Protein AF-A0A6B0T7L5-F1 (afdb_monomer)

Solvent-accessible surface area (backbone atoms only — not comparable to full-atom values): 39919 Å² total; per-residue (Å²): 111,72,65,59,55,46,31,50,56,50,3,53,51,49,10,51,50,54,47,52,49,54,52,40,76,66,44,74,43,60,49,45,47,49,48,51,52,54,52,49,46,66,47,40,27,63,54,43,45,49,30,46,52,29,19,51,54,13,47,71,32,55,84,45,40,97,43,64,58,58,54,18,36,44,14,53,41,46,60,60,50,44,51,54,48,15,51,52,37,8,55,49,38,42,43,61,66,38,60,43,95,55,47,74,60,48,68,74,74,46,55,72,63,13,50,52,47,8,51,52,48,33,52,53,57,66,47,42,60,62,50,49,56,55,48,50,29,47,43,30,18,24,61,34,36,71,22,80,54,17,53,53,30,29,50,64,49,42,50,57,55,49,54,35,25,46,34,48,1,41,36,48,24,51,49,54,50,52,58,53,56,73,66,72,53,55,72,70,55,45,49,50,51,53,51,48,52,52,51,50,49,53,50,51,52,37,45,52,50,39,53,51,50,57,38,37,78,73,74,32,53,63,79,78,36,65,55,58,81,51,89,43,69,59,16,41,35,42,44,44,44,36,38,62,38,54,60,67,54,88,83,48,72,58,30,53,50,18,44,50,50,52,62,56,43,37,61,53,36,48,53,48,34,60,62,48,44,55,54,62,77,65,64,55,76,72,71,71,80,73,72,57,71,72,69,75,77,76,79,60,77,77,58,89,55,74,87,56,40,79,89,40,75,48,42,69,35,67,31,51,39,49,30,52,49,52,54,50,47,46,70,75,46,57,75,58,51,59,73,55,56,65,69,43,60,77,48,50,45,55,54,47,39,28,57,73,75,40,57,87,50,35,56,40,50,50,10,52,47,29,30,53,48,9,29,44,44,1,8,55,76,52,12,28,25,60,58,14,65,43,53,86,49,36,66,56,57,63,70,37,97,60,60,45,57,36,61,51,50,14,29,36,51,55,10,20,55,55,4,30,51,32,14,40,51,8,47,51,42,25,34,69,61,34,88,82,54,48,69,60,29,50,54,43,31,36,53,31,37,31,49,30,2,42,24,19,6,17,36,16,26,19,40,5,52,71,47,56,28,70,62,65,43,44,52,82,61,78,38,77,18,43,48,52,36,66,65,43,51,51,54,40,48,52,56,39,47,53,46,35,52,53,24,46,51,42,14,45,46,66,25,42,94,84,42,91,55,52,74,68,53,35,52,48,46,53,50,53,50,52,50,49,40,50,49,48,20,49,40,16,43,52,49,27,28,28,43,49,65,34,57,96,50,96,68,66,70,70,54,65,71,45,51,55,46,50,42,49,47,50,53,52,50,19,52,54,41,9,49,30,46,27,58,30,42,48,63,75,71,43,85,87,52,58,66,80,55,50,54,61,50,40,51,53,40,22,48,51,25,33,42,48,42,47,52,46,51,28,58,54,67,74,46,59,74,87,63,53,48,79,44,85,73,49,78,71,46,52,53,47,30,55,50,47,32,52,51,45,49,51,53,50,52,54,50,53,52,52,37,61,77,68,72,50,67,84,67,70,54,78,87,63,56,93,87,44,91,62,43,55,64,43,36,63,63,42,32,62,43,30,40,70,44,49,18,44,40,48,39,47,38,43,42,50,45,36,20,50,57,31,42,79,71,36,58,64,72,59,12,28,50,54,31,12,48,49,55,24,60,69,46,44,87,48,31,62,89,59,38,72,70,31,35,52,54,53,37,50,52,44,24,55,47,36,34,53,45,40,49,51,28,68,76,63,59,18,52,53,44,39,12,48,22,47,5,51,46,51,24,51,54,38,53,51,52,32,63,72,77,104

Secondary structure (DSSP, 8-state):
-HHHHHHHHHHHHHHHHHHHHHHHHHS-SHHHHHHHHHHHHHHHHHHHHHHHHHHHHHHHGGG----HHHHHHHHHHHHHHHHHHHHHHHHHHHHHHH--TTHHHHHHHS-HHHHHHHHHHHHHHHHHHHHHHHHHHHHHHHHHHT-THHHHHHHHHHHHHHHHHHHHHHHHHHHHHHHHHTTT--HHHHHHHHHHHHHHHHHHHHHHHHHHHHHHTTT-GGGTS--SS-SSGGGGGGGGGGTTSTT-----HHHHHHHHHHHHHHHHHHHHHHHHHHHHHHSSPP-TTT-S-------S---TTTT--TTSHHHH-HHHHHHHHHHHHHHH-GGGGGGGHHHHTTTHHHHHHHHHH-GGGHHHHHHHHHHHHHHHHHHHTTTSSTTGGGGGGHHHHHHSSS-HHHHHHHHHHHHHHHHHHHHHHHHHHHHHH-TT--HHHHHHHHHHHHHHHHHHHHHHHHHHHHS---S-EEETTTEEE-PPPHHHHHHHHHHHHHHHHHHHHHHHHHH-TT----HHHHHHHHHHHHHHHHHHHHHHHHHHHHHHHTTT-SS----HHHHHHHHHHHHHHHHHHHHHHHHHHHHHH-TTS-HHHHHHHHHHHHHHHHHHHHHHHHHHTT--GGGS---PPPHHHHHHHHHHHHHHHHHHHHHHHHHHHTTPPP---TT--TT-TTHHHHHHHHHHHIIIIIHHHHHIIIIIIIIHHHHTTS-HHHHHHHHHHHHHHTTHHHHGGG-HHHHHHHHHHHHHHHHHHHHHHHHH--HHHHHHHHHHHHHHHHHHHHHHH-

Foldseek 3Di:
DVVLVVLLVLLQVLLVVLLVVVVCLQPVALLSVLLVVLVCLLCLLVLLVLLLVLLQLLLVCLVFDQPLQVLLLQLQVLVVVLVLLLQVLLVVLLQVVLFCPCLVVDVVPHDLSSNVSNSLSNSCVVCCVVVVSVLSSVCSSCVSNVQNCLSVLLVVLVVLSVLLSNLSSNLSNLCLVVVLVVVVDDPVVSVVVVVVVVVVSLLVVLLVVLVQVVVCVVPHSCVVRPSDPHPDLLSLCSLSSCVSHSNDGDDDPSNVVSVCVSNVSNVVSSVSSSVSSCCRSPVPPDCPVVPPPPVDPPVDDPPPCVLCPCPDPLNVALLSSLLVVLVVVCVVCVVQQPCCVVVCSVLSSVLSSCVPPPVLCNLLSQLVSLLLSLQLQLQRPQAQALQQQCAPCLVVVLVDPDALLSSLVSQLVNSLVSSLVSNLSSLVSNCVSVVVDDPLLSVLLSVQSSLLSSLLNLLSNLLNLLFHFNFFRDDSSSDGYSHGNPSSSVVSSVVSVVLSVLSSVLSCQRRPPPHPDDPVRNVVSVVVSVVVSCLSRVLSSQNSSQSSNCPPPLDRDGALSNLLSVLLVLLVQLQVSLVSQLSSCDSVVDPPDDPLPNVLVSLQSSLVSLLSSLVSVCSSSVNDPVLALADDDDPVLVVVLVVLLVVLVVLVVVLVVVCVVVVHDAFDFQVADLPDPCRLVSLVSCLVCLLPGVLLSLLSSLQSPSLVSSVVHDPNLVSQLSSLLSVLVSCCVRGVVRDDRNSVSSSVSSSVSSSSLNVSCVVRSHSNSSSNSRSVNSSVVSVVVSVVSD

Mean predicted aligned error: 8.89 Å

pLDDT: mean 86.0, std 12.47, range [31.73, 98.75]

Nearest PDB structures (foldseek):
  8x2j-assembly1_F  TM=1.442E-01  e=1.453E+00  Chloroflexus aurantiacus J-10-fl

Organism: NCBI:txid2692199

Structure (mmCIF, N/CA/C/O backbone):
data_AF-A0A6B0T7L5-F1
#
_entry.id   AF-A0A6B0T7L5-F1
#
loop_
_atom_site.group_PDB
_atom_site.id
_atom_site.type_symbol
_atom_site.label_atom_id
_atom_site.label_alt_id
_atom_site.label_comp_id
_atom_site.label_asym_id
_atom_site.label_entity_id
_atom_site.label_seq_id
_atom_site.pdbx_PDB_ins_code
_atom_site.Cartn_x
_atom_site.Cartn_y
_atom_site.Cartn_z
_atom_site.occupancy
_atom_site.B_iso_or_equiv
_atom_site.auth_seq_id
_atom_site.auth_comp_id
_atom_site.auth_asym_id
_atom_site.auth_atom_id
_atom_site.pdbx_PDB_model_num
ATOM 1 N N . MET A 1 1 ? 23.521 -30.646 35.973 1.00 52.09 1 MET A N 1
ATOM 2 C CA . MET A 1 1 ? 23.307 -30.582 34.505 1.00 52.09 1 MET A CA 1
ATOM 3 C C . MET A 1 1 ? 21.872 -30.928 34.093 1.00 52.09 1 MET A C 1
ATOM 5 O O . MET A 1 1 ? 21.367 -30.276 33.191 1.00 52.09 1 MET A O 1
ATOM 9 N N . SER A 1 2 ? 21.185 -31.877 34.747 1.00 61.44 2 SER A N 1
ATOM 10 C CA . SER A 1 2 ? 19.785 -32.249 34.444 1.00 61.44 2 SER A CA 1
ATOM 11 C C . SER A 1 2 ? 18.765 -31.104 34.591 1.00 61.44 2 SER A C 1
ATOM 13 O O . SER A 1 2 ? 17.873 -30.987 33.756 1.00 61.44 2 SER A O 1
ATOM 15 N N . SER A 1 3 ? 18.924 -30.221 35.586 1.00 78.50 3 SER A N 1
ATOM 16 C CA . SER A 1 3 ? 18.039 -29.058 35.790 1.00 78.50 3 SER A CA 1
ATOM 17 C C . SER A 1 3 ? 18.161 -28.001 34.687 1.00 78.50 3 SER A C 1
ATOM 19 O O . SER A 1 3 ? 17.155 -27.519 34.185 1.00 78.50 3 SER A O 1
ATOM 21 N N . LEU A 1 4 ? 19.385 -27.709 34.241 1.00 79.19 4 LEU A N 1
ATOM 22 C CA . LEU A 1 4 ? 19.677 -26.736 33.179 1.00 79.19 4 LEU A CA 1
ATOM 23 C C . LEU A 1 4 ? 19.115 -27.176 31.821 1.00 79.19 4 LEU A C 1
ATOM 25 O O . LEU A 1 4 ? 18.528 -26.380 31.094 1.00 79.19 4 LEU A O 1
ATOM 29 N N . TRP A 1 5 ? 19.246 -28.464 31.497 1.00 84.38 5 TRP A N 1
ATOM 30 C CA . TRP A 1 5 ? 18.631 -29.042 30.302 1.00 84.38 5 TRP A CA 1
ATOM 31 C C . TRP A 1 5 ? 17.103 -29.006 30.355 1.00 84.38 5 TRP A C 1
ATOM 33 O O . TRP A 1 5 ? 16.463 -28.805 29.321 1.00 84.38 5 TRP A O 1
ATOM 43 N N . ASN A 1 6 ? 16.517 -29.182 31.540 1.00 88.38 6 ASN A N 1
ATOM 44 C CA . ASN A 1 6 ? 15.078 -29.044 31.721 1.00 88.38 6 ASN A CA 1
ATOM 45 C C . ASN A 1 6 ? 14.631 -27.586 31.532 1.00 88.38 6 ASN A C 1
ATOM 47 O O . ASN A 1 6 ? 13.718 -27.339 30.750 1.00 88.38 6 ASN A O 1
ATOM 51 N N . ASP A 1 7 ? 15.330 -26.627 32.146 1.00 87.06 7 ASP A N 1
ATOM 52 C CA . ASP A 1 7 ? 15.060 -25.192 31.992 1.00 87.06 7 ASP A CA 1
ATOM 53 C C . ASP A 1 7 ? 15.155 -24.751 30.522 1.00 87.06 7 ASP A C 1
ATOM 55 O O . ASP A 1 7 ? 14.292 -24.024 30.038 1.00 87.06 7 ASP A O 1
ATOM 59 N N . LEU A 1 8 ? 16.151 -25.246 29.777 1.00 88.75 8 LEU A N 1
ATOM 60 C CA . LEU A 1 8 ? 16.287 -24.994 28.339 1.00 88.75 8 LEU A CA 1
ATOM 61 C C . LEU A 1 8 ? 15.114 -25.569 27.536 1.00 88.75 8 LEU A C 1
ATOM 63 O O . LEU A 1 8 ? 14.550 -24.882 26.687 1.00 88.75 8 LEU A O 1
ATOM 67 N N . ARG A 1 9 ? 14.719 -26.822 27.799 1.00 92.62 9 ARG A N 1
ATOM 68 C CA . ARG A 1 9 ? 13.588 -27.465 27.106 1.00 92.62 9 ARG A CA 1
ATOM 69 C C . ARG A 1 9 ? 12.270 -26.751 27.386 1.00 92.62 9 ARG A C 1
ATOM 71 O O . ARG A 1 9 ? 11.488 -26.543 26.459 1.00 92.62 9 ARG A O 1
ATOM 78 N N . VAL A 1 10 ? 12.021 -26.387 28.642 1.00 90.50 10 VAL A N 1
ATOM 79 C CA . VAL A 1 10 ? 10.823 -25.644 29.050 1.00 90.50 10 VAL A CA 1
ATOM 80 C C . VAL A 1 10 ? 10.853 -24.238 28.452 1.00 90.50 10 VAL A C 1
ATOM 82 O O . VAL A 1 10 ? 9.879 -23.838 27.822 1.00 90.50 10 VAL A O 1
ATOM 85 N N . GLY A 1 11 ? 11.983 -23.535 28.527 1.00 89.31 11 GLY A N 1
ATOM 86 C CA . GLY A 1 11 ? 12.152 -22.212 27.929 1.00 89.31 11 GLY A CA 1
ATOM 87 C C . GLY A 1 11 ? 11.917 -22.203 26.420 1.00 89.31 11 GLY A C 1
ATOM 88 O O . GLY A 1 11 ? 11.170 -21.368 25.922 1.00 89.31 11 GLY A O 1
ATOM 89 N N . LEU A 1 12 ? 12.436 -23.186 25.678 1.00 91.69 12 LEU A N 1
ATOM 90 C CA . LEU A 1 12 ? 12.152 -23.331 24.244 1.00 91.69 12 LEU A CA 1
ATOM 91 C C . LEU A 1 12 ? 10.657 -23.535 23.953 1.00 91.69 12 LEU A C 1
ATOM 93 O O . LEU A 1 12 ? 10.151 -23.010 22.960 1.00 91.69 12 LEU A O 1
ATOM 97 N N . ARG A 1 13 ? 9.931 -24.276 24.804 1.00 91.69 13 ARG A N 1
ATOM 98 C CA . ARG A 1 13 ? 8.471 -24.437 24.675 1.00 91.69 13 ARG A CA 1
ATOM 99 C C . ARG A 1 13 ? 7.737 -23.126 24.938 1.00 91.69 13 ARG A C 1
ATOM 101 O O . ARG A 1 13 ? 6.848 -22.803 24.156 1.00 91.69 13 ARG A O 1
ATOM 108 N N . ILE A 1 14 ? 8.134 -22.382 25.973 1.00 88.75 14 ILE A N 1
ATOM 109 C CA . ILE A 1 14 ? 7.590 -21.051 26.283 1.00 88.75 14 ILE A CA 1
ATOM 110 C C . ILE A 1 14 ? 7.810 -20.121 25.087 1.00 88.75 14 ILE A C 1
ATOM 112 O O . ILE A 1 14 ? 6.843 -19.616 24.529 1.00 88.75 14 ILE A O 1
ATOM 116 N N . GLY A 1 15 ? 9.052 -19.988 24.610 1.00 87.88 15 GLY A N 1
ATOM 117 C CA . GLY A 1 15 ? 9.377 -19.130 23.469 1.00 87.88 15 GLY A CA 1
ATOM 118 C C . GLY A 1 15 ? 8.605 -19.511 22.202 1.00 87.88 15 GLY A C 1
ATOM 119 O O . GLY A 1 15 ? 8.037 -18.648 21.537 1.00 87.88 15 GLY A O 1
ATOM 120 N N . ARG A 1 16 ? 8.494 -20.811 21.892 1.00 89.38 16 ARG A N 1
ATOM 121 C CA . ARG A 1 16 ? 7.690 -21.295 20.758 1.00 89.38 16 ARG A CA 1
ATOM 122 C C . ARG A 1 16 ? 6.204 -20.966 20.915 1.00 89.38 16 ARG A C 1
ATOM 124 O O . ARG A 1 16 ? 5.563 -20.625 19.921 1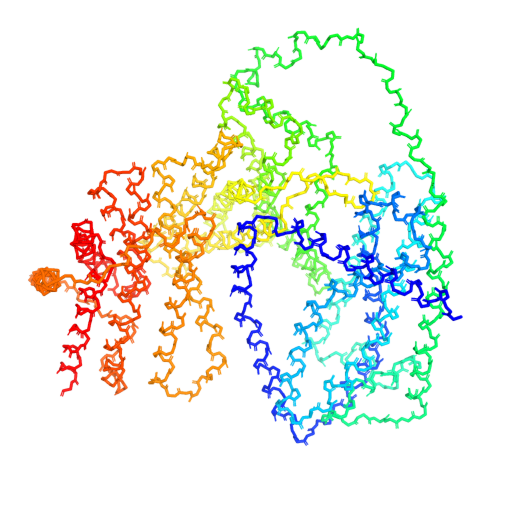.00 89.38 16 ARG A O 1
ATOM 131 N N . ALA A 1 17 ? 5.651 -21.111 22.117 1.00 87.31 17 ALA A N 1
ATOM 132 C CA . ALA A 1 17 ? 4.258 -20.783 22.397 1.00 87.31 17 ALA A CA 1
ATOM 133 C C . ALA A 1 17 ? 4.009 -19.279 22.229 1.00 87.31 17 ALA A C 1
ATOM 135 O O . ALA A 1 17 ? 3.103 -18.920 21.483 1.00 87.31 17 ALA A O 1
ATOM 136 N N . SER A 1 18 ? 4.865 -18.423 22.797 1.00 84.00 18 SER A N 1
ATOM 137 C CA . SER A 1 18 ? 4.778 -16.962 22.669 1.00 84.00 18 SER A CA 1
ATOM 138 C C . SER A 1 18 ? 4.861 -16.496 21.213 1.00 84.00 18 SER A C 1
ATOM 140 O O . SER A 1 18 ? 4.043 -15.695 20.770 1.00 84.00 18 SER A O 1
ATOM 142 N N . VAL A 1 19 ? 5.795 -17.040 20.424 1.00 84.06 19 VAL A N 1
ATOM 143 C CA . VAL A 1 19 ? 5.909 -16.726 18.988 1.00 84.06 19 VAL A CA 1
ATOM 144 C C . VAL A 1 19 ? 4.655 -17.153 18.228 1.00 84.06 19 VAL A C 1
ATOM 146 O O . VAL A 1 19 ? 4.151 -16.411 17.387 1.00 84.06 19 VAL A O 1
ATOM 149 N N . ARG A 1 20 ? 4.146 -18.361 18.499 1.00 86.25 20 ARG A N 1
ATOM 150 C CA . ARG A 1 20 ? 2.962 -18.890 17.814 1.00 86.25 20 ARG A CA 1
ATOM 151 C C . ARG A 1 20 ? 1.707 -18.102 18.169 1.00 86.25 20 ARG A C 1
ATOM 153 O O . ARG A 1 20 ? 0.881 -17.891 17.286 1.00 86.25 20 ARG A O 1
ATOM 160 N N . ASP A 1 21 ? 1.569 -17.707 19.427 1.00 81.44 21 ASP A N 1
ATOM 161 C CA . ASP A 1 21 ? 0.480 -16.861 19.899 1.00 81.44 21 ASP A CA 1
ATOM 162 C C . ASP A 1 21 ? 0.521 -15.499 19.201 1.00 81.44 21 ASP A C 1
ATOM 164 O O . ASP A 1 21 ? -0.425 -15.141 18.506 1.00 81.44 21 ASP A O 1
ATOM 168 N N . ARG A 1 22 ? 1.676 -14.819 19.214 1.00 77.44 22 ARG A N 1
ATOM 169 C CA . ARG A 1 22 ? 1.875 -13.547 18.503 1.00 77.44 22 ARG A CA 1
ATOM 170 C C . ARG A 1 22 ? 1.558 -13.651 17.013 1.00 77.44 22 ARG A C 1
ATOM 172 O O . ARG A 1 22 ? 0.852 -12.804 16.471 1.00 77.44 22 ARG A O 1
ATOM 179 N N . PHE A 1 23 ? 2.056 -14.694 16.349 1.00 79.25 23 PHE A N 1
ATOM 180 C CA . PHE A 1 23 ? 1.782 -14.918 14.931 1.00 79.25 23 PHE A CA 1
ATOM 181 C C . PHE A 1 23 ? 0.287 -15.132 14.669 1.00 79.25 23 PHE A C 1
ATOM 183 O O . PHE A 1 23 ? -0.244 -14.602 13.696 1.00 79.25 23 PHE A O 1
ATOM 190 N N . ARG A 1 24 ? -0.410 -15.878 15.535 1.00 81.31 24 ARG A N 1
ATOM 191 C CA . ARG A 1 24 ? -1.859 -16.100 15.426 1.00 81.31 24 ARG A CA 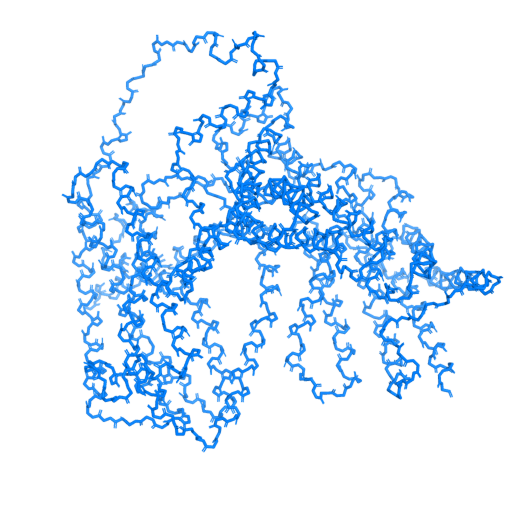1
ATOM 192 C C . ARG A 1 24 ? -2.651 -14.821 15.653 1.00 81.31 24 ARG A C 1
ATOM 194 O O . ARG A 1 24 ? -3.449 -14.496 14.788 1.00 81.31 24 ARG A O 1
ATOM 201 N N . ARG A 1 25 ? -2.357 -14.055 16.708 1.00 73.56 25 ARG A N 1
ATOM 202 C CA . ARG A 1 25 ? -2.999 -12.754 16.978 1.00 73.56 25 ARG A CA 1
ATOM 203 C C . ARG A 1 25 ? -2.827 -11.755 15.833 1.00 73.56 25 ARG A C 1
ATOM 205 O O . ARG A 1 25 ? -3.665 -10.887 15.633 1.00 73.56 25 ARG A O 1
ATOM 212 N N . GLN A 1 26 ? -1.730 -11.850 15.080 1.00 69.19 26 GLN A N 1
ATOM 213 C CA . GLN A 1 26 ? -1.494 -11.006 13.906 1.00 69.19 26 GLN A CA 1
ATOM 214 C C . GLN A 1 26 ? -2.137 -11.550 12.620 1.00 69.19 26 GLN A C 1
ATOM 216 O O . GLN A 1 26 ? -2.314 -10.793 11.671 1.00 69.19 26 GLN A O 1
ATOM 221 N N . THR A 1 27 ? -2.462 -12.843 12.552 1.00 73.81 27 THR A N 1
ATOM 222 C CA . THR A 1 27 ? -2.954 -13.518 11.338 1.00 73.81 27 THR A CA 1
ATOM 223 C C . THR A 1 27 ? -4.267 -14.256 11.582 1.00 73.81 27 THR A C 1
ATOM 225 O O . THR A 1 27 ? -4.504 -15.326 11.013 1.00 73.81 27 THR A O 1
ATOM 228 N N . ASP A 1 28 ? -5.133 -13.715 12.429 1.00 73.75 28 ASP A N 1
ATOM 229 C CA . ASP A 1 28 ? -6.328 -14.430 12.865 1.00 73.75 28 ASP A CA 1
ATOM 230 C C . ASP A 1 28 ? -7.355 -14.531 11.722 1.00 73.75 28 ASP A C 1
ATOM 232 O O . ASP A 1 28 ? -7.972 -15.574 11.488 1.00 73.75 28 ASP A O 1
ATOM 236 N N . SER A 1 29 ? -7.428 -13.501 10.871 1.00 80.25 29 SER A N 1
ATOM 237 C CA . SER A 1 29 ? -8.348 -13.461 9.729 1.00 80.25 29 SER A CA 1
ATOM 238 C C . SER A 1 29 ? -7.692 -13.736 8.363 1.00 80.25 29 SER A C 1
ATOM 240 O O . SER A 1 29 ? -6.514 -13.461 8.111 1.00 80.25 29 SER A O 1
ATOM 242 N N . ARG A 1 30 ? -8.486 -14.229 7.393 1.00 83.50 30 ARG A N 1
ATOM 243 C CA . ARG A 1 30 ? -8.049 -14.344 5.981 1.00 83.50 30 ARG A CA 1
ATOM 244 C C . ARG A 1 30 ? -7.662 -12.987 5.387 1.00 83.50 30 ARG A C 1
ATOM 246 O O . ARG A 1 30 ? -6.750 -12.920 4.569 1.00 83.50 30 ARG A O 1
ATOM 253 N N . ARG A 1 31 ? -8.336 -11.916 5.813 1.00 83.62 31 ARG A N 1
ATOM 254 C CA . ARG A 1 31 ? -8.082 -10.548 5.347 1.00 83.62 31 ARG A CA 1
ATOM 255 C C . ARG A 1 31 ? -6.729 -10.031 5.820 1.00 83.62 31 ARG A C 1
ATOM 257 O O . ARG A 1 31 ? -6.014 -9.454 5.013 1.00 83.62 31 ARG A O 1
ATOM 264 N N . GLU A 1 32 ? -6.339 -10.305 7.063 1.00 82.06 32 GLU A N 1
ATOM 265 C CA . GLU A 1 32 ? -5.000 -9.967 7.569 1.00 82.06 32 GLU A CA 1
ATOM 266 C C . GLU A 1 32 ? -3.910 -10.730 6.824 1.00 82.06 32 GLU A C 1
ATOM 268 O O . GLU A 1 32 ? -2.942 -10.127 6.369 1.00 82.06 32 GLU A O 1
ATOM 273 N N . LYS A 1 33 ? -4.094 -12.040 6.608 1.00 86.94 33 LYS A N 1
ATOM 274 C CA . LYS A 1 33 ? -3.156 -12.845 5.804 1.00 86.94 33 LYS A CA 1
ATOM 275 C C . LYS A 1 33 ? -3.006 -12.294 4.387 1.00 86.94 33 LYS A C 1
ATOM 277 O O . LYS A 1 33 ? -1.887 -12.152 3.905 1.00 86.94 33 LYS A O 1
ATOM 282 N N . ALA A 1 34 ? -4.120 -11.962 3.732 1.00 86.75 34 ALA A N 1
ATOM 283 C CA . ALA A 1 34 ? -4.100 -11.355 2.405 1.00 86.75 34 ALA A CA 1
ATOM 284 C C . ALA A 1 34 ? -3.394 -9.990 2.423 1.00 86.75 34 ALA A C 1
ATOM 286 O O . ALA A 1 34 ? -2.574 -9.721 1.552 1.00 86.75 34 ALA A O 1
ATOM 287 N N . ALA A 1 35 ? -3.646 -9.159 3.437 1.00 85.38 35 ALA A N 1
ATOM 288 C CA . ALA A 1 35 ? -2.997 -7.861 3.588 1.00 85.38 35 ALA A CA 1
ATOM 289 C C . ALA A 1 35 ? -1.476 -7.982 3.794 1.00 85.38 35 ALA A C 1
ATOM 291 O O . ALA A 1 35 ? -0.731 -7.204 3.205 1.00 85.38 35 ALA A O 1
ATOM 292 N N . PHE A 1 36 ? -0.998 -8.981 4.546 1.00 84.81 36 PHE A N 1
ATOM 293 C CA . PHE A 1 36 ? 0.436 -9.274 4.671 1.00 84.81 36 PHE A CA 1
ATOM 294 C C . PHE A 1 36 ? 1.074 -9.665 3.341 1.00 84.81 36 PHE A C 1
ATOM 296 O O . PHE A 1 36 ? 2.149 -9.167 3.012 1.00 84.81 36 PHE A O 1
ATOM 303 N N . VAL A 1 37 ? 0.417 -10.538 2.572 1.00 89.38 37 VAL A N 1
ATOM 304 C CA . VAL A 1 37 ? 0.902 -10.933 1.243 1.00 89.38 37 VAL A CA 1
ATOM 305 C C . VAL A 1 37 ? 0.963 -9.714 0.325 1.00 89.38 37 VAL A C 1
ATOM 307 O O . VAL A 1 37 ? 1.999 -9.471 -0.284 1.00 89.38 37 VAL A O 1
ATOM 310 N N . LEU A 1 38 ? -0.100 -8.905 0.282 1.00 87.69 38 LEU A N 1
ATOM 311 C CA . LEU A 1 38 ? -0.142 -7.678 -0.518 1.00 87.69 38 LEU A CA 1
ATOM 312 C C . LEU A 1 38 ? 0.971 -6.700 -0.123 1.00 87.69 38 LEU A C 1
ATOM 314 O O . LEU A 1 38 ? 1.681 -6.207 -0.993 1.00 87.69 38 LEU A O 1
ATOM 318 N N . LEU A 1 39 ? 1.173 -6.461 1.176 1.00 87.00 39 LEU A N 1
ATOM 319 C CA . LEU A 1 39 ? 2.256 -5.607 1.665 1.00 87.00 39 LEU A CA 1
ATOM 320 C C . LEU A 1 39 ? 3.633 -6.151 1.251 1.00 87.00 39 LEU A C 1
ATOM 322 O O . LEU A 1 39 ? 4.477 -5.391 0.781 1.00 87.00 39 LEU A O 1
ATOM 326 N N . GLY A 1 40 ? 3.844 -7.464 1.370 1.00 88.44 40 GLY A N 1
ATOM 327 C CA . GLY A 1 40 ? 5.074 -8.125 0.936 1.00 88.44 40 GLY A CA 1
ATOM 328 C C . GLY A 1 40 ? 5.357 -7.934 -0.556 1.00 88.44 40 GLY A C 1
ATOM 329 O O . GLY A 1 40 ? 6.493 -7.647 -0.924 1.00 88.44 40 GLY A O 1
ATOM 330 N N . LEU A 1 41 ? 4.331 -8.010 -1.409 1.00 89.75 41 LEU A N 1
ATOM 331 C CA . LEU A 1 41 ? 4.461 -7.789 -2.856 1.00 89.75 41 LEU A CA 1
ATOM 332 C C . LEU A 1 41 ? 4.858 -6.353 -3.204 1.00 89.75 41 LEU A C 1
ATOM 334 O O . LEU A 1 41 ? 5.621 -6.158 -4.143 1.00 89.75 41 LEU A O 1
ATOM 338 N N . PHE A 1 42 ? 4.391 -5.356 -2.449 1.00 88.50 42 PHE A N 1
ATOM 339 C CA . PHE A 1 42 ? 4.815 -3.965 -2.642 1.00 88.50 42 PHE A CA 1
ATOM 340 C C . PHE A 1 42 ? 6.252 -3.702 -2.168 1.00 88.50 42 PHE A C 1
ATOM 342 O O . PHE A 1 42 ? 6.920 -2.829 -2.716 1.00 88.50 42 PHE A O 1
ATOM 349 N N . ILE A 1 43 ? 6.745 -4.450 -1.175 1.00 87.94 43 ILE A N 1
ATOM 350 C CA . ILE A 1 43 ? 8.125 -4.335 -0.665 1.00 87.94 43 ILE A CA 1
ATOM 351 C C . ILE A 1 43 ? 9.123 -5.090 -1.559 1.00 87.94 43 ILE A C 1
ATOM 353 O O . ILE A 1 43 ? 10.283 -4.686 -1.687 1.00 87.94 43 ILE A O 1
ATOM 357 N N . LEU A 1 44 ? 8.669 -6.167 -2.205 1.00 89.38 44 LEU A N 1
ATOM 358 C CA . LEU A 1 44 ? 9.480 -7.067 -3.022 1.00 89.38 44 LEU A CA 1
ATOM 359 C C . LEU A 1 44 ? 10.402 -6.364 -4.040 1.00 89.38 44 LEU A C 1
ATOM 361 O O . LEU A 1 44 ? 11.574 -6.737 -4.087 1.00 89.38 44 LEU A O 1
ATOM 365 N N . PRO A 1 45 ? 9.969 -5.348 -4.817 1.00 89.19 45 PRO A N 1
ATOM 366 C CA . PRO A 1 45 ? 10.815 -4.752 -5.850 1.00 89.19 45 PRO A CA 1
ATOM 367 C C . PRO A 1 45 ? 12.048 -4.068 -5.264 1.00 89.19 45 PRO A C 1
ATOM 369 O O . PRO A 1 45 ? 13.164 -4.282 -5.734 1.00 89.19 45 PRO A O 1
ATOM 372 N N . GLY A 1 46 ? 11.858 -3.297 -4.188 1.00 87.12 46 GLY A N 1
ATOM 373 C CA . GLY A 1 46 ? 12.955 -2.646 -3.478 1.00 87.12 46 GLY A CA 1
ATOM 374 C C . GLY A 1 46 ? 13.920 -3.669 -2.888 1.00 87.12 46 GLY A C 1
ATOM 375 O O . GLY A 1 46 ? 15.132 -3.543 -3.044 1.00 87.12 46 GLY A O 1
ATOM 376 N N . PHE A 1 47 ? 13.391 -4.729 -2.277 1.00 90.19 47 PHE A N 1
ATOM 377 C CA . PHE A 1 47 ? 14.214 -5.791 -1.705 1.00 90.19 47 PHE A CA 1
ATOM 378 C C . PHE A 1 47 ? 15.056 -6.523 -2.761 1.00 90.19 47 PHE A C 1
ATOM 380 O O . PHE A 1 47 ? 16.262 -6.692 -2.582 1.00 90.19 47 PHE A O 1
ATOM 387 N N . VAL A 1 48 ? 14.459 -6.896 -3.895 1.00 90.25 48 VAL A N 1
ATOM 388 C CA . VAL A 1 48 ? 15.175 -7.552 -4.999 1.00 90.25 48 VAL A CA 1
ATOM 389 C C . VAL A 1 48 ? 16.242 -6.630 -5.599 1.00 90.25 48 VAL A C 1
ATOM 391 O O . VAL A 1 48 ? 17.349 -7.083 -5.899 1.00 90.25 48 VAL A O 1
ATOM 394 N N . LEU A 1 49 ? 15.963 -5.327 -5.716 1.00 88.19 49 LEU A N 1
ATOM 395 C CA . LEU A 1 49 ? 16.954 -4.329 -6.129 1.00 88.19 49 LEU A CA 1
ATOM 396 C C . LEU A 1 49 ? 18.154 -4.280 -5.174 1.00 88.19 49 LEU A C 1
ATOM 398 O O . LEU A 1 49 ? 19.292 -4.279 -5.645 1.00 88.19 49 LEU A O 1
ATOM 402 N N . PHE A 1 50 ? 17.926 -4.287 -3.857 1.00 88.31 50 PHE A N 1
ATOM 403 C CA . PHE A 1 50 ? 19.008 -4.333 -2.867 1.00 88.31 50 PHE A CA 1
ATOM 404 C C . PHE A 1 50 ? 19.853 -5.606 -2.992 1.00 88.31 50 PHE A C 1
ATOM 406 O O . PHE A 1 50 ? 21.082 -5.530 -2.999 1.00 88.31 50 PHE A O 1
ATOM 413 N N . VAL A 1 51 ? 19.213 -6.768 -3.148 1.00 92.31 51 VAL A N 1
ATOM 414 C CA . VAL A 1 51 ? 19.894 -8.058 -3.348 1.00 92.31 51 VAL A CA 1
ATOM 415 C C . VAL A 1 51 ? 20.766 -8.033 -4.609 1.00 92.31 51 VAL A C 1
ATOM 417 O O . VAL A 1 51 ? 21.933 -8.428 -4.559 1.00 92.31 51 VAL A O 1
ATOM 420 N N . ARG A 1 52 ? 20.249 -7.511 -5.731 1.00 90.31 52 ARG A N 1
ATOM 421 C CA . ARG A 1 52 ? 21.024 -7.378 -6.976 1.00 90.31 52 ARG A CA 1
ATOM 422 C C . ARG A 1 52 ? 22.211 -6.433 -6.814 1.00 90.31 52 ARG A C 1
ATOM 424 O O . ARG A 1 52 ? 23.308 -6.770 -7.254 1.00 90.31 52 ARG A O 1
ATOM 431 N N . GLN A 1 53 ? 22.008 -5.272 -6.192 1.00 90.12 53 GLN A N 1
ATOM 432 C CA . GLN A 1 53 ? 23.086 -4.309 -5.956 1.00 90.12 53 GLN A CA 1
ATOM 433 C C . GLN A 1 53 ? 24.200 -4.924 -5.106 1.00 90.12 53 GLN A C 1
ATOM 435 O O . GLN A 1 53 ? 25.376 -4.819 -5.459 1.00 90.12 53 GLN A O 1
ATOM 440 N N . ALA A 1 54 ? 23.842 -5.650 -4.046 1.00 91.94 54 ALA A N 1
ATOM 441 C CA . ALA A 1 54 ? 24.806 -6.366 -3.222 1.00 91.94 54 ALA A CA 1
ATOM 442 C C . ALA A 1 54 ? 25.597 -7.402 -4.029 1.00 91.94 54 ALA A C 1
ATOM 444 O O . ALA A 1 54 ? 26.825 -7.414 -3.953 1.00 91.94 54 ALA A O 1
ATOM 445 N N . TYR A 1 55 ? 24.932 -8.202 -4.870 1.00 94.12 55 TYR A N 1
ATOM 446 C CA . TYR A 1 55 ? 25.617 -9.120 -5.784 1.00 94.12 55 TYR A CA 1
ATOM 447 C C . TYR A 1 55 ? 26.592 -8.387 -6.716 1.00 94.12 55 TYR A C 1
ATOM 449 O O . TYR A 1 55 ? 27.750 -8.790 -6.814 1.00 94.12 55 TYR A O 1
ATOM 457 N N . SER A 1 56 ? 26.176 -7.286 -7.355 1.00 91.88 56 SER A N 1
ATOM 458 C CA . SER A 1 56 ? 27.059 -6.512 -8.241 1.00 91.88 56 SER A CA 1
ATOM 459 C C . SER A 1 56 ? 28.269 -5.925 -7.513 1.00 91.88 56 SER A C 1
ATOM 461 O O . SER A 1 56 ? 29.384 -6.021 -8.021 1.00 91.88 56 SER A O 1
ATOM 463 N N . LEU A 1 57 ? 28.088 -5.409 -6.292 1.00 90.56 57 LEU A N 1
ATOM 464 C CA . LEU A 1 57 ? 29.194 -4.948 -5.448 1.00 90.56 57 LEU A CA 1
ATOM 465 C C . LEU A 1 57 ? 30.151 -6.099 -5.111 1.00 90.56 57 LEU A C 1
ATOM 467 O O . LEU A 1 57 ? 31.368 -5.923 -5.131 1.00 90.56 57 LEU A O 1
ATOM 471 N N . GLY A 1 58 ? 29.611 -7.296 -4.878 1.00 93.62 58 GLY A N 1
ATOM 472 C CA . GLY A 1 58 ? 30.392 -8.517 -4.724 1.00 93.62 58 GLY A CA 1
ATOM 473 C C . GLY A 1 58 ? 31.250 -8.812 -5.956 1.00 93.62 58 GLY A C 1
ATOM 474 O O . GLY A 1 58 ? 32.450 -9.048 -5.829 1.00 93.62 58 GLY A O 1
ATOM 475 N N . VAL A 1 59 ? 30.678 -8.744 -7.162 1.00 94.06 59 VAL A N 1
ATOM 476 C CA . VAL A 1 59 ? 31.418 -8.964 -8.421 1.00 94.06 59 VAL A CA 1
ATOM 477 C C . VAL A 1 59 ? 32.592 -7.994 -8.564 1.00 94.06 59 VAL A C 1
ATOM 479 O O . VAL A 1 59 ? 33.694 -8.431 -8.897 1.00 94.06 59 VAL A O 1
ATOM 482 N N . LEU A 1 60 ? 32.375 -6.710 -8.267 1.00 91.81 60 LEU A N 1
ATOM 483 C CA . LEU A 1 60 ? 33.415 -5.675 -8.326 1.00 91.81 60 LEU A CA 1
ATOM 484 C C . LEU A 1 60 ? 34.537 -5.911 -7.302 1.00 91.81 60 LEU A C 1
ATOM 486 O O . LEU A 1 60 ? 35.681 -5.550 -7.547 1.00 91.81 60 LEU A O 1
ATOM 490 N N . SER A 1 61 ? 34.231 -6.570 -6.182 1.00 90.19 61 SER A N 1
ATOM 491 C CA . SER A 1 61 ? 35.188 -6.846 -5.104 1.00 90.19 61 SER A CA 1
ATOM 492 C C . SER A 1 61 ? 36.083 -8.075 -5.313 1.00 90.19 61 SER A C 1
ATOM 494 O O . SER A 1 61 ? 36.956 -8.337 -4.490 1.00 90.19 61 SER A O 1
ATOM 496 N N . ARG A 1 62 ? 35.900 -8.845 -6.397 1.00 90.56 62 ARG A N 1
ATOM 497 C CA . ARG A 1 62 ? 36.623 -10.116 -6.632 1.00 90.56 62 ARG A CA 1
ATOM 498 C C . ARG A 1 62 ? 38.142 -9.975 -6.692 1.00 90.56 62 ARG A C 1
ATOM 500 O O . ARG A 1 62 ? 38.839 -10.922 -6.346 1.00 90.56 62 ARG A O 1
ATOM 507 N N . GLY A 1 63 ? 38.639 -8.824 -7.145 1.00 81.81 63 GLY A N 1
ATOM 508 C CA . GLY A 1 63 ? 40.073 -8.527 -7.217 1.00 81.81 63 GLY A CA 1
ATOM 509 C C . GLY A 1 63 ? 40.730 -8.259 -5.860 1.00 81.81 63 GLY A C 1
ATOM 510 O O . GLY A 1 63 ? 41.917 -7.957 -5.825 1.00 81.81 63 GLY A O 1
ATOM 511 N N . GLY A 1 64 ? 39.973 -8.361 -4.762 1.00 79.50 64 GLY A N 1
ATOM 512 C CA . GLY A 1 64 ? 40.362 -7.821 -3.466 1.00 79.50 64 GLY A CA 1
ATOM 513 C C . GLY A 1 64 ? 40.019 -6.336 -3.381 1.00 79.50 64 GLY A C 1
ATOM 514 O O . GLY A 1 64 ? 39.981 -5.627 -4.387 1.00 79.50 64 GLY A O 1
ATOM 515 N N . ILE A 1 65 ? 39.728 -5.863 -2.172 1.00 79.31 65 ILE A N 1
ATOM 516 C CA . ILE A 1 65 ? 39.546 -4.436 -1.909 1.00 79.31 65 ILE A CA 1
ATOM 517 C C . ILE A 1 65 ? 40.499 -4.046 -0.790 1.00 79.31 65 ILE A C 1
ATOM 519 O O . ILE A 1 65 ? 40.333 -4.481 0.351 1.00 79.31 65 ILE A O 1
ATOM 523 N N . GLU A 1 66 ? 41.447 -3.161 -1.092 1.00 70.00 66 GLU A N 1
ATOM 524 C CA . GLU A 1 66 ? 42.189 -2.445 -0.058 1.00 70.00 66 GLU A CA 1
ATOM 525 C C . GLU A 1 66 ? 41.257 -1.421 0.596 1.00 70.00 66 GLU A C 1
ATOM 527 O O . GLU A 1 66 ? 41.145 -0.269 0.180 1.00 70.00 66 GLU A O 1
ATOM 532 N N . ALA A 1 67 ? 40.532 -1.869 1.620 1.00 68.12 67 ALA A N 1
ATOM 533 C CA . ALA A 1 67 ? 39.596 -1.046 2.376 1.00 68.12 67 ALA A CA 1
ATOM 534 C C . ALA A 1 67 ? 39.980 -0.942 3.864 1.00 68.12 67 ALA A C 1
ATOM 536 O O . ALA A 1 67 ? 39.146 -1.233 4.730 1.00 68.12 67 ALA A O 1
ATOM 537 N N . PRO A 1 68 ? 41.206 -0.489 4.206 1.00 70.06 68 PRO A N 1
ATOM 538 C CA . PRO A 1 68 ? 41.613 -0.315 5.603 1.00 70.06 68 PRO A CA 1
ATOM 539 C C . PRO A 1 68 ? 40.669 0.639 6.349 1.00 70.06 68 PRO A C 1
ATOM 541 O O . PRO A 1 68 ? 40.360 0.424 7.518 1.00 70.06 68 PRO A O 1
ATOM 544 N N . ALA A 1 69 ? 40.118 1.628 5.639 1.00 70.88 69 ALA A N 1
ATOM 545 C CA . ALA A 1 69 ? 39.074 2.516 6.129 1.00 70.88 69 ALA A CA 1
ATOM 546 C C . ALA A 1 69 ? 37.781 1.782 6.530 1.00 70.88 69 ALA A C 1
ATOM 548 O O . ALA A 1 69 ? 37.224 2.076 7.582 1.00 70.88 69 ALA A O 1
ATOM 549 N N . VAL A 1 70 ? 37.306 0.817 5.734 1.00 75.56 70 VAL A N 1
ATOM 550 C CA . VAL A 1 70 ? 36.068 0.069 6.029 1.00 75.56 70 VAL A CA 1
ATOM 551 C C . VAL A 1 70 ? 36.260 -0.818 7.251 1.00 75.56 70 VAL A C 1
ATOM 553 O O . VAL A 1 70 ? 35.397 -0.847 8.128 1.00 75.56 70 VAL A O 1
ATOM 556 N N . LEU A 1 71 ? 37.407 -1.493 7.347 1.00 80.12 71 LEU A N 1
ATOM 557 C CA . LEU A 1 71 ? 37.721 -2.335 8.496 1.00 80.12 71 LEU A CA 1
ATOM 558 C C . LEU A 1 71 ? 37.876 -1.498 9.774 1.00 80.12 71 LEU A C 1
ATOM 560 O O . LEU A 1 71 ? 37.308 -1.844 10.807 1.00 80.12 71 LEU A O 1
ATOM 564 N N . ALA A 1 72 ? 38.576 -0.363 9.707 1.00 80.88 72 ALA A N 1
ATOM 565 C CA . ALA A 1 72 ? 38.713 0.550 10.840 1.00 80.88 72 ALA A CA 1
ATOM 566 C C . ALA A 1 72 ? 37.365 1.147 11.280 1.00 80.88 72 ALA A C 1
ATOM 568 O O . ALA A 1 72 ? 37.068 1.192 12.476 1.00 80.88 72 ALA A O 1
ATOM 569 N N . VAL A 1 73 ? 36.509 1.518 10.321 1.00 80.31 73 VAL A N 1
ATOM 570 C CA . VAL A 1 73 ? 35.134 1.954 10.592 1.00 80.31 73 VAL A CA 1
ATOM 571 C C . VAL A 1 73 ? 34.341 0.839 11.268 1.00 80.31 73 VAL A C 1
ATOM 573 O O . VAL A 1 73 ? 33.722 1.095 12.294 1.00 80.31 73 VAL A O 1
ATOM 576 N N . ALA A 1 74 ? 34.393 -0.401 10.774 1.00 83.81 74 ALA A N 1
ATOM 577 C CA . ALA A 1 74 ? 33.675 -1.522 11.380 1.00 83.81 74 ALA A CA 1
ATOM 578 C C . ALA A 1 74 ? 34.145 -1.816 12.816 1.00 83.81 74 ALA A C 1
ATOM 580 O O . ALA A 1 74 ? 33.318 -2.028 13.705 1.00 83.81 74 ALA A O 1
ATOM 581 N N . ARG A 1 75 ? 35.460 -1.759 13.066 1.00 88.12 75 ARG A N 1
ATOM 582 C CA . ARG A 1 75 ? 36.051 -1.927 14.403 1.00 88.12 75 ARG A CA 1
ATOM 583 C C . ARG A 1 75 ? 35.551 -0.878 15.394 1.00 88.12 75 ARG A C 1
ATOM 585 O O . ARG A 1 75 ? 35.188 -1.220 16.517 1.00 88.12 75 ARG A O 1
ATOM 592 N N . ASN A 1 76 ? 35.503 0.388 14.985 1.00 85.88 76 ASN A N 1
ATOM 593 C CA . ASN A 1 76 ? 35.058 1.488 15.844 1.00 85.88 76 ASN A CA 1
ATOM 594 C C . ASN A 1 76 ? 33.527 1.654 15.891 1.00 85.88 76 ASN A C 1
ATOM 596 O O . ASN A 1 76 ? 33.010 2.218 16.852 1.00 85.88 76 ASN A O 1
ATOM 600 N N . ALA A 1 77 ? 32.790 1.118 14.915 1.00 82.75 77 ALA A N 1
ATOM 601 C CA . ALA A 1 77 ? 31.328 1.122 14.888 1.00 82.75 77 ALA A CA 1
ATOM 602 C C . ALA A 1 77 ? 30.699 -0.023 15.697 1.00 82.75 77 ALA A C 1
ATOM 604 O O . ALA A 1 77 ? 29.556 0.113 16.130 1.00 82.75 77 ALA A O 1
ATOM 605 N N . LEU A 1 78 ? 31.422 -1.125 15.935 1.00 88.12 78 LEU A N 1
ATOM 606 C CA . LEU A 1 78 ? 30.882 -2.312 16.607 1.00 88.12 78 LEU A CA 1
ATOM 607 C C . LEU A 1 78 ? 30.233 -1.983 17.959 1.00 88.12 78 LEU A C 1
ATOM 609 O O . LEU A 1 78 ? 29.065 -2.299 18.170 1.00 88.12 78 LEU A O 1
ATOM 613 N N . LEU A 1 79 ? 30.966 -1.328 18.864 1.00 88.38 79 LEU A N 1
ATOM 614 C CA . LEU A 1 79 ? 30.468 -1.042 20.212 1.00 88.38 79 LEU A CA 1
ATOM 615 C C . LEU A 1 79 ? 29.309 -0.019 20.222 1.00 88.38 79 LEU A C 1
ATOM 617 O O . LEU A 1 79 ? 28.298 -0.309 20.865 1.00 88.38 79 LEU A O 1
ATOM 621 N N . PRO A 1 80 ? 29.371 1.121 19.498 1.00 83.31 80 PRO A N 1
ATOM 622 C CA . PRO A 1 80 ? 28.220 2.015 19.351 1.00 83.31 80 PRO A CA 1
ATOM 623 C C . PRO A 1 80 ? 26.978 1.317 18.786 1.00 83.31 80 PRO A C 1
ATOM 625 O O . PRO A 1 80 ? 25.885 1.488 19.325 1.00 83.31 80 PRO A O 1
ATOM 628 N N . MET A 1 81 ? 27.136 0.481 17.753 1.00 82.19 81 MET A N 1
ATOM 629 C CA . MET A 1 81 ? 26.022 -0.271 17.169 1.00 82.19 81 MET A CA 1
ATOM 630 C C . MET A 1 81 ? 25.442 -1.284 18.153 1.00 82.19 81 MET A C 1
ATOM 632 O O . MET A 1 81 ? 24.223 -1.380 18.274 1.00 82.19 81 MET A O 1
ATOM 636 N N . MET A 1 82 ? 26.284 -1.995 18.909 1.00 89.75 82 MET A N 1
ATOM 637 C CA . MET A 1 82 ? 25.823 -2.860 19.997 1.00 89.75 82 MET A CA 1
ATOM 638 C C . MET A 1 82 ? 25.047 -2.070 21.052 1.00 89.75 82 MET A C 1
ATOM 640 O O . MET A 1 82 ? 24.009 -2.544 21.501 1.00 89.75 82 MET A O 1
ATOM 644 N N . GLY A 1 83 ? 25.506 -0.873 21.428 1.00 88.25 83 GLY A N 1
ATOM 645 C CA . GLY A 1 83 ? 24.812 0.000 22.376 1.00 88.25 83 GLY A CA 1
ATOM 646 C C . GLY A 1 83 ? 23.428 0.411 21.876 1.00 88.25 83 GLY A C 1
ATOM 647 O O . GLY A 1 83 ? 22.438 0.216 22.578 1.00 88.25 83 GLY A O 1
ATOM 648 N N . VAL A 1 84 ? 23.338 0.888 20.632 1.00 83.62 84 VAL A N 1
ATOM 649 C CA . VAL A 1 84 ? 22.060 1.236 19.992 1.00 83.62 84 VAL A CA 1
ATOM 650 C C . VAL A 1 84 ? 21.126 0.026 19.944 1.00 83.62 84 VAL A C 1
ATOM 652 O O . VAL A 1 84 ? 19.987 0.112 20.398 1.00 83.62 84 VAL A O 1
ATOM 655 N N . LEU A 1 85 ? 21.603 -1.125 19.462 1.00 87.00 85 LEU A N 1
ATOM 656 C CA . LEU A 1 85 ? 20.792 -2.340 19.380 1.00 87.00 85 LEU A CA 1
ATOM 657 C C . LEU A 1 85 ? 20.386 -2.869 20.761 1.00 87.00 85 LEU A C 1
ATOM 659 O O . LEU A 1 85 ? 19.289 -3.392 20.898 1.00 87.00 85 LEU A O 1
ATOM 663 N N . THR A 1 86 ? 21.227 -2.704 21.785 1.00 90.94 86 THR A N 1
ATOM 664 C CA . THR A 1 86 ? 20.914 -3.067 23.179 1.00 90.94 86 THR A CA 1
ATOM 665 C C . THR A 1 86 ? 19.754 -2.232 23.695 1.00 90.94 86 THR A C 1
ATOM 667 O O . THR A 1 86 ? 18.834 -2.761 24.313 1.00 90.94 86 THR A O 1
ATOM 670 N N . VAL A 1 87 ? 19.764 -0.932 23.406 1.00 86.19 87 VAL A N 1
ATOM 671 C CA . VAL A 1 87 ? 18.674 -0.037 23.781 1.00 86.19 87 VAL A CA 1
ATOM 672 C C . VAL A 1 87 ? 17.386 -0.414 23.046 1.00 86.19 87 VAL A C 1
ATOM 674 O O . VAL A 1 87 ? 16.353 -0.559 23.694 1.00 86.19 87 VAL A O 1
ATOM 677 N N . VAL A 1 88 ? 17.437 -0.667 21.733 1.00 83.62 88 VAL A N 1
ATOM 678 C CA . VAL A 1 88 ? 16.259 -1.116 20.962 1.00 83.62 88 VAL A CA 1
ATOM 679 C C . VAL A 1 88 ? 15.729 -2.454 21.484 1.00 83.62 88 VAL A C 1
ATOM 681 O O . VAL A 1 88 ? 14.533 -2.581 21.729 1.00 83.62 88 VAL A O 1
ATOM 684 N N . ALA A 1 89 ? 16.608 -3.431 21.715 1.00 86.62 89 ALA A N 1
ATOM 685 C CA . ALA A 1 89 ? 16.244 -4.726 22.281 1.00 86.62 89 ALA A CA 1
ATOM 686 C C . ALA A 1 89 ? 15.656 -4.590 23.692 1.00 86.62 89 ALA A C 1
ATOM 688 O O . ALA A 1 89 ? 14.744 -5.332 24.042 1.00 86.62 89 ALA A O 1
ATOM 689 N N . GLY A 1 90 ? 16.137 -3.637 24.495 1.00 86.56 90 GLY A N 1
ATOM 690 C CA . GLY A 1 90 ? 15.583 -3.338 25.813 1.00 86.56 90 GLY A CA 1
ATOM 691 C C . GLY A 1 90 ? 14.206 -2.692 25.751 1.00 86.56 90 GLY A C 1
ATOM 692 O O . GLY A 1 90 ? 13.314 -3.105 26.487 1.00 86.56 90 GLY A O 1
ATOM 693 N N . LEU A 1 91 ? 13.991 -1.749 24.832 1.00 80.06 91 LEU A N 1
ATOM 694 C CA . LEU A 1 91 ? 12.670 -1.171 24.582 1.00 80.06 91 LEU A CA 1
ATOM 695 C C . LEU A 1 91 ? 11.669 -2.234 24.115 1.00 80.06 91 LEU A C 1
ATOM 697 O O . LEU A 1 91 ? 10.540 -2.277 24.603 1.00 80.06 91 LEU A O 1
ATOM 701 N N . GLU A 1 92 ? 12.088 -3.123 23.216 1.00 80.06 92 GLU A N 1
ATOM 702 C CA . GLU A 1 92 ? 11.258 -4.246 22.790 1.00 80.06 92 GLU A CA 1
ATOM 703 C C . GLU A 1 92 ? 11.007 -5.227 23.939 1.00 80.06 92 GLU A C 1
ATOM 705 O O . GLU A 1 92 ? 9.876 -5.664 24.131 1.00 80.06 92 GLU A O 1
ATOM 710 N N . ALA A 1 93 ? 12.022 -5.546 24.745 1.00 80.44 93 ALA A N 1
ATOM 711 C CA . ALA A 1 93 ? 11.862 -6.401 25.915 1.00 80.44 93 ALA A CA 1
ATOM 712 C C . ALA A 1 93 ? 10.835 -5.820 26.895 1.00 80.44 93 ALA A C 1
ATOM 714 O O . ALA A 1 93 ? 9.951 -6.549 27.332 1.00 80.44 93 ALA A O 1
ATOM 715 N N . VAL A 1 94 ? 10.883 -4.515 27.180 1.00 75.00 94 VAL A N 1
ATOM 716 C CA . VAL A 1 94 ? 9.878 -3.821 28.004 1.00 75.00 94 VAL A CA 1
ATOM 717 C C . VAL A 1 94 ? 8.475 -4.003 27.415 1.00 75.00 94 VAL A C 1
ATOM 719 O O . VAL A 1 94 ? 7.555 -4.371 28.142 1.00 75.00 94 VAL A O 1
ATOM 722 N N . GLN A 1 95 ? 8.300 -3.844 26.102 1.00 72.06 95 GLN A N 1
ATOM 723 C CA . GLN A 1 95 ? 7.004 -4.085 25.455 1.00 72.06 95 GLN A CA 1
ATOM 724 C C . GLN A 1 95 ? 6.548 -5.551 25.586 1.00 72.06 95 GLN A C 1
ATOM 726 O O . GLN A 1 95 ? 5.404 -5.808 25.947 1.00 72.06 95 GLN A O 1
ATOM 731 N N . GLN A 1 96 ? 7.442 -6.522 25.365 1.00 71.75 96 GLN A N 1
ATOM 732 C CA . GLN A 1 96 ? 7.128 -7.957 25.465 1.00 71.75 96 GLN A CA 1
ATOM 733 C C . GLN A 1 96 ? 6.885 -8.457 26.897 1.00 71.75 96 GLN A C 1
ATOM 735 O O . GLN A 1 96 ? 6.345 -9.551 27.077 1.00 71.75 96 GLN A O 1
ATOM 740 N N . LEU A 1 97 ? 7.367 -7.729 27.903 1.00 69.06 97 LEU A N 1
ATOM 741 C CA . LEU A 1 97 ? 7.151 -8.046 29.313 1.00 69.06 97 LEU A CA 1
ATOM 742 C C . LEU A 1 97 ? 5.782 -7.560 29.814 1.00 69.06 97 LEU A C 1
ATOM 744 O O . LEU A 1 97 ? 5.262 -8.161 30.746 1.00 69.06 97 LEU A O 1
ATOM 748 N N . GLY A 1 98 ? 5.198 -6.533 29.183 1.00 60.22 98 GLY A N 1
ATOM 749 C CA . GLY A 1 98 ? 3.812 -6.117 29.447 1.00 60.22 98 GLY A CA 1
ATOM 750 C C . GLY A 1 98 ? 2.784 -7.081 28.847 1.00 60.22 98 GLY A C 1
ATOM 751 O O . GLY A 1 98 ? 1.879 -7.533 29.525 1.00 60.22 98 GLY A O 1
ATOM 752 N N . ASP A 1 99 ? 2.981 -7.514 27.599 1.00 58.88 99 ASP A N 1
ATOM 753 C CA . ASP A 1 99 ? 2.003 -8.320 26.839 1.00 58.88 99 ASP A CA 1
ATOM 754 C C . ASP A 1 99 ? 1.965 -9.831 27.211 1.00 58.88 99 ASP A C 1
ATOM 756 O O . ASP A 1 99 ? 1.920 -10.704 26.343 1.00 58.88 99 ASP A O 1
ATOM 760 N N . ASP A 1 100 ? 2.015 -10.180 28.504 1.00 63.75 100 ASP A N 1
ATOM 761 C CA . ASP A 1 100 ? 1.951 -11.566 29.004 1.00 63.75 100 ASP A CA 1
ATOM 762 C C . ASP A 1 100 ? 0.617 -11.858 29.712 1.00 63.75 100 ASP A C 1
ATOM 764 O O . ASP A 1 100 ? 0.548 -12.101 30.915 1.00 63.75 100 ASP A O 1
ATOM 768 N N . SER A 1 101 ? -0.458 -11.970 28.928 1.00 60.03 101 SER A N 1
ATOM 769 C CA . SER A 1 101 ? -1.790 -12.434 29.389 1.00 60.03 101 SER A CA 1
ATOM 770 C C . SER A 1 101 ? -1.794 -13.766 30.175 1.00 60.03 101 SER A C 1
ATOM 772 O O . SER A 1 101 ? -2.759 -14.097 30.856 1.00 60.03 101 SER A O 1
ATOM 774 N N . VAL A 1 102 ? -0.709 -14.545 30.094 1.00 66.50 102 VAL A N 1
ATOM 775 C CA . VAL A 1 102 ? -0.533 -15.863 30.732 1.00 66.50 102 VAL A CA 1
ATOM 776 C C . VAL A 1 102 ? 0.501 -15.795 31.874 1.00 66.50 102 VAL A C 1
ATOM 778 O O . VAL A 1 102 ? 0.991 -16.824 32.342 1.00 66.50 102 VAL A O 1
ATOM 781 N N . ARG A 1 103 ? 0.860 -14.587 32.339 1.00 73.19 103 ARG A N 1
ATOM 782 C CA . ARG A 1 103 ? 1.898 -14.333 33.357 1.00 73.19 103 ARG A CA 1
ATOM 783 C C . ARG A 1 103 ? 1.721 -15.192 34.607 1.00 73.19 103 ARG A C 1
ATOM 785 O O . ARG A 1 103 ? 2.667 -15.856 35.022 1.00 73.19 103 ARG A O 1
ATOM 792 N N . SER A 1 104 ? 0.519 -15.232 35.179 1.00 73.50 104 SER A N 1
ATOM 793 C CA . SER A 1 104 ? 0.215 -16.001 36.398 1.00 73.50 104 SER A CA 1
ATOM 794 C C . SER A 1 104 ? 0.456 -17.507 36.226 1.00 73.50 104 SER A C 1
ATOM 796 O O . SER A 1 104 ? 1.037 -18.163 37.093 1.00 73.50 104 SER A O 1
ATOM 798 N N . LEU A 1 105 ? 0.085 -18.056 35.069 1.00 78.75 105 LEU A N 1
ATOM 799 C CA . LEU A 1 105 ? 0.310 -19.455 34.710 1.00 78.75 105 LEU A CA 1
ATOM 800 C C . LEU A 1 105 ? 1.795 -19.748 34.452 1.00 78.75 105 LEU A C 1
ATOM 802 O O . LEU A 1 105 ? 2.288 -20.802 34.847 1.00 78.75 105 LEU A O 1
ATOM 806 N N . LEU A 1 106 ? 2.541 -18.830 33.829 1.00 81.00 106 LEU A N 1
ATOM 807 C CA . LEU A 1 106 ? 3.982 -18.997 33.599 1.00 81.00 106 LEU A CA 1
ATOM 808 C C . LEU A 1 106 ? 4.775 -18.990 34.912 1.00 81.00 106 LEU A C 1
ATOM 810 O O . LEU A 1 106 ? 5.626 -19.858 35.108 1.00 81.00 106 LEU A O 1
ATOM 814 N N . LEU A 1 107 ? 4.463 -18.060 35.818 1.00 81.81 107 LEU A N 1
ATOM 815 C CA . LEU A 1 107 ? 5.147 -17.915 37.109 1.00 81.81 107 LEU A CA 1
ATOM 816 C C . LEU A 1 107 ? 4.875 -19.078 38.075 1.00 81.81 107 LEU A C 1
ATOM 818 O O . LEU A 1 107 ? 5.692 -19.342 38.951 1.00 81.81 107 LEU A O 1
ATOM 822 N N . THR A 1 108 ? 3.764 -19.798 37.902 1.00 84.12 108 THR A N 1
ATOM 823 C CA . THR A 1 108 ? 3.411 -20.967 38.729 1.00 84.12 108 THR A CA 1
ATOM 824 C C . THR A 1 108 ? 3.877 -22.301 38.142 1.00 84.12 108 THR A C 1
ATOM 826 O O . THR A 1 108 ? 4.027 -23.272 38.881 1.00 84.12 108 THR A O 1
ATOM 829 N N . SER A 1 109 ? 4.130 -22.373 36.829 1.00 86.06 109 SER A N 1
ATOM 830 C CA . SER A 1 109 ? 4.427 -23.634 36.127 1.00 86.06 109 SER A CA 1
ATOM 831 C C . SER A 1 109 ? 5.880 -23.807 35.675 1.00 86.06 109 SER A C 1
ATOM 833 O O . SER A 1 109 ? 6.282 -24.925 35.339 1.00 86.06 109 SER A O 1
ATOM 835 N N . ALA A 1 110 ? 6.687 -22.741 35.659 1.00 87.00 110 ALA A N 1
ATOM 836 C CA . ALA A 1 110 ? 8.061 -22.775 35.166 1.00 87.00 110 ALA A CA 1
ATOM 837 C C . ALA A 1 110 ? 9.041 -22.039 36.088 1.00 87.00 110 ALA A C 1
ATOM 839 O O . ALA A 1 110 ? 8.700 -21.082 36.776 1.00 87.00 110 ALA A O 1
ATOM 840 N N . SER A 1 111 ? 10.307 -22.468 36.069 1.00 88.50 111 SER A N 1
ATOM 841 C CA . SER A 1 111 ? 11.374 -21.763 36.779 1.00 88.50 111 SER A CA 1
ATOM 842 C C . SER A 1 111 ? 11.649 -20.399 36.130 1.00 88.50 111 SER A C 1
ATOM 844 O O . SER A 1 111 ? 11.575 -20.252 34.907 1.00 88.50 111 SER A O 1
ATOM 846 N N . THR A 1 112 ? 12.077 -19.406 36.916 1.00 84.19 112 THR A N 1
ATOM 847 C CA . THR A 1 112 ? 12.463 -18.079 36.392 1.00 84.19 112 THR A CA 1
ATOM 848 C C . THR A 1 112 ? 13.537 -18.175 35.303 1.00 84.19 112 THR A C 1
ATOM 850 O O . THR A 1 112 ? 13.533 -17.409 34.342 1.00 84.19 112 THR A O 1
ATOM 853 N N . ARG A 1 113 ? 14.441 -19.159 35.413 1.00 86.38 113 ARG A N 1
ATOM 854 C CA . ARG A 1 113 ? 15.476 -19.433 34.405 1.00 86.38 113 ARG A CA 1
ATOM 855 C C . ARG A 1 113 ? 14.865 -19.882 33.082 1.00 86.38 113 ARG A C 1
ATOM 857 O O . ARG A 1 113 ? 15.254 -19.368 32.037 1.00 86.38 113 ARG A O 1
ATOM 864 N N . ALA A 1 114 ? 13.892 -20.791 33.123 1.00 87.38 114 ALA A N 1
ATOM 865 C CA . ALA A 1 114 ? 13.174 -21.237 31.935 1.00 87.38 114 ALA A CA 1
ATOM 866 C C . ALA A 1 114 ? 12.377 -20.093 31.286 1.00 87.38 114 ALA A C 1
ATOM 868 O O . ALA A 1 114 ? 12.393 -19.960 30.063 1.00 87.38 114 ALA A O 1
ATOM 869 N N . ILE A 1 115 ? 11.744 -19.227 32.086 1.00 86.25 115 ILE A N 1
ATOM 870 C CA . ILE A 1 115 ? 11.014 -18.047 31.592 1.00 86.25 115 ILE A CA 1
ATOM 871 C C . ILE A 1 115 ? 11.964 -17.089 30.859 1.00 86.25 115 ILE A C 1
ATOM 873 O O . ILE A 1 115 ? 11.686 -16.705 29.724 1.00 86.25 115 ILE A O 1
ATOM 877 N N . VAL A 1 116 ? 13.119 -16.762 31.454 1.00 86.19 116 VAL A N 1
ATOM 878 C CA . VAL A 1 116 ? 14.149 -15.914 30.823 1.00 86.19 116 VAL A CA 1
ATOM 879 C C . VAL A 1 116 ? 14.620 -16.507 29.494 1.00 86.19 116 VAL A C 1
ATOM 881 O O . VAL A 1 116 ? 14.671 -15.796 28.491 1.00 86.19 116 VAL A O 1
ATOM 884 N N . VAL A 1 117 ? 14.909 -17.813 29.454 1.00 87.38 117 VAL A N 1
ATOM 885 C CA . VAL A 1 117 ? 15.273 -18.507 28.207 1.00 87.38 117 VAL A CA 1
ATOM 886 C C . VAL A 1 117 ? 14.156 -18.375 27.168 1.00 87.38 117 VAL A C 1
ATOM 888 O O . VAL A 1 117 ? 14.433 -18.044 26.017 1.00 87.38 117 VAL A O 1
ATOM 891 N N . GLY A 1 118 ? 12.896 -18.580 27.559 1.00 88.19 118 GLY A N 1
ATOM 892 C CA . GLY A 1 118 ? 11.752 -18.439 26.658 1.00 88.19 118 GLY A CA 1
ATOM 893 C C . GLY A 1 118 ? 11.593 -17.032 26.087 1.00 88.19 118 GLY A C 1
ATOM 894 O O . GLY A 1 118 ? 11.344 -16.887 24.889 1.00 88.19 118 GLY A O 1
ATOM 895 N N . LYS A 1 119 ? 11.820 -15.994 26.898 1.00 86.06 119 LYS A N 1
ATOM 896 C CA . LYS A 1 119 ? 11.786 -14.594 26.450 1.00 86.06 119 LYS A CA 1
ATOM 897 C C . LYS A 1 119 ? 12.908 -14.265 25.471 1.00 86.06 119 LYS A C 1
ATOM 899 O O . LYS A 1 119 ? 12.641 -13.654 24.440 1.00 86.06 119 LYS A O 1
ATOM 904 N N . ILE A 1 120 ? 14.129 -14.738 25.719 1.00 86.19 120 ILE A N 1
ATOM 905 C CA . ILE A 1 120 ? 15.251 -14.567 24.780 1.00 86.19 120 ILE A CA 1
ATOM 906 C C . ILE A 1 120 ? 14.953 -15.260 23.448 1.00 86.19 120 ILE A C 1
ATOM 908 O O . ILE A 1 120 ? 15.195 -14.683 22.393 1.00 86.19 120 ILE A O 1
ATOM 912 N N . VAL A 1 121 ? 14.390 -16.472 23.477 1.00 87.56 121 VAL A N 1
ATOM 913 C CA . VAL A 1 121 ? 13.989 -17.195 22.259 1.00 87.56 121 VAL A CA 1
ATOM 914 C C . VAL A 1 121 ? 12.911 -16.420 21.494 1.00 87.56 121 VAL A C 1
ATOM 916 O O . VAL A 1 121 ? 13.009 -16.289 20.277 1.00 87.56 121 VAL A O 1
ATOM 919 N N . SER A 1 122 ? 11.914 -15.867 22.190 1.00 86.06 122 SER A N 1
ATOM 920 C CA . SER A 1 122 ? 10.871 -15.022 21.589 1.00 86.06 122 SER A CA 1
ATOM 921 C C . SER A 1 122 ? 11.448 -13.764 20.925 1.00 86.06 122 SER A C 1
ATOM 923 O O . SER A 1 122 ? 11.125 -13.467 19.771 1.00 86.06 122 SER A O 1
ATOM 925 N N . LEU A 1 123 ? 12.347 -13.052 21.614 1.00 84.81 123 LEU A N 1
ATOM 926 C CA . LEU A 1 123 ? 13.067 -11.901 21.061 1.00 84.81 123 LEU A CA 1
ATOM 927 C C . LEU A 1 123 ? 13.882 -12.310 19.828 1.00 84.81 123 LEU A C 1
ATOM 929 O O . LEU A 1 123 ? 13.717 -11.724 18.765 1.00 84.81 123 LEU A O 1
ATOM 933 N N . LEU A 1 124 ? 14.676 -13.378 19.915 1.00 85.25 124 LEU A N 1
ATOM 934 C CA . LEU A 1 124 ? 15.499 -13.858 18.802 1.00 85.25 124 LEU A CA 1
ATOM 935 C C . LEU A 1 124 ? 14.666 -14.154 17.549 1.00 85.25 124 LEU A C 1
ATOM 937 O O . LEU A 1 124 ? 15.047 -13.759 16.449 1.00 85.25 124 LEU A O 1
ATOM 941 N N . VAL A 1 125 ? 13.513 -14.808 17.704 1.00 84.69 125 VAL A N 1
ATOM 942 C CA . VAL A 1 125 ? 12.620 -15.102 16.575 1.00 84.69 125 VAL A CA 1
ATOM 943 C C . VAL A 1 125 ? 11.999 -13.831 15.992 1.00 84.69 125 VAL A C 1
ATOM 945 O O . VAL A 1 125 ? 11.839 -13.740 14.778 1.00 84.69 125 VAL A O 1
ATOM 948 N N . THR A 1 126 ? 11.695 -12.830 16.820 1.00 79.19 126 THR A N 1
ATOM 949 C CA . THR A 1 126 ? 11.120 -11.557 16.349 1.00 79.19 126 THR A CA 1
ATOM 950 C C . THR A 1 126 ? 12.095 -10.806 15.440 1.00 79.19 126 THR A C 1
ATOM 952 O O . THR A 1 126 ? 11.707 -10.293 14.392 1.00 79.19 126 THR A O 1
ATOM 955 N N . TRP A 1 127 ? 13.385 -10.838 15.771 1.00 82.50 127 TRP A N 1
ATOM 956 C CA . TRP A 1 127 ? 14.440 -10.234 14.956 1.00 82.50 127 TRP A CA 1
ATOM 957 C C . TRP A 1 127 ? 14.843 -11.078 13.744 1.00 82.50 127 TRP A C 1
ATOM 959 O O . TRP A 1 127 ? 15.483 -10.562 12.828 1.00 82.50 127 TRP A O 1
ATOM 969 N N . PHE A 1 128 ? 14.458 -12.357 13.698 1.00 83.62 128 PHE A N 1
ATOM 970 C CA . PHE A 1 128 ? 14.872 -13.282 12.644 1.00 83.62 128 PHE A CA 1
ATOM 971 C C . PHE A 1 128 ? 14.430 -12.833 11.249 1.00 83.62 128 PHE A C 1
ATOM 973 O O . PHE A 1 128 ? 15.162 -13.044 10.290 1.00 83.62 128 PHE A O 1
ATOM 980 N N . VAL A 1 129 ? 13.271 -12.177 11.120 1.00 76.44 129 VAL A N 1
ATOM 981 C CA . VAL A 1 129 ? 12.814 -11.643 9.826 1.00 76.44 129 VAL A CA 1
ATOM 982 C C . VAL A 1 129 ? 13.761 -10.549 9.331 1.00 76.44 129 VAL A C 1
ATOM 984 O O . VAL A 1 129 ? 14.253 -10.629 8.210 1.00 76.44 129 VAL A O 1
ATOM 987 N N . LEU A 1 130 ? 14.073 -9.559 10.175 1.00 78.25 130 LEU A N 1
ATOM 988 C CA . LEU A 1 130 ? 14.974 -8.457 9.818 1.00 78.25 130 LEU A CA 1
ATOM 989 C C . LEU A 1 130 ? 16.400 -8.956 9.555 1.00 78.25 130 LEU A C 1
ATOM 991 O O . LEU A 1 130 ? 17.010 -8.590 8.550 1.00 78.25 130 LEU A O 1
ATOM 995 N N . LEU A 1 131 ? 16.906 -9.840 10.419 1.00 84.62 131 LEU A N 1
ATOM 996 C CA . LEU A 1 131 ? 18.215 -10.465 10.246 1.00 84.62 131 LEU A CA 1
ATOM 997 C C . LEU A 1 131 ? 18.264 -11.336 8.992 1.00 84.62 131 LEU A C 1
ATOM 999 O O . LEU A 1 131 ? 19.253 -11.289 8.275 1.00 84.62 131 LEU A O 1
ATOM 1003 N N . GLY A 1 132 ? 17.208 -12.093 8.694 1.00 86.88 132 GLY A N 1
ATOM 1004 C CA . GLY A 1 132 ? 17.112 -12.934 7.504 1.00 86.88 132 GLY A CA 1
ATOM 1005 C C . GLY A 1 132 ? 17.126 -12.117 6.214 1.00 86.88 132 GLY A C 1
ATOM 1006 O O . GLY A 1 132 ? 17.853 -12.460 5.282 1.00 86.88 132 GLY A O 1
ATOM 1007 N N . LEU A 1 133 ? 16.400 -10.993 6.181 1.00 86.06 133 LEU A N 1
ATOM 1008 C CA . LEU A 1 133 ? 16.446 -10.052 5.059 1.00 86.06 133 LEU A CA 1
ATOM 1009 C C . LEU A 1 133 ? 17.862 -9.485 4.881 1.00 86.06 133 LEU A C 1
ATOM 1011 O O . LEU A 1 133 ? 18.414 -9.584 3.788 1.00 86.06 133 LEU A O 1
ATOM 1015 N N . GLY A 1 134 ? 18.501 -8.982 5.941 1.00 86.94 134 GLY A N 1
ATOM 1016 C CA . GLY A 1 134 ? 19.881 -8.480 5.863 1.00 86.94 134 GLY A CA 1
ATOM 1017 C C . GLY A 1 134 ? 20.902 -9.559 5.478 1.00 86.94 134 GLY A C 1
ATOM 1018 O O . GLY A 1 134 ? 21.784 -9.331 4.650 1.00 86.94 134 GLY A O 1
ATOM 1019 N N . PHE A 1 135 ? 20.752 -10.769 6.016 1.00 91.31 135 PHE A N 1
ATOM 1020 C CA . PHE A 1 135 ? 21.623 -11.904 5.723 1.00 91.31 135 PHE A CA 1
ATOM 1021 C C . PHE A 1 135 ? 21.490 -12.367 4.270 1.00 91.31 135 PHE A C 1
ATOM 1023 O O . PHE A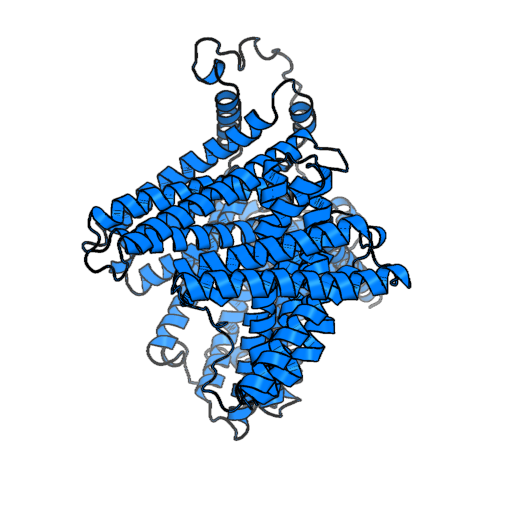 1 135 ? 22.485 -12.731 3.653 1.00 91.31 135 PHE A O 1
ATOM 1030 N N . SER A 1 136 ? 20.298 -12.296 3.675 1.00 92.00 136 SER A N 1
ATOM 1031 C CA . SER A 1 136 ? 20.123 -12.605 2.251 1.00 92.00 136 SER A CA 1
ATOM 1032 C C . SER A 1 136 ? 20.894 -11.637 1.339 1.00 92.00 136 SER A C 1
ATOM 1034 O O . SER A 1 136 ? 21.502 -12.069 0.360 1.00 92.00 136 SER A O 1
ATOM 1036 N N . VAL A 1 137 ? 20.955 -10.349 1.703 1.00 92.62 137 VAL A N 1
ATOM 1037 C CA . VAL A 1 137 ? 21.743 -9.325 0.999 1.00 92.62 137 VAL A CA 1
ATOM 1038 C C . VAL A 1 137 ? 23.241 -9.628 1.128 1.00 92.62 137 VAL A C 1
ATOM 1040 O O . VAL A 1 137 ? 23.973 -9.573 0.141 1.00 92.62 137 VAL A O 1
ATOM 1043 N N . LEU A 1 138 ? 23.695 -10.036 2.317 1.00 93.62 138 LEU A N 1
ATOM 1044 C CA . LEU A 1 138 ? 25.069 -10.495 2.545 1.00 93.62 138 LEU A CA 1
ATOM 1045 C C . LEU A 1 138 ? 25.418 -11.735 1.705 1.00 93.62 138 LEU A C 1
ATOM 1047 O O . LEU A 1 138 ? 26.486 -11.785 1.095 1.00 93.62 138 LEU A O 1
ATOM 1051 N N . VAL A 1 139 ? 24.532 -12.733 1.659 1.00 95.75 139 VAL A N 1
ATOM 1052 C CA . VAL A 1 139 ? 24.714 -13.946 0.847 1.00 95.75 139 VAL A CA 1
ATOM 1053 C C . VAL A 1 139 ? 24.817 -13.588 -0.635 1.00 95.75 139 VAL A C 1
ATOM 1055 O O . VAL A 1 139 ? 25.675 -14.129 -1.329 1.00 95.75 139 VAL A O 1
ATOM 1058 N N . ALA A 1 140 ? 24.008 -12.642 -1.113 1.00 94.94 140 ALA A N 1
ATOM 1059 C CA . ALA A 1 140 ? 24.083 -12.158 -2.486 1.00 94.94 140 ALA A CA 1
ATOM 1060 C C . ALA A 1 140 ? 25.430 -11.484 -2.789 1.00 94.94 140 ALA A C 1
ATOM 1062 O O . ALA A 1 140 ? 26.060 -11.812 -3.795 1.00 94.94 140 ALA A O 1
ATOM 1063 N N . TYR A 1 141 ? 25.922 -10.620 -1.895 1.00 95.00 141 TYR A N 1
ATOM 1064 C CA . TYR A 1 141 ? 27.267 -10.048 -2.006 1.00 95.00 141 TYR A CA 1
ATOM 1065 C C . TYR A 1 141 ? 28.351 -11.131 -2.046 1.00 95.00 141 TYR A C 1
ATOM 1067 O O . TYR A 1 141 ? 29.194 -11.127 -2.941 1.00 95.00 141 TYR A O 1
ATOM 1075 N N . ALA A 1 142 ? 28.310 -12.096 -1.126 1.00 95.12 142 ALA A N 1
ATOM 1076 C CA . ALA A 1 142 ? 29.286 -13.179 -1.059 1.00 95.12 142 ALA A CA 1
ATOM 1077 C C . ALA A 1 142 ? 29.271 -14.071 -2.309 1.00 95.12 142 ALA A C 1
ATOM 1079 O O . ALA A 1 142 ? 30.325 -14.478 -2.799 1.00 95.12 142 ALA A O 1
ATOM 1080 N N . ALA A 1 143 ? 28.086 -14.341 -2.864 1.00 95.50 143 ALA A N 1
ATOM 1081 C CA . ALA A 1 143 ? 27.939 -15.040 -4.136 1.00 95.50 143 ALA A CA 1
ATOM 1082 C C . ALA A 1 143 ? 28.589 -14.247 -5.282 1.00 95.50 143 ALA A C 1
ATOM 1084 O O . ALA A 1 143 ? 29.335 -14.813 -6.084 1.00 95.50 143 ALA A O 1
ATOM 1085 N N . GLY A 1 144 ? 28.382 -12.926 -5.316 1.00 94.50 144 GLY A N 1
ATOM 1086 C CA . GLY A 1 144 ? 29.044 -12.020 -6.253 1.00 94.50 144 GLY A CA 1
ATOM 1087 C C . GLY A 1 144 ? 30.566 -12.065 -6.122 1.00 94.50 144 GLY A C 1
ATOM 1088 O O . GLY A 1 144 ? 31.257 -12.262 -7.122 1.00 94.50 144 GLY A O 1
ATOM 1089 N N . ALA A 1 145 ? 31.079 -11.971 -4.895 1.00 94.25 145 ALA A N 1
ATOM 1090 C CA . ALA A 1 145 ? 32.503 -11.974 -4.556 1.00 94.25 145 ALA A CA 1
ATOM 1091 C C . ALA A 1 145 ? 33.180 -13.352 -4.661 1.00 94.25 145 ALA A C 1
ATOM 1093 O O . ALA A 1 145 ? 34.404 -13.427 -4.628 1.00 94.25 145 ALA A O 1
ATOM 1094 N N . ARG A 1 146 ? 32.405 -14.435 -4.828 1.00 94.75 146 ARG A N 1
ATOM 1095 C CA . ARG A 1 146 ? 32.868 -15.837 -4.788 1.00 94.75 146 ARG A CA 1
ATOM 1096 C C . ARG A 1 146 ? 33.521 -16.217 -3.452 1.00 94.75 146 ARG A C 1
ATOM 1098 O O . ARG A 1 146 ? 34.493 -16.966 -3.414 1.00 94.75 146 ARG A O 1
ATOM 1105 N N . THR A 1 147 ? 32.947 -15.738 -2.351 1.00 93.44 147 THR A N 1
ATOM 1106 C CA . THR A 1 147 ? 33.436 -15.947 -0.981 1.00 93.44 147 THR A CA 1
ATOM 1107 C C . THR A 1 147 ? 32.421 -16.721 -0.127 1.00 93.44 147 THR A C 1
ATOM 1109 O O . THR A 1 147 ? 31.835 -16.177 0.806 1.00 93.44 147 THR A O 1
ATOM 1112 N N . PRO A 1 148 ? 32.182 -18.021 -0.390 1.00 92.25 148 PRO A N 1
ATOM 1113 C CA . PRO A 1 148 ? 31.120 -18.784 0.282 1.00 92.25 148 PRO A CA 1
ATOM 1114 C C . PRO A 1 148 ? 31.319 -18.932 1.800 1.00 92.25 148 PRO A C 1
ATOM 1116 O O . PRO A 1 148 ? 30.355 -19.143 2.531 1.00 92.25 148 PRO A O 1
ATOM 1119 N N . LEU A 1 149 ? 32.556 -18.794 2.291 1.00 91.50 149 LEU A N 1
ATOM 1120 C CA . LEU A 1 149 ? 32.867 -18.834 3.722 1.00 91.50 149 LEU A CA 1
ATOM 1121 C C . LEU A 1 149 ? 32.508 -17.533 4.454 1.00 91.50 149 LEU A C 1
ATOM 1123 O O . LEU A 1 149 ? 32.316 -17.560 5.667 1.00 91.50 149 LEU A O 1
ATOM 1127 N N . PHE A 1 150 ? 32.382 -16.410 3.742 1.00 92.88 150 PHE A N 1
ATOM 1128 C CA . PHE A 1 150 ? 32.151 -15.099 4.348 1.00 92.88 150 PHE A CA 1
ATOM 1129 C C . PHE A 1 150 ? 30.797 -15.004 5.080 1.00 92.88 150 PHE A C 1
ATOM 1131 O O . PHE A 1 150 ? 30.797 -14.633 6.254 1.00 92.88 150 PHE A O 1
ATOM 1138 N N . PRO A 1 151 ? 29.649 -15.426 4.506 1.00 94.31 151 PRO A N 1
ATOM 1139 C CA . PRO A 1 151 ? 28.382 -15.447 5.239 1.00 94.31 151 PRO A CA 1
ATOM 1140 C C . PRO A 1 151 ? 28.408 -16.367 6.462 1.00 94.31 151 PRO A C 1
ATOM 1142 O O . PRO A 1 151 ? 27.794 -16.052 7.478 1.00 94.31 151 PRO A O 1
ATOM 1145 N N . VAL A 1 152 ? 29.129 -17.492 6.386 1.00 94.25 152 VAL A N 1
ATOM 1146 C CA . VAL A 1 152 ? 29.280 -18.423 7.514 1.00 94.25 152 VAL A CA 1
ATOM 1147 C C . VAL A 1 152 ? 30.078 -17.766 8.638 1.00 94.25 152 VAL A C 1
ATOM 1149 O O . VAL A 1 152 ? 29.652 -17.813 9.790 1.00 94.25 152 VAL A O 1
ATOM 1152 N N . ALA A 1 153 ? 31.190 -17.104 8.310 1.00 92.38 153 ALA A N 1
ATOM 1153 C CA . ALA A 1 153 ? 31.989 -16.357 9.274 1.00 92.38 153 ALA A CA 1
ATOM 1154 C C . ALA A 1 153 ? 31.181 -15.236 9.941 1.00 92.38 153 ALA A C 1
ATOM 1156 O O . ALA A 1 153 ? 31.160 -15.151 11.169 1.00 92.38 153 ALA A O 1
ATOM 1157 N N . VAL A 1 154 ? 30.445 -14.440 9.152 1.00 93.50 154 VAL A N 1
ATOM 1158 C CA . VAL A 1 154 ? 29.550 -13.402 9.681 1.00 93.50 154 VAL A CA 1
ATOM 1159 C C . VAL A 1 154 ? 28.505 -14.008 10.602 1.00 93.50 154 VAL A C 1
ATOM 1161 O O . VAL A 1 154 ? 28.305 -13.484 11.689 1.00 93.50 154 VAL A O 1
ATOM 1164 N N . LEU A 1 155 ? 27.858 -15.113 10.221 1.00 92.69 155 LEU A N 1
ATOM 1165 C CA . LEU A 1 155 ? 26.844 -15.756 11.056 1.00 92.69 155 LEU A CA 1
ATOM 1166 C C . LEU A 1 155 ? 27.431 -16.231 12.393 1.00 92.69 155 LEU A C 1
ATOM 1168 O O . LEU A 1 155 ? 26.855 -15.965 13.446 1.00 92.69 155 LEU A O 1
ATOM 1172 N N . VAL A 1 156 ? 28.593 -16.890 12.364 1.00 93.88 156 VAL A N 1
ATOM 1173 C CA . VAL A 1 156 ? 29.281 -17.386 13.567 1.00 93.88 156 VAL A CA 1
ATOM 1174 C C . VAL A 1 156 ? 29.724 -16.235 14.475 1.00 93.88 156 VAL A C 1
ATOM 1176 O O . VAL A 1 156 ? 29.561 -16.334 15.689 1.00 93.88 156 VAL A O 1
ATOM 1179 N N . ALA A 1 157 ? 30.232 -15.135 13.913 1.00 93.06 157 ALA A N 1
ATOM 1180 C CA . ALA A 1 157 ? 30.612 -13.939 14.668 1.00 93.06 157 ALA A CA 1
ATOM 1181 C C . ALA A 1 157 ? 29.392 -13.137 15.166 1.00 93.06 157 ALA A C 1
ATOM 1183 O O . ALA A 1 157 ? 29.421 -12.526 16.233 1.00 93.06 157 ALA A O 1
ATOM 1184 N N . LEU A 1 158 ? 28.283 -13.147 14.424 1.00 92.31 158 LEU A N 1
ATOM 1185 C CA . LEU A 1 158 ? 27.085 -12.385 14.767 1.00 92.31 158 LEU A CA 1
ATOM 1186 C C . LEU A 1 158 ? 26.352 -12.995 15.956 1.00 92.31 158 LEU A C 1
ATOM 1188 O O . LEU A 1 158 ? 25.867 -12.251 16.802 1.00 92.31 158 LEU A O 1
ATOM 1192 N N . VAL A 1 159 ? 26.272 -14.326 16.045 1.00 91.81 159 VAL A N 1
ATOM 1193 C CA . VAL A 1 159 ? 25.476 -15.011 17.076 1.00 91.81 159 VAL A CA 1
ATOM 1194 C C . VAL A 1 159 ? 25.872 -14.598 18.506 1.00 91.81 159 VAL A C 1
ATOM 1196 O O . VAL A 1 159 ? 24.976 -14.185 19.245 1.00 91.81 159 VAL A O 1
ATOM 1199 N N . PRO A 1 160 ? 27.154 -14.633 18.931 1.00 93.50 160 PRO A N 1
ATOM 1200 C CA . PRO A 1 160 ? 27.542 -14.214 20.280 1.00 93.50 160 PRO A CA 1
ATOM 1201 C C . PRO A 1 160 ? 27.244 -12.741 20.570 1.00 93.50 160 PRO A C 1
ATOM 1203 O O . PRO A 1 160 ? 26.713 -12.422 21.633 1.00 93.50 160 PRO A O 1
ATOM 1206 N N . VAL A 1 161 ? 27.545 -11.851 19.617 1.00 93.19 161 VAL A N 1
ATOM 1207 C CA . VAL A 1 161 ? 27.269 -10.410 19.736 1.00 93.19 161 VAL A CA 1
ATOM 1208 C C . VAL A 1 161 ? 25.773 -10.166 19.873 1.00 93.19 161 VAL A C 1
ATOM 1210 O O . VAL A 1 161 ? 25.343 -9.421 20.748 1.00 93.19 161 VAL A O 1
ATOM 1213 N N . PHE A 1 162 ? 24.974 -10.825 19.041 1.00 91.25 162 PHE A N 1
ATOM 1214 C CA . PHE A 1 162 ? 23.533 -10.648 19.016 1.00 91.25 162 PHE A CA 1
ATOM 1215 C C . PHE A 1 162 ? 22.871 -11.186 20.288 1.00 91.25 162 PHE A C 1
ATOM 1217 O O . PHE A 1 162 ? 22.049 -10.502 20.890 1.00 91.25 162 PHE A O 1
ATOM 1224 N N . VAL A 1 163 ? 23.280 -12.365 20.769 1.00 91.38 163 VAL A N 1
ATOM 1225 C CA . VAL A 1 163 ? 22.820 -12.898 22.062 1.00 91.38 163 VAL A CA 1
ATOM 1226 C C . VAL A 1 163 ? 23.192 -11.956 23.206 1.00 91.38 163 VAL A C 1
ATOM 1228 O O . VAL A 1 163 ? 22.356 -11.696 24.070 1.00 91.38 163 VAL A O 1
ATOM 1231 N N . LEU A 1 164 ? 24.412 -11.411 23.208 1.00 93.94 164 LEU A N 1
ATOM 1232 C CA . LEU A 1 164 ? 24.845 -10.448 24.220 1.00 93.94 164 LEU A CA 1
ATOM 1233 C C . LEU A 1 164 ? 24.003 -9.165 24.184 1.00 93.94 164 LEU A C 1
ATOM 1235 O O . LEU A 1 164 ? 23.585 -8.697 25.237 1.00 93.94 164 LEU A O 1
ATOM 1239 N N . VAL A 1 165 ? 23.704 -8.639 22.993 1.00 93.50 165 VAL A N 1
ATOM 1240 C CA . VAL A 1 165 ? 22.815 -7.483 22.785 1.00 93.50 165 VAL A CA 1
ATOM 1241 C C . VAL A 1 165 ? 21.410 -7.754 23.327 1.00 93.50 165 VAL A C 1
ATOM 1243 O O . VAL A 1 165 ? 20.870 -6.922 24.052 1.00 93.50 165 VAL A O 1
ATOM 1246 N N . LEU A 1 166 ? 20.826 -8.923 23.041 1.00 91.62 166 LEU A N 1
ATOM 1247 C CA . LEU A 1 166 ? 19.500 -9.290 23.553 1.00 91.62 166 LEU A CA 1
ATOM 1248 C C . LEU A 1 166 ? 19.492 -9.440 25.082 1.00 91.62 166 LEU A C 1
ATOM 1250 O O . LEU A 1 166 ? 18.558 -8.987 25.740 1.00 91.62 166 LEU A O 1
ATOM 1254 N N . LEU A 1 167 ? 20.532 -10.051 25.658 1.00 93.00 167 LEU A N 1
ATOM 1255 C CA . LEU A 1 167 ? 20.682 -10.202 27.109 1.00 93.00 167 LEU A CA 1
ATOM 1256 C C . LEU A 1 167 ? 20.865 -8.854 27.807 1.00 93.00 167 LEU A C 1
ATOM 1258 O O . LEU A 1 167 ? 20.203 -8.586 28.808 1.00 93.00 167 LEU A O 1
ATOM 1262 N N . ALA A 1 168 ? 21.746 -8.006 27.278 1.00 94.12 168 ALA A N 1
ATOM 1263 C CA . ALA A 1 168 ? 21.976 -6.666 27.796 1.00 94.12 168 ALA A CA 1
ATOM 1264 C C . ALA A 1 168 ? 20.717 -5.801 27.663 1.00 94.12 168 ALA A C 1
ATOM 1266 O O . ALA A 1 168 ? 20.387 -5.068 28.590 1.00 94.12 168 ALA A O 1
ATOM 1267 N N . GLY A 1 169 ? 19.978 -5.935 26.558 1.00 91.38 169 GLY A N 1
ATOM 1268 C CA . GLY A 1 169 ? 18.714 -5.239 26.343 1.00 91.38 169 GLY A CA 1
ATOM 1269 C C . GLY A 1 169 ? 17.661 -5.676 27.354 1.00 91.38 169 GLY A C 1
ATOM 1270 O O . GLY A 1 169 ? 17.057 -4.838 28.015 1.00 91.38 169 GLY A O 1
ATOM 1271 N N . LEU A 1 170 ? 17.497 -6.983 27.568 1.00 90.06 170 LEU A N 1
ATOM 1272 C CA . LEU A 1 170 ? 16.578 -7.504 28.581 1.00 90.06 170 LEU A CA 1
ATOM 1273 C C . LEU A 1 170 ? 16.966 -7.055 30.001 1.00 90.06 170 LEU A C 1
ATOM 1275 O O . LEU A 1 170 ? 16.094 -6.667 30.776 1.00 90.06 170 LEU A O 1
ATOM 1279 N N . ALA A 1 171 ? 18.261 -7.053 30.336 1.00 92.69 171 ALA A N 1
ATOM 1280 C CA . ALA A 1 171 ? 18.750 -6.516 31.608 1.00 92.69 171 ALA A CA 1
ATOM 1281 C C . ALA A 1 171 ? 18.434 -5.020 31.751 1.00 92.69 171 ALA A C 1
ATOM 1283 O O . ALA A 1 171 ? 17.936 -4.603 32.794 1.00 92.69 171 ALA A O 1
ATOM 1284 N N . LEU A 1 172 ? 18.674 -4.229 30.700 1.00 90.06 172 LEU A N 1
ATOM 1285 C CA . LEU A 1 172 ? 18.332 -2.809 30.650 1.00 90.06 172 LEU A CA 1
ATOM 1286 C C . LEU A 1 172 ? 16.826 -2.596 30.841 1.00 90.06 172 LEU A C 1
ATOM 1288 O O . LEU A 1 172 ? 16.441 -1.711 31.595 1.00 90.06 172 LEU A O 1
ATOM 1292 N N . GLY A 1 173 ? 15.985 -3.426 30.221 1.00 85.06 173 GLY A N 1
ATOM 1293 C CA . GLY A 1 173 ? 14.534 -3.383 30.389 1.00 85.06 173 GLY A CA 1
ATOM 1294 C C . GLY A 1 173 ? 14.098 -3.632 31.835 1.00 85.06 173 GLY A C 1
ATOM 1295 O O . GLY A 1 173 ? 13.317 -2.853 32.377 1.00 85.06 173 GLY A O 1
ATOM 1296 N N . TYR A 1 174 ? 14.656 -4.656 32.493 1.00 86.44 174 TYR A N 1
ATOM 1297 C CA . TYR A 1 174 ? 14.405 -4.902 33.919 1.00 86.44 174 TYR A CA 1
ATOM 1298 C C . TYR A 1 174 ? 14.886 -3.750 34.806 1.00 86.44 174 TYR A C 1
ATOM 1300 O O . TYR A 1 174 ? 14.167 -3.342 35.712 1.00 86.44 174 TYR A O 1
ATOM 1308 N N . LEU A 1 175 ? 16.083 -3.213 34.555 1.00 87.44 175 LEU A N 1
ATOM 1309 C CA . LEU A 1 175 ? 16.644 -2.110 35.341 1.00 87.44 175 LEU A CA 1
ATOM 1310 C C . LEU A 1 175 ? 15.862 -0.810 35.161 1.00 87.44 175 LEU A C 1
ATOM 1312 O O . LEU A 1 175 ? 15.651 -0.097 36.135 1.00 87.44 175 LEU A O 1
ATOM 1316 N N . LEU A 1 176 ? 15.428 -0.506 33.938 1.00 81.50 176 LEU A N 1
ATOM 1317 C CA . LEU A 1 176 ? 14.613 0.669 33.651 1.00 81.50 176 LEU A CA 1
ATOM 1318 C C . LEU A 1 176 ? 13.270 0.569 34.369 1.00 81.50 176 LEU A C 1
ATOM 1320 O O . LEU A 1 176 ? 12.845 1.537 34.990 1.00 81.50 176 LEU A O 1
ATOM 1324 N N . TRP A 1 177 ? 12.647 -0.610 34.351 1.00 77.44 177 TRP A N 1
ATOM 1325 C CA . TRP A 1 177 ? 11.418 -0.843 35.099 1.00 77.44 177 TRP A CA 1
ATOM 1326 C C . TRP A 1 177 ? 11.620 -0.679 36.607 1.00 77.44 177 TRP A C 1
ATOM 1328 O O . TRP A 1 177 ? 10.941 0.138 37.218 1.00 77.44 177 TRP A O 1
ATOM 1338 N N . LEU A 1 178 ? 12.601 -1.380 37.189 1.00 81.69 178 LEU A N 1
ATOM 1339 C CA . LEU A 1 178 ? 12.911 -1.293 38.621 1.00 81.69 178 LEU A CA 1
ATOM 1340 C C . LEU A 1 178 ? 13.248 0.145 39.035 1.00 81.69 178 LEU A C 1
ATOM 1342 O O . LEU A 1 178 ? 12.812 0.608 40.081 1.00 81.69 178 LEU A O 1
ATOM 1346 N N . GLY A 1 179 ? 14.008 0.867 38.211 1.00 82.19 179 GLY A N 1
ATOM 1347 C CA . GLY A 1 179 ? 14.377 2.256 38.466 1.00 82.19 179 GLY A CA 1
ATOM 1348 C C . GLY A 1 179 ? 13.176 3.195 38.472 1.00 82.19 179 GLY A C 1
ATOM 1349 O O . GLY A 1 179 ? 13.109 4.087 39.310 1.00 82.19 179 GLY A O 1
ATOM 1350 N N . VAL A 1 180 ? 12.218 2.984 37.569 1.00 77.88 180 VAL A N 1
ATOM 1351 C CA . VAL A 1 180 ? 10.975 3.760 37.533 1.00 77.88 180 VAL A CA 1
ATOM 1352 C C . VAL A 1 180 ? 10.058 3.398 38.706 1.00 77.88 180 VAL A C 1
ATOM 1354 O O . VAL A 1 180 ? 9.434 4.290 39.277 1.00 77.88 180 VAL A O 1
ATOM 1357 N N . ASP A 1 181 ? 10.006 2.124 39.094 1.00 75.06 181 ASP A N 1
ATOM 1358 C CA . ASP A 1 181 ? 9.200 1.635 40.219 1.00 75.06 181 ASP A CA 1
ATOM 1359 C C . ASP A 1 181 ? 9.699 2.178 41.571 1.00 75.06 181 ASP A C 1
ATOM 1361 O O . ASP A 1 181 ? 8.919 2.672 42.384 1.00 75.06 181 ASP A O 1
ATOM 1365 N N . LEU A 1 182 ? 11.023 2.237 41.760 1.00 80.88 182 LEU A N 1
ATOM 1366 C CA . LEU A 1 182 ? 11.667 2.819 42.947 1.00 80.88 182 LEU A CA 1
ATOM 1367 C C . LEU A 1 182 ? 11.327 4.299 43.180 1.00 80.88 182 LEU A C 1
ATOM 1369 O O . LEU A 1 182 ? 11.459 4.784 44.303 1.00 80.88 182 LEU A O 1
ATOM 1373 N N . LEU A 1 183 ? 10.904 5.030 42.144 1.00 81.31 183 LEU A N 1
ATOM 1374 C CA . LEU A 1 183 ? 10.514 6.435 42.271 1.00 81.31 183 LEU A CA 1
ATOM 1375 C C . LEU A 1 183 ? 9.130 6.614 42.920 1.00 81.31 183 LEU A C 1
ATOM 1377 O O . LEU A 1 183 ? 8.756 7.752 43.204 1.00 81.31 183 LEU A O 1
ATOM 1381 N N . GLY A 1 184 ? 8.362 5.536 43.138 1.00 75.62 184 GLY A N 1
ATOM 1382 C CA . GLY A 1 184 ? 7.043 5.591 43.784 1.00 75.62 184 GLY A CA 1
ATOM 1383 C C . GLY A 1 184 ? 6.052 6.506 43.058 1.00 75.62 184 GLY A C 1
ATOM 1384 O O . GLY A 1 184 ? 5.208 7.147 43.684 1.00 75.62 184 GLY A O 1
ATOM 1385 N N . LEU A 1 185 ? 6.207 6.644 41.739 1.00 77.12 185 LEU A N 1
ATOM 1386 C CA . LEU A 1 185 ? 5.436 7.585 40.934 1.00 77.12 185 LEU A CA 1
ATOM 1387 C C . LEU A 1 185 ? 3.981 7.135 40.803 1.00 77.12 185 LEU A C 1
ATOM 1389 O O . LEU A 1 185 ? 3.696 5.953 40.625 1.00 77.12 185 LEU A O 1
ATOM 1393 N N . SER A 1 186 ? 3.063 8.108 40.783 1.00 77.81 186 SER A N 1
ATOM 1394 C CA . SER A 1 186 ? 1.687 7.854 40.344 1.00 77.81 186 SER A CA 1
ATOM 1395 C C . SER A 1 186 ? 1.673 7.243 38.936 1.00 77.81 186 SER A C 1
ATOM 1397 O O . SER A 1 186 ? 2.578 7.498 38.135 1.00 77.81 186 SER A O 1
ATOM 1399 N N . GLU A 1 187 ? 0.634 6.478 38.603 1.00 68.12 187 GLU A N 1
ATOM 1400 C CA . GLU A 1 187 ? 0.533 5.765 37.325 1.00 68.12 187 GLU A CA 1
ATOM 1401 C C . GLU A 1 187 ? 0.737 6.687 36.104 1.00 68.12 187 GLU A C 1
ATOM 1403 O O . GLU A 1 187 ? 1.521 6.376 35.205 1.00 68.12 187 GLU A O 1
ATOM 1408 N N . GLY A 1 188 ? 0.129 7.879 36.120 1.00 65.94 188 GLY A N 1
ATOM 1409 C CA . GLY A 1 188 ? 0.293 8.877 35.057 1.00 65.94 188 GLY A CA 1
ATOM 1410 C C . GLY A 1 188 ? 1.707 9.467 34.980 1.00 65.94 188 GLY A C 1
ATOM 1411 O O . GLY A 1 188 ? 2.231 9.700 33.890 1.00 65.94 188 GLY A O 1
ATOM 1412 N N . SER A 1 189 ? 2.372 9.673 36.120 1.00 72.00 189 SER A N 1
ATOM 1413 C CA . SER A 1 189 ? 3.765 10.140 36.165 1.00 72.00 189 SER A CA 1
ATOM 1414 C C . SER A 1 189 ? 4.739 9.068 35.669 1.00 72.00 189 SER A C 1
ATOM 1416 O O . SER A 1 189 ? 5.655 9.379 34.908 1.00 72.00 189 SER A O 1
ATOM 1418 N N . ARG A 1 190 ? 4.513 7.801 36.034 1.00 71.94 190 ARG A N 1
ATOM 1419 C CA . ARG A 1 190 ? 5.261 6.638 35.533 1.00 71.94 190 ARG A CA 1
ATOM 1420 C C . ARG A 1 190 ? 5.166 6.525 34.009 1.00 71.94 190 ARG A C 1
ATOM 1422 O O . ARG A 1 190 ? 6.183 6.333 33.336 1.00 71.94 190 ARG A O 1
ATOM 1429 N N . GLN A 1 191 ? 3.964 6.696 33.461 1.00 67.12 191 GLN A N 1
ATOM 1430 C CA . GLN A 1 191 ? 3.714 6.694 32.017 1.00 67.12 191 GLN A CA 1
ATOM 1431 C C . GLN A 1 191 ? 4.449 7.836 31.312 1.00 67.12 191 GLN A C 1
ATOM 1433 O O . GLN A 1 191 ? 5.130 7.602 30.313 1.00 67.12 191 GLN A O 1
ATOM 1438 N N . LEU A 1 192 ? 4.371 9.057 31.852 1.00 71.88 192 LEU A N 1
ATOM 1439 C CA . LEU A 1 192 ? 5.059 10.216 31.287 1.00 71.88 192 LEU A CA 1
ATOM 1440 C C . LEU A 1 192 ? 6.578 10.011 31.259 1.00 71.88 192 LEU A C 1
ATOM 1442 O O . LEU A 1 192 ? 7.199 10.232 30.224 1.00 71.88 192 LEU A O 1
ATOM 1446 N N . VAL A 1 193 ? 7.170 9.551 32.364 1.00 76.56 193 VAL A N 1
ATOM 1447 C CA . VAL A 1 193 ? 8.615 9.285 32.447 1.00 76.56 193 VAL A CA 1
ATOM 1448 C C . VAL A 1 193 ? 9.029 8.220 31.434 1.00 76.56 193 VAL A C 1
ATOM 1450 O O . VAL A 1 193 ? 9.981 8.428 30.685 1.00 76.56 193 VAL A O 1
ATOM 1453 N N . THR A 1 194 ? 8.282 7.119 31.337 1.00 72.19 194 THR A N 1
ATOM 1454 C CA . THR A 1 194 ? 8.572 6.038 30.381 1.00 72.19 194 THR A CA 1
ATOM 1455 C C . THR A 1 194 ? 8.472 6.522 28.932 1.00 72.19 194 THR A C 1
ATOM 1457 O O . THR A 1 194 ? 9.360 6.244 28.126 1.00 72.19 194 THR A O 1
ATOM 1460 N N . ALA A 1 195 ? 7.441 7.304 28.598 1.00 70.50 195 ALA A N 1
ATOM 1461 C CA . ALA A 1 195 ? 7.261 7.876 27.265 1.00 70.50 195 ALA A CA 1
ATOM 1462 C C . ALA A 1 195 ? 8.358 8.894 26.909 1.00 70.50 195 ALA A C 1
ATOM 1464 O O . ALA A 1 195 ? 8.862 8.882 25.787 1.00 70.50 195 ALA A O 1
ATOM 1465 N N . VAL A 1 196 ? 8.764 9.746 27.856 1.00 76.81 196 VAL A N 1
ATOM 1466 C CA . VAL A 1 196 ? 9.855 10.717 27.669 1.00 76.81 196 VAL A CA 1
ATOM 1467 C C . VAL A 1 196 ? 11.193 10.008 27.480 1.00 76.81 196 VAL A C 1
ATOM 1469 O O . VAL A 1 196 ? 11.936 10.368 26.570 1.00 76.81 196 VAL A O 1
ATOM 1472 N N . LEU A 1 197 ? 11.491 8.979 28.279 1.00 77.00 197 LEU A N 1
ATOM 1473 C CA . LEU A 1 197 ? 12.699 8.165 28.118 1.00 77.00 197 LEU A CA 1
ATOM 1474 C C . LEU A 1 197 ? 12.719 7.472 26.753 1.00 77.00 197 LEU A C 1
ATOM 1476 O O . LEU A 1 197 ? 13.722 7.543 26.044 1.00 77.00 197 LEU A O 1
ATOM 1480 N N . TYR A 1 198 ? 11.599 6.865 26.354 1.00 73.69 198 TYR A N 1
ATOM 1481 C CA . TYR A 1 198 ? 11.444 6.242 25.041 1.00 73.69 198 TYR A CA 1
ATOM 1482 C C . TYR A 1 198 ? 11.685 7.249 23.909 1.00 73.69 198 TYR A C 1
ATOM 1484 O O . TYR A 1 198 ? 12.486 7.000 23.008 1.00 73.69 198 TYR A O 1
ATOM 1492 N N . LEU A 1 199 ? 11.037 8.416 23.969 1.00 74.56 199 LEU A N 1
ATOM 1493 C CA . LEU A 1 199 ? 11.180 9.463 22.961 1.00 74.56 199 LEU A CA 1
ATOM 1494 C C . LEU A 1 199 ? 12.611 10.014 22.917 1.00 74.56 199 LEU A C 1
ATOM 1496 O O . LEU A 1 199 ? 13.159 10.187 21.833 1.00 74.56 199 LEU A O 1
ATOM 1500 N N . GLY A 1 200 ? 13.232 10.245 24.074 1.00 78.12 200 GLY A N 1
ATOM 1501 C CA . GLY A 1 200 ? 14.610 10.721 24.184 1.00 78.12 200 GLY A CA 1
ATOM 1502 C C . GLY A 1 200 ? 15.612 9.745 23.573 1.00 78.12 200 GLY A C 1
ATOM 1503 O O . GLY A 1 200 ? 16.484 10.160 22.811 1.00 78.12 200 GLY A O 1
ATOM 1504 N N . VAL A 1 201 ? 15.444 8.445 23.825 1.00 77.94 201 VAL A N 1
ATOM 1505 C CA . VAL A 1 201 ? 16.234 7.381 23.190 1.00 77.94 201 VAL A CA 1
ATOM 1506 C C . VAL A 1 201 ? 16.082 7.409 21.672 1.00 77.94 201 VAL A C 1
ATOM 1508 O O . VAL A 1 201 ? 17.079 7.391 20.951 1.00 77.94 201 VAL A O 1
ATOM 1511 N N . VAL A 1 202 ? 14.846 7.479 21.178 1.00 74.06 202 VAL A N 1
ATOM 1512 C CA . VAL A 1 202 ? 14.559 7.505 19.740 1.00 74.06 202 VAL A CA 1
ATOM 1513 C C . VAL A 1 202 ? 15.184 8.745 19.087 1.00 74.06 202 VAL A C 1
ATOM 1515 O O . VAL A 1 202 ? 15.862 8.623 18.067 1.00 74.06 202 VAL A O 1
ATOM 1518 N N . ILE A 1 203 ? 15.038 9.925 19.698 1.00 77.62 203 ILE A N 1
ATOM 1519 C CA . ILE A 1 203 ? 15.678 11.170 19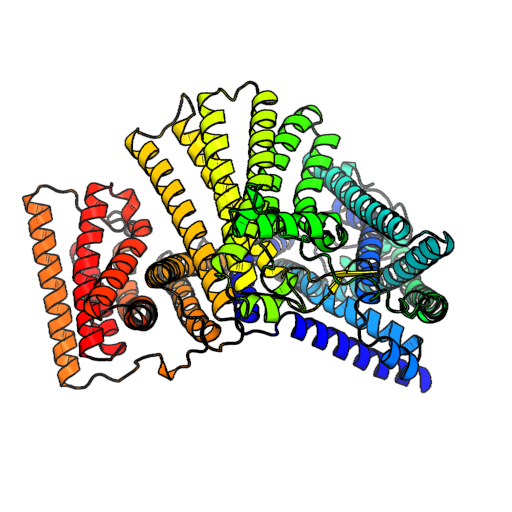.242 1.00 77.62 203 ILE A CA 1
ATOM 1520 C C . ILE A 1 203 ? 17.198 11.017 19.212 1.00 77.62 203 ILE A C 1
ATOM 1522 O O . ILE A 1 203 ? 17.815 11.362 18.208 1.00 77.62 203 ILE A O 1
ATOM 1526 N N . ALA A 1 204 ? 17.807 10.485 20.275 1.00 78.75 204 ALA A N 1
ATOM 1527 C CA . ALA A 1 204 ? 19.253 10.303 20.358 1.00 78.75 204 ALA A CA 1
ATOM 1528 C C . ALA A 1 204 ? 19.772 9.346 19.273 1.00 78.75 204 ALA A C 1
ATOM 1530 O O . ALA A 1 204 ? 20.775 9.641 18.622 1.00 78.75 204 ALA A O 1
ATOM 1531 N N . MET A 1 205 ? 19.062 8.240 19.025 1.00 76.69 205 MET A N 1
ATOM 1532 C CA . MET A 1 205 ? 19.383 7.306 17.943 1.00 76.69 205 MET A CA 1
ATOM 1533 C C . MET A 1 205 ? 19.347 7.988 16.574 1.00 76.69 205 MET A C 1
ATOM 1535 O O . MET A 1 205 ? 20.270 7.822 15.776 1.00 76.69 205 MET A O 1
ATOM 1539 N N . PHE A 1 206 ? 18.310 8.780 16.299 1.00 74.94 206 PHE A N 1
ATOM 1540 C CA . PHE A 1 206 ? 18.175 9.473 15.019 1.00 74.94 206 PHE A CA 1
ATOM 1541 C C . PHE A 1 206 ? 19.149 10.635 14.852 1.00 74.94 206 PHE A C 1
ATOM 1543 O O . PHE A 1 206 ? 19.687 10.813 13.760 1.00 74.94 206 PHE A O 1
ATOM 1550 N N . ALA A 1 207 ? 19.418 11.394 15.913 1.00 76.50 207 ALA A N 1
ATOM 1551 C CA . ALA A 1 207 ? 20.446 12.427 15.921 1.00 76.50 207 ALA A CA 1
ATOM 1552 C C . ALA A 1 207 ? 21.820 11.815 15.622 1.00 76.50 207 ALA A C 1
ATOM 1554 O O . ALA A 1 207 ? 22.513 12.276 14.717 1.00 76.50 207 ALA A O 1
ATOM 1555 N N . GLY A 1 208 ? 22.172 10.721 16.306 1.00 73.50 208 GLY A N 1
ATOM 1556 C CA . GLY A 1 208 ? 23.402 9.970 16.060 1.00 73.50 208 GLY A CA 1
ATOM 1557 C C . GLY A 1 208 ? 23.496 9.450 14.624 1.00 73.50 208 GLY A C 1
ATOM 1558 O O . GLY A 1 208 ? 24.491 9.694 13.946 1.00 73.50 208 GLY A O 1
ATOM 1559 N N . GLY A 1 209 ? 22.439 8.804 14.121 1.00 71.69 209 GLY A N 1
ATOM 1560 C CA . GLY A 1 209 ? 22.382 8.320 12.738 1.00 71.69 209 GLY A CA 1
ATOM 1561 C C . GLY A 1 209 ? 22.499 9.441 11.700 1.00 71.69 209 GLY A C 1
ATOM 1562 O O . GLY A 1 209 ? 23.219 9.293 10.715 1.00 71.69 209 GLY A O 1
ATOM 1563 N N . SER A 1 210 ? 21.857 10.586 11.942 1.00 70.88 210 SER A N 1
ATOM 1564 C CA . SER A 1 210 ? 21.908 11.756 11.056 1.00 70.88 210 SER A CA 1
ATOM 1565 C C . SER A 1 210 ? 23.292 12.396 11.027 1.00 70.88 210 SER A C 1
ATOM 1567 O O . SER A 1 210 ? 23.761 12.779 9.958 1.00 70.88 210 SER A O 1
ATOM 1569 N N . LEU A 1 211 ? 23.976 12.470 12.173 1.00 71.00 211 LEU A N 1
ATOM 1570 C CA . LEU A 1 211 ? 25.365 12.925 12.248 1.00 71.00 211 LEU A CA 1
ATOM 1571 C C . LEU A 1 211 ? 26.273 12.012 11.414 1.00 71.00 211 LEU A C 1
ATOM 1573 O O . LEU A 1 211 ? 27.011 12.500 10.558 1.00 71.00 211 LEU A O 1
ATOM 1577 N N . VAL A 1 212 ? 26.148 10.691 11.590 1.00 67.31 212 VAL A N 1
ATOM 1578 C CA . VAL A 1 212 ? 26.909 9.688 10.825 1.00 67.31 212 VAL A CA 1
ATOM 1579 C C . VAL A 1 212 ? 26.628 9.790 9.321 1.00 67.31 212 VAL A C 1
ATOM 1581 O O . VAL A 1 212 ? 27.561 9.850 8.514 1.00 67.31 212 VAL A O 1
ATOM 1584 N N . GLY A 1 213 ? 25.357 9.871 8.922 1.00 66.25 213 GLY A N 1
ATOM 1585 C CA . GLY A 1 213 ? 24.958 10.026 7.521 1.00 66.25 213 GLY A CA 1
ATOM 1586 C C . GLY A 1 213 ? 25.446 11.342 6.908 1.00 66.25 213 GLY A C 1
ATOM 1587 O O . GLY A 1 213 ? 25.997 11.355 5.809 1.00 66.25 213 GLY A O 1
ATOM 1588 N N . GLY A 1 214 ? 25.329 12.446 7.646 1.00 66.00 214 GLY A N 1
ATOM 1589 C CA . GLY A 1 214 ? 25.761 13.771 7.208 1.00 66.00 214 GLY A CA 1
ATOM 1590 C C . GLY A 1 214 ? 27.272 13.896 7.006 1.00 66.00 214 GLY A C 1
ATOM 1591 O O . GLY A 1 214 ? 27.703 14.660 6.144 1.00 66.00 214 GLY A O 1
ATOM 1592 N N . ALA A 1 215 ? 28.095 13.163 7.758 1.00 64.31 215 ALA A N 1
ATOM 1593 C CA . ALA A 1 215 ? 29.528 13.097 7.467 1.00 64.31 215 ALA A CA 1
ATOM 1594 C C . ALA A 1 215 ? 29.861 12.131 6.334 1.00 64.31 215 ALA A C 1
ATOM 1596 O O . ALA A 1 215 ? 30.761 12.413 5.548 1.00 64.31 215 ALA A O 1
ATOM 1597 N N . SER A 1 216 ? 29.096 11.044 6.192 1.00 61.47 216 SER A N 1
ATOM 1598 C CA . SER A 1 216 ? 29.221 10.141 5.042 1.00 61.47 216 SER A CA 1
ATOM 1599 C C . SER A 1 216 ? 29.086 10.913 3.726 1.00 61.47 216 SER A C 1
ATOM 1601 O O . SER A 1 216 ? 29.904 10.736 2.828 1.00 61.47 216 SER A O 1
ATOM 1603 N N . ALA A 1 217 ? 28.126 11.841 3.656 1.00 63.00 217 ALA A N 1
ATOM 1604 C CA . ALA A 1 217 ? 27.894 12.701 2.495 1.00 63.00 217 ALA A CA 1
ATOM 1605 C C . ALA A 1 217 ? 28.984 13.770 2.251 1.00 63.00 217 ALA A C 1
ATOM 1607 O O . ALA A 1 217 ? 29.124 14.236 1.125 1.00 63.00 217 ALA A O 1
ATOM 1608 N N . ARG A 1 218 ? 29.757 14.168 3.274 1.00 61.62 218 ARG A N 1
ATOM 1609 C CA . ARG A 1 218 ? 30.733 15.282 3.220 1.00 61.62 218 ARG A CA 1
ATOM 1610 C C . ARG A 1 218 ? 32.197 14.857 3.037 1.00 61.62 218 ARG A C 1
ATOM 1612 O O . ARG A 1 218 ? 33.078 15.708 3.084 1.00 61.62 218 ARG A O 1
ATOM 1619 N N . GLY A 1 219 ? 32.468 13.569 2.834 1.00 56.84 219 GLY A N 1
ATOM 1620 C CA . GLY A 1 219 ? 33.840 13.056 2.691 1.00 56.84 219 GLY A CA 1
ATOM 1621 C C . GLY A 1 219 ? 34.075 11.650 3.250 1.00 56.84 219 GLY A C 1
ATOM 1622 O O . GLY A 1 219 ? 35.226 11.254 3.416 1.00 56.84 219 GLY A O 1
ATOM 1623 N N . GLY A 1 220 ? 33.006 10.896 3.534 1.00 58.69 220 GLY A N 1
ATOM 1624 C CA . GLY A 1 220 ? 33.063 9.524 4.037 1.00 58.69 220 GLY A CA 1
ATOM 1625 C C . GLY A 1 220 ? 32.967 9.413 5.563 1.00 58.69 220 GLY A C 1
ATOM 1626 O O . GLY A 1 220 ? 33.352 10.305 6.317 1.00 58.69 220 GLY A O 1
ATOM 1627 N N . ILE A 1 221 ? 32.467 8.262 6.033 1.00 54.62 221 ILE A N 1
ATOM 1628 C CA . ILE A 1 221 ? 32.320 7.910 7.465 1.00 54.62 221 ILE A CA 1
ATOM 1629 C C . ILE A 1 221 ? 33.666 8.015 8.218 1.00 54.62 221 ILE A C 1
ATOM 1631 O O . ILE A 1 221 ? 33.707 8.236 9.429 1.00 54.62 221 ILE A O 1
ATOM 1635 N N . THR A 1 222 ? 34.772 7.917 7.478 1.00 55.31 222 THR A N 1
ATOM 1636 C CA . THR A 1 222 ? 36.165 8.051 7.921 1.00 55.31 222 THR A CA 1
ATOM 1637 C C . THR A 1 222 ? 36.501 9.390 8.577 1.00 55.31 222 THR A C 1
ATOM 1639 O O . THR A 1 222 ? 37.486 9.465 9.301 1.00 55.31 222 THR A O 1
ATOM 1642 N N . GLY A 1 223 ? 35.713 10.446 8.333 1.00 56.16 223 GLY A N 1
ATOM 1643 C CA . GLY A 1 223 ? 35.889 11.753 8.978 1.00 56.16 223 GLY A CA 1
ATOM 1644 C C . GLY A 1 223 ? 35.278 11.864 10.383 1.00 56.16 223 GLY A C 1
ATOM 1645 O O . GLY A 1 223 ? 35.660 12.754 11.136 1.00 56.16 223 GLY A O 1
ATOM 1646 N N . LEU A 1 224 ? 34.344 10.975 10.750 1.00 59.47 224 LEU A N 1
ATOM 1647 C CA . LEU A 1 224 ? 33.705 10.938 12.079 1.00 59.47 224 LEU A CA 1
ATOM 1648 C C . LEU A 1 224 ? 34.194 9.785 12.949 1.00 59.47 224 LEU A C 1
ATOM 1650 O O . LEU A 1 224 ? 34.239 9.906 14.171 1.00 59.47 224 LEU A O 1
ATOM 1654 N N . ILE A 1 225 ? 34.485 8.646 12.325 1.00 65.69 225 ILE A N 1
ATOM 1655 C CA . ILE A 1 225 ? 34.898 7.435 13.018 1.00 65.69 225 ILE A CA 1
ATOM 1656 C C . ILE A 1 225 ? 36.407 7.290 12.824 1.00 65.69 225 ILE A C 1
ATOM 1658 O O . ILE A 1 225 ? 36.846 7.216 11.674 1.00 65.69 225 ILE A O 1
ATOM 1662 N N . PRO A 1 226 ? 37.206 7.236 13.908 1.00 67.44 226 PRO A N 1
ATOM 1663 C CA . PRO A 1 226 ? 38.650 7.098 13.797 1.00 67.44 226 PRO A CA 1
ATOM 1664 C C . PRO A 1 226 ? 39.033 5.918 12.902 1.00 67.44 226 PRO A C 1
ATOM 1666 O O . PRO A 1 226 ? 38.529 4.807 13.061 1.00 67.44 226 PRO A O 1
ATOM 1669 N N . THR A 1 227 ? 39.936 6.164 11.958 1.00 68.12 227 THR A N 1
ATOM 1670 C CA . THR A 1 227 ? 40.432 5.157 11.007 1.00 68.12 227 THR A CA 1
ATOM 1671 C C . THR A 1 227 ? 41.712 4.461 11.482 1.00 68.12 227 THR A C 1
ATOM 1673 O O . THR A 1 227 ? 42.254 3.618 10.772 1.00 68.12 227 THR A O 1
ATOM 1676 N N . GLY A 1 228 ? 42.196 4.815 12.678 1.00 70.12 228 GLY A N 1
ATOM 1677 C CA . GLY A 1 228 ? 43.366 4.217 13.321 1.00 70.12 228 GLY A CA 1
ATOM 1678 C C . GLY A 1 228 ? 43.055 2.920 14.075 1.00 70.12 228 GLY A C 1
ATOM 1679 O O . GLY A 1 228 ? 42.097 2.206 13.769 1.00 70.12 228 GLY A O 1
ATOM 1680 N N . GLU A 1 229 ? 43.871 2.613 15.088 1.00 79.69 229 GLU A N 1
ATOM 1681 C CA . GLU A 1 229 ? 43.581 1.502 16.000 1.00 79.69 229 GLU A CA 1
ATOM 1682 C C . GLU A 1 229 ? 42.196 1.673 16.653 1.00 79.69 229 GLU A C 1
ATOM 1684 O O . GLU A 1 229 ? 41.751 2.802 16.890 1.00 79.69 229 GLU A O 1
ATOM 1689 N N . PRO A 1 230 ? 41.484 0.568 16.935 1.00 82.75 230 PRO A N 1
ATOM 1690 C CA . PRO A 1 230 ? 40.182 0.660 17.568 1.00 82.75 230 PRO A CA 1
ATOM 1691 C C . PRO A 1 230 ? 40.286 1.323 18.940 1.00 82.75 230 PRO A C 1
ATOM 1693 O O . PRO A 1 230 ? 41.123 0.952 19.761 1.00 82.75 230 PRO A O 1
ATOM 1696 N N . LEU A 1 231 ? 39.365 2.247 19.211 1.00 84.56 231 LEU A N 1
ATOM 1697 C CA . LEU A 1 231 ? 39.263 2.972 20.480 1.00 84.56 231 LEU A CA 1
ATOM 1698 C C . LEU A 1 231 ? 39.027 2.043 21.675 1.00 84.56 231 LEU A C 1
ATOM 1700 O O . LEU A 1 231 ? 39.297 2.409 22.816 1.00 84.56 231 LEU A O 1
ATOM 1704 N N . THR A 1 232 ? 38.488 0.848 21.423 1.00 87.69 232 THR A N 1
ATOM 1705 C CA . THR A 1 232 ? 38.216 -0.152 22.454 1.00 87.69 232 THR A CA 1
ATOM 1706 C C . THR A 1 232 ? 38.796 -1.509 22.059 1.00 87.69 232 THR A C 1
ATOM 1708 O O . THR A 1 232 ? 38.723 -1.884 20.886 1.00 87.69 232 THR A O 1
ATOM 1711 N N . PRO A 1 233 ? 39.302 -2.309 23.018 1.00 87.50 233 PRO A N 1
ATOM 1712 C CA . PRO A 1 233 ? 39.807 -3.652 22.730 1.00 87.50 233 PRO A CA 1
ATOM 1713 C C . PRO A 1 233 ? 38.774 -4.573 22.066 1.00 87.50 233 PRO A C 1
ATOM 1715 O O . PRO A 1 233 ? 39.140 -5.425 21.263 1.00 87.50 233 PRO A O 1
ATOM 1718 N N . ILE A 1 234 ? 37.482 -4.374 22.357 1.00 90.00 234 ILE A N 1
ATOM 1719 C CA . ILE A 1 234 ? 36.372 -5.138 21.768 1.00 90.00 234 ILE A CA 1
ATOM 1720 C C . ILE A 1 234 ? 36.242 -4.869 20.261 1.00 90.00 234 ILE A C 1
ATOM 1722 O O . ILE A 1 234 ? 35.814 -5.755 19.528 1.00 90.00 234 ILE A O 1
ATOM 1726 N N . GLY A 1 235 ? 36.674 -3.702 19.768 1.00 88.56 235 GLY A N 1
ATOM 1727 C CA . GLY A 1 235 ? 36.613 -3.356 18.346 1.00 88.56 235 GLY A CA 1
ATOM 1728 C C . GLY A 1 235 ? 37.354 -4.345 17.441 1.00 88.56 235 GLY A C 1
ATOM 1729 O O . GLY A 1 235 ? 36.901 -4.601 16.329 1.00 88.56 235 GLY A O 1
ATOM 1730 N N . TRP A 1 236 ? 38.417 -4.996 17.933 1.00 91.62 236 TRP A N 1
ATOM 1731 C CA . TRP A 1 236 ? 39.132 -6.054 17.201 1.00 91.62 236 TRP A CA 1
ATOM 1732 C C . TRP A 1 236 ? 38.267 -7.284 16.890 1.00 91.62 236 TRP A C 1
ATOM 1734 O O . TRP A 1 236 ? 38.616 -8.053 16.000 1.00 91.62 236 TRP A O 1
ATOM 1744 N N . TYR A 1 237 ? 37.131 -7.470 17.571 1.00 93.88 237 TYR A N 1
ATOM 1745 C CA . TYR A 1 237 ? 36.168 -8.519 17.232 1.00 93.88 237 TYR A CA 1
ATOM 1746 C C . TYR A 1 237 ? 35.565 -8.322 15.839 1.00 93.88 237 TYR A C 1
ATOM 1748 O O . TYR A 1 237 ? 35.201 -9.302 15.192 1.00 93.88 237 TYR A O 1
ATOM 1756 N N . ALA A 1 238 ? 35.487 -7.076 15.354 1.00 91.50 238 ALA A N 1
ATOM 1757 C CA . ALA A 1 238 ? 34.895 -6.781 14.056 1.00 91.50 238 ALA A CA 1
ATOM 1758 C C . ALA A 1 238 ? 35.598 -7.523 12.907 1.00 91.50 238 ALA A C 1
ATOM 1760 O O . ALA A 1 238 ? 34.949 -7.887 11.932 1.00 91.50 238 ALA A O 1
ATOM 1761 N N . ASP A 1 239 ? 36.889 -7.831 13.060 1.00 91.12 239 ASP A N 1
ATOM 1762 C CA . ASP A 1 239 ? 37.685 -8.589 12.090 1.00 91.12 239 ASP A CA 1
ATOM 1763 C C . ASP A 1 239 ? 37.104 -9.979 11.799 1.00 91.12 239 ASP A C 1
ATOM 1765 O O . ASP A 1 239 ? 37.230 -10.474 10.678 1.00 91.12 239 ASP A O 1
ATOM 1769 N N . LEU A 1 240 ? 36.415 -10.593 12.772 1.00 93.12 240 LEU A N 1
ATOM 1770 C CA . LEU A 1 240 ? 35.763 -11.893 12.600 1.00 93.12 240 LEU A CA 1
ATOM 1771 C C . LEU A 1 240 ? 34.602 -11.840 11.603 1.00 93.12 240 LEU A C 1
ATOM 1773 O O . LEU A 1 240 ? 34.362 -12.828 10.910 1.00 93.12 240 LEU A O 1
ATOM 1777 N N . PHE A 1 241 ? 33.924 -10.693 11.474 1.00 91.56 241 PHE A N 1
ATOM 1778 C CA . PHE A 1 241 ? 32.890 -10.524 10.456 1.00 91.56 241 PHE A CA 1
ATOM 1779 C C . PHE A 1 241 ? 33.474 -10.574 9.049 1.00 91.56 241 PHE A C 1
ATOM 1781 O O . PHE A 1 241 ? 32.781 -11.011 8.149 1.00 91.56 241 PHE A O 1
ATOM 1788 N N . PHE A 1 242 ? 34.736 -10.190 8.848 1.00 90.88 242 PHE A N 1
ATOM 1789 C CA . PHE A 1 242 ? 35.359 -10.086 7.524 1.00 90.88 242 PHE A CA 1
ATOM 1790 C C . PHE A 1 242 ? 36.172 -11.320 7.115 1.00 90.88 242 PHE A C 1
ATOM 1792 O O . PHE A 1 242 ? 36.817 -11.308 6.062 1.00 90.88 242 PHE A O 1
ATOM 1799 N N . VAL A 1 243 ? 36.158 -12.399 7.902 1.00 91.31 243 VAL A N 1
ATOM 1800 C CA . VAL A 1 243 ? 36.899 -13.624 7.569 1.00 91.31 243 VAL A CA 1
ATOM 1801 C C . VAL A 1 243 ? 36.353 -14.237 6.281 1.00 91.31 243 VAL A C 1
ATOM 1803 O O . VAL A 1 243 ? 35.148 -14.403 6.105 1.00 91.31 243 VAL A O 1
ATOM 1806 N N . GLY A 1 244 ? 37.258 -14.564 5.357 1.00 87.31 244 GLY A N 1
ATOM 1807 C CA . GLY A 1 244 ? 36.901 -15.073 4.033 1.00 87.31 244 GLY A CA 1
ATOM 1808 C C . GLY A 1 244 ? 36.33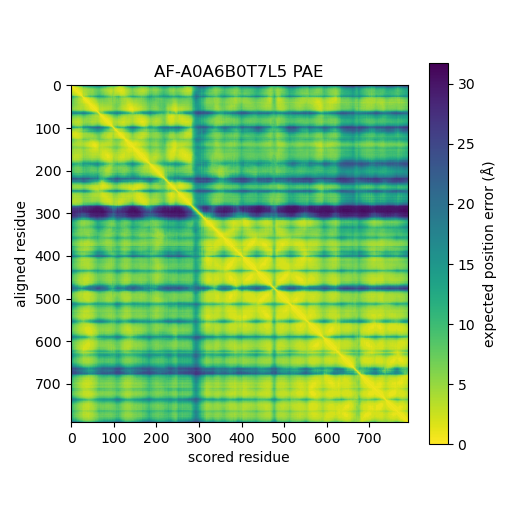4 -14.014 3.083 1.00 87.31 244 GLY A C 1
ATOM 1809 O O . GLY A 1 244 ? 35.951 -14.374 1.976 1.00 87.31 244 GLY A O 1
ATOM 1810 N N . SER A 1 245 ? 36.277 -12.737 3.480 1.00 89.75 245 SER A N 1
ATOM 1811 C CA . SER A 1 245 ? 35.887 -11.630 2.600 1.00 89.75 245 SER A CA 1
ATOM 1812 C C . SER A 1 245 ? 37.058 -11.137 1.732 1.00 89.75 245 SER A C 1
ATOM 1814 O O . SER A 1 245 ? 38.220 -11.366 2.082 1.00 89.75 245 SER A O 1
ATOM 1816 N N . PRO A 1 246 ? 36.787 -10.376 0.654 1.00 85.25 246 PRO A N 1
ATOM 1817 C CA . PRO A 1 246 ? 37.829 -9.755 -0.172 1.00 85.25 246 PRO A CA 1
ATOM 1818 C C . PRO A 1 246 ? 38.640 -8.639 0.514 1.00 85.25 246 PRO A C 1
ATOM 1820 O O . PRO A 1 246 ? 39.542 -8.087 -0.107 1.00 85.25 246 PRO A O 1
ATOM 1823 N N . MET A 1 247 ? 38.311 -8.275 1.760 1.00 82.56 247 MET A N 1
ATOM 1824 C CA . MET A 1 247 ? 38.926 -7.166 2.508 1.00 82.56 247 MET A CA 1
ATOM 1825 C C . MET A 1 247 ? 40.095 -7.609 3.411 1.00 82.56 247 MET A C 1
ATOM 1827 O O . MET A 1 247 ? 40.668 -6.775 4.104 1.00 82.56 247 MET A O 1
ATOM 1831 N N . THR A 1 248 ? 40.422 -8.912 3.434 1.00 73.88 248 THR A N 1
ATOM 1832 C CA . THR A 1 248 ? 41.571 -9.530 4.140 1.00 73.88 248 THR A CA 1
ATOM 1833 C C . THR A 1 248 ? 41.849 -8.964 5.548 1.00 73.88 248 THR A C 1
ATOM 1835 O O . THR A 1 248 ? 42.765 -8.157 5.722 1.00 73.88 248 THR A O 1
ATOM 1838 N N . PRO A 1 249 ? 41.089 -9.369 6.586 1.00 80.12 249 PRO A N 1
ATOM 1839 C CA . PRO A 1 249 ? 41.291 -8.863 7.943 1.00 80.12 249 PRO A CA 1
ATOM 1840 C C . PRO A 1 249 ? 42.611 -9.351 8.561 1.00 80.12 249 PRO A C 1
ATOM 1842 O O . PRO A 1 249 ? 43.065 -10.469 8.314 1.00 80.12 249 PRO A O 1
ATOM 1845 N N . THR A 1 250 ? 43.192 -8.541 9.446 1.00 77.19 250 THR A N 1
ATOM 1846 C CA . THR A 1 250 ? 44.400 -8.893 10.208 1.00 77.19 250 THR A CA 1
ATOM 1847 C C . THR A 1 250 ? 44.034 -9.641 11.492 1.00 77.19 250 THR A C 1
A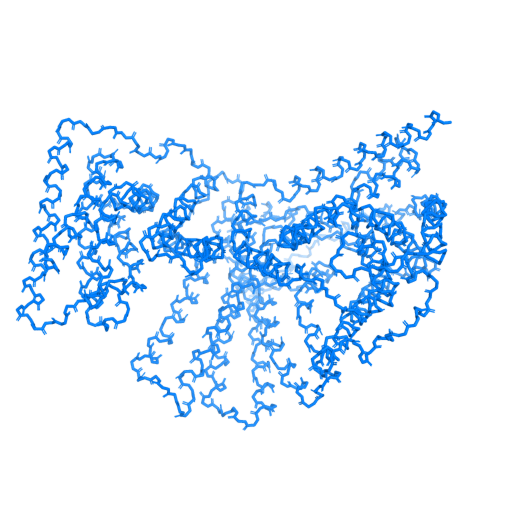TOM 1849 O O . THR A 1 250 ? 43.856 -9.026 12.543 1.00 77.19 250 THR A O 1
ATOM 1852 N N . LEU A 1 251 ? 43.917 -10.968 11.426 1.00 86.31 251 LEU A N 1
ATOM 1853 C CA . LEU A 1 251 ? 43.661 -11.786 12.616 1.00 86.31 251 LEU A CA 1
ATOM 1854 C C . LEU A 1 251 ? 44.916 -11.884 13.495 1.00 86.31 251 LEU A C 1
ATOM 1856 O O . LEU A 1 251 ? 46.003 -12.191 13.010 1.00 86.31 251 LEU A O 1
ATOM 1860 N N . GLY A 1 252 ? 44.766 -11.669 14.802 1.00 89.50 252 GLY A N 1
ATOM 1861 C CA . GLY A 1 252 ? 45.875 -11.786 15.750 1.00 89.50 252 GLY A CA 1
ATOM 1862 C C . GLY A 1 252 ? 45.430 -12.004 17.195 1.00 89.50 252 GLY A C 1
ATOM 1863 O O . GLY A 1 252 ? 44.250 -12.208 17.484 1.00 89.50 252 GLY A O 1
ATOM 1864 N N . ALA A 1 253 ? 46.382 -11.918 18.130 1.00 90.25 253 ALA A N 1
ATOM 1865 C CA . ALA A 1 253 ? 46.120 -12.106 19.562 1.00 90.25 253 ALA A CA 1
ATOM 1866 C C . ALA A 1 253 ? 45.048 -11.143 20.110 1.00 90.25 253 ALA A C 1
ATOM 1868 O O . ALA A 1 253 ? 44.249 -11.520 20.964 1.00 90.25 253 ALA A O 1
ATOM 1869 N N . ARG A 1 254 ? 44.982 -9.915 19.574 1.00 91.31 254 ARG A N 1
ATOM 1870 C CA . ARG A 1 254 ? 43.972 -8.909 19.943 1.00 91.31 254 ARG A CA 1
ATOM 1871 C C . ARG A 1 254 ? 42.553 -9.327 19.531 1.00 91.31 254 ARG A C 1
ATOM 1873 O O . ARG A 1 254 ? 41.626 -9.160 20.316 1.00 91.31 254 ARG A O 1
ATOM 1880 N N . THR A 1 255 ? 42.392 -9.942 18.357 1.00 91.75 255 THR A N 1
ATOM 1881 C CA . THR A 1 255 ? 41.113 -10.508 17.891 1.00 91.75 255 THR A CA 1
ATOM 1882 C C . THR A 1 255 ? 40.662 -11.667 18.781 1.00 91.75 255 THR A C 1
ATOM 1884 O O . THR A 1 255 ? 39.499 -11.724 19.174 1.00 91.75 255 THR A O 1
ATOM 1887 N N . LEU A 1 256 ? 41.585 -12.563 19.160 1.00 92.38 256 LEU A N 1
ATOM 1888 C CA . LEU A 1 256 ? 41.294 -13.678 20.073 1.00 92.38 256 LEU A CA 1
ATOM 1889 C C . LEU A 1 256 ? 40.876 -13.185 21.462 1.00 92.38 256 LEU A C 1
ATOM 1891 O O . LEU A 1 256 ? 39.909 -13.695 22.027 1.00 92.38 256 LEU A O 1
ATOM 1895 N N . LEU A 1 257 ? 41.559 -12.164 21.988 1.00 93.44 257 LEU A N 1
ATOM 1896 C CA . LEU A 1 257 ? 41.190 -11.533 23.253 1.00 93.44 257 LEU A CA 1
ATOM 1897 C C . LEU A 1 257 ? 39.789 -10.911 23.175 1.00 93.44 257 LEU A C 1
ATOM 1899 O O . LEU A 1 257 ? 38.968 -11.155 24.054 1.00 93.44 257 LEU A O 1
ATOM 1903 N N . ALA A 1 258 ? 39.483 -10.163 22.111 1.00 93.88 258 ALA A N 1
ATOM 1904 C CA . ALA A 1 258 ? 38.158 -9.577 21.908 1.00 93.88 258 ALA A CA 1
ATOM 1905 C C . ALA A 1 258 ? 37.055 -10.649 21.808 1.00 93.88 258 ALA A C 1
ATOM 1907 O O . ALA A 1 258 ? 35.977 -10.489 22.383 1.00 93.88 258 ALA A O 1
ATOM 1908 N N . ALA A 1 259 ? 37.337 -11.773 21.141 1.00 94.31 259 ALA A N 1
ATOM 1909 C CA . ALA A 1 259 ? 36.428 -12.914 21.067 1.00 94.31 259 ALA A CA 1
ATOM 1910 C C . ALA A 1 259 ? 36.192 -13.568 22.430 1.00 94.31 259 ALA A C 1
ATOM 1912 O O . ALA A 1 259 ? 35.044 -13.826 22.790 1.00 94.31 259 ALA A O 1
ATOM 1913 N N . ALA A 1 260 ? 37.252 -13.776 23.214 1.00 94.50 260 ALA A N 1
ATOM 1914 C CA . ALA A 1 260 ? 37.150 -14.293 24.574 1.00 94.50 260 ALA A CA 1
ATOM 1915 C C . ALA A 1 260 ? 36.348 -13.350 25.487 1.00 94.50 260 ALA A C 1
ATOM 1917 O O . ALA A 1 260 ? 35.534 -13.823 26.277 1.00 94.50 260 ALA A O 1
ATOM 1918 N N . LEU A 1 261 ? 36.514 -12.029 25.341 1.00 94.69 261 LEU A N 1
ATOM 1919 C CA . LEU A 1 261 ? 35.742 -11.029 26.083 1.00 94.69 261 LEU A CA 1
ATOM 1920 C C . LEU A 1 261 ? 34.245 -11.096 25.751 1.00 94.69 261 LEU A C 1
ATOM 1922 O O . LEU A 1 261 ? 33.432 -11.155 26.669 1.00 94.69 261 LEU A O 1
ATOM 1926 N N . ILE A 1 262 ? 33.866 -11.139 24.467 1.00 94.75 262 ILE A N 1
ATOM 1927 C CA . ILE A 1 262 ? 32.451 -11.244 24.065 1.00 94.75 262 ILE A CA 1
ATOM 1928 C C . ILE A 1 262 ? 31.847 -12.577 24.516 1.00 94.75 262 ILE A C 1
ATOM 1930 O O . ILE A 1 262 ? 30.777 -12.588 25.124 1.00 94.75 262 ILE A O 1
ATOM 1934 N N . LEU A 1 263 ? 32.535 -13.698 24.281 1.00 94.62 263 LEU A N 1
ATOM 1935 C CA . LEU A 1 263 ? 32.054 -15.019 24.695 1.00 94.62 263 LEU A CA 1
ATOM 1936 C C . LEU A 1 263 ? 31.951 -15.144 26.221 1.00 94.62 263 LEU A C 1
ATOM 1938 O O . LEU A 1 263 ? 31.005 -15.752 26.712 1.00 94.62 263 LEU A O 1
ATOM 1942 N N . GLY A 1 264 ? 32.880 -14.542 26.969 1.00 94.88 264 GLY A N 1
ATOM 1943 C CA . GLY A 1 264 ? 32.849 -14.479 28.431 1.00 94.88 264 GLY A CA 1
ATOM 1944 C C . GLY A 1 264 ? 31.766 -13.545 28.981 1.00 94.88 264 GLY A C 1
ATOM 1945 O O . GLY A 1 264 ? 31.205 -13.817 30.042 1.00 94.88 264 GLY A O 1
ATOM 1946 N N . ALA A 1 265 ? 31.406 -12.484 28.254 1.00 94.62 265 ALA A N 1
ATOM 1947 C CA . ALA A 1 265 ? 30.341 -11.561 28.644 1.00 94.62 265 ALA A CA 1
ATOM 1948 C C . ALA A 1 265 ? 28.939 -12.187 28.546 1.00 94.62 265 ALA A C 1
ATOM 1950 O O . ALA A 1 265 ? 28.070 -11.846 29.345 1.00 94.62 265 ALA A O 1
ATOM 1951 N N . VAL A 1 266 ? 28.712 -13.132 27.627 1.00 92.81 266 VAL A N 1
ATOM 1952 C CA . VAL A 1 266 ? 27.415 -13.819 27.463 1.00 92.81 266 VAL A CA 1
ATOM 1953 C C . VAL A 1 266 ? 26.929 -14.512 28.751 1.00 92.81 266 VAL A C 1
ATOM 1955 O O . VAL A 1 266 ? 25.825 -14.196 29.202 1.00 92.81 266 VAL A O 1
ATOM 1958 N N . PRO A 1 267 ? 27.689 -15.422 29.399 1.00 92.31 267 PRO A N 1
ATOM 1959 C CA . PRO A 1 267 ? 27.246 -16.057 30.640 1.00 92.31 267 PRO A CA 1
ATOM 1960 C C . PRO A 1 267 ? 27.135 -15.068 31.810 1.00 92.31 267 PRO A C 1
ATOM 1962 O O . PRO A 1 267 ? 26.275 -15.255 32.670 1.00 92.31 267 PRO A O 1
ATOM 1965 N N . LEU A 1 268 ? 27.947 -14.002 31.838 1.00 94.38 268 LEU A N 1
ATOM 1966 C CA . LEU A 1 268 ? 27.841 -12.940 32.846 1.00 94.38 268 LEU A CA 1
ATOM 1967 C C . LEU A 1 268 ? 26.535 -12.150 32.695 1.00 94.38 268 LEU A C 1
ATOM 1969 O O . LEU A 1 268 ? 25.810 -11.972 33.674 1.00 94.38 268 LEU A O 1
ATOM 1973 N N . ALA A 1 269 ? 26.199 -11.742 31.470 1.00 93.06 269 ALA A N 1
ATOM 1974 C CA . ALA A 1 269 ? 24.950 -11.058 31.155 1.00 93.06 269 ALA A CA 1
ATOM 1975 C C . ALA A 1 269 ? 23.737 -11.956 31.444 1.00 93.06 269 ALA A C 1
ATOM 1977 O O . ALA A 1 269 ? 22.779 -11.510 32.070 1.00 93.06 269 ALA A O 1
ATOM 1978 N N . LEU A 1 270 ? 23.801 -13.245 31.091 1.00 90.69 270 LEU A N 1
ATOM 1979 C CA . LEU A 1 270 ? 22.768 -14.218 31.453 1.00 90.69 270 LEU A CA 1
ATOM 1980 C C . LEU A 1 270 ? 22.612 -14.340 32.976 1.00 90.69 270 LEU A C 1
ATOM 1982 O O . LEU A 1 270 ? 21.492 -14.335 33.482 1.00 90.69 270 LEU A O 1
ATOM 1986 N N . GLY A 1 271 ? 23.722 -14.420 33.714 1.00 91.06 271 GLY A N 1
ATOM 1987 C CA . GLY A 1 271 ? 23.720 -14.456 35.175 1.00 91.06 271 GLY A CA 1
ATOM 1988 C C . GLY A 1 271 ? 23.082 -13.210 35.795 1.00 91.06 271 GLY A C 1
ATOM 1989 O O . GLY A 1 271 ? 22.302 -13.335 36.739 1.00 91.06 271 GLY A O 1
ATOM 1990 N N . LEU A 1 272 ? 23.358 -12.027 35.238 1.00 92.75 272 LEU A N 1
ATOM 1991 C CA . LEU A 1 272 ? 22.732 -10.767 35.641 1.00 92.75 272 LEU A CA 1
ATOM 1992 C C . LEU A 1 272 ? 21.220 -10.789 35.386 1.00 92.75 272 LEU A C 1
ATOM 1994 O O . LEU A 1 272 ? 20.448 -10.550 36.310 1.00 92.75 272 LEU A O 1
ATOM 1998 N N . VAL A 1 273 ? 20.787 -11.143 34.174 1.00 91.00 273 VAL A N 1
ATOM 1999 C CA . VAL A 1 273 ? 19.362 -11.226 33.806 1.00 91.00 273 VAL A CA 1
ATOM 2000 C C . VAL A 1 273 ? 18.615 -12.204 34.714 1.00 91.00 273 VAL A C 1
ATOM 2002 O O . VAL A 1 273 ? 17.538 -11.882 35.205 1.00 91.00 273 VAL A O 1
ATOM 2005 N N . VAL A 1 274 ? 19.187 -13.378 34.995 1.00 89.38 274 VAL A N 1
ATOM 2006 C CA . VAL A 1 274 ? 18.584 -14.381 35.891 1.00 89.38 274 VAL A CA 1
ATOM 2007 C C . VAL A 1 274 ? 18.483 -13.884 37.338 1.00 89.38 274 VAL A C 1
ATOM 2009 O O . VAL A 1 274 ? 17.578 -14.314 38.049 1.00 89.38 274 VAL A O 1
ATOM 2012 N N . ARG A 1 275 ? 19.372 -12.989 37.787 1.00 90.12 275 ARG A N 1
ATOM 2013 C CA . ARG A 1 275 ? 19.302 -12.359 39.119 1.00 90.12 275 ARG A CA 1
ATOM 2014 C C . ARG A 1 275 ? 18.310 -11.201 39.184 1.00 90.12 275 ARG A C 1
ATOM 2016 O O . ARG A 1 275 ? 17.669 -11.030 40.212 1.00 90.12 275 ARG A O 1
ATOM 2023 N N . LEU A 1 276 ? 18.180 -10.430 38.106 1.00 89.38 276 LEU A N 1
ATOM 2024 C CA . LEU A 1 276 ? 17.218 -9.329 38.007 1.00 89.38 276 LEU A CA 1
ATOM 2025 C C . LEU A 1 276 ? 15.786 -9.832 37.809 1.00 89.38 276 LEU A C 1
ATOM 2027 O O . LEU A 1 276 ? 14.847 -9.230 38.320 1.00 89.38 276 LEU A O 1
ATOM 2031 N N . ALA A 1 277 ? 15.611 -10.952 37.104 1.00 86.75 277 ALA A N 1
ATOM 2032 C CA . ALA A 1 277 ? 14.296 -11.471 36.755 1.00 86.75 277 ALA A CA 1
ATOM 2033 C C . ALA A 1 277 ? 13.383 -11.701 37.980 1.00 86.75 277 ALA A C 1
ATOM 2035 O O . ALA A 1 277 ? 12.247 -11.245 37.927 1.00 86.75 277 ALA A O 1
ATOM 2036 N N . PRO A 1 278 ? 13.812 -12.325 39.099 1.00 85.50 278 PRO A N 1
ATOM 2037 C CA . PRO A 1 278 ? 12.952 -12.467 40.272 1.00 85.50 278 PRO A CA 1
ATOM 2038 C C . PRO A 1 278 ? 12.475 -11.137 40.865 1.00 85.50 278 PRO A C 1
ATOM 2040 O O . PRO A 1 278 ? 11.341 -11.064 41.324 1.00 85.50 278 PRO A O 1
ATOM 2043 N N . LEU A 1 279 ? 13.312 -10.093 40.824 1.00 83.50 279 LEU A N 1
ATOM 2044 C CA . LEU A 1 279 ? 12.944 -8.759 41.309 1.00 83.50 279 LEU A CA 1
ATOM 2045 C C . LEU A 1 279 ? 11.824 -8.170 40.450 1.00 83.50 279 LEU A C 1
ATOM 2047 O O . LEU A 1 279 ? 10.845 -7.668 40.977 1.00 83.50 279 LEU A O 1
ATOM 2051 N N . TYR A 1 280 ? 11.917 -8.312 39.130 1.00 78.88 280 TYR A N 1
ATOM 2052 C CA . TYR A 1 280 ? 10.852 -7.882 38.227 1.00 78.88 280 TYR A CA 1
ATOM 2053 C C . TYR A 1 280 ? 9.568 -8.717 38.393 1.00 78.88 280 TYR A C 1
ATOM 2055 O O . TYR A 1 280 ? 8.466 -8.188 38.520 1.00 78.88 280 TYR A O 1
ATOM 2063 N N . TRP A 1 281 ? 9.696 -10.046 38.390 1.00 75.12 281 TRP A N 1
ATOM 2064 C CA . TRP A 1 281 ? 8.542 -10.941 38.310 1.00 75.12 281 TRP A CA 1
ATOM 2065 C C . TRP A 1 281 ? 7.766 -11.075 39.622 1.00 75.12 281 TRP A C 1
ATOM 2067 O O . TRP A 1 281 ? 6.548 -11.242 39.550 1.00 75.12 281 TRP A O 1
ATOM 2077 N N . TYR A 1 282 ? 8.442 -10.995 40.777 1.00 75.44 282 TYR A N 1
ATOM 2078 C CA . TYR A 1 282 ? 7.852 -11.272 42.095 1.00 75.44 282 TYR A CA 1
ATOM 2079 C C . TYR A 1 282 ? 7.873 -10.094 43.076 1.00 75.44 282 TYR A C 1
ATOM 2081 O O . TYR A 1 282 ? 7.144 -10.159 44.059 1.00 75.44 282 TYR A O 1
ATOM 2089 N N . ALA A 1 283 ? 8.692 -9.054 42.867 1.00 66.19 283 ALA A N 1
ATOM 2090 C CA . ALA A 1 283 ? 8.729 -7.905 43.786 1.00 66.19 283 ALA A CA 1
ATOM 2091 C C . ALA A 1 283 ? 7.736 -6.795 43.412 1.00 66.19 283 ALA A C 1
ATOM 2093 O O . ALA A 1 283 ? 7.584 -5.843 44.171 1.00 66.19 283 ALA A O 1
ATOM 2094 N N . SER A 1 284 ? 7.057 -6.922 42.267 1.00 54.25 284 SER A N 1
ATOM 2095 C CA . SER A 1 284 ? 5.963 -6.026 41.905 1.00 54.25 284 SER A CA 1
ATOM 2096 C C . SER A 1 284 ? 4.873 -6.136 42.975 1.00 54.25 284 SER A C 1
ATOM 2098 O O . SER A 1 284 ? 4.461 -7.266 43.266 1.00 54.25 284 SER A O 1
ATOM 2100 N N . PRO A 1 285 ? 4.385 -5.018 43.547 1.00 50.53 285 PRO A N 1
ATOM 2101 C CA . PRO A 1 285 ? 3.172 -5.052 44.344 1.00 50.53 285 PRO A CA 1
ATOM 2102 C C . PRO A 1 285 ? 2.113 -5.763 43.508 1.00 50.53 285 PRO A C 1
ATOM 2104 O O . PRO A 1 285 ? 1.993 -5.494 42.305 1.00 50.53 285 PRO A O 1
ATOM 2107 N N . ALA A 1 286 ? 1.388 -6.703 44.117 1.00 41.78 286 ALA A N 1
ATOM 2108 C CA . ALA A 1 286 ? 0.126 -7.125 43.540 1.00 41.78 286 ALA A CA 1
ATOM 2109 C C . ALA A 1 286 ? -0.661 -5.855 43.206 1.00 41.78 286 ALA A C 1
ATOM 2111 O O . ALA A 1 286 ? -0.507 -4.833 43.877 1.00 41.78 286 ALA A O 1
ATOM 2112 N N . ASP A 1 287 ? -1.448 -5.911 42.144 1.00 43.28 287 ASP A N 1
ATOM 2113 C CA . ASP A 1 287 ? -2.318 -4.831 41.708 1.00 43.28 287 ASP A CA 1
ATOM 2114 C C . ASP A 1 287 ? -3.441 -4.628 42.753 1.00 43.28 287 ASP A C 1
ATOM 2116 O O . ASP A 1 287 ? -4.622 -4.826 42.482 1.00 43.28 287 ASP A O 1
ATOM 2120 N N . GLU A 1 288 ? -3.078 -4.258 43.989 1.00 36.59 288 GLU A N 1
ATOM 2121 C CA . GLU A 1 288 ? -3.963 -3.933 45.114 1.00 36.59 288 GLU A CA 1
ATOM 2122 C C . GLU A 1 288 ? -4.813 -2.686 44.798 1.00 36.59 288 GLU A C 1
ATOM 2124 O O . GLU A 1 288 ? -5.693 -2.313 45.567 1.00 36.59 288 GLU A O 1
ATOM 2129 N N . GLY A 1 289 ? -4.594 -2.059 43.635 1.00 37.91 289 GLY A N 1
ATOM 2130 C CA . GLY A 1 289 ? -5.427 -0.998 43.077 1.00 37.91 289 GLY A CA 1
ATOM 2131 C C . GLY A 1 289 ? -6.604 -1.466 42.212 1.00 37.91 289 GLY A C 1
ATOM 2132 O O . GLY A 1 289 ? -7.427 -0.627 41.857 1.00 37.91 289 GLY A O 1
ATOM 2133 N N . SER A 1 290 ? -6.726 -2.756 41.873 1.00 35.91 290 SER A N 1
ATOM 2134 C CA . SER A 1 290 ? -7.835 -3.256 41.029 1.00 35.91 290 SER A CA 1
ATOM 2135 C C . SER A 1 290 ? -8.947 -3.978 41.804 1.00 35.91 290 SER A C 1
ATOM 2137 O O . SER A 1 290 ? -10.067 -4.082 41.309 1.00 35.91 290 SER A O 1
ATOM 2139 N N . GLU A 1 291 ? -8.676 -4.380 43.051 1.00 33.72 291 GLU A N 1
ATOM 2140 C CA . GLU A 1 291 ? -9.663 -4.912 44.006 1.00 33.72 291 GLU A CA 1
ATOM 2141 C C . GLU A 1 291 ? -9.958 -3.941 45.158 1.00 33.72 291 GLU A C 1
ATOM 2143 O O . GLU A 1 291 ? -10.480 -4.331 46.202 1.00 33.72 291 GLU A O 1
ATOM 2148 N N . GLN A 1 292 ? -9.733 -2.636 44.969 1.00 31.73 292 GLN A N 1
ATOM 2149 C CA . GLN A 1 292 ? -10.680 -1.721 45.593 1.00 31.73 292 GLN A CA 1
ATOM 2150 C C . GLN A 1 292 ? -11.997 -1.946 44.870 1.00 31.73 292 GLN A C 1
ATOM 2152 O O . GLN A 1 292 ? -12.249 -1.370 43.810 1.00 31.73 292 GLN A O 1
ATOM 2157 N N . GLU A 1 293 ? -12.817 -2.819 45.467 1.00 37.31 293 GLU A N 1
ATOM 2158 C CA . GLU A 1 293 ? -14.259 -2.663 45.494 1.00 37.31 293 GLU A CA 1
ATOM 2159 C C . GLU A 1 293 ? -14.531 -1.168 45.381 1.00 37.31 293 GLU A C 1
ATOM 2161 O O . GLU A 1 293 ? -14.430 -0.401 46.343 1.00 37.31 293 GLU A O 1
ATOM 2166 N N . THR A 1 294 ? -14.865 -0.730 44.170 1.00 34.53 294 THR A N 1
ATOM 2167 C CA . THR A 1 294 ? -15.682 0.452 44.017 1.00 34.53 294 THR A CA 1
ATOM 2168 C C . THR A 1 294 ? -16.995 -0.022 44.600 1.00 34.53 294 THR A C 1
ATOM 2170 O O . THR A 1 294 ? -17.855 -0.528 43.880 1.00 34.53 294 THR A O 1
ATOM 2173 N N . ALA A 1 295 ? -17.081 0.026 45.937 1.00 35.97 295 ALA A N 1
ATOM 2174 C CA . ALA A 1 295 ? -18.301 -0.121 46.689 1.00 35.97 295 ALA A CA 1
ATOM 2175 C C . ALA A 1 295 ? -19.304 0.681 45.889 1.00 35.97 295 ALA A C 1
ATOM 2177 O O . ALA A 1 295 ? -19.093 1.868 45.618 1.00 35.97 295 ALA A O 1
ATOM 2178 N N . THR A 1 296 ? -20.259 -0.051 45.332 1.00 43.47 296 THR A N 1
ATOM 2179 C CA . THR A 1 296 ? -21.106 0.401 44.251 1.00 43.47 296 THR A CA 1
ATOM 2180 C C . THR A 1 296 ? -21.728 1.723 44.656 1.00 43.47 296 THR A C 1
ATOM 2182 O O . THR A 1 296 ? -22.734 1.745 45.359 1.00 43.47 296 THR A O 1
ATOM 2185 N N . ALA A 1 297 ? -21.185 2.832 44.157 1.00 42.47 297 ALA A N 1
ATOM 2186 C CA . ALA A 1 297 ? -21.893 4.097 44.108 1.00 42.47 297 ALA A CA 1
ATOM 2187 C C . ALA A 1 297 ? -22.949 4.001 42.994 1.00 42.47 297 ALA A C 1
ATOM 2189 O O . ALA A 1 297 ? -23.021 4.826 42.089 1.00 42.47 297 ALA A O 1
ATOM 2190 N N . PHE A 1 298 ? -23.797 2.977 43.075 1.00 46.66 298 PHE A N 1
ATOM 2191 C CA . PHE A 1 298 ? -25.112 2.929 42.457 1.00 46.66 298 PHE A CA 1
ATOM 2192 C C . PHE A 1 298 ? -26.101 3.744 43.309 1.00 46.66 298 PHE A C 1
ATOM 2194 O O . PHE A 1 298 ? -27.258 3.379 43.445 1.00 46.66 298 PHE A O 1
ATOM 2201 N N . GLU A 1 299 ? -25.678 4.863 43.907 1.00 44.41 299 GLU A N 1
ATOM 2202 C CA . GLU A 1 299 ? -26.575 5.696 44.723 1.00 44.41 299 GLU A CA 1
ATOM 2203 C C . GLU A 1 299 ? -27.176 6.882 43.975 1.00 44.41 299 GLU A C 1
ATOM 2205 O O . GLU A 1 299 ? -28.056 7.568 44.493 1.00 44.41 299 GLU A O 1
ATOM 2210 N N . LYS A 1 300 ? -26.807 7.098 42.711 1.00 46.00 300 LYS A N 1
ATOM 2211 C CA . LYS A 1 300 ? -27.603 7.950 41.828 1.00 46.00 300 LYS A CA 1
ATOM 2212 C C . LYS A 1 300 ? -27.786 7.263 40.495 1.00 46.00 300 LYS A C 1
ATOM 2214 O O . LYS A 1 300 ? -26.840 7.142 39.720 1.00 46.00 300 LYS A O 1
ATOM 2219 N N . ALA A 1 301 ? -29.033 6.880 40.212 1.00 46.59 301 ALA A N 1
ATOM 2220 C CA . ALA A 1 301 ? -29.467 6.715 38.836 1.00 46.59 301 ALA A CA 1
ATOM 2221 C C . ALA A 1 301 ? -28.929 7.919 38.037 1.00 46.59 301 ALA A C 1
ATOM 2223 O O . ALA A 1 301 ? -29.071 9.060 38.505 1.00 46.59 301 ALA A O 1
ATOM 2224 N N . PRO A 1 302 ? -28.262 7.697 36.888 1.00 52.44 302 PRO A N 1
ATOM 2225 C CA . PRO A 1 302 ? -27.880 8.780 35.995 1.00 52.44 302 PRO A CA 1
ATOM 2226 C C . PRO A 1 302 ? -29.088 9.703 35.848 1.00 52.44 302 PRO A C 1
ATOM 2228 O O . PRO A 1 302 ? -30.183 9.210 35.578 1.00 52.44 302 PRO A O 1
ATOM 2231 N N . SER A 1 303 ? -28.937 11.010 36.098 1.00 54.47 303 SER A N 1
ATOM 2232 C CA . SER A 1 303 ? -30.098 11.898 35.994 1.00 54.47 303 SER A CA 1
ATOM 2233 C C . SER A 1 303 ? -30.719 11.736 34.605 1.00 54.47 303 SER A C 1
ATOM 2235 O O . SER A 1 303 ? -29.995 11.583 33.617 1.00 54.47 303 SER A O 1
ATOM 2237 N N . GLU A 1 304 ? -32.047 11.796 34.504 1.00 53.03 304 GLU A N 1
ATOM 2238 C CA . GLU A 1 304 ? -32.750 11.691 33.214 1.00 53.03 304 GLU A CA 1
ATOM 2239 C C . GLU A 1 304 ? -32.285 12.731 32.171 1.00 53.03 304 GLU A C 1
ATOM 2241 O O . GLU A 1 304 ? -32.578 12.611 30.980 1.00 53.03 304 GLU A O 1
ATOM 2246 N N . LEU A 1 305 ? -31.539 13.749 32.611 1.00 50.66 305 LEU A N 1
ATOM 2247 C CA . LEU A 1 305 ? -30.950 14.816 31.808 1.00 50.66 305 LEU A CA 1
ATOM 2248 C C . LEU A 1 305 ? -29.552 14.488 31.254 1.00 50.66 305 LEU A C 1
ATOM 2250 O O . LEU A 1 305 ? -29.076 15.207 30.371 1.00 50.66 305 LEU A O 1
ATOM 2254 N N . ILE A 1 306 ? -28.869 13.432 31.716 1.00 51.84 306 ILE A N 1
ATOM 2255 C CA . ILE A 1 306 ? -27.530 13.074 31.220 1.00 51.84 306 ILE A CA 1
ATOM 2256 C C . ILE A 1 306 ? -27.627 12.712 29.732 1.00 51.84 306 ILE A C 1
ATOM 2258 O O . ILE A 1 306 ? -28.174 11.691 29.331 1.00 51.84 306 ILE A O 1
ATOM 2262 N N . GLY A 1 307 ? -27.108 13.602 28.883 1.00 54.34 307 GLY A N 1
ATOM 2263 C CA . GLY A 1 307 ? -27.129 13.446 27.425 1.00 54.34 307 GLY A CA 1
ATOM 2264 C C . GLY A 1 307 ? -28.436 13.865 26.737 1.00 54.34 307 GLY A C 1
ATOM 2265 O O . GLY A 1 307 ? -28.497 13.828 25.504 1.00 54.34 307 GLY A O 1
ATOM 2266 N N . ARG A 1 308 ? -29.458 14.312 27.481 1.00 58.75 308 ARG A N 1
ATOM 2267 C CA . ARG A 1 308 ? -30.686 14.910 26.933 1.00 58.75 308 ARG A CA 1
ATOM 2268 C C . ARG A 1 308 ? -30.594 16.434 27.028 1.00 58.75 308 ARG A C 1
ATOM 2270 O O . ARG A 1 308 ? -31.084 17.044 27.967 1.00 58.75 308 ARG A O 1
ATOM 2277 N N . THR A 1 309 ? -29.974 17.059 26.026 1.00 63.88 309 THR A N 1
ATOM 2278 C CA . THR A 1 309 ? -29.910 18.526 25.877 1.00 63.88 309 THR A CA 1
ATOM 2279 C C . THR A 1 309 ? -30.803 19.009 24.724 1.00 63.88 309 THR A C 1
ATOM 2281 O O . THR A 1 309 ? -30.291 19.522 23.732 1.00 63.88 309 THR A O 1
ATOM 2284 N N . PRO A 1 310 ? -32.139 18.842 24.790 1.00 60.88 310 PRO A N 1
ATOM 2285 C CA . PRO A 1 310 ? -33.044 19.105 23.661 1.00 60.88 310 PRO A CA 1
ATOM 2286 C C . PRO A 1 310 ? -32.965 20.544 23.110 1.00 60.88 310 PRO A C 1
ATOM 2288 O O . PRO A 1 310 ? -33.270 20.767 21.939 1.00 60.88 310 PRO A O 1
ATOM 2291 N N . GLY A 1 311 ? -32.490 21.505 23.914 1.00 68.94 311 GLY A N 1
ATOM 2292 C CA . GLY A 1 311 ? -32.265 22.895 23.502 1.00 68.94 311 GLY A CA 1
ATOM 2293 C C . GLY A 1 311 ? -30.935 23.186 22.788 1.00 68.94 311 GLY A C 1
ATOM 2294 O O . GLY A 1 311 ? -30.792 24.265 22.222 1.00 68.94 311 GLY A O 1
ATOM 2295 N N . THR A 1 312 ? -29.959 22.269 22.776 1.00 79.19 312 THR A N 1
ATOM 2296 C CA . THR A 1 312 ? -28.637 22.507 22.162 1.00 79.19 312 THR A CA 1
ATOM 2297 C C . THR A 1 312 ? -28.530 21.890 20.765 1.00 79.19 312 THR A C 1
ATOM 2299 O O . THR A 1 312 ? -29.177 20.887 20.455 1.00 79.19 312 THR A O 1
ATOM 2302 N N . LEU A 1 313 ? -27.638 22.428 19.919 1.00 76.50 313 LEU A N 1
ATOM 2303 C CA . LEU A 1 313 ? -27.303 21.839 18.608 1.00 76.50 313 LEU A CA 1
ATOM 2304 C C . LEU A 1 313 ? -26.902 20.356 18.727 1.00 76.50 313 LEU A C 1
ATOM 2306 O O . LEU A 1 313 ? -27.273 19.527 17.900 1.00 76.50 313 LEU A O 1
ATOM 2310 N N . THR A 1 314 ? -26.206 20.001 19.805 1.00 76.38 314 THR A N 1
ATOM 2311 C CA . THR A 1 314 ? -25.743 18.636 20.096 1.00 76.38 314 THR A CA 1
ATOM 2312 C C . THR A 1 314 ? -26.860 17.701 20.563 1.00 76.38 314 THR A C 1
ATOM 2314 O O . THR A 1 314 ? -26.758 16.487 20.406 1.00 76.38 314 THR A O 1
ATOM 2317 N N . GLY A 1 315 ? -27.953 18.244 21.103 1.00 71.06 315 GLY A N 1
ATOM 2318 C CA . GLY A 1 315 ? -29.164 17.482 21.380 1.00 71.06 315 GLY A CA 1
ATOM 2319 C C . GLY A 1 315 ? -29.997 17.228 20.129 1.00 71.06 315 GLY A C 1
ATOM 2320 O O . GLY A 1 315 ? -30.569 16.145 20.016 1.00 71.06 315 GLY A O 1
ATOM 2321 N N . ARG A 1 316 ? -30.018 18.182 19.185 1.00 80.81 316 ARG A N 1
ATOM 2322 C CA . ARG A 1 316 ? -30.774 18.093 17.921 1.00 80.81 316 ARG A CA 1
ATOM 2323 C C . ARG A 1 316 ? -30.179 17.097 16.926 1.00 80.81 316 ARG A C 1
ATOM 2325 O O . ARG A 1 316 ? -30.932 16.367 16.292 1.00 80.81 316 ARG A O 1
ATOM 2332 N N . TYR A 1 317 ? -28.851 17.042 16.802 1.00 85.44 317 TYR A N 1
ATOM 2333 C CA . TYR A 1 317 ? -28.181 16.195 15.810 1.00 85.44 317 TYR A CA 1
ATOM 2334 C C . TYR A 1 317 ? -27.494 14.979 16.458 1.00 85.44 317 TYR A C 1
ATOM 2336 O O . TYR A 1 317 ? -26.514 15.157 17.189 1.00 85.44 317 TYR A O 1
ATOM 2344 N N . PRO A 1 318 ? -27.935 13.736 16.165 1.00 83.75 318 PRO A N 1
ATOM 2345 C CA . PRO A 1 318 ? -27.359 12.518 16.745 1.00 83.75 318 PRO A CA 1
ATOM 2346 C C . PRO A 1 318 ? -25.848 12.390 16.526 1.00 83.75 318 PRO A C 1
ATOM 2348 O O . PRO A 1 318 ? -25.115 12.076 17.460 1.00 83.75 318 PRO A O 1
ATOM 2351 N N . THR A 1 319 ? -25.368 12.721 15.324 1.00 89.69 319 THR A N 1
ATOM 2352 C CA . THR A 1 319 ? -23.943 12.685 14.964 1.00 89.69 319 THR A CA 1
ATOM 2353 C C . THR A 1 319 ? -23.096 13.599 15.852 1.00 89.69 319 THR A C 1
ATOM 2355 O O . THR A 1 319 ? -22.031 13.194 16.308 1.00 89.69 319 THR A O 1
ATOM 2358 N N . LEU A 1 320 ? -23.575 14.810 16.169 1.00 88.62 320 LEU A N 1
ATOM 2359 C CA . LEU A 1 320 ? -22.864 15.734 17.064 1.00 88.62 320 LEU A CA 1
ATOM 2360 C C . LEU A 1 320 ? -22.839 15.226 18.509 1.00 88.62 320 LEU A C 1
ATOM 2362 O O . LEU A 1 320 ? -21.871 15.461 19.230 1.00 88.62 320 LEU A O 1
ATOM 2366 N N . ARG A 1 321 ? -23.884 14.514 18.940 1.00 86.44 321 ARG A N 1
ATOM 2367 C CA . ARG A 1 321 ? -23.924 13.903 20.272 1.00 86.44 321 ARG A CA 1
ATOM 2368 C C . ARG A 1 321 ? -22.883 12.795 20.407 1.00 86.44 321 ARG A C 1
ATOM 2370 O O . ARG A 1 321 ? -22.150 12.774 21.392 1.00 86.44 321 ARG A O 1
ATOM 2377 N N . VAL A 1 322 ? -22.801 11.918 19.406 1.00 88.06 322 VAL A N 1
ATOM 2378 C CA . VAL A 1 322 ? -21.792 10.850 19.349 1.00 88.06 322 VAL A CA 1
ATOM 2379 C C . VAL A 1 322 ? -20.389 11.448 19.245 1.00 88.06 322 VAL A C 1
ATOM 2381 O O . VAL A 1 322 ? -19.504 11.036 19.984 1.00 88.06 322 VAL A O 1
ATOM 2384 N N . LEU A 1 323 ? -20.196 12.481 18.419 1.00 91.19 323 LEU A N 1
ATOM 2385 C CA . LEU A 1 323 ? -18.930 13.214 18.327 1.00 91.19 323 LEU A CA 1
ATOM 2386 C C . LEU A 1 323 ? -18.477 13.725 19.700 1.00 91.19 323 LEU A C 1
ATOM 2388 O O . LEU A 1 323 ? -17.337 13.500 20.097 1.00 91.19 323 LEU A O 1
ATOM 2392 N N . LEU A 1 324 ? -19.366 14.385 20.449 1.00 88.50 324 LEU A N 1
ATOM 2393 C CA . LEU A 1 324 ? -19.041 14.857 21.795 1.00 88.50 324 LEU A CA 1
ATOM 2394 C C . LEU A 1 324 ? -18.687 13.713 22.745 1.00 88.50 324 LEU A C 1
ATOM 2396 O O . LEU A 1 324 ? -17.808 13.891 23.585 1.00 88.50 324 LEU A O 1
ATOM 2400 N N . ALA A 1 325 ? -19.364 12.568 22.644 1.00 85.81 325 ALA A N 1
ATOM 2401 C CA . ALA A 1 325 ? -19.039 11.393 23.446 1.00 85.81 325 ALA A CA 1
ATOM 2402 C C . ALA A 1 325 ? -17.630 10.877 23.119 1.00 85.81 325 ALA A C 1
ATOM 2404 O O . ALA A 1 325 ? -16.833 10.705 24.038 1.00 85.81 325 ALA A O 1
ATOM 2405 N N . ILE A 1 326 ? -17.290 10.750 21.832 1.00 88.56 326 ILE A N 1
ATOM 2406 C CA . ILE A 1 326 ? -15.962 10.332 21.360 1.00 88.56 326 ILE A CA 1
ATOM 2407 C C . ILE A 1 326 ? -14.880 11.297 21.858 1.00 88.56 326 ILE A C 1
ATOM 2409 O O . ILE A 1 326 ? -13.905 10.863 22.462 1.00 88.56 326 ILE A O 1
ATOM 2413 N N . VAL A 1 327 ? -15.064 12.609 21.683 1.00 88.75 327 VAL A N 1
ATOM 2414 C CA . VAL A 1 327 ? -14.081 13.623 22.113 1.00 88.75 327 VAL A CA 1
ATOM 2415 C C . VAL A 1 327 ? -13.932 13.657 23.637 1.00 88.75 327 VAL A C 1
ATOM 2417 O O . VAL A 1 327 ? -12.827 13.810 24.158 1.00 88.75 327 VAL A O 1
ATOM 2420 N N . ARG A 1 328 ? -15.028 13.490 24.387 1.00 88.00 328 ARG A N 1
ATOM 2421 C CA . ARG A 1 328 ? -14.969 13.389 25.853 1.00 88.00 328 ARG A CA 1
ATOM 2422 C C . ARG A 1 328 ? -14.255 12.123 26.300 1.00 88.00 328 ARG A C 1
ATOM 2424 O O . ARG A 1 328 ? -13.468 12.207 27.238 1.00 88.00 328 ARG A O 1
ATOM 2431 N N . ASN A 1 329 ? -14.505 10.991 25.643 1.00 84.62 329 ASN A N 1
ATOM 2432 C CA . ASN A 1 329 ? -13.800 9.748 25.930 1.00 84.62 329 ASN A CA 1
ATOM 2433 C C . ASN A 1 329 ? -12.303 9.905 25.659 1.00 84.62 329 ASN A C 1
ATOM 2435 O O . ASN A 1 329 ? -11.485 9.595 26.516 1.00 84.62 329 ASN A O 1
ATOM 2439 N N . ALA A 1 330 ? -11.958 10.517 24.526 1.00 85.69 330 ALA A N 1
ATOM 2440 C CA . ALA A 1 330 ? -10.582 10.786 24.143 1.00 85.69 330 ALA A CA 1
ATOM 2441 C C . ALA A 1 330 ? -9.827 11.620 25.184 1.00 85.69 330 ALA A C 1
ATOM 2443 O O . ALA A 1 330 ? -8.686 11.324 25.525 1.00 85.69 330 ALA A O 1
ATOM 2444 N N . ARG A 1 331 ? -10.491 12.646 25.731 1.00 85.12 331 ARG A N 1
ATOM 2445 C CA . ARG A 1 331 ? -9.938 13.496 26.791 1.00 85.12 331 ARG A CA 1
ATOM 2446 C C . ARG A 1 331 ? -9.820 12.775 28.137 1.00 85.12 331 ARG A C 1
ATOM 2448 O O . ARG A 1 331 ? -8.922 13.098 28.905 1.00 85.12 331 ARG A O 1
ATOM 2455 N N . ARG A 1 332 ? -10.745 11.865 28.451 1.00 84.38 332 ARG A N 1
ATOM 2456 C CA . ARG A 1 332 ? -10.750 11.103 29.713 1.00 84.38 332 ARG A CA 1
ATOM 2457 C C . ARG A 1 332 ? -9.749 9.951 29.704 1.00 84.38 332 ARG A C 1
ATOM 2459 O O . ARG A 1 332 ? -9.227 9.614 30.756 1.00 84.38 332 ARG A O 1
ATOM 2466 N N . GLN A 1 333 ? -9.486 9.379 28.535 1.00 78.75 333 GLN A N 1
ATOM 2467 C CA . GLN A 1 333 ? -8.577 8.255 28.335 1.00 78.75 333 GLN A CA 1
ATOM 2468 C C . GLN A 1 333 ? -7.559 8.593 27.231 1.00 78.75 333 GLN A C 1
ATOM 2470 O O . GLN A 1 333 ? -7.608 8.002 26.151 1.00 78.75 333 GLN A O 1
ATOM 2475 N N . PRO A 1 334 ? -6.638 9.551 27.455 1.00 78.25 334 PRO A N 1
ATOM 2476 C CA . PRO A 1 334 ? -5.633 9.927 26.453 1.00 78.25 334 PRO A CA 1
ATOM 2477 C C . PRO A 1 334 ? -4.680 8.769 26.122 1.00 78.25 334 PRO A C 1
ATOM 2479 O O . PRO A 1 334 ? -4.162 8.672 25.010 1.00 78.25 334 PRO A O 1
ATOM 2482 N N . ASN A 1 335 ? -4.514 7.851 27.071 1.00 70.25 335 ASN A N 1
ATOM 2483 C CA . ASN A 1 335 ? -3.634 6.698 26.984 1.00 70.25 335 ASN A CA 1
ATOM 2484 C C . ASN A 1 335 ? -3.990 5.749 25.821 1.00 70.25 335 ASN A C 1
ATOM 2486 O O . ASN A 1 335 ? -3.108 5.085 25.285 1.00 70.25 335 ASN A O 1
ATOM 2490 N N . GLN A 1 336 ? -5.241 5.746 25.338 1.00 75.94 336 GLN A N 1
ATOM 2491 C CA . GLN A 1 336 ? -5.653 4.929 24.186 1.00 75.94 336 GLN A CA 1
ATOM 2492 C C . GLN A 1 336 ? -4.974 5.321 22.861 1.00 75.94 336 GLN A C 1
ATOM 2494 O O . GLN A 1 336 ? -5.024 4.562 21.898 1.00 75.94 336 GLN A O 1
ATOM 2499 N N . TYR A 1 337 ? -4.336 6.495 22.795 1.00 79.75 337 TYR A N 1
ATOM 2500 C CA . TYR A 1 337 ? -3.749 7.055 21.572 1.00 79.75 337 TYR A CA 1
ATOM 2501 C C . TYR A 1 337 ? -2.231 6.938 21.493 1.00 79.75 337 TYR A C 1
ATOM 2503 O O . TYR A 1 337 ? -1.605 7.539 20.622 1.00 79.75 337 TYR A O 1
ATOM 2511 N N . VAL A 1 338 ? -1.617 6.152 22.371 1.00 74.19 338 VAL A N 1
ATOM 2512 C CA . VAL A 1 338 ? -0.164 5.968 22.389 1.00 74.19 338 VAL A CA 1
ATOM 2513 C C . VAL A 1 338 ? 0.374 5.440 21.048 1.00 74.19 338 VAL A C 1
ATOM 2515 O O . VAL A 1 338 ? 1.445 5.842 20.605 1.00 74.19 338 VAL A O 1
ATOM 2518 N N . TYR A 1 339 ? -0.384 4.622 20.316 1.00 77.00 339 TYR A N 1
ATOM 2519 C CA . TYR A 1 339 ? 0.024 4.153 18.983 1.00 77.00 339 TYR A CA 1
ATOM 2520 C C . TYR A 1 339 ? 0.264 5.293 17.969 1.00 77.00 339 TYR A C 1
ATOM 2522 O O . TYR A 1 339 ? 0.927 5.084 16.955 1.00 77.00 339 TYR A O 1
ATOM 2530 N N . LEU A 1 340 ? -0.232 6.512 18.216 1.00 83.38 340 LEU A N 1
ATOM 2531 C CA . LEU A 1 340 ? 0.034 7.662 17.349 1.00 83.38 340 LEU A CA 1
ATOM 2532 C C . LEU A 1 340 ? 1.512 8.077 17.348 1.00 83.38 340 LEU A C 1
ATOM 2534 O O . LEU A 1 340 ? 1.946 8.724 16.396 1.00 83.38 340 LEU A O 1
ATOM 2538 N N . PHE A 1 341 ? 2.313 7.654 18.337 1.00 76.56 341 PHE A N 1
ATOM 2539 C CA . PHE A 1 341 ? 3.770 7.827 18.296 1.00 76.56 341 PHE A CA 1
ATOM 2540 C C . PHE A 1 341 ? 4.398 7.175 17.055 1.00 76.56 341 PHE A C 1
ATOM 2542 O O . PHE A 1 341 ? 5.412 7.669 16.560 1.00 76.56 341 PHE A O 1
ATOM 2549 N N . TYR A 1 342 ? 3.774 6.138 16.480 1.00 76.50 342 TYR A N 1
ATOM 2550 C CA . TYR A 1 342 ? 4.234 5.543 15.223 1.00 76.50 342 TYR A CA 1
ATOM 2551 C C . TYR A 1 342 ? 4.176 6.525 14.043 1.00 76.50 342 TYR A C 1
ATOM 2553 O O . TYR A 1 342 ? 5.027 6.452 13.162 1.00 76.50 342 TYR A O 1
ATOM 2561 N N . TYR A 1 343 ? 3.243 7.485 14.042 1.00 82.69 343 TYR A N 1
ATOM 2562 C CA . TYR A 1 343 ? 3.185 8.540 13.022 1.00 82.69 343 TYR A CA 1
ATOM 2563 C C . TYR A 1 343 ? 4.260 9.613 13.207 1.00 82.69 343 TYR A C 1
ATOM 2565 O O . TYR A 1 343 ? 4.651 10.256 12.238 1.00 82.69 343 TYR A O 1
ATOM 2573 N N . LEU A 1 344 ? 4.771 9.800 14.427 1.00 81.50 344 LEU A N 1
ATOM 2574 C CA . LEU A 1 344 ? 5.871 10.732 14.692 1.00 81.50 344 LEU A CA 1
ATOM 2575 C C . LEU A 1 344 ? 7.228 10.146 14.290 1.00 81.50 344 LEU A C 1
ATOM 2577 O O . LEU A 1 344 ? 8.122 10.893 13.897 1.00 81.50 344 LEU A O 1
ATOM 2581 N N . PHE A 1 345 ? 7.369 8.820 14.344 1.00 78.50 345 PHE A N 1
ATOM 2582 C CA . PHE A 1 345 ? 8.605 8.105 14.030 1.00 78.50 345 PHE A CA 1
ATOM 2583 C C . PHE A 1 345 ? 9.234 8.443 12.661 1.00 78.50 345 PHE A C 1
ATOM 2585 O O . PHE A 1 345 ? 10.446 8.617 12.629 1.00 78.50 345 PHE A O 1
ATOM 2592 N N . PRO A 1 346 ? 8.494 8.582 11.542 1.00 80.50 346 PRO A N 1
ATOM 2593 C CA . PRO A 1 346 ? 9.085 8.998 10.262 1.00 80.50 346 PRO A CA 1
ATOM 2594 C C . PRO A 1 346 ? 9.368 10.508 10.149 1.00 80.50 346 PRO A C 1
ATOM 2596 O O . PRO A 1 346 ? 10.161 10.910 9.303 1.00 80.50 346 PRO A O 1
ATOM 2599 N N . ILE A 1 347 ? 8.747 11.355 10.976 1.00 86.19 347 ILE A N 1
ATOM 2600 C CA . ILE A 1 347 ? 8.875 12.824 10.894 1.00 86.19 347 ILE A CA 1
ATOM 2601 C C . ILE A 1 347 ? 10.015 13.342 11.765 1.00 86.19 347 ILE A C 1
ATOM 2603 O O . ILE A 1 347 ? 10.793 14.201 11.349 1.00 86.19 347 ILE A O 1
ATOM 2607 N N . LEU A 1 348 ? 10.124 12.812 12.981 1.00 83.75 348 LEU A N 1
ATOM 2608 C CA . LEU A 1 348 ? 11.112 13.238 13.962 1.00 83.75 348 LEU A CA 1
ATOM 2609 C C . LEU A 1 348 ? 12.566 13.162 13.450 1.00 83.75 348 LEU A C 1
ATOM 2611 O O . LEU A 1 348 ? 13.298 14.120 13.687 1.00 83.75 348 LEU A O 1
ATOM 2615 N N . PRO A 1 349 ? 12.993 12.124 12.698 1.00 80.06 349 PRO A N 1
ATOM 2616 C CA . PRO A 1 349 ? 14.341 12.054 12.139 1.00 80.06 349 PRO A CA 1
ATOM 2617 C C . PRO A 1 349 ? 14.626 13.200 11.175 1.00 80.06 349 PRO A C 1
ATOM 2619 O O . PRO A 1 349 ? 15.705 13.778 11.224 1.00 80.06 349 PRO A O 1
ATOM 2622 N N . ILE A 1 350 ? 13.647 13.560 10.341 1.00 83.19 350 ILE A N 1
ATOM 2623 C CA . ILE A 1 350 ? 13.771 14.655 9.376 1.00 83.19 350 ILE A CA 1
ATOM 2624 C C . ILE A 1 350 ? 13.932 15.973 10.133 1.00 83.19 350 ILE A C 1
ATOM 2626 O O . ILE A 1 350 ? 14.858 16.728 9.861 1.00 83.19 350 ILE A O 1
ATOM 2630 N N . LEU A 1 351 ? 13.088 16.233 11.135 1.00 87.19 351 LEU A N 1
ATOM 2631 C CA . LEU A 1 351 ? 13.177 17.455 11.938 1.00 87.19 351 LEU A CA 1
ATOM 2632 C C . LEU A 1 351 ? 14.507 17.562 12.695 1.00 87.19 351 LEU A C 1
ATOM 2634 O O . LEU A 1 351 ? 15.130 18.621 12.688 1.00 87.19 351 LEU A O 1
ATOM 2638 N N . VAL A 1 352 ? 14.961 16.468 13.311 1.00 84.62 352 VAL A N 1
ATOM 2639 C CA . VAL A 1 352 ? 16.251 16.409 14.015 1.00 84.62 352 VAL A CA 1
ATOM 2640 C C . VAL A 1 352 ? 17.409 16.628 13.040 1.00 84.62 352 VAL A C 1
ATOM 2642 O O . VAL A 1 352 ? 18.315 17.404 13.334 1.00 84.62 352 VAL A O 1
ATOM 2645 N N . GLN A 1 353 ? 17.374 16.002 11.861 1.00 82.25 353 GLN A N 1
ATOM 2646 C CA . GLN A 1 353 ? 18.394 16.186 10.831 1.00 82.25 353 GLN A CA 1
ATOM 2647 C C . GLN A 1 353 ? 18.477 17.645 10.371 1.00 82.25 353 GLN A C 1
ATOM 2649 O O . GLN A 1 353 ? 19.582 18.177 10.261 1.00 82.25 353 GLN A O 1
ATOM 2654 N N . GLN A 1 354 ? 17.332 18.287 10.126 1.00 86.31 354 GLN A N 1
ATOM 2655 C CA . GLN A 1 354 ? 17.251 19.687 9.700 1.00 86.31 354 GLN A CA 1
ATOM 2656 C C . GLN A 1 354 ? 17.759 20.626 10.796 1.00 86.31 354 GLN A C 1
ATOM 2658 O O . GLN A 1 354 ? 18.566 21.504 10.517 1.00 86.31 354 GLN A O 1
ATOM 2663 N N . LEU A 1 355 ? 17.393 20.379 12.057 1.00 87.62 355 LEU A N 1
ATOM 2664 C CA . LEU A 1 355 ? 17.890 21.150 13.198 1.00 87.62 355 LEU A CA 1
ATOM 2665 C C . LEU A 1 355 ? 19.421 21.096 13.331 1.00 87.62 355 LEU A C 1
ATOM 2667 O O . LEU A 1 355 ? 20.032 22.080 13.734 1.00 87.62 355 LEU A O 1
ATOM 2671 N N . ILE A 1 356 ? 20.035 19.956 13.007 1.00 83.19 356 ILE A N 1
ATOM 2672 C CA . ILE A 1 356 ? 21.488 19.758 13.106 1.00 83.19 356 ILE A CA 1
ATOM 2673 C C . ILE A 1 356 ? 22.224 20.284 11.866 1.00 83.19 356 ILE A C 1
ATOM 2675 O O . ILE A 1 356 ? 23.320 20.826 11.989 1.00 83.19 356 ILE A O 1
ATOM 2679 N N . SER A 1 357 ? 21.668 20.070 10.672 1.00 82.19 357 SER A N 1
ATOM 2680 C CA . SER A 1 357 ? 22.399 20.239 9.407 1.00 82.19 357 SER A CA 1
ATOM 2681 C C . SER A 1 357 ? 22.093 21.556 8.699 1.00 82.19 357 SER A C 1
ATOM 2683 O O . SER A 1 357 ? 22.986 22.111 8.067 1.00 82.19 357 SER A O 1
ATOM 2685 N N . THR A 1 358 ? 20.850 22.033 8.792 1.00 87.06 358 THR A N 1
ATOM 2686 C CA . THR A 1 358 ? 20.303 23.178 8.041 1.00 87.06 358 THR A CA 1
ATOM 2687 C C . THR A 1 358 ? 19.232 23.898 8.879 1.00 87.06 358 THR A C 1
ATOM 2689 O O . THR A 1 358 ? 18.038 23.821 8.565 1.00 87.06 358 THR A O 1
ATOM 2692 N N . PRO A 1 359 ? 19.616 24.578 9.983 1.00 89.19 359 PRO A N 1
ATOM 2693 C CA . PRO A 1 359 ? 18.663 25.174 10.925 1.00 89.19 359 PRO A CA 1
ATOM 2694 C C . PRO A 1 359 ? 17.689 26.172 10.278 1.00 89.19 359 PRO A C 1
ATOM 2696 O O . PRO A 1 359 ? 16.533 26.268 10.691 1.00 89.19 359 PRO A O 1
ATOM 2699 N N . GLU A 1 360 ? 18.107 26.880 9.227 1.00 90.44 360 GLU A N 1
ATOM 2700 C CA . GLU A 1 360 ? 17.258 27.793 8.452 1.00 90.44 360 GLU A CA 1
ATOM 2701 C C . GLU A 1 360 ? 16.074 27.105 7.750 1.00 90.44 360 GLU A C 1
ATOM 2703 O O . GLU A 1 360 ? 15.046 27.738 7.515 1.00 90.44 360 GLU A O 1
ATOM 2708 N N . ALA A 1 361 ? 16.165 25.803 7.464 1.00 90.31 361 ALA A N 1
ATOM 2709 C CA . ALA A 1 361 ? 15.094 25.021 6.847 1.00 90.31 361 ALA A CA 1
ATOM 2710 C C . ALA A 1 361 ? 14.101 24.433 7.871 1.00 90.31 361 ALA A C 1
ATOM 2712 O O . ALA A 1 361 ? 13.114 23.789 7.492 1.00 90.31 361 ALA A O 1
ATOM 2713 N N . VAL A 1 362 ? 14.315 24.658 9.174 1.00 91.75 362 VAL A N 1
ATOM 2714 C CA . VAL A 1 362 ? 13.437 24.154 10.242 1.00 91.75 362 VAL A CA 1
ATOM 2715 C C . VAL A 1 362 ? 12.001 24.680 10.112 1.00 91.75 362 VAL A C 1
ATOM 2717 O O . VAL A 1 362 ? 11.093 23.848 10.149 1.00 91.75 362 VAL A O 1
ATOM 2720 N N . PRO A 1 363 ? 11.729 25.985 9.889 1.00 93.25 363 PRO A N 1
ATOM 2721 C CA . PRO A 1 363 ? 10.353 26.476 9.744 1.00 93.25 363 PRO A CA 1
ATOM 2722 C C . PRO A 1 363 ? 9.587 25.809 8.590 1.00 93.25 363 PRO A C 1
ATOM 2724 O O . PRO A 1 363 ? 8.427 25.425 8.757 1.00 93.25 363 PRO A O 1
ATOM 2727 N N . LEU A 1 364 ? 10.252 25.590 7.449 1.00 93.94 364 LEU A N 1
ATOM 2728 C CA . LEU A 1 364 ? 9.693 24.856 6.306 1.00 93.94 364 LEU A CA 1
ATOM 2729 C C . LEU A 1 364 ? 9.371 23.409 6.687 1.00 93.94 364 LEU A C 1
ATOM 2731 O O . LEU A 1 364 ? 8.275 22.914 6.433 1.00 93.94 364 LEU A O 1
ATOM 2735 N N . SER A 1 365 ? 10.313 22.739 7.346 1.00 93.06 365 SER A N 1
ATOM 2736 C CA . SER A 1 365 ? 10.167 21.342 7.755 1.00 93.06 365 SER A CA 1
ATOM 2737 C C . SER A 1 365 ? 9.047 21.162 8.780 1.00 93.06 365 SER A C 1
ATOM 2739 O O . SER A 1 365 ? 8.305 20.183 8.712 1.00 93.06 365 SER A O 1
ATOM 2741 N N . VAL A 1 366 ? 8.861 22.126 9.688 1.00 94.62 366 VAL A N 1
ATOM 2742 C CA . VAL A 1 366 ? 7.733 22.163 10.631 1.00 94.62 366 VAL A CA 1
ATOM 2743 C C . VAL A 1 366 ? 6.410 22.335 9.886 1.00 94.62 366 VAL A C 1
ATOM 2745 O O . VAL A 1 366 ? 5.489 21.555 10.121 1.00 94.62 366 VAL A O 1
ATOM 2748 N N . GLY A 1 367 ? 6.320 23.286 8.948 1.00 95.75 367 GLY A N 1
ATOM 2749 C CA . GLY A 1 367 ? 5.129 23.471 8.113 1.00 95.75 367 GLY A CA 1
ATOM 2750 C C . GLY A 1 367 ? 4.752 22.193 7.357 1.00 95.75 367 GLY A C 1
ATOM 2751 O O . GLY A 1 367 ? 3.629 21.707 7.482 1.00 95.75 367 GLY A O 1
ATOM 2752 N N . ALA A 1 368 ? 5.713 21.578 6.661 1.00 95.12 368 ALA A N 1
ATOM 2753 C CA . ALA A 1 368 ? 5.517 20.316 5.943 1.00 95.12 368 ALA A CA 1
ATOM 2754 C C . ALA A 1 368 ? 5.108 19.161 6.876 1.00 95.12 368 ALA A C 1
ATOM 2756 O O . ALA A 1 368 ? 4.204 18.386 6.554 1.00 95.12 368 ALA A O 1
ATOM 2757 N N . SER A 1 369 ? 5.716 19.082 8.063 1.00 94.94 369 SER A N 1
ATOM 2758 C CA . SER A 1 369 ? 5.371 18.088 9.085 1.00 94.94 369 SER A CA 1
ATOM 2759 C C . SER A 1 369 ? 3.934 18.248 9.573 1.00 94.94 369 SER A C 1
ATOM 2761 O O . SER A 1 369 ? 3.240 17.250 9.736 1.00 94.94 369 SER A O 1
ATOM 2763 N N . PHE A 1 370 ? 3.450 19.479 9.757 1.00 96.38 370 PHE A N 1
ATOM 2764 C CA . PHE A 1 370 ? 2.057 19.747 10.131 1.00 96.38 370 PHE A CA 1
ATOM 2765 C C . PHE A 1 370 ? 1.074 19.310 9.045 1.00 96.38 370 PHE A C 1
ATOM 2767 O O . PHE A 1 370 ? 0.018 18.769 9.369 1.00 96.38 370 PHE A O 1
ATOM 2774 N N . VAL A 1 371 ? 1.421 19.484 7.766 1.00 97.12 371 VAL A N 1
ATOM 2775 C CA . VAL A 1 371 ? 0.592 18.985 6.660 1.00 97.12 371 VAL A CA 1
ATOM 2776 C C . VAL A 1 371 ? 0.515 17.459 6.689 1.00 97.12 371 VAL A C 1
ATOM 2778 O O . VAL A 1 371 ? -0.581 16.897 6.691 1.00 97.12 371 VAL A O 1
ATOM 2781 N N . LEU A 1 372 ? 1.657 16.778 6.784 1.00 96.75 372 LEU A N 1
ATOM 2782 C CA . LEU A 1 372 ? 1.693 15.317 6.816 1.00 96.75 372 LEU A CA 1
ATOM 2783 C C . LEU A 1 372 ? 0.991 14.745 8.059 1.00 96.75 372 LEU A C 1
ATOM 2785 O O . LEU A 1 372 ? 0.152 13.852 7.936 1.00 96.75 372 LEU A O 1
ATOM 2789 N N . LEU A 1 373 ? 1.264 15.303 9.244 1.00 95.81 373 LEU A N 1
ATOM 2790 C CA . LEU A 1 373 ? 0.589 14.925 10.489 1.00 95.81 373 LEU A CA 1
ATOM 2791 C C . LEU A 1 373 ? -0.898 15.218 10.438 1.00 95.81 373 LEU A C 1
ATOM 2793 O O . LEU A 1 373 ? -1.675 14.408 10.923 1.00 95.81 373 LEU A O 1
ATOM 2797 N N . GLY A 1 374 ? -1.317 16.337 9.855 1.00 96.88 374 GLY A N 1
ATOM 2798 C CA . GLY A 1 374 ? -2.730 16.647 9.713 1.00 96.88 374 GLY A CA 1
ATOM 2799 C C . GLY A 1 374 ? -3.458 15.578 8.907 1.00 96.88 374 GLY A C 1
ATOM 2800 O O . GLY A 1 374 ? -4.491 15.081 9.348 1.00 96.88 374 GLY A O 1
ATOM 2801 N N . VAL A 1 375 ? -2.883 15.140 7.785 1.00 97.38 375 VAL A N 1
ATOM 2802 C CA . VAL A 1 375 ? -3.444 14.042 6.987 1.00 97.38 375 VAL A CA 1
ATOM 2803 C C . VAL A 1 375 ? -3.440 12.725 7.769 1.00 97.38 375 VAL A C 1
ATOM 2805 O O . VAL A 1 375 ? -4.472 12.058 7.828 1.00 97.38 375 VAL A O 1
ATOM 2808 N N . TRP A 1 376 ? -2.332 12.346 8.407 1.00 96.75 376 TRP A N 1
ATOM 2809 C CA . TRP A 1 376 ? -2.250 11.083 9.149 1.00 96.75 376 TRP A CA 1
ATOM 2810 C C . TRP A 1 376 ? -3.125 11.046 10.398 1.00 96.75 376 TRP A C 1
ATOM 2812 O O . TRP A 1 376 ? -3.792 10.045 10.637 1.00 96.75 376 TRP A O 1
ATOM 2822 N N . LEU A 1 377 ? -3.181 12.120 11.181 1.00 95.62 377 LEU A N 1
ATOM 2823 C CA . LEU A 1 377 ? -3.997 12.195 12.392 1.00 95.62 377 LEU A CA 1
ATOM 2824 C C . LEU A 1 377 ? -5.491 12.305 12.076 1.00 95.62 377 LEU A C 1
ATOM 2826 O O . LEU A 1 377 ? -6.299 11.856 12.890 1.00 95.62 377 LEU A O 1
ATOM 2830 N N . ALA A 1 378 ? -5.870 12.803 10.891 1.00 96.38 378 ALA A N 1
ATOM 2831 C CA . ALA A 1 378 ? -7.266 12.803 10.455 1.00 96.38 378 ALA A CA 1
ATOM 2832 C C . ALA A 1 378 ? -7.883 11.397 10.504 1.00 96.38 378 ALA A C 1
ATOM 2834 O O . ALA A 1 378 ? -9.005 11.214 10.975 1.00 96.38 378 ALA A O 1
ATOM 2835 N N . GLY A 1 379 ? -7.136 10.390 10.047 1.00 92.44 379 GLY A N 1
ATOM 2836 C CA . GLY A 1 379 ? -7.529 8.986 10.154 1.00 92.44 379 GLY A CA 1
ATOM 2837 C C . GLY A 1 379 ? -7.018 8.290 11.411 1.00 92.44 379 GLY A C 1
ATOM 2838 O O . GLY A 1 379 ? -7.717 7.471 12.007 1.00 92.44 379 GLY A O 1
ATOM 2839 N N . GLY A 1 380 ? -5.816 8.648 11.848 1.00 91.12 380 GLY A N 1
ATOM 2840 C CA . GLY A 1 380 ? -5.100 8.010 12.941 1.00 91.12 380 GLY A CA 1
ATOM 2841 C C . GLY A 1 380 ? -5.901 7.971 14.229 1.00 91.12 380 GLY A C 1
ATOM 2842 O O . GLY A 1 380 ? -6.040 6.895 14.784 1.00 91.12 380 GLY A O 1
ATOM 2843 N N . VAL A 1 381 ? -6.455 9.105 14.671 1.00 91.56 381 VAL A N 1
ATOM 2844 C CA . VAL A 1 381 ? -6.989 9.254 16.036 1.00 91.56 381 VAL A CA 1
ATOM 2845 C C . VAL A 1 381 ? -8.322 8.524 16.232 1.00 91.56 381 VAL A C 1
ATOM 2847 O O . VAL A 1 381 ? -8.453 7.701 17.132 1.00 91.56 381 VAL A O 1
ATOM 2850 N N . PHE A 1 382 ? -9.332 8.821 15.410 1.00 91.94 382 PHE A N 1
ATOM 2851 C CA . PHE A 1 382 ? -10.716 8.379 15.664 1.00 91.94 382 PHE A CA 1
ATOM 2852 C C . PHE A 1 382 ? -11.233 7.318 14.688 1.00 91.94 382 PHE A C 1
ATOM 2854 O O . PHE A 1 382 ? -12.310 6.758 14.903 1.00 91.94 382 PHE A O 1
ATOM 2861 N N . CYS A 1 383 ? -10.501 7.052 13.605 1.00 94.38 383 CYS A N 1
ATOM 2862 C CA . CYS A 1 383 ? -11.039 6.346 12.443 1.00 94.38 383 CYS A CA 1
ATOM 2863 C C . CYS A 1 383 ? -10.413 4.965 12.224 1.00 94.38 383 CYS A C 1
ATOM 2865 O O . CYS A 1 383 ? -11.056 4.117 11.621 1.00 94.38 383 CYS A O 1
ATOM 2867 N N . LEU A 1 384 ? -9.200 4.711 12.721 1.00 91.44 384 LEU A N 1
ATOM 2868 C CA . LEU A 1 384 ? -8.393 3.546 12.334 1.00 91.44 384 LEU A CA 1
ATOM 2869 C C . LEU A 1 384 ? -8.782 2.218 13.011 1.00 91.44 384 LEU A C 1
ATOM 2871 O O . LEU A 1 384 ? -8.365 1.156 12.559 1.00 91.44 384 LEU A O 1
ATOM 2875 N N . ASN A 1 385 ? -9.606 2.254 14.062 1.00 91.38 385 ASN A N 1
ATOM 2876 C CA . ASN A 1 385 ? -10.182 1.051 14.675 1.00 91.38 385 ASN A CA 1
ATOM 2877 C C . ASN A 1 385 ? -11.634 1.282 15.138 1.00 91.38 385 ASN A C 1
ATOM 2879 O O . ASN A 1 385 ? -11.927 1.281 16.337 1.00 91.38 385 ASN A O 1
ATOM 2883 N N . PRO A 1 386 ? -12.569 1.542 14.207 1.00 91.31 386 PRO A N 1
ATOM 2884 C CA . PRO A 1 386 ? -13.879 2.085 14.551 1.00 91.31 386 PRO A CA 1
ATOM 2885 C C . PRO A 1 386 ? -14.793 1.089 15.268 1.00 91.31 386 PRO A C 1
ATOM 2887 O O . PRO A 1 386 ? -15.684 1.520 15.987 1.00 91.31 386 PRO A O 1
ATOM 2890 N N . LEU A 1 387 ? -14.576 -0.217 15.079 1.00 89.50 387 LEU A N 1
ATOM 2891 C CA . LEU A 1 387 ? -15.331 -1.274 15.758 1.00 89.50 387 LEU A CA 1
ATOM 2892 C C . LEU A 1 387 ? -14.666 -1.665 17.078 1.00 89.50 387 LEU A C 1
ATOM 2894 O O . LEU A 1 387 ? -15.336 -1.757 18.099 1.00 89.50 387 LEU A O 1
ATOM 2898 N N . GLY A 1 388 ? -13.344 -1.844 17.067 1.00 87.19 388 GLY A N 1
ATOM 2899 C CA . GLY A 1 388 ? -12.582 -2.238 18.247 1.00 87.19 388 GLY A CA 1
ATOM 2900 C C . GLY A 1 388 ? -12.661 -1.244 19.395 1.00 87.19 388 GLY A C 1
ATOM 2901 O O . GLY A 1 388 ? -12.849 -1.632 20.542 1.00 87.19 388 GLY A O 1
ATOM 2902 N N . THR A 1 389 ? -12.577 0.050 19.075 1.00 86.31 389 THR A N 1
ATOM 2903 C CA . THR A 1 389 ? -12.611 1.130 20.079 1.00 86.31 389 THR A CA 1
ATOM 2904 C C . THR A 1 389 ? -13.910 1.218 20.872 1.00 86.31 389 THR A C 1
ATOM 2906 O O . THR A 1 389 ? -13.911 1.818 21.940 1.00 86.31 389 THR A O 1
ATOM 2909 N N . GLU A 1 390 ? -15.004 0.629 20.385 1.00 84.88 390 GLU A N 1
ATOM 2910 C CA . GLU A 1 390 ? -16.267 0.580 21.132 1.00 84.88 390 GLU A CA 1
ATOM 2911 C C . GLU A 1 390 ? -16.267 -0.498 22.228 1.00 84.88 390 GLU A C 1
ATOM 2913 O O . GLU A 1 390 ? -17.096 -0.452 23.138 1.00 84.88 390 GLU A O 1
ATOM 2918 N N . GLY A 1 391 ? -15.348 -1.470 22.166 1.00 83.75 391 GLY A N 1
ATOM 2919 C CA . GLY A 1 391 ? -15.197 -2.521 23.172 1.00 83.75 391 GLY A CA 1
ATOM 2920 C C . GLY A 1 391 ? -16.511 -3.244 23.486 1.00 83.75 391 GLY A C 1
ATOM 2921 O O . GLY A 1 391 ? -17.256 -3.646 22.590 1.00 83.75 391 GLY A O 1
ATOM 2922 N N . SER A 1 392 ? -16.824 -3.379 24.776 1.00 81.94 392 SER A N 1
ATOM 2923 C CA . SER A 1 392 ? -18.045 -4.043 25.257 1.00 81.94 392 SER A CA 1
ATOM 2924 C C . SER A 1 392 ? -19.341 -3.331 24.849 1.00 81.94 392 SER A C 1
ATOM 2926 O O . SER A 1 392 ? -20.385 -3.978 24.720 1.00 81.94 392 SER A O 1
ATOM 2928 N N . MET A 1 393 ? -19.285 -2.022 24.576 1.00 82.12 393 MET A N 1
ATOM 2929 C CA . MET A 1 393 ? -20.446 -1.230 24.159 1.00 82.12 393 MET A CA 1
ATOM 2930 C C . MET A 1 393 ? -20.846 -1.496 22.709 1.00 82.12 393 MET A C 1
ATOM 2932 O O . MET A 1 393 ? -21.983 -1.208 22.344 1.00 82.12 393 MET A O 1
ATOM 2936 N N . LEU A 1 394 ? -19.968 -2.081 21.884 1.00 86.56 394 LEU A N 1
ATOM 2937 C CA . LEU A 1 394 ? -20.241 -2.316 20.464 1.00 86.56 394 LEU A CA 1
ATOM 2938 C C . LEU A 1 394 ? -21.562 -3.062 20.241 1.00 86.56 394 LEU A C 1
ATOM 2940 O O . LEU A 1 394 ? -22.361 -2.657 19.402 1.00 86.56 394 LEU A O 1
ATOM 2944 N N . SER A 1 395 ? -21.820 -4.107 21.031 1.00 84.38 395 SER A N 1
ATOM 2945 C CA . SER A 1 395 ? -23.064 -4.885 20.959 1.00 84.38 395 SER A CA 1
ATOM 2946 C C . SER A 1 395 ? -24.306 -4.017 21.201 1.00 84.38 395 SER A C 1
ATOM 2948 O O . SER A 1 395 ? -25.274 -4.091 20.446 1.00 84.38 395 SER A O 1
ATOM 2950 N N . GLN A 1 396 ? -24.255 -3.126 22.193 1.00 86.50 396 GLN A N 1
ATOM 2951 C CA . GLN A 1 396 ? -25.340 -2.196 22.504 1.00 86.50 396 GLN A CA 1
ATOM 2952 C C . GLN A 1 396 ? -25.508 -1.130 21.417 1.00 86.50 396 GLN A C 1
ATOM 2954 O O . GLN A 1 396 ? -26.633 -0.770 21.081 1.00 86.50 396 GLN A O 1
ATOM 2959 N N . LEU A 1 397 ? -24.410 -0.636 20.839 1.00 85.56 397 LEU A N 1
ATOM 2960 C CA . LEU A 1 397 ? -24.445 0.370 19.775 1.00 85.56 397 LEU A CA 1
ATOM 2961 C C . LEU A 1 397 ? -24.994 -0.184 18.460 1.00 85.56 397 LEU A C 1
ATOM 2963 O O . LEU A 1 397 ? -25.690 0.535 17.747 1.00 85.56 397 LEU A O 1
ATOM 2967 N N . VAL A 1 398 ? -24.702 -1.449 18.151 1.00 84.94 398 VAL A N 1
ATOM 2968 C CA . VAL A 1 398 ? -25.246 -2.153 16.981 1.00 84.94 398 VAL A CA 1
ATOM 2969 C C . VAL A 1 398 ? -26.746 -2.418 17.147 1.00 84.94 398 VAL A C 1
ATOM 2971 O O . VAL A 1 398 ? -27.485 -2.336 16.170 1.00 84.94 398 VAL A O 1
ATOM 2974 N N . LEU A 1 399 ? -27.208 -2.692 18.374 1.00 85.25 399 LEU A N 1
ATOM 2975 C CA . LEU A 1 399 ? -28.627 -2.909 18.693 1.00 85.25 399 LEU A CA 1
ATOM 2976 C C . LEU A 1 399 ? -29.419 -1.616 18.929 1.00 85.25 399 LEU A C 1
ATOM 2978 O O . LEU A 1 399 ? -30.648 -1.651 18.993 1.00 85.25 399 LEU A O 1
ATOM 2982 N N . ALA A 1 400 ? -28.744 -0.477 19.086 1.00 82.19 400 ALA A N 1
ATOM 2983 C CA . ALA A 1 400 ? -29.411 0.796 19.292 1.00 82.19 400 ALA A CA 1
ATOM 2984 C C . ALA A 1 400 ? -30.311 1.128 18.092 1.00 82.19 400 ALA A C 1
ATOM 2986 O O . ALA A 1 400 ? -29.928 0.939 16.942 1.00 82.19 400 ALA A O 1
ATOM 2987 N N . GLU A 1 401 ? -31.461 1.764 18.335 1.00 76.25 401 GLU A N 1
ATOM 2988 C CA . GLU A 1 401 ? -32.361 2.257 17.270 1.00 76.25 401 GLU A CA 1
ATOM 2989 C C . GLU A 1 401 ? -31.690 3.260 16.306 1.00 76.25 401 GLU A C 1
ATOM 2991 O O . GLU A 1 401 ? -32.271 3.701 15.310 1.00 76.25 401 GLU A O 1
ATOM 2996 N N . ARG A 1 402 ? -30.468 3.701 16.624 1.00 75.50 402 ARG A N 1
ATOM 2997 C CA . ARG A 1 402 ? -29.730 4.696 15.860 1.00 75.50 402 ARG A CA 1
ATOM 2998 C C . ARG A 1 402 ? -29.061 4.066 14.645 1.00 75.50 402 ARG A C 1
ATOM 3000 O O . ARG A 1 402 ? -28.489 2.988 14.683 1.00 75.50 402 ARG A O 1
ATOM 3007 N N . ARG A 1 403 ? -29.081 4.833 13.560 1.00 83.06 403 ARG A N 1
ATOM 3008 C CA . ARG A 1 403 ? -28.448 4.497 12.286 1.00 83.06 403 ARG A CA 1
ATOM 3009 C C . ARG A 1 403 ? -26.923 4.407 12.426 1.00 83.06 403 ARG A C 1
ATOM 3011 O O . ARG A 1 403 ? -26.305 5.330 12.962 1.00 83.06 403 ARG A O 1
ATOM 3018 N N . ALA A 1 404 ? -26.324 3.340 11.891 1.00 87.25 404 ALA A N 1
ATOM 3019 C CA . ALA A 1 404 ? -24.873 3.108 11.856 1.00 87.25 404 ALA A CA 1
ATOM 3020 C C . ALA A 1 404 ? -24.094 4.302 11.264 1.00 87.25 404 ALA A C 1
ATOM 3022 O O . ALA A 1 404 ? -22.984 4.626 11.687 1.00 87.25 404 ALA A O 1
ATOM 3023 N N . GLU A 1 405 ? -24.717 5.019 10.329 1.00 91.50 405 GLU A N 1
ATOM 3024 C CA . GLU A 1 405 ? -24.222 6.249 9.721 1.00 91.50 405 GLU A CA 1
ATOM 3025 C C . GLU A 1 405 ? -23.851 7.308 10.760 1.00 91.50 405 GLU A C 1
ATOM 3027 O O . GLU A 1 405 ? -22.816 7.952 10.617 1.00 91.50 405 GLU A O 1
ATOM 3032 N N . SER A 1 406 ? -24.640 7.473 11.828 1.00 91.12 406 SER A N 1
ATOM 3033 C CA . SER A 1 406 ? -24.362 8.482 12.857 1.00 91.12 406 SER A CA 1
ATOM 3034 C C . SER A 1 406 ? -23.034 8.225 13.571 1.00 91.12 406 SER A C 1
ATOM 3036 O O . SER A 1 406 ? -22.302 9.177 13.838 1.00 91.12 406 SER A O 1
ATOM 3038 N N . PHE A 1 407 ? -22.689 6.962 13.832 1.00 90.19 407 PHE A N 1
ATOM 3039 C CA . PHE A 1 407 ? -21.429 6.590 14.483 1.00 90.19 407 PHE A CA 1
ATOM 3040 C C . PHE A 1 407 ? -20.224 6.777 13.559 1.00 90.19 407 PHE A C 1
ATOM 3042 O O . PHE A 1 407 ? -19.197 7.320 13.973 1.00 90.19 407 PHE A O 1
ATOM 3049 N N . VAL A 1 408 ? -20.362 6.387 12.290 1.00 94.06 408 VAL A N 1
ATOM 3050 C CA . VAL A 1 408 ? -19.299 6.535 11.284 1.00 94.06 408 VAL A CA 1
ATOM 3051 C C . VAL A 1 408 ? -19.061 8.007 10.947 1.00 94.06 408 VAL A C 1
ATOM 3053 O O . VAL A 1 408 ? -17.920 8.465 10.932 1.00 94.06 408 VAL A O 1
ATOM 3056 N N . HIS A 1 409 ? -20.123 8.783 10.721 1.00 95.56 409 HIS A N 1
ATOM 3057 C CA . HIS A 1 409 ? -20.015 10.211 10.410 1.00 95.56 409 HIS A CA 1
ATOM 3058 C C . HIS A 1 409 ? -19.479 11.023 11.586 1.00 95.56 409 HIS A C 1
ATOM 3060 O O . HIS A 1 409 ? -18.763 11.993 11.358 1.00 95.56 409 HIS A O 1
ATOM 3066 N N . ALA A 1 410 ? -19.771 10.631 12.829 1.00 94.62 410 ALA A N 1
ATOM 3067 C CA . ALA A 1 410 ? -19.225 11.300 14.006 1.00 94.62 410 ALA A CA 1
ATOM 3068 C C . ALA A 1 410 ? -17.698 11.164 14.071 1.00 94.62 410 ALA A C 1
ATOM 3070 O O . ALA A 1 410 ? -17.008 12.162 14.268 1.00 94.62 410 ALA A O 1
ATOM 3071 N N . ARG A 1 411 ? -17.168 9.956 13.837 1.00 94.81 411 ARG A N 1
ATOM 3072 C CA . ARG A 1 411 ? -15.720 9.707 13.743 1.00 94.81 411 ARG A CA 1
ATOM 3073 C C . ARG A 1 411 ? -15.083 10.467 12.589 1.00 94.81 411 ARG A C 1
ATOM 3075 O O . ARG A 1 411 ? -14.078 11.145 12.788 1.00 94.81 411 ARG A O 1
ATOM 3082 N N . LEU A 1 412 ? -15.709 10.403 11.412 1.00 96.25 412 LEU A N 1
ATOM 3083 C CA . LEU A 1 412 ? -15.243 11.107 10.220 1.00 96.25 412 LEU A CA 1
ATOM 3084 C C . LEU A 1 412 ? -15.140 12.614 10.474 1.00 96.25 412 LEU A C 1
ATOM 3086 O O . LEU A 1 412 ? -14.128 13.219 10.134 1.00 96.25 412 LEU A O 1
ATOM 3090 N N . LEU A 1 413 ? -16.157 13.209 11.104 1.00 96.31 413 LEU A N 1
ATOM 3091 C CA . LEU A 1 413 ? -16.175 14.628 11.453 1.00 96.31 413 LEU A CA 1
ATOM 3092 C C . LEU A 1 413 ? -15.091 14.972 12.484 1.00 96.31 413 LEU A C 1
ATOM 3094 O O . LEU A 1 413 ? -14.380 15.956 12.295 1.00 96.31 413 LEU A O 1
ATOM 3098 N N . ALA A 1 414 ? -14.925 14.153 13.531 1.00 95.31 414 ALA A N 1
ATOM 3099 C CA . ALA A 1 414 ? -13.892 14.343 14.553 1.00 95.31 414 ALA A CA 1
ATOM 3100 C C . ALA A 1 414 ? -12.484 14.385 13.940 1.00 95.31 414 ALA A C 1
ATOM 3102 O O . ALA A 1 414 ? -11.722 15.327 14.164 1.00 95.31 414 ALA A O 1
ATOM 3103 N N . GLY A 1 415 ? -12.166 13.367 13.137 1.00 95.44 415 GLY A N 1
ATOM 3104 C CA . GLY A 1 415 ? -10.877 13.230 12.470 1.00 95.44 415 GLY A CA 1
ATOM 3105 C C . GLY A 1 415 ? -10.639 14.327 11.438 1.00 95.44 415 GLY A C 1
ATOM 3106 O O . GLY A 1 415 ? -9.595 14.974 11.445 1.00 95.44 415 GLY A O 1
ATOM 3107 N N . SER A 1 416 ? -11.640 14.609 10.601 1.00 96.75 416 SER A N 1
ATOM 3108 C CA . SER A 1 416 ? -11.543 15.640 9.563 1.00 96.75 416 SER A CA 1
ATOM 3109 C C . SER A 1 416 ? -11.299 17.029 10.144 1.00 96.75 416 SER A C 1
ATOM 3111 O O . SER A 1 416 ? -10.452 17.749 9.629 1.00 96.75 416 SER A O 1
ATOM 3113 N N . LEU A 1 417 ? -11.988 17.412 11.226 1.00 96.50 417 LEU A N 1
ATOM 3114 C CA . LEU A 1 417 ? -11.780 18.717 11.864 1.00 96.50 417 LEU A CA 1
ATOM 3115 C C . LEU A 1 417 ? -10.341 18.877 12.365 1.00 96.50 417 LEU A C 1
ATOM 3117 O O . LEU A 1 417 ? -9.715 19.907 12.112 1.00 96.50 417 LEU A O 1
ATOM 3121 N N . LEU A 1 418 ? -9.798 17.849 13.025 1.00 95.56 418 LEU A N 1
ATOM 3122 C CA . LEU A 1 418 ? -8.408 17.844 13.481 1.00 95.56 418 LEU A CA 1
ATOM 3123 C C . LEU A 1 418 ? -7.438 17.948 12.295 1.00 95.56 418 LEU A C 1
ATOM 3125 O O . LEU A 1 418 ? -6.557 18.807 12.279 1.00 95.56 418 LEU A O 1
ATOM 3129 N N . GLY A 1 419 ? -7.628 17.101 11.284 1.00 96.88 419 GLY A N 1
ATOM 3130 C CA . GLY A 1 419 ? -6.734 17.019 10.137 1.00 96.88 419 GLY A CA 1
ATOM 3131 C C . GLY A 1 419 ? -6.744 18.259 9.252 1.00 96.88 419 GLY A C 1
ATOM 3132 O O . GLY A 1 419 ? -5.683 18.747 8.871 1.00 96.88 419 GLY A O 1
ATOM 3133 N N . VAL A 1 420 ? -7.922 18.818 8.963 1.00 97.94 420 VAL A N 1
ATOM 3134 C CA . VAL A 1 420 ? -8.069 20.062 8.188 1.00 97.94 420 VAL A CA 1
ATOM 3135 C C . VAL A 1 420 ? -7.427 21.235 8.923 1.00 97.94 420 VAL A C 1
ATOM 3137 O O . VAL A 1 420 ? -6.744 22.044 8.301 1.00 97.94 420 VAL A O 1
ATOM 3140 N N . THR A 1 421 ? -7.579 21.310 10.247 1.00 97.88 421 THR A N 1
ATOM 3141 C CA . THR A 1 421 ? -6.948 22.368 11.050 1.00 97.88 421 THR A CA 1
ATOM 3142 C C . THR A 1 421 ? -5.423 22.293 10.952 1.00 97.88 421 THR A C 1
ATOM 3144 O O . THR A 1 421 ? -4.776 23.290 10.637 1.00 97.88 421 THR A O 1
ATOM 3147 N N . LEU A 1 422 ? -4.847 21.105 11.159 1.00 97.56 422 LEU A N 1
ATOM 3148 C CA . LEU A 1 422 ? -3.396 20.902 11.113 1.00 97.56 422 LEU A CA 1
ATOM 3149 C C . LEU A 1 422 ? -2.817 21.083 9.705 1.00 97.56 422 LEU A C 1
ATOM 3151 O O . LEU A 1 422 ? -1.791 21.741 9.557 1.00 97.56 422 LEU A O 1
ATOM 3155 N N . THR A 1 423 ? -3.483 20.561 8.672 1.00 97.88 423 THR A N 1
ATOM 3156 C CA . THR A 1 423 ? -3.045 20.740 7.277 1.00 97.88 423 THR A CA 1
ATOM 3157 C C . THR A 1 423 ? -3.093 22.196 6.849 1.00 97.88 423 THR A C 1
ATOM 3159 O O . THR A 1 423 ? -2.127 22.686 6.272 1.00 97.88 423 THR A O 1
ATOM 3162 N N . THR A 1 424 ? -4.166 22.915 7.181 1.00 97.25 424 THR A N 1
ATOM 3163 C CA . THR A 1 424 ? -4.289 24.343 6.866 1.00 97.25 424 THR A CA 1
ATOM 3164 C C . THR A 1 424 ? -3.202 25.146 7.574 1.00 97.25 424 THR A C 1
ATOM 3166 O O . THR A 1 424 ? -2.498 25.917 6.927 1.00 97.25 424 THR A O 1
ATOM 3169 N N . ALA A 1 425 ? -3.005 24.920 8.878 1.00 97.25 425 ALA A N 1
ATOM 3170 C CA . ALA A 1 425 ? -1.933 25.562 9.634 1.00 97.25 425 ALA A CA 1
ATOM 3171 C C . ALA A 1 425 ? -0.551 25.244 9.042 1.00 97.25 425 ALA A C 1
ATOM 3173 O O . ALA A 1 425 ? 0.259 26.148 8.862 1.00 97.25 425 ALA A O 1
ATOM 3174 N N . GLY A 1 426 ? -0.301 23.985 8.675 1.00 97.00 426 GLY A N 1
ATOM 3175 C CA . GLY A 1 426 ? 0.952 23.549 8.063 1.00 97.00 426 GLY A CA 1
ATOM 3176 C C . GLY A 1 426 ? 1.232 24.213 6.718 1.00 97.00 426 GLY A C 1
ATOM 3177 O O . GLY A 1 426 ? 2.338 24.706 6.514 1.00 97.00 426 GLY A O 1
ATOM 3178 N N . VAL A 1 427 ? 0.237 24.298 5.826 1.00 96.56 427 VAL A N 1
ATOM 3179 C CA . VAL A 1 427 ? 0.387 24.976 4.525 1.00 96.56 427 VAL A CA 1
ATOM 3180 C C . VAL A 1 427 ? 0.635 26.471 4.718 1.00 96.56 427 VAL A C 1
ATOM 3182 O O . VAL A 1 427 ? 1.509 27.025 4.056 1.00 96.56 427 VAL A O 1
ATOM 3185 N N . VAL A 1 428 ? -0.077 27.123 5.644 1.00 95.06 428 VAL A N 1
ATOM 3186 C CA . VAL A 1 428 ? 0.126 28.549 5.955 1.00 95.06 428 VAL A CA 1
ATOM 3187 C C . VAL A 1 428 ? 1.530 28.795 6.508 1.00 95.06 428 VAL A C 1
ATOM 3189 O O . VAL A 1 428 ? 2.212 29.699 6.035 1.00 95.06 428 VAL A O 1
ATOM 3192 N N . LEU A 1 429 ? 1.993 27.975 7.456 1.00 95.38 429 LEU A N 1
ATOM 3193 C CA . LEU A 1 429 ? 3.352 28.059 8.002 1.00 95.38 429 LEU A CA 1
ATOM 3194 C C . LEU A 1 429 ? 4.412 27.810 6.924 1.00 95.38 429 LEU A C 1
ATOM 3196 O O . LEU A 1 429 ? 5.393 28.546 6.851 1.00 95.38 429 LEU A O 1
ATOM 3200 N N . PHE A 1 430 ? 4.202 26.810 6.065 1.00 95.69 430 PHE A N 1
ATOM 3201 C CA . PHE A 1 430 ? 5.113 26.485 4.971 1.00 95.69 430 PHE A CA 1
ATOM 3202 C C . PHE A 1 430 ? 5.213 27.626 3.956 1.00 95.69 430 PHE A C 1
ATOM 3204 O O . PHE A 1 430 ? 6.315 28.013 3.583 1.00 95.69 430 PHE A O 1
ATOM 3211 N N . ALA A 1 431 ? 4.081 28.198 3.540 1.00 94.62 431 ALA A N 1
ATOM 3212 C CA . ALA A 1 431 ? 4.050 29.328 2.617 1.00 94.62 431 ALA A CA 1
ATOM 3213 C C . ALA A 1 431 ? 4.642 30.601 3.242 1.00 94.62 431 ALA A C 1
ATOM 3215 O O . ALA A 1 431 ? 5.359 31.329 2.572 1.00 94.62 431 ALA A O 1
ATOM 3216 N N . ALA A 1 432 ? 4.404 30.854 4.533 1.00 93.31 432 ALA A N 1
ATOM 3217 C CA . ALA A 1 432 ? 4.997 31.994 5.232 1.00 93.31 432 ALA A CA 1
ATOM 3218 C C . ALA A 1 432 ? 6.524 31.867 5.368 1.00 93.31 432 ALA A C 1
ATOM 3220 O O . ALA A 1 432 ? 7.239 32.856 5.226 1.00 93.31 432 ALA A O 1
ATOM 3221 N N . ALA A 1 433 ? 7.028 30.656 5.619 1.00 93.69 433 ALA A N 1
ATOM 3222 C CA . ALA A 1 433 ? 8.460 30.372 5.660 1.00 93.69 433 ALA A CA 1
ATOM 3223 C C . ALA A 1 433 ? 9.099 30.347 4.260 1.00 93.69 433 ALA A C 1
ATOM 3225 O O . ALA A 1 433 ? 10.287 30.631 4.120 1.00 93.69 433 ALA A O 1
ATOM 3226 N N . ASN A 1 434 ? 8.323 30.022 3.222 1.00 91.75 434 ASN A N 1
ATOM 3227 C CA . ASN A 1 434 ? 8.766 30.002 1.836 1.00 91.75 434 ASN A CA 1
ATOM 3228 C C . ASN A 1 434 ? 8.273 31.242 1.079 1.00 91.75 434 ASN A C 1
ATOM 3230 O O . ASN A 1 434 ? 7.246 31.196 0.401 1.00 91.75 434 ASN A O 1
ATOM 3234 N N . GLY A 1 435 ? 9.052 32.326 1.112 1.00 85.69 435 GLY A N 1
ATOM 3235 C CA . GLY A 1 435 ? 8.703 33.592 0.452 1.00 85.69 435 GLY A CA 1
ATOM 3236 C C . GLY A 1 435 ? 8.447 33.518 -1.065 1.00 85.69 435 GLY A C 1
ATOM 3237 O O . GLY A 1 435 ? 7.976 34.495 -1.640 1.00 85.69 435 GLY A O 1
ATOM 3238 N N . SER A 1 436 ? 8.722 32.383 -1.720 1.00 86.62 436 SER A N 1
ATOM 3239 C CA . SER A 1 436 ? 8.398 32.149 -3.137 1.00 86.62 436 SER A CA 1
ATOM 3240 C C . SER A 1 436 ? 6.962 31.660 -3.385 1.00 86.62 436 SER A C 1
ATOM 3242 O O . SER A 1 436 ? 6.473 31.722 -4.515 1.00 86.62 436 SER A O 1
ATOM 3244 N N . ILE A 1 437 ? 6.253 31.185 -2.354 1.00 89.56 437 ILE A N 1
ATOM 3245 C CA . ILE A 1 437 ? 4.907 30.617 -2.497 1.00 89.56 437 ILE A CA 1
ATOM 3246 C C . ILE A 1 437 ? 3.860 31.722 -2.392 1.00 89.56 437 ILE A C 1
ATOM 3248 O O . ILE A 1 437 ? 3.450 32.140 -1.312 1.00 89.56 437 ILE A O 1
ATOM 3252 N N . GLY A 1 438 ? 3.382 32.171 -3.552 1.00 90.06 438 GLY A N 1
ATOM 3253 C CA . GLY A 1 438 ? 2.272 33.113 -3.640 1.00 90.06 438 GLY A CA 1
ATOM 3254 C C . GLY A 1 438 ? 0.904 32.492 -3.321 1.00 90.06 438 GLY A C 1
ATOM 3255 O O . GLY A 1 438 ? 0.707 31.273 -3.343 1.00 90.06 438 GLY A O 1
ATOM 3256 N N . VAL A 1 439 ? -0.096 33.360 -3.126 1.00 91.69 439 VAL A N 1
ATOM 3257 C CA . VAL A 1 439 ? -1.500 32.989 -2.840 1.00 91.69 439 VAL A CA 1
ATOM 3258 C C . VAL A 1 439 ? -2.082 32.027 -3.887 1.00 91.69 439 VAL A C 1
ATOM 3260 O O . VAL A 1 439 ? -2.864 31.143 -3.542 1.00 91.69 439 VAL A O 1
ATOM 3263 N N . ARG A 1 440 ? -1.660 32.154 -5.155 1.00 92.38 440 ARG A N 1
ATOM 3264 C CA . ARG A 1 440 ? -2.109 31.300 -6.270 1.00 92.38 440 ARG A CA 1
ATOM 3265 C C . ARG A 1 440 ? -1.763 29.819 -6.094 1.00 92.38 440 ARG A C 1
ATOM 3267 O O . ARG A 1 440 ? -2.507 28.987 -6.589 1.00 92.38 440 ARG A O 1
ATOM 3274 N N . VAL A 1 441 ? -0.688 29.494 -5.372 1.00 94.12 441 VAL A N 1
ATOM 3275 C CA . VAL A 1 441 ? -0.305 28.109 -5.041 1.00 94.12 441 VAL A CA 1
ATOM 3276 C C . VAL A 1 441 ? -0.820 27.725 -3.654 1.00 94.12 441 VAL A C 1
ATOM 3278 O O . VAL A 1 441 ? -1.345 26.627 -3.471 1.00 94.12 441 VAL A O 1
ATOM 3281 N N . ALA A 1 442 ? -0.723 28.638 -2.682 1.00 94.50 442 ALA A N 1
ATOM 3282 C CA . ALA A 1 442 ? -1.111 28.367 -1.300 1.00 94.50 442 ALA A CA 1
ATOM 3283 C C . ALA A 1 442 ? -2.604 28.015 -1.154 1.00 94.50 442 ALA A C 1
ATOM 3285 O O . ALA A 1 442 ? -2.938 27.072 -0.440 1.00 94.50 442 ALA A O 1
ATOM 3286 N N . VAL A 1 443 ? -3.509 28.719 -1.848 1.00 95.75 443 VAL A N 1
ATOM 3287 C CA . VAL A 1 443 ? -4.960 28.468 -1.742 1.00 95.75 443 VAL A CA 1
ATOM 3288 C C . VAL A 1 443 ? -5.348 27.084 -2.288 1.00 95.75 443 VAL A C 1
ATOM 3290 O O . VAL A 1 443 ? -5.969 26.324 -1.540 1.00 95.75 443 VAL A O 1
ATOM 3293 N N . PRO A 1 444 ? -4.959 26.686 -3.520 1.00 95.75 444 PRO A N 1
ATOM 3294 C CA . PRO A 1 444 ? -5.166 25.314 -3.985 1.00 95.75 444 PRO A CA 1
ATOM 3295 C C . PRO A 1 444 ? -4.515 24.266 -3.078 1.00 95.75 444 PRO A C 1
ATOM 3297 O O . PRO A 1 444 ? -5.133 23.239 -2.807 1.00 95.75 444 PRO A O 1
ATOM 3300 N N . ALA A 1 445 ? -3.313 24.529 -2.550 1.00 96.69 445 ALA A N 1
ATOM 3301 C CA . ALA A 1 445 ? -2.639 23.610 -1.633 1.00 96.69 445 ALA A CA 1
ATOM 3302 C C . ALA A 1 445 ? -3.447 23.379 -0.346 1.00 96.69 445 ALA A C 1
ATOM 3304 O O . ALA A 1 445 ? -3.597 22.231 0.069 1.00 96.69 445 ALA A O 1
ATOM 3305 N N . VAL A 1 446 ? -4.032 24.428 0.248 1.00 97.56 446 VAL A N 1
ATOM 3306 C CA . VAL A 1 446 ? -4.942 24.294 1.402 1.00 97.56 446 VAL A CA 1
ATOM 3307 C C . VAL A 1 446 ? -6.163 23.452 1.035 1.00 97.56 446 VAL A C 1
ATOM 3309 O O . VAL A 1 446 ? -6.497 22.520 1.763 1.00 97.56 446 VAL A O 1
ATOM 3312 N N . ILE A 1 447 ? -6.813 23.734 -0.099 1.00 97.25 447 ILE A N 1
ATOM 3313 C CA . ILE A 1 447 ? -8.018 23.011 -0.536 1.00 97.25 447 ILE A CA 1
ATOM 3314 C C . ILE A 1 447 ? -7.712 21.523 -0.744 1.00 97.25 447 ILE A C 1
ATOM 3316 O O . ILE A 1 447 ? -8.430 20.660 -0.233 1.00 97.25 447 ILE A O 1
ATOM 3320 N N . PHE A 1 448 ? -6.635 21.204 -1.461 1.00 98.06 448 PHE A N 1
ATOM 3321 C CA . PHE A 1 448 ? -6.286 19.822 -1.772 1.00 98.06 448 PHE A CA 1
ATOM 3322 C C . PHE A 1 448 ? -5.752 19.057 -0.561 1.00 98.06 448 PHE A C 1
ATOM 3324 O O . PHE A 1 448 ? -6.092 17.881 -0.414 1.00 98.06 448 PHE A O 1
ATOM 3331 N N . ALA A 1 449 ? -4.997 19.703 0.334 1.00 97.75 449 ALA A N 1
ATOM 3332 C CA . ALA A 1 449 ? -4.558 19.100 1.592 1.00 97.75 449 ALA A CA 1
ATOM 3333 C C . ALA A 1 449 ? -5.735 18.861 2.555 1.00 97.75 449 ALA A C 1
ATOM 3335 O O . ALA A 1 449 ? -5.817 17.798 3.169 1.00 97.75 449 ALA A O 1
ATOM 3336 N N . ALA A 1 450 ? -6.693 19.790 2.634 1.00 97.56 450 ALA A N 1
ATOM 3337 C CA . ALA A 1 450 ? -7.920 19.607 3.407 1.00 97.56 450 ALA A CA 1
ATOM 3338 C C . ALA A 1 450 ? -8.767 18.449 2.851 1.00 97.56 450 ALA A C 1
ATOM 3340 O O . ALA A 1 450 ? -9.225 17.593 3.609 1.00 97.56 450 ALA A O 1
ATOM 3341 N N . GLY A 1 451 ? -8.915 18.367 1.524 1.00 97.81 451 GLY A N 1
ATOM 3342 C CA . GLY A 1 451 ? -9.563 17.238 0.853 1.00 97.81 451 GLY A CA 1
ATOM 3343 C C . GLY A 1 451 ? -8.865 15.902 1.135 1.00 97.81 451 GLY A C 1
ATOM 3344 O O . GLY A 1 451 ? -9.536 14.908 1.438 1.00 97.81 451 GLY A O 1
ATOM 3345 N N . ALA A 1 452 ? -7.526 15.884 1.117 1.00 98.12 452 ALA A N 1
ATOM 3346 C CA . ALA A 1 452 ? -6.730 14.717 1.494 1.00 98.12 452 ALA A CA 1
ATOM 3347 C C . ALA A 1 452 ? -6.964 14.318 2.956 1.00 98.12 452 ALA A C 1
ATOM 3349 O O . ALA A 1 452 ? -7.136 13.136 3.228 1.00 98.12 452 ALA A O 1
ATOM 3350 N N . ALA A 1 453 ? -7.036 15.271 3.890 1.00 98.06 453 ALA A N 1
ATOM 3351 C CA . ALA A 1 453 ? -7.296 14.992 5.303 1.00 98.06 453 ALA A CA 1
ATOM 3352 C C . ALA A 1 453 ? -8.688 14.374 5.534 1.00 98.06 453 ALA A C 1
ATOM 3354 O O . ALA A 1 453 ? -8.808 13.371 6.237 1.00 98.06 453 ALA A O 1
ATOM 3355 N N . VAL A 1 454 ? -9.737 14.908 4.899 1.00 98.19 454 VAL A N 1
ATOM 3356 C CA . VAL A 1 454 ? -11.097 14.334 4.977 1.00 98.19 454 VAL A CA 1
ATOM 3357 C C . VAL A 1 454 ? -11.125 12.914 4.406 1.00 98.19 454 VAL A C 1
ATOM 3359 O O . VAL A 1 454 ? -11.690 11.995 5.004 1.00 98.19 454 VAL A O 1
ATOM 3362 N N . THR A 1 455 ? -10.480 12.714 3.258 1.00 98.25 455 THR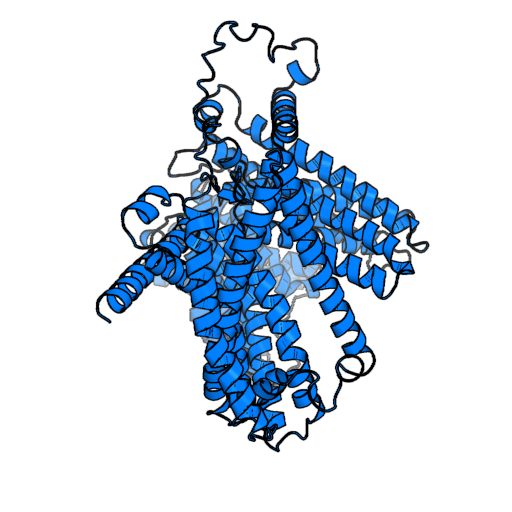 A N 1
ATOM 3363 C CA . THR A 1 455 ? -10.411 11.403 2.598 1.00 98.25 455 THR A CA 1
ATOM 3364 C C . THR A 1 455 ? -9.575 10.415 3.403 1.00 98.25 455 THR A C 1
ATOM 3366 O O . THR A 1 455 ? -9.949 9.255 3.510 1.00 98.25 455 THR A O 1
ATOM 3369 N N . SER A 1 456 ? -8.494 10.874 4.031 1.00 98.00 456 SER A N 1
ATOM 3370 C CA . SER A 1 456 ? -7.654 10.104 4.950 1.00 98.00 456 SER A CA 1
ATOM 3371 C C . SER A 1 456 ? -8.465 9.580 6.139 1.00 98.00 456 SER A C 1
ATOM 3373 O O . SER A 1 456 ? -8.452 8.383 6.430 1.00 98.00 456 SER A O 1
ATOM 3375 N N . ALA A 1 457 ? -9.297 10.434 6.748 1.00 97.88 457 ALA A N 1
ATOM 3376 C CA . ALA A 1 457 ? -10.212 10.027 7.811 1.00 97.88 457 ALA A CA 1
ATOM 3377 C C . ALA A 1 457 ? -11.193 8.929 7.360 1.00 97.88 457 ALA A C 1
ATOM 3379 O O . ALA A 1 457 ? -11.387 7.929 8.056 1.00 97.88 457 ALA A O 1
ATOM 3380 N N . ALA A 1 458 ? -11.775 9.072 6.168 1.00 97.88 458 ALA A N 1
ATOM 3381 C CA . ALA A 1 458 ? -12.650 8.053 5.598 1.00 97.88 458 ALA A CA 1
ATOM 3382 C C . ALA A 1 458 ? -11.898 6.757 5.253 1.00 97.88 458 ALA A C 1
ATOM 3384 O O . ALA A 1 458 ? -12.399 5.670 5.536 1.00 97.88 458 ALA A O 1
ATOM 3385 N N . LEU A 1 459 ? -10.693 6.856 4.691 1.00 97.19 459 LEU A N 1
ATOM 3386 C CA . LEU A 1 459 ? -9.847 5.720 4.337 1.00 97.19 459 LEU A CA 1
ATOM 3387 C C . LEU A 1 459 ? -9.474 4.901 5.577 1.00 97.19 459 LEU A C 1
ATOM 3389 O O . LEU A 1 459 ? -9.608 3.678 5.561 1.00 97.19 459 LEU A O 1
ATOM 3393 N N . ALA A 1 460 ? -9.087 5.562 6.671 1.00 96.44 460 ALA A N 1
ATOM 3394 C CA . ALA A 1 460 ? -8.848 4.911 7.956 1.00 96.44 460 ALA A CA 1
ATOM 3395 C C . ALA A 1 460 ? -10.093 4.176 8.473 1.00 96.44 460 ALA A C 1
ATOM 3397 O O . ALA A 1 460 ? -9.968 3.033 8.906 1.00 96.44 460 ALA A O 1
ATOM 3398 N N . LEU A 1 461 ? -11.287 4.782 8.370 1.00 95.81 461 LEU A N 1
ATOM 3399 C CA . LEU A 1 461 ? -12.555 4.128 8.729 1.00 95.81 461 LEU A CA 1
ATOM 3400 C C . LEU A 1 461 ? -12.777 2.847 7.925 1.00 95.81 461 LEU A C 1
ATOM 3402 O O . LEU A 1 461 ? -13.134 1.813 8.494 1.00 95.81 461 LEU A O 1
ATOM 3406 N N . GLY A 1 462 ? -12.562 2.905 6.610 1.00 95.12 462 GLY A N 1
ATOM 3407 C CA . GLY A 1 462 ? -12.683 1.748 5.727 1.00 95.12 462 GLY A CA 1
ATOM 3408 C C . GLY A 1 462 ? -11.691 0.649 6.098 1.00 95.12 462 GLY A C 1
ATOM 3409 O O . GLY A 1 462 ? -12.104 -0.468 6.406 1.00 95.12 462 GLY A O 1
ATOM 3410 N N . LEU A 1 463 ? -10.395 0.973 6.134 1.00 93.75 463 LEU A N 1
ATOM 3411 C CA . LEU A 1 463 ? -9.310 0.032 6.437 1.00 93.75 463 LEU A CA 1
ATOM 3412 C C . LEU A 1 463 ? -9.445 -0.583 7.836 1.00 93.75 463 LEU A C 1
ATOM 3414 O O . LEU A 1 463 ? -9.359 -1.802 7.981 1.00 93.75 463 LEU A O 1
ATOM 3418 N N . GLY A 1 464 ? -9.742 0.233 8.848 1.00 91.81 464 GLY A N 1
ATOM 3419 C CA . GLY A 1 464 ? -9.991 -0.219 10.218 1.00 91.81 464 GLY A CA 1
ATOM 3420 C C . GLY A 1 464 ? -11.232 -1.105 10.347 1.00 91.81 464 GLY A C 1
ATOM 3421 O O . GLY A 1 464 ? -11.296 -1.960 11.223 1.00 91.81 464 GLY A O 1
ATOM 3422 N N . SER A 1 465 ? -12.210 -0.954 9.449 1.00 92.00 465 SER A N 1
ATOM 3423 C CA . SER A 1 465 ? -13.375 -1.847 9.372 1.00 92.00 465 SER A CA 1
ATOM 3424 C C . SER A 1 465 ? -13.082 -3.151 8.614 1.00 92.00 465 SER A C 1
ATOM 3426 O O . SER A 1 465 ? -13.766 -4.156 8.823 1.00 92.00 465 SER A O 1
ATOM 3428 N N . VAL A 1 466 ? -12.087 -3.165 7.715 1.00 89.25 466 VAL A N 1
ATOM 3429 C CA . VAL A 1 466 ? -11.607 -4.389 7.043 1.00 89.25 466 VAL A CA 1
ATOM 3430 C C . VAL A 1 466 ? -10.823 -5.262 8.022 1.00 89.25 466 VAL A C 1
ATOM 3432 O O . VAL A 1 466 ? -11.034 -6.478 8.024 1.00 89.25 466 VAL A O 1
ATOM 3435 N N . LEU A 1 467 ? -9.963 -4.638 8.833 1.00 86.25 467 LEU A N 1
ATOM 3436 C CA . LEU A 1 467 ? -9.028 -5.272 9.768 1.00 86.25 467 LEU A CA 1
ATOM 3437 C C . LEU A 1 467 ? -9.281 -4.790 11.216 1.00 86.25 467 LEU A C 1
ATOM 3439 O O . LEU A 1 467 ? -8.406 -4.139 11.799 1.00 86.25 467 LEU A O 1
ATOM 3443 N N . PRO A 1 468 ? -10.479 -5.031 11.789 1.00 86.75 468 PRO A N 1
ATOM 3444 C CA . PRO A 1 468 ? -10.790 -4.566 13.134 1.00 86.75 468 PRO A CA 1
ATOM 3445 C C . PRO A 1 468 ? -9.982 -5.346 14.170 1.00 86.75 468 PRO A C 1
ATOM 3447 O O . PRO A 1 468 ? -9.868 -6.567 14.080 1.00 86.75 468 PRO A O 1
ATOM 3450 N N . LYS A 1 469 ? -9.480 -4.645 15.186 1.00 84.31 469 LYS A N 1
ATOM 3451 C CA . LYS A 1 469 ? -8.861 -5.264 16.361 1.00 84.31 469 LYS A CA 1
ATOM 3452 C C . LYS A 1 469 ? -9.764 -5.081 17.564 1.00 84.31 469 LYS A C 1
ATOM 3454 O O . LYS A 1 469 ? -10.063 -3.943 17.895 1.00 84.31 469 LYS A O 1
ATOM 3459 N N . PHE A 1 470 ? -10.172 -6.171 18.204 1.00 81.12 470 PHE A N 1
ATOM 3460 C CA . PHE A 1 470 ? -11.023 -6.140 19.404 1.00 81.12 470 PHE A CA 1
ATOM 3461 C C . PHE A 1 470 ? -10.248 -6.403 20.693 1.00 81.12 470 PHE A C 1
ATOM 3463 O O . PHE A 1 470 ? -10.690 -6.000 21.763 1.00 81.12 470 PHE A O 1
ATOM 3470 N N . GLU A 1 471 ? -9.098 -7.064 20.588 1.00 70.62 471 GLU A N 1
ATOM 3471 C CA . GLU A 1 471 ? -8.250 -7.366 21.733 1.00 70.62 471 GLU A CA 1
ATOM 3472 C C . GLU A 1 471 ? -7.545 -6.098 22.215 1.00 70.62 471 GLU A C 1
ATOM 3474 O O . GLU A 1 471 ? -6.954 -5.355 21.420 1.00 70.62 471 GLU A O 1
ATOM 3479 N N . ALA A 1 472 ? -7.614 -5.858 23.525 1.00 64.62 472 ALA A N 1
ATOM 3480 C CA . ALA A 1 472 ? -6.772 -4.868 24.163 1.00 64.62 472 ALA A CA 1
ATOM 3481 C C . ALA A 1 472 ? -5.316 -5.337 24.086 1.00 64.62 472 ALA A C 1
ATOM 3483 O O . ALA A 1 472 ? -4.999 -6.503 24.315 1.00 64.62 472 ALA A O 1
ATOM 3484 N N . VAL A 1 473 ? -4.440 -4.415 23.719 1.00 60.25 473 VAL A N 1
ATOM 3485 C CA . VAL A 1 473 ? -2.997 -4.594 23.742 1.00 60.25 473 VAL A CA 1
ATOM 3486 C C . VAL A 1 473 ? -2.470 -3.714 24.858 1.00 60.25 473 VAL A C 1
ATOM 3488 O O . VAL A 1 473 ? -2.797 -2.524 24.915 1.00 60.25 473 VAL A O 1
ATOM 3491 N N . GLU A 1 474 ? -1.637 -4.285 25.718 1.00 55.75 474 GLU A N 1
ATOM 3492 C CA . GLU A 1 474 ? -0.882 -3.498 26.679 1.00 55.75 474 GLU A CA 1
ATOM 3493 C C . GLU A 1 474 ? 0.198 -2.687 25.963 1.00 55.75 474 GLU A C 1
ATOM 3495 O O . GLU A 1 474 ? 1.137 -3.223 25.370 1.00 55.75 474 GLU A O 1
ATOM 3500 N N . VAL A 1 475 ? 0.082 -1.365 26.029 1.00 51.00 475 VAL A N 1
ATOM 3501 C CA . VAL A 1 475 ? 1.105 -0.443 25.544 1.00 51.00 475 VAL A CA 1
ATOM 3502 C C . VAL A 1 475 ? 1.790 0.184 26.756 1.00 51.00 475 VAL A C 1
ATOM 3504 O O . VAL A 1 475 ? 1.137 0.745 27.632 1.00 51.00 475 VAL A O 1
ATOM 3507 N N . PHE A 1 476 ? 3.119 0.068 26.826 1.00 52.25 476 PHE A N 1
ATOM 3508 C CA . PHE A 1 476 ? 3.936 0.543 27.955 1.00 52.25 476 PHE A CA 1
ATOM 3509 C C . PHE A 1 476 ? 3.545 -0.038 29.336 1.00 52.25 476 PHE A C 1
ATOM 3511 O O . PHE A 1 476 ? 3.564 0.681 30.335 1.00 52.25 476 PHE A O 1
ATOM 3518 N N . GLN A 1 477 ? 3.223 -1.340 29.395 1.00 49.03 477 GLN A N 1
ATOM 3519 C CA . GLN A 1 477 ? 3.089 -2.149 30.630 1.00 49.03 477 GLN A CA 1
ATOM 3520 C C . GLN A 1 477 ? 2.047 -1.679 31.665 1.00 49.03 477 GLN A C 1
ATOM 3522 O O . GLN A 1 477 ? 2.073 -2.112 32.813 1.00 49.03 477 GLN A O 1
ATOM 3527 N N . SER A 1 478 ? 1.184 -0.729 31.309 1.00 46.59 478 SER A N 1
ATOM 3528 C CA . SER A 1 478 ? 0.149 -0.209 32.218 1.00 46.59 478 SER A CA 1
ATOM 3529 C C . SER A 1 478 ? -1.115 0.246 31.505 1.00 46.59 478 SER A C 1
ATOM 3531 O O . SER A 1 478 ? -2.079 0.621 32.157 1.00 46.59 478 SER A O 1
ATOM 3533 N N . ILE A 1 479 ? -1.119 0.254 30.168 1.00 51.38 479 ILE A N 1
ATOM 3534 C CA . ILE A 1 479 ? -2.249 0.765 29.408 1.00 51.38 479 ILE A CA 1
ATOM 3535 C C . ILE A 1 479 ? -2.782 -0.333 28.501 1.00 51.38 479 ILE A C 1
ATOM 3537 O O . ILE A 1 479 ? -2.268 -0.549 27.404 1.00 51.38 479 ILE A O 1
ATOM 3541 N N . GLU A 1 480 ? -3.863 -0.971 28.926 1.00 58.94 480 GLU A N 1
ATOM 3542 C CA . GLU A 1 480 ? -4.698 -1.761 28.032 1.00 58.94 480 GLU A CA 1
ATOM 3543 C C . GLU A 1 480 ? -5.426 -0.825 27.061 1.00 58.94 480 GLU A C 1
ATOM 3545 O O . GLU A 1 480 ? -6.277 -0.017 27.440 1.00 58.94 480 GLU A O 1
ATOM 3550 N N . THR A 1 481 ? -5.070 -0.897 25.778 1.00 65.50 481 THR A N 1
ATOM 3551 C CA . THR A 1 481 ? -5.721 -0.105 24.728 1.00 65.50 481 THR A CA 1
ATOM 3552 C C . THR A 1 481 ? -6.106 -0.985 23.566 1.00 65.50 481 THR A C 1
ATOM 3554 O O . THR A 1 481 ? -5.339 -1.842 23.134 1.00 65.50 481 THR A O 1
ATOM 3557 N N . VAL A 1 482 ? -7.270 -0.733 22.978 1.00 72.81 482 VAL A N 1
ATOM 3558 C CA . VAL A 1 482 ? -7.652 -1.405 21.736 1.00 72.81 482 VAL A CA 1
ATOM 3559 C C . VAL A 1 482 ? -6.992 -0.689 20.549 1.00 72.81 482 VAL A C 1
ATOM 3561 O O . VAL A 1 482 ? -7.626 0.058 19.796 1.00 72.81 482 VAL A O 1
ATOM 3564 N N . ALA A 1 483 ? -5.678 -0.877 20.410 1.00 75.44 483 ALA A N 1
ATOM 3565 C CA . ALA A 1 483 ? -4.877 -0.264 19.356 1.00 75.44 483 ALA A CA 1
ATOM 3566 C C . ALA A 1 483 ? -5.271 -0.790 17.958 1.00 75.44 483 ALA A C 1
ATOM 3568 O O . ALA A 1 483 ? -5.641 -1.960 17.806 1.00 75.44 483 ALA A O 1
ATOM 3569 N N . PRO A 1 484 ? -5.184 0.045 16.905 1.00 84.56 484 PRO A N 1
ATOM 3570 C CA . PRO A 1 484 ? -5.486 -0.383 15.544 1.00 84.56 484 PRO A CA 1
ATOM 3571 C C . PRO A 1 484 ? -4.505 -1.437 15.017 1.00 84.56 484 PRO A C 1
ATOM 3573 O O . PRO A 1 484 ? -3.389 -1.607 15.511 1.00 84.56 484 PRO A O 1
ATOM 3576 N N . SER A 1 485 ? -4.907 -2.125 13.946 1.00 85.38 485 SER A N 1
ATOM 3577 C CA . SER A 1 485 ? -3.999 -2.988 13.187 1.00 85.38 485 SER A CA 1
ATOM 3578 C C . SER A 1 485 ? -2.829 -2.175 12.619 1.00 85.38 485 SER A C 1
ATOM 3580 O O . SER A 1 485 ? -3.034 -1.175 11.929 1.00 85.38 485 SER A O 1
ATOM 3582 N N . ILE A 1 486 ? -1.595 -2.632 12.864 1.00 82.50 486 ILE A N 1
ATOM 3583 C CA . ILE A 1 486 ? -0.374 -1.997 12.340 1.00 82.50 486 ILE A CA 1
ATOM 3584 C C . ILE A 1 486 ? -0.398 -1.979 10.807 1.00 82.50 486 ILE A C 1
ATOM 3586 O O . ILE A 1 486 ? -0.018 -0.986 10.197 1.00 82.50 486 ILE A O 1
ATOM 3590 N N . ILE A 1 487 ? -0.908 -3.040 10.172 1.00 84.00 487 ILE A N 1
ATOM 3591 C CA . ILE A 1 487 ? -1.027 -3.103 8.709 1.00 84.00 487 ILE A CA 1
ATOM 3592 C C . ILE A 1 487 ? -2.006 -2.042 8.214 1.00 84.00 487 ILE A C 1
ATOM 3594 O O . ILE A 1 487 ? -1.687 -1.310 7.281 1.00 84.00 487 ILE A O 1
ATOM 3598 N N . ALA A 1 488 ? -3.174 -1.924 8.857 1.00 89.00 488 ALA A N 1
ATOM 3599 C CA . ALA A 1 488 ? -4.139 -0.885 8.512 1.00 89.00 488 ALA A CA 1
ATOM 3600 C C . ALA A 1 488 ? -3.517 0.509 8.664 1.00 89.00 488 ALA A C 1
ATOM 3602 O O . ALA A 1 488 ? -3.718 1.352 7.794 1.00 89.00 488 ALA A O 1
ATOM 3603 N N . ALA A 1 489 ? -2.722 0.732 9.717 1.00 90.19 489 ALA A N 1
ATOM 3604 C CA . ALA A 1 489 ? -2.033 1.997 9.954 1.00 90.19 489 ALA A CA 1
ATOM 3605 C C . ALA A 1 489 ? -0.978 2.300 8.879 1.00 90.19 489 ALA A C 1
ATOM 3607 O O . ALA A 1 489 ? -0.956 3.414 8.365 1.00 90.19 489 ALA A O 1
ATOM 3608 N N . ILE A 1 490 ? -0.155 1.320 8.487 1.00 89.06 490 ILE A N 1
ATOM 3609 C CA . ILE A 1 490 ? 0.858 1.472 7.427 1.00 89.06 490 ILE A CA 1
ATOM 3610 C C . ILE A 1 490 ? 0.193 1.743 6.075 1.00 89.06 490 ILE A C 1
ATOM 3612 O O . ILE A 1 490 ? 0.560 2.696 5.390 1.00 89.06 490 ILE A O 1
ATOM 3616 N N . VAL A 1 491 ? -0.803 0.937 5.694 1.00 89.88 491 VAL A N 1
ATOM 3617 C CA . VAL A 1 491 ? -1.522 1.100 4.420 1.00 89.88 491 VAL A CA 1
ATOM 3618 C C . VAL A 1 491 ? -2.216 2.459 4.374 1.00 89.88 491 VAL A C 1
ATOM 3620 O O . VAL A 1 491 ? -2.097 3.171 3.380 1.00 89.88 491 VAL A O 1
ATOM 3623 N N . HIS A 1 492 ? -2.879 2.853 5.463 1.00 94.75 492 HIS A N 1
ATOM 3624 C CA . HIS A 1 492 ? -3.457 4.183 5.611 1.00 94.75 492 HIS A CA 1
ATOM 3625 C C . HIS A 1 492 ? -2.398 5.276 5.426 1.00 94.75 492 HIS A C 1
ATOM 3627 O O . HIS A 1 492 ? -2.583 6.143 4.577 1.00 94.75 492 HIS A O 1
ATOM 3633 N N . ALA A 1 493 ? -1.282 5.199 6.160 1.00 93.50 493 ALA A N 1
ATOM 3634 C CA . ALA A 1 493 ? -0.223 6.201 6.134 1.00 93.50 493 ALA A CA 1
ATOM 3635 C C . ALA A 1 493 ? 0.349 6.409 4.725 1.00 93.50 493 ALA A C 1
ATOM 3637 O O . ALA A 1 493 ? 0.520 7.549 4.291 1.00 93.50 493 ALA A O 1
ATOM 3638 N N . VAL A 1 494 ? 0.622 5.314 4.009 1.00 92.00 494 VAL A N 1
ATOM 3639 C CA . VAL A 1 494 ? 1.173 5.346 2.648 1.00 92.00 494 VAL A CA 1
ATOM 3640 C C . VAL A 1 494 ? 0.156 5.919 1.666 1.00 92.00 494 VAL A C 1
ATOM 3642 O O . VAL A 1 494 ? 0.471 6.865 0.947 1.00 92.00 494 VAL A O 1
ATOM 3645 N N . LEU A 1 495 ? -1.074 5.399 1.647 1.00 94.06 495 LEU A N 1
ATOM 3646 C CA . LEU A 1 495 ? -2.099 5.846 0.701 1.00 94.06 495 LEU A CA 1
ATOM 3647 C C . LEU A 1 495 ? -2.485 7.312 0.919 1.00 94.06 495 LEU A C 1
ATOM 3649 O O . LEU A 1 495 ? -2.625 8.061 -0.047 1.00 94.06 495 LEU A O 1
ATOM 3653 N N . SER A 1 496 ? -2.615 7.751 2.172 1.00 96.44 496 SER A N 1
ATOM 3654 C CA . SER A 1 496 ? -2.927 9.145 2.479 1.00 96.44 496 SER A CA 1
ATOM 3655 C C . SER A 1 496 ? -1.756 10.082 2.159 1.00 96.44 496 SER A C 1
ATOM 3657 O O . SER A 1 496 ? -1.984 11.216 1.746 1.00 96.44 496 SER A O 1
ATOM 3659 N N . ALA A 1 497 ? -0.506 9.624 2.309 1.00 95.44 497 ALA A N 1
ATOM 3660 C CA . ALA A 1 497 ? 0.674 10.388 1.904 1.00 95.44 497 ALA A CA 1
ATOM 3661 C C . ALA A 1 497 ? 0.766 10.525 0.376 1.00 95.44 497 ALA A C 1
ATOM 3663 O O . ALA A 1 497 ? 1.008 11.623 -0.116 1.00 95.44 497 ALA A O 1
ATOM 3664 N N . LEU A 1 498 ? 0.503 9.456 -0.385 1.00 95.31 498 LEU A N 1
ATOM 3665 C CA . LEU A 1 498 ? 0.430 9.515 -1.851 1.00 95.31 498 LEU A CA 1
ATOM 3666 C C . LEU A 1 498 ? -0.672 10.468 -2.322 1.00 95.31 498 LEU A C 1
ATOM 3668 O O . LEU A 1 498 ? -0.458 11.260 -3.238 1.00 95.31 498 LEU A O 1
ATOM 3672 N N . LEU A 1 499 ? -1.829 10.433 -1.660 1.00 96.81 499 LEU A N 1
ATOM 3673 C CA . LEU A 1 499 ? -2.925 11.353 -1.935 1.00 96.81 499 LEU A CA 1
ATOM 3674 C C . LEU A 1 499 ? -2.524 12.807 -1.660 1.00 96.81 499 LEU A C 1
ATOM 3676 O O . LEU A 1 499 ? -2.783 13.681 -2.481 1.00 96.81 499 LEU A O 1
ATOM 3680 N N . LEU A 1 500 ? -1.839 13.065 -0.544 1.00 97.56 500 LEU A N 1
ATOM 3681 C CA . LEU A 1 500 ? -1.306 14.388 -0.232 1.00 97.56 500 LEU A CA 1
ATOM 3682 C C . LEU A 1 500 ? -0.299 14.858 -1.292 1.00 97.56 500 LEU A C 1
ATOM 3684 O O . LEU A 1 500 ? -0.397 15.991 -1.755 1.00 97.56 500 LEU A O 1
ATOM 3688 N N . VAL A 1 501 ? 0.634 13.996 -1.708 1.00 97.44 501 VAL A N 1
ATOM 3689 C CA . VAL A 1 501 ? 1.615 14.307 -2.761 1.00 97.44 501 VAL A CA 1
ATOM 3690 C C . VAL A 1 501 ? 0.913 14.642 -4.078 1.00 97.44 501 VAL A C 1
ATOM 3692 O O . VAL A 1 501 ? 1.247 15.648 -4.699 1.00 97.44 501 VAL A O 1
ATOM 3695 N N . ALA A 1 502 ? -0.103 13.870 -4.474 1.00 96.69 502 ALA A N 1
ATOM 3696 C CA . ALA A 1 502 ? -0.913 14.163 -5.657 1.00 96.69 502 ALA A CA 1
ATOM 3697 C C . ALA A 1 502 ? -1.654 15.508 -5.535 1.00 96.69 502 ALA A C 1
ATOM 3699 O O . ALA A 1 502 ? -1.709 16.276 -6.497 1.00 96.69 502 ALA A O 1
ATOM 3700 N N . GLY A 1 503 ? -2.170 15.834 -4.347 1.00 97.25 503 GLY A N 1
ATOM 3701 C CA . GLY A 1 503 ? -2.802 17.123 -4.064 1.00 97.25 503 GLY A CA 1
ATOM 3702 C C . GLY A 1 503 ? -1.828 18.298 -4.160 1.00 97.25 503 GLY A C 1
ATOM 3703 O O . GLY A 1 503 ? -2.147 19.309 -4.781 1.00 97.25 503 GLY A O 1
ATOM 3704 N N . ILE A 1 504 ? -0.617 18.156 -3.614 1.00 95.81 504 ILE A N 1
ATOM 3705 C CA . ILE A 1 504 ? 0.451 19.164 -3.716 1.00 95.81 504 ILE A CA 1
ATOM 3706 C C . ILE A 1 504 ? 0.881 19.341 -5.177 1.00 95.81 504 ILE A C 1
ATOM 3708 O O . ILE A 1 504 ? 0.967 20.471 -5.653 1.00 95.81 504 ILE A O 1
ATOM 3712 N N . ALA A 1 505 ? 1.090 18.249 -5.916 1.00 95.81 505 ALA A N 1
ATOM 3713 C CA . ALA A 1 505 ? 1.428 18.302 -7.337 1.00 95.81 505 ALA A CA 1
ATOM 3714 C C . ALA A 1 505 ? 0.330 19.001 -8.155 1.00 95.81 505 ALA A C 1
ATOM 3716 O O . ALA A 1 505 ? 0.631 19.837 -9.004 1.00 95.81 505 ALA A O 1
ATOM 3717 N N . THR A 1 506 ? -0.942 18.730 -7.849 1.00 96.44 506 THR A N 1
ATOM 3718 C CA . THR A 1 506 ? -2.084 19.403 -8.485 1.00 96.44 506 THR A CA 1
ATOM 3719 C C . THR A 1 506 ? -2.102 20.895 -8.145 1.00 96.44 506 THR A C 1
ATOM 3721 O O . THR A 1 506 ? -2.280 21.712 -9.043 1.00 96.44 506 THR A O 1
ATOM 3724 N N . ALA A 1 507 ? -1.851 21.275 -6.885 1.00 95.56 507 ALA A N 1
ATOM 3725 C CA . ALA A 1 507 ? -1.751 22.679 -6.473 1.00 95.56 507 ALA A CA 1
ATOM 3726 C C . ALA A 1 507 ? -0.655 23.428 -7.239 1.00 95.56 507 ALA A C 1
ATOM 3728 O O . ALA A 1 507 ? -0.884 24.537 -7.716 1.00 95.56 507 ALA A O 1
ATOM 3729 N N . LEU A 1 508 ? 0.519 22.810 -7.387 1.00 94.19 508 LEU A N 1
ATOM 3730 C CA . LEU A 1 508 ? 1.631 23.371 -8.151 1.00 94.19 508 LEU A CA 1
ATOM 3731 C C . LEU A 1 508 ? 1.292 23.461 -9.644 1.00 94.19 508 LEU A C 1
ATOM 3733 O O . LEU A 1 508 ? 1.574 24.479 -10.268 1.00 94.19 508 LEU A O 1
ATOM 3737 N N . GLY A 1 509 ? 0.648 22.439 -10.209 1.00 94.00 509 GLY A N 1
ATOM 3738 C CA . GLY A 1 509 ? 0.267 22.402 -11.621 1.00 94.00 509 GLY A CA 1
ATOM 3739 C C . GLY A 1 509 ? -0.758 23.466 -12.024 1.00 94.00 509 GLY A C 1
ATOM 3740 O O . GLY A 1 509 ? -0.732 23.922 -13.164 1.00 94.00 509 GLY A O 1
ATOM 3741 N N . VAL A 1 510 ? -1.640 23.892 -11.115 1.00 95.38 510 VAL A N 1
ATOM 3742 C CA . VAL A 1 510 ? -2.660 24.923 -11.407 1.00 95.38 510 VAL A CA 1
ATOM 3743 C C . VAL A 1 510 ? -2.315 26.308 -10.862 1.00 95.38 510 VAL A C 1
ATOM 3745 O O . VAL A 1 510 ? -2.830 27.310 -11.352 1.00 95.38 510 VAL A O 1
ATOM 3748 N N . GLY A 1 511 ? -1.477 26.379 -9.827 1.00 91.44 511 GLY A N 1
ATOM 3749 C CA . GLY A 1 511 ? -1.163 27.622 -9.125 1.00 91.44 511 GLY A CA 1
ATOM 3750 C C . GLY A 1 511 ? 0.134 28.298 -9.568 1.00 91.44 511 GLY A C 1
ATOM 3751 O O . GLY A 1 511 ? 0.284 29.505 -9.358 1.00 91.44 511 GLY A O 1
ATOM 3752 N N . SER A 1 512 ? 1.077 27.545 -10.146 1.00 91.75 512 SER A N 1
ATOM 3753 C CA . SER A 1 512 ? 2.399 28.067 -10.516 1.00 91.75 512 SER A CA 1
ATOM 3754 C C . SER A 1 512 ? 2.329 28.985 -11.745 1.00 91.75 512 SER A C 1
ATOM 3756 O O . SER A 1 512 ? 1.714 28.603 -12.742 1.00 91.75 512 SER A O 1
ATOM 3758 N N . PRO A 1 513 ? 2.987 30.165 -11.726 1.00 85.94 513 PRO A N 1
ATOM 3759 C CA . PRO A 1 513 ? 2.995 31.096 -12.862 1.00 85.94 513 PRO A CA 1
ATOM 3760 C C . PRO A 1 513 ? 3.555 30.498 -14.160 1.00 85.94 513 PRO A C 1
ATOM 3762 O O . PRO A 1 513 ? 3.061 30.816 -15.235 1.00 85.94 513 PRO A O 1
ATOM 3765 N N . GLU A 1 514 ? 4.552 29.618 -14.050 1.00 87.25 514 GLU A N 1
ATOM 3766 C CA . GLU A 1 514 ? 5.249 28.976 -15.174 1.00 87.25 514 GLU A CA 1
ATOM 3767 C C . GLU A 1 514 ? 4.778 27.526 -15.393 1.00 87.25 514 GLU A C 1
ATOM 3769 O O . GLU A 1 514 ? 5.566 26.641 -15.722 1.00 87.25 514 GLU A O 1
ATOM 3774 N N . THR A 1 515 ? 3.495 27.232 -15.142 1.00 89.56 515 THR A N 1
ATOM 3775 C CA . THR A 1 515 ? 2.993 25.860 -15.294 1.00 89.56 515 THR A CA 1
ATOM 3776 C C . THR A 1 515 ? 3.089 25.374 -16.749 1.00 89.56 515 THR A C 1
ATOM 3778 O O . THR A 1 515 ? 2.619 26.062 -17.658 1.00 89.56 515 THR A O 1
ATOM 3781 N N . PRO A 1 516 ? 3.640 24.169 -16.995 1.00 88.56 516 PRO A N 1
ATOM 3782 C CA . PRO A 1 516 ? 3.690 23.581 -18.332 1.00 88.56 516 PRO A CA 1
ATOM 3783 C C . PRO A 1 516 ? 2.332 23.012 -18.780 1.00 88.56 516 PRO A C 1
ATOM 3785 O O . PRO A 1 516 ? 2.203 22.537 -19.906 1.00 88.56 516 PRO A O 1
ATOM 3788 N N . LEU A 1 517 ? 1.322 23.001 -17.900 1.00 90.31 517 LEU A N 1
ATOM 3789 C CA . LEU A 1 517 ? 0.020 22.401 -18.172 1.00 90.31 517 LEU A CA 1
ATOM 3790 C C . LEU A 1 517 ? -0.900 23.372 -18.915 1.00 90.31 517 LEU A C 1
ATOM 3792 O O . LEU A 1 517 ? -1.171 24.479 -18.447 1.00 90.31 517 LEU A O 1
ATOM 3796 N N . SER A 1 518 ? -1.483 22.907 -20.018 1.00 90.75 518 SER A N 1
ATOM 3797 C CA . SER A 1 518 ? -2.603 23.590 -20.676 1.00 90.75 518 SER A CA 1
ATOM 3798 C C . SER A 1 518 ? -3.823 23.698 -19.749 1.00 90.75 518 SER A C 1
ATOM 3800 O O . SER A 1 518 ? -3.997 22.893 -18.832 1.00 90.75 518 SER A O 1
ATOM 3802 N N . ALA A 1 519 ? -4.727 24.644 -20.019 1.00 90.50 519 ALA A N 1
ATOM 3803 C CA . ALA A 1 519 ? -5.947 24.823 -19.222 1.00 90.50 519 ALA A CA 1
ATOM 3804 C C . ALA A 1 519 ? -6.788 23.533 -19.115 1.00 90.50 519 ALA A C 1
ATOM 3806 O O . ALA A 1 519 ? -7.309 23.214 -18.048 1.00 90.50 519 ALA A O 1
ATOM 3807 N N . LEU A 1 520 ? -6.868 22.749 -20.196 1.00 88.00 520 LEU A N 1
ATOM 3808 C CA . LEU A 1 520 ? -7.573 21.467 -20.193 1.00 88.00 520 LEU A CA 1
ATOM 3809 C C . LEU A 1 520 ? -6.892 20.435 -19.281 1.00 88.00 520 LEU A C 1
ATOM 3811 O O . LEU A 1 520 ? -7.574 19.738 -18.534 1.00 88.00 520 LEU A O 1
ATOM 3815 N N . GLN A 1 521 ? -5.558 20.356 -19.301 1.00 89.38 521 GLN A N 1
ATOM 3816 C CA . GLN A 1 521 ? -4.798 19.467 -18.414 1.00 89.38 521 GLN A CA 1
ATOM 3817 C C . GLN A 1 521 ? -4.920 19.885 -16.947 1.00 89.38 521 GLN A C 1
ATOM 3819 O O . GLN A 1 521 ? -5.012 19.022 -16.080 1.00 89.38 521 GLN A O 1
ATOM 3824 N N . GLN A 1 522 ? -4.984 21.187 -16.664 1.00 92.50 522 GLN A N 1
ATOM 3825 C CA . GLN A 1 522 ? -5.239 21.698 -15.316 1.00 92.50 522 GLN A CA 1
ATOM 3826 C C . GLN A 1 522 ? -6.627 21.280 -14.816 1.00 92.50 522 GLN A C 1
ATOM 3828 O O . GLN A 1 522 ? -6.743 20.718 -13.728 1.00 92.50 522 GLN A O 1
ATOM 3833 N N . VAL A 1 523 ? -7.677 21.474 -15.625 1.00 93.56 523 VAL A N 1
ATOM 3834 C CA . VAL A 1 523 ? -9.039 21.011 -15.301 1.00 93.56 523 VAL A CA 1
ATOM 3835 C C . VAL A 1 523 ? -9.068 19.494 -15.111 1.00 93.56 523 VAL A C 1
ATOM 3837 O O . VAL A 1 523 ? -9.667 19.010 -14.152 1.00 93.56 523 VAL A O 1
ATOM 3840 N N . GLY A 1 524 ? -8.380 18.745 -15.976 1.00 90.81 524 GLY A N 1
ATOM 3841 C CA . GLY A 1 524 ? -8.245 17.295 -15.870 1.00 90.81 524 GLY A CA 1
ATOM 3842 C C . GLY A 1 524 ? -7.553 16.852 -14.579 1.00 90.81 524 GLY A C 1
ATOM 3843 O O . GLY A 1 524 ? -8.043 15.942 -13.915 1.00 90.81 524 GLY A O 1
ATOM 3844 N N . ALA A 1 525 ? -6.470 17.520 -14.175 1.00 92.44 525 ALA A N 1
ATOM 3845 C CA . ALA A 1 525 ? -5.751 17.227 -12.937 1.00 92.44 525 ALA A CA 1
ATOM 3846 C C . ALA A 1 525 ? -6.626 17.479 -11.700 1.00 92.44 525 ALA A C 1
ATOM 3848 O O . ALA A 1 525 ? -6.742 16.610 -10.835 1.00 92.44 525 ALA A O 1
ATOM 3849 N N . VAL A 1 526 ? -7.315 18.625 -11.645 1.00 96.50 526 VAL A N 1
ATOM 3850 C CA . VAL A 1 526 ? -8.245 18.951 -10.550 1.00 96.50 526 VAL A CA 1
ATOM 3851 C C . VAL A 1 526 ? -9.414 17.971 -10.516 1.00 96.50 526 VAL A C 1
ATOM 3853 O O . VAL A 1 526 ? -9.729 17.429 -9.458 1.00 96.50 526 VAL A O 1
ATOM 3856 N N . GLY A 1 527 ? -10.036 17.704 -11.666 1.00 96.12 527 GLY A N 1
ATOM 3857 C CA . GLY A 1 527 ? -11.148 16.766 -11.787 1.00 96.12 527 GLY A CA 1
ATOM 3858 C C . GLY A 1 527 ? -10.755 15.351 -11.366 1.00 96.12 527 GLY A C 1
ATOM 3859 O O . GLY A 1 527 ? -11.443 14.742 -10.550 1.00 96.12 527 GLY A O 1
ATOM 3860 N N . GLY A 1 528 ? -9.615 14.853 -11.849 1.00 93.81 528 GLY A N 1
ATOM 3861 C CA . GLY A 1 528 ? -9.081 13.539 -11.493 1.00 93.81 528 GLY A CA 1
ATOM 3862 C C . GLY A 1 528 ? -8.772 13.419 -10.002 1.00 93.81 528 GLY A C 1
ATOM 3863 O O . GLY A 1 528 ? -9.141 12.425 -9.371 1.00 93.81 528 GLY A O 1
ATOM 3864 N N . TYR A 1 529 ? -8.174 14.455 -9.408 1.00 97.00 529 TYR A N 1
ATOM 3865 C CA . TYR A 1 529 ? -7.919 14.491 -7.971 1.00 97.00 529 TYR A CA 1
ATOM 3866 C C . TYR A 1 529 ? -9.224 14.476 -7.162 1.00 97.00 529 TYR A C 1
ATOM 3868 O O . TYR A 1 529 ? -9.388 13.636 -6.279 1.00 97.00 529 TYR A O 1
ATOM 3876 N N . VAL A 1 530 ? -10.201 15.323 -7.503 1.00 97.44 530 VAL A N 1
ATOM 3877 C CA . VAL A 1 530 ? -11.508 15.383 -6.819 1.00 97.44 530 VAL A CA 1
ATOM 3878 C C . VAL A 1 530 ? -12.282 14.068 -6.945 1.00 97.44 530 VAL A C 1
ATOM 3880 O O . VAL A 1 530 ? -12.840 13.595 -5.953 1.00 97.44 530 VAL A O 1
ATOM 3883 N N . VAL A 1 531 ? -12.289 13.438 -8.124 1.00 96.00 531 VAL A N 1
ATOM 3884 C CA . VAL A 1 531 ? -12.908 12.117 -8.323 1.00 96.00 531 VAL A CA 1
ATOM 3885 C C . VAL A 1 531 ? -12.214 11.063 -7.464 1.00 96.00 531 VAL A C 1
ATOM 3887 O O . VAL A 1 531 ? -12.897 10.254 -6.840 1.00 96.00 531 VAL A O 1
ATOM 3890 N N . THR A 1 532 ? -10.883 11.102 -7.364 1.00 95.69 532 THR A N 1
ATOM 3891 C CA . THR A 1 532 ? -10.114 10.184 -6.509 1.00 95.69 532 THR A CA 1
ATOM 3892 C C . THR A 1 532 ? -10.468 10.362 -5.031 1.00 95.69 532 THR A C 1
ATOM 3894 O O . THR A 1 532 ? -10.715 9.372 -4.341 1.00 95.69 532 THR A O 1
ATOM 3897 N N . LEU A 1 533 ? -10.572 11.609 -4.551 1.00 97.12 533 LEU A N 1
ATOM 3898 C CA . LEU A 1 533 ? -11.027 11.915 -3.189 1.00 97.12 533 LEU A CA 1
ATOM 3899 C C . LEU A 1 533 ? -12.438 11.374 -2.933 1.00 97.12 533 LEU A C 1
ATOM 3901 O O . LEU A 1 533 ? -12.669 10.679 -1.944 1.00 97.12 533 LEU A O 1
ATOM 3905 N N . GLY A 1 534 ? -13.375 11.658 -3.841 1.00 96.06 534 GLY A N 1
ATOM 3906 C CA . GLY A 1 534 ? -14.761 11.206 -3.738 1.00 96.06 534 GLY A CA 1
ATOM 3907 C C . GLY A 1 534 ? -14.881 9.683 -3.742 1.00 96.06 534 GLY A C 1
ATOM 3908 O O . GLY A 1 534 ? -15.575 9.122 -2.897 1.00 96.06 534 GLY A O 1
ATOM 3909 N N . PHE A 1 535 ? -14.159 9.014 -4.643 1.00 95.81 535 PHE A N 1
ATOM 3910 C CA . PHE A 1 535 ? -14.098 7.559 -4.744 1.00 95.81 535 PHE A CA 1
ATOM 3911 C C . PHE A 1 535 ? -13.575 6.924 -3.454 1.00 95.81 535 PHE A C 1
ATOM 3913 O O . PHE A 1 535 ? -14.280 6.131 -2.831 1.00 95.81 535 PHE A O 1
ATOM 3920 N N . LEU A 1 536 ? -12.363 7.288 -3.018 1.00 96.25 536 LEU A N 1
ATOM 3921 C CA . LEU A 1 536 ? -11.739 6.692 -1.835 1.00 96.25 536 LEU A CA 1
ATOM 3922 C C . LEU A 1 536 ? -12.526 7.022 -0.565 1.00 96.25 536 LEU A C 1
ATOM 3924 O O . LEU A 1 536 ? -12.745 6.144 0.274 1.00 96.25 536 LEU A O 1
ATOM 3928 N N . GLY A 1 537 ? -12.974 8.271 -0.436 1.00 96.88 537 GLY A N 1
ATOM 3929 C CA . GLY A 1 537 ? -13.704 8.751 0.726 1.00 96.88 537 GLY A CA 1
ATOM 3930 C C . GLY A 1 537 ? -15.075 8.096 0.860 1.00 96.88 537 GLY A C 1
ATOM 3931 O O . GLY A 1 537 ? -15.392 7.526 1.906 1.00 96.88 537 GLY A O 1
ATOM 3932 N N . ASP A 1 538 ? -15.892 8.120 -0.195 1.00 97.38 538 ASP A N 1
ATOM 3933 C CA . ASP A 1 538 ? -17.244 7.565 -0.132 1.00 97.38 538 ASP A CA 1
ATOM 3934 C C . ASP A 1 538 ? -17.237 6.031 -0.087 1.00 97.38 538 ASP A C 1
ATOM 3936 O O . ASP A 1 538 ? -18.000 5.454 0.692 1.00 97.38 538 ASP A O 1
ATOM 3940 N N . ALA A 1 539 ? -16.343 5.356 -0.823 1.00 96.69 539 ALA A N 1
ATOM 3941 C CA . ALA A 1 539 ? -16.210 3.898 -0.759 1.00 96.69 539 ALA A CA 1
ATOM 3942 C C . ALA A 1 539 ? -15.860 3.426 0.656 1.00 96.69 539 ALA A C 1
ATOM 3944 O O . ALA A 1 539 ? -16.536 2.554 1.209 1.00 96.69 539 ALA A O 1
ATOM 3945 N N . SER A 1 540 ? -14.851 4.045 1.271 1.00 96.94 540 SER A N 1
ATOM 3946 C CA . SER A 1 540 ? -14.394 3.676 2.612 1.00 96.94 540 SER A CA 1
ATOM 3947 C C . SER A 1 540 ? -15.454 3.975 3.673 1.00 96.94 540 SER A C 1
ATOM 3949 O O . SER A 1 540 ? -15.726 3.139 4.538 1.00 96.94 540 SER A O 1
ATOM 3951 N N . ARG A 1 541 ? -16.136 5.123 3.560 1.00 96.75 541 ARG A N 1
ATOM 3952 C CA . ARG A 1 541 ? -17.261 5.497 4.426 1.00 96.75 541 ARG A CA 1
ATOM 3953 C C . ARG A 1 541 ? -18.418 4.502 4.318 1.00 96.75 541 ARG A C 1
ATOM 3955 O O . ARG A 1 541 ? -18.923 4.058 5.346 1.00 96.75 541 ARG A O 1
ATOM 3962 N N . ARG A 1 542 ? -18.861 4.153 3.104 1.00 96.38 542 ARG A N 1
ATOM 3963 C CA . ARG A 1 542 ? -19.957 3.186 2.886 1.00 96.38 542 ARG A CA 1
ATOM 3964 C C . ARG A 1 542 ? -19.606 1.811 3.422 1.00 96.38 542 ARG A C 1
ATOM 3966 O O . ARG A 1 542 ? -20.443 1.184 4.067 1.00 96.38 542 ARG A O 1
ATOM 3973 N N . TYR A 1 543 ? -18.373 1.369 3.197 1.00 95.25 543 TYR A N 1
ATOM 3974 C CA . TYR A 1 543 ? -17.905 0.091 3.712 1.00 95.25 543 TYR A CA 1
ATOM 3975 C C . TYR A 1 543 ? -17.911 0.051 5.240 1.00 95.25 543 TYR A C 1
ATOM 3977 O O . TYR A 1 543 ? -18.416 -0.906 5.823 1.00 95.25 543 TYR A O 1
ATOM 3985 N N . ALA A 1 544 ? -17.421 1.109 5.891 1.00 95.31 544 ALA A N 1
ATOM 3986 C CA . ALA A 1 544 ? -17.449 1.221 7.345 1.00 95.31 544 ALA A CA 1
ATOM 3987 C C . ALA A 1 544 ? -18.885 1.189 7.895 1.00 95.31 544 ALA A C 1
ATOM 3989 O O . ALA A 1 544 ? -19.161 0.458 8.844 1.00 95.31 544 ALA A O 1
ATOM 3990 N N . VAL A 1 545 ? -19.824 1.905 7.259 1.00 95.19 545 VAL A N 1
ATOM 3991 C CA . VAL A 1 545 ? -21.254 1.864 7.626 1.00 95.19 545 VAL A CA 1
ATOM 3992 C C . VAL A 1 545 ? -21.822 0.454 7.480 1.00 95.19 545 VAL A C 1
ATOM 3994 O O . VAL A 1 545 ? -22.462 -0.039 8.407 1.00 95.19 545 VAL A O 1
ATOM 3997 N N . ALA A 1 546 ? -21.572 -0.213 6.349 1.00 93.88 546 ALA A N 1
ATOM 3998 C CA . ALA A 1 546 ? -22.045 -1.575 6.116 1.00 93.88 546 ALA A CA 1
ATOM 3999 C C . ALA A 1 546 ? -21.474 -2.553 7.150 1.00 93.88 546 ALA A C 1
ATOM 4001 O O . ALA A 1 546 ? -22.195 -3.409 7.652 1.00 93.88 546 ALA A O 1
ATOM 4002 N N . ARG A 1 547 ? -20.197 -2.402 7.519 1.00 91.94 547 ARG A N 1
ATOM 4003 C CA . ARG A 1 547 ? -19.550 -3.273 8.502 1.00 91.94 547 ARG A CA 1
ATOM 4004 C C . ARG A 1 547 ? -20.062 -3.055 9.921 1.00 91.94 547 ARG A C 1
ATOM 4006 O O . ARG A 1 547 ? -20.170 -4.030 10.657 1.00 91.94 547 ARG A O 1
ATOM 4013 N N . PHE A 1 548 ? -20.364 -1.812 10.286 1.00 91.19 548 PHE A N 1
ATOM 4014 C CA . PHE A 1 548 ? -20.962 -1.487 11.577 1.00 91.19 548 PHE A CA 1
ATOM 4015 C C . PHE A 1 548 ? -22.393 -2.028 11.667 1.00 91.19 548 PHE A C 1
ATOM 4017 O O . PHE A 1 548 ? -22.741 -2.683 12.642 1.00 91.19 548 PHE A O 1
ATOM 4024 N N . ARG A 1 549 ? -23.204 -1.815 10.623 1.00 91.25 549 ARG A N 1
ATOM 4025 C CA . ARG A 1 549 ? -24.591 -2.299 10.553 1.00 91.25 549 ARG A CA 1
ATOM 4026 C C . ARG A 1 549 ? -24.678 -3.825 10.570 1.00 91.25 549 ARG A C 1
ATOM 4028 O O . ARG A 1 549 ? -25.497 -4.378 11.290 1.00 91.25 549 ARG A O 1
ATOM 4035 N N . ASP A 1 550 ? -23.832 -4.489 9.787 1.00 89.38 550 ASP A N 1
ATOM 4036 C CA . ASP A 1 550 ? -23.835 -5.946 9.636 1.00 89.38 550 ASP A CA 1
ATOM 4037 C C . ASP A 1 550 ? -22.769 -6.600 10.540 1.00 89.38 550 ASP A C 1
ATOM 4039 O O . ASP A 1 550 ? -22.199 -7.647 10.216 1.00 89.38 550 ASP A O 1
ATOM 4043 N N . HIS A 1 551 ? -22.439 -5.965 11.670 1.00 88.44 551 HIS A N 1
ATOM 4044 C CA . HIS A 1 551 ? -21.539 -6.553 12.655 1.00 88.44 551 HIS A CA 1
ATOM 4045 C C . HIS A 1 551 ? -22.150 -7.852 13.210 1.00 88.44 551 HIS A C 1
ATOM 4047 O O . HIS A 1 551 ? -23.345 -7.916 13.480 1.00 88.44 551 HIS A O 1
ATOM 4053 N N . GLY A 1 552 ? -21.336 -8.904 13.336 1.00 82.75 552 GLY A N 1
ATOM 4054 C CA . GLY A 1 552 ? -21.792 -10.239 13.749 1.00 82.75 552 GLY A CA 1
ATOM 4055 C C . GLY A 1 552 ? -22.378 -11.124 12.637 1.00 82.75 552 GLY A C 1
ATOM 4056 O O . GLY A 1 552 ? -22.564 -12.312 12.872 1.00 82.75 552 GLY A O 1
ATOM 4057 N N . TYR A 1 553 ? -22.615 -10.602 11.427 1.00 83.06 553 TYR A N 1
ATOM 4058 C CA . TYR A 1 553 ? -23.048 -11.412 10.280 1.00 83.06 553 TYR A CA 1
ATOM 4059 C C . TYR A 1 553 ? -21.861 -11.912 9.443 1.00 83.06 553 TYR A C 1
ATOM 4061 O O . TYR A 1 553 ? -20.879 -11.188 9.245 1.00 83.06 553 TYR A O 1
ATOM 4069 N N . ASP A 1 554 ? -21.995 -13.117 8.875 1.00 73.94 554 ASP A N 1
ATOM 4070 C CA . ASP A 1 554 ? -20.983 -13.734 8.000 1.00 73.94 554 ASP A CA 1
ATOM 4071 C C . ASP A 1 554 ? -20.775 -12.960 6.688 1.00 73.94 554 ASP A C 1
ATOM 4073 O O . ASP A 1 554 ? -19.666 -12.887 6.155 1.00 73.94 554 ASP A O 1
ATOM 4077 N N . VAL A 1 555 ? -21.844 -12.351 6.164 1.00 79.19 555 VAL A N 1
ATOM 4078 C CA . VAL A 1 555 ? -21.834 -11.621 4.890 1.00 79.19 555 VAL A CA 1
ATOM 4079 C C . VAL A 1 555 ? -22.176 -10.155 5.118 1.00 79.19 555 VAL A C 1
ATOM 4081 O O . VAL A 1 555 ? -23.284 -9.814 5.526 1.00 79.19 555 VAL A O 1
ATOM 4084 N N . VAL A 1 556 ? -21.235 -9.275 4.772 1.00 85.44 556 VAL A N 1
ATOM 4085 C CA . VAL A 1 556 ? -21.431 -7.818 4.800 1.00 85.44 556 VAL A CA 1
ATOM 4086 C C . VAL A 1 556 ? -22.197 -7.388 3.549 1.00 85.44 556 VAL A C 1
ATOM 4088 O O . VAL A 1 556 ? -21.727 -7.570 2.422 1.00 85.44 556 VAL A O 1
ATOM 4091 N N . ARG A 1 557 ? -23.381 -6.801 3.723 1.00 87.00 557 ARG A N 1
ATOM 4092 C CA . ARG A 1 557 ? -24.252 -6.372 2.625 1.00 87.00 557 ARG A CA 1
ATOM 4093 C C . ARG A 1 557 ? -23.900 -4.954 2.196 1.00 87.00 557 ARG A C 1
ATOM 4095 O O . ARG A 1 557 ? -24.416 -3.965 2.709 1.00 87.00 557 ARG A O 1
ATOM 4102 N N . THR A 1 558 ? -23.031 -4.841 1.207 1.00 90.19 558 THR A N 1
ATOM 4103 C CA . THR A 1 558 ? -22.700 -3.549 0.598 1.00 90.19 558 THR A CA 1
ATOM 4104 C C . THR A 1 558 ? -23.782 -3.089 -0.380 1.00 90.19 558 THR A C 1
ATOM 4106 O O . THR A 1 558 ? -24.503 -3.907 -0.962 1.00 90.19 558 THR A O 1
ATOM 4109 N N . ASP A 1 559 ? -23.914 -1.774 -0.541 1.00 93.31 559 ASP A N 1
ATOM 4110 C CA . ASP A 1 559 ? -24.872 -1.156 -1.454 1.00 93.31 559 ASP A CA 1
ATOM 4111 C C . ASP A 1 559 ? -24.362 -1.131 -2.909 1.00 93.31 559 ASP A C 1
ATOM 4113 O O . ASP A 1 559 ? -23.224 -1.496 -3.214 1.00 93.31 559 ASP A O 1
ATOM 4117 N N . ARG A 1 560 ? -25.240 -0.718 -3.832 1.00 95.75 560 ARG A N 1
ATOM 4118 C CA . ARG A 1 560 ? -24.944 -0.644 -5.271 1.00 95.75 560 ARG A CA 1
ATOM 4119 C C . ARG A 1 560 ? -23.735 0.253 -5.598 1.00 95.75 560 ARG A C 1
ATOM 4121 O O . ARG A 1 560 ? -22.867 -0.216 -6.329 1.00 95.75 560 ARG A O 1
ATOM 4128 N N . PRO A 1 561 ? -23.621 1.488 -5.065 1.00 96.25 561 PRO A N 1
ATOM 4129 C CA . PRO A 1 561 ? -22.441 2.322 -5.301 1.00 96.25 561 PRO A CA 1
ATOM 4130 C C . PRO A 1 561 ? -21.139 1.659 -4.849 1.00 96.25 561 PRO A C 1
ATOM 4132 O O . PRO A 1 561 ? -20.166 1.659 -5.599 1.00 96.25 561 PRO A O 1
ATOM 4135 N N . PHE A 1 562 ? -21.120 1.028 -3.668 1.00 95.31 562 PHE A N 1
ATOM 4136 C CA . PHE A 1 562 ? -19.922 0.334 -3.207 1.00 95.31 562 PHE A CA 1
ATOM 4137 C C . PHE A 1 562 ? -19.529 -0.831 -4.117 1.00 95.31 562 PHE A C 1
ATOM 4139 O O . PHE A 1 562 ? -18.343 -1.047 -4.337 1.00 95.31 562 PHE A O 1
ATOM 4146 N N . ALA A 1 563 ? -20.492 -1.565 -4.678 1.00 95.56 563 ALA A N 1
ATOM 4147 C CA . ALA A 1 563 ? -20.187 -2.630 -5.632 1.00 95.56 563 ALA A CA 1
ATOM 4148 C C . ALA A 1 563 ? -19.433 -2.109 -6.875 1.00 95.56 563 ALA A C 1
ATOM 4150 O O . ALA A 1 563 ? -18.472 -2.742 -7.313 1.00 95.56 563 ALA A O 1
ATOM 4151 N N . VAL A 1 564 ? -19.788 -0.922 -7.383 1.00 97.25 564 VAL A N 1
ATOM 4152 C CA . VAL A 1 564 ? -19.026 -0.246 -8.453 1.00 97.25 564 VAL A CA 1
ATOM 4153 C C . VAL A 1 564 ? -17.635 0.150 -7.960 1.00 97.25 564 VAL A C 1
ATOM 4155 O O . VAL A 1 564 ? -16.646 -0.071 -8.658 1.00 97.25 564 VAL A O 1
ATOM 4158 N N . TYR A 1 565 ? -17.531 0.680 -6.738 1.00 96.94 565 TYR A N 1
ATOM 4159 C CA . TYR A 1 565 ? -16.235 1.043 -6.173 1.00 96.94 565 TYR A CA 1
ATOM 4160 C C . TYR A 1 565 ? -15.303 -0.152 -5.988 1.00 96.94 565 TYR A C 1
ATOM 4162 O O . TYR A 1 565 ? -14.114 -0.047 -6.272 1.00 96.94 565 TYR A O 1
ATOM 4170 N N . ALA A 1 566 ? -15.833 -1.299 -5.571 1.00 95.56 566 ALA A N 1
ATOM 4171 C CA . ALA A 1 566 ? -15.072 -2.533 -5.452 1.00 95.56 566 ALA A CA 1
ATOM 4172 C C . ALA A 1 566 ? -14.590 -3.036 -6.822 1.00 95.56 566 ALA A C 1
ATOM 4174 O O . ALA A 1 566 ? -13.441 -3.454 -6.929 1.00 95.56 566 ALA A O 1
ATOM 4175 N N . ALA A 1 567 ? -15.413 -2.940 -7.873 1.00 97.56 567 ALA A N 1
ATOM 4176 C CA . ALA A 1 567 ? -15.010 -3.291 -9.238 1.00 97.56 567 ALA A CA 1
ATOM 4177 C C . ALA A 1 567 ? -13.831 -2.432 -9.731 1.00 97.56 567 ALA A C 1
ATOM 4179 O O . ALA A 1 567 ? -12.813 -2.963 -10.174 1.00 97.56 567 ALA A O 1
ATOM 4180 N N . VAL A 1 568 ? -13.927 -1.107 -9.579 1.00 97.44 568 VAL A N 1
ATOM 4181 C CA . VAL A 1 568 ? -12.836 -0.173 -9.912 1.00 97.44 568 VAL A CA 1
ATOM 4182 C C . VAL A 1 568 ? -11.613 -0.413 -9.019 1.00 97.44 568 VAL A C 1
ATOM 4184 O O . VAL A 1 568 ? -10.483 -0.402 -9.497 1.00 97.44 568 VAL A O 1
ATOM 4187 N N . GLY A 1 569 ? -11.817 -0.682 -7.728 1.00 95.94 569 GLY A N 1
ATOM 4188 C CA . GLY A 1 569 ? -10.743 -0.983 -6.783 1.00 95.94 569 GLY A CA 1
ATOM 4189 C C . GLY A 1 569 ? -9.974 -2.254 -7.147 1.00 95.94 569 GLY A C 1
ATOM 4190 O O . GLY A 1 569 ? -8.750 -2.260 -7.064 1.00 95.94 569 GLY A O 1
ATOM 4191 N N . LEU A 1 570 ? -10.662 -3.303 -7.607 1.00 96.94 570 LEU A N 1
ATOM 4192 C CA . LEU A 1 570 ? -10.037 -4.533 -8.101 1.00 96.94 570 LEU A CA 1
ATOM 4193 C C . LEU A 1 570 ? -9.233 -4.294 -9.380 1.00 96.94 570 LEU A C 1
ATOM 4195 O O . LEU A 1 570 ? -8.130 -4.823 -9.496 1.00 96.94 570 LEU A O 1
ATOM 4199 N N . MET A 1 571 ? -9.743 -3.473 -10.301 1.00 96.75 571 MET A N 1
ATOM 4200 C CA . MET A 1 571 ? -9.005 -3.052 -11.495 1.00 96.75 571 MET A CA 1
ATOM 4201 C C . MET A 1 571 ? -7.701 -2.334 -11.115 1.00 96.75 571 MET A C 1
ATOM 4203 O O . MET A 1 571 ? -6.624 -2.750 -11.537 1.00 96.75 571 MET A O 1
ATOM 4207 N N . VAL A 1 572 ? -7.781 -1.297 -10.273 1.00 95.69 572 VAL A N 1
ATOM 4208 C CA . VAL A 1 572 ? -6.601 -0.529 -9.838 1.00 95.69 572 VAL A CA 1
ATOM 4209 C C . VAL A 1 572 ? -5.620 -1.418 -9.075 1.00 95.69 572 VAL A C 1
ATOM 4211 O O . VAL A 1 572 ? -4.421 -1.375 -9.338 1.00 95.69 572 VAL A O 1
ATOM 4214 N N . LEU A 1 573 ? -6.108 -2.256 -8.157 1.00 95.00 573 LEU A N 1
ATOM 4215 C CA . LEU A 1 573 ? -5.257 -3.156 -7.382 1.00 95.00 573 LEU A CA 1
ATOM 4216 C C . LEU A 1 573 ? -4.546 -4.179 -8.278 1.00 95.00 573 LEU A C 1
ATOM 4218 O O . LEU A 1 573 ? -3.365 -4.434 -8.062 1.00 95.00 573 LEU A O 1
ATOM 4222 N N . SER A 1 574 ? -5.227 -4.723 -9.290 1.00 96.25 574 SER A N 1
ATOM 4223 C CA . SER A 1 574 ? -4.626 -5.652 -10.259 1.00 96.25 574 SER A CA 1
ATOM 4224 C C . SER A 1 574 ? -3.487 -4.986 -11.020 1.00 96.25 574 SER A C 1
ATOM 4226 O O . SER A 1 574 ? -2.385 -5.532 -11.049 1.00 96.25 574 SER A O 1
ATOM 4228 N N . PHE A 1 575 ? -3.706 -3.766 -11.521 1.00 94.88 575 PHE A N 1
ATOM 4229 C CA . PHE A 1 575 ? -2.660 -2.981 -12.173 1.00 94.88 575 PHE A CA 1
ATOM 4230 C C . PHE A 1 575 ? -1.467 -2.730 -11.239 1.00 94.88 575 PHE A C 1
ATOM 4232 O O . PHE A 1 575 ? -0.333 -3.041 -11.594 1.00 94.88 575 PHE A O 1
ATOM 4239 N N . LEU A 1 576 ? -1.703 -2.231 -10.021 1.00 94.69 576 LEU A N 1
ATOM 4240 C CA . LEU A 1 576 ? -0.632 -1.916 -9.068 1.00 94.69 576 LEU A CA 1
ATOM 4241 C C . LEU A 1 576 ? 0.187 -3.149 -8.670 1.00 94.69 576 LEU A C 1
ATOM 4243 O O . LEU A 1 576 ? 1.414 -3.073 -8.611 1.00 94.69 576 LEU A O 1
ATOM 4247 N N . ILE A 1 577 ? -0.470 -4.284 -8.419 1.00 95.06 577 ILE A N 1
ATOM 4248 C CA . ILE A 1 577 ? 0.219 -5.532 -8.080 1.00 95.06 577 ILE A CA 1
ATOM 4249 C C . ILE A 1 577 ? 0.978 -6.074 -9.289 1.00 95.06 577 ILE A C 1
ATOM 4251 O O . ILE A 1 577 ? 2.142 -6.432 -9.131 1.00 95.06 577 ILE A O 1
ATOM 4255 N N . GLY A 1 578 ? 0.376 -6.070 -10.484 1.00 94.81 578 GLY A N 1
ATOM 4256 C CA . GLY A 1 578 ? 1.042 -6.448 -11.733 1.00 94.81 578 GLY A CA 1
ATOM 4257 C C . GLY A 1 578 ? 2.304 -5.621 -11.997 1.00 94.81 578 GLY A C 1
ATOM 4258 O O . GLY A 1 578 ? 3.354 -6.182 -12.313 1.00 94.81 578 GLY A O 1
ATOM 4259 N N . GLN A 1 579 ? 2.246 -4.304 -11.778 1.00 92.94 579 GLN A N 1
ATOM 4260 C CA . GLN A 1 579 ? 3.412 -3.425 -11.886 1.00 92.94 579 GLN A CA 1
ATOM 4261 C C . GLN A 1 579 ? 4.465 -3.725 -10.819 1.00 92.94 579 GLN A C 1
ATOM 4263 O O . GLN A 1 579 ? 5.643 -3.823 -11.151 1.00 92.94 579 GLN A O 1
ATOM 4268 N N . ALA A 1 580 ? 4.066 -3.906 -9.556 1.00 92.50 580 ALA A N 1
ATOM 4269 C CA . ALA A 1 580 ? 5.003 -4.221 -8.482 1.00 92.50 580 ALA A CA 1
ATOM 4270 C C . ALA A 1 580 ? 5.793 -5.501 -8.800 1.00 92.50 580 ALA A C 1
ATOM 4272 O O . ALA A 1 580 ? 7.023 -5.476 -8.814 1.00 92.50 580 ALA A O 1
ATOM 4273 N N . VAL A 1 581 ? 5.120 -6.600 -9.154 1.00 93.31 581 VAL A N 1
ATOM 4274 C CA . VAL A 1 581 ? 5.818 -7.858 -9.473 1.00 93.31 581 VAL A CA 1
ATOM 4275 C C . VAL A 1 581 ? 6.679 -7.753 -10.735 1.00 93.31 581 VAL A C 1
ATOM 4277 O O . VAL A 1 581 ? 7.772 -8.314 -10.767 1.00 93.31 581 VAL A O 1
ATOM 4280 N N . SER A 1 582 ? 6.254 -6.976 -11.736 1.00 91.00 582 SER A N 1
ATOM 4281 C CA . SER A 1 582 ? 7.041 -6.744 -12.956 1.00 91.00 582 SER A CA 1
ATOM 4282 C C . SER A 1 582 ? 8.319 -5.958 -12.666 1.00 91.00 582 SER A C 1
ATOM 4284 O O . SER A 1 582 ? 9.402 -6.359 -13.087 1.00 91.00 582 SER A O 1
ATOM 4286 N N . ILE A 1 583 ? 8.233 -4.887 -11.868 1.00 90.19 583 ILE A N 1
ATOM 4287 C CA . ILE A 1 583 ? 9.404 -4.110 -11.429 1.00 90.19 583 ILE A CA 1
ATOM 4288 C C . ILE A 1 583 ? 10.340 -4.986 -10.591 1.00 90.19 583 ILE A C 1
ATOM 4290 O O . ILE A 1 583 ? 11.554 -4.862 -10.714 1.00 90.19 583 ILE A O 1
ATOM 4294 N N . ALA A 1 584 ? 9.810 -5.904 -9.777 1.00 88.94 584 ALA A N 1
ATOM 4295 C CA . ALA A 1 584 ? 10.631 -6.861 -9.037 1.00 88.94 584 ALA A CA 1
ATOM 4296 C C . ALA A 1 584 ? 11.338 -7.886 -9.940 1.00 88.94 584 ALA A C 1
ATOM 4298 O O . ALA A 1 584 ? 12.393 -8.388 -9.561 1.00 88.94 584 ALA A O 1
ATOM 4299 N N . ALA A 1 585 ? 10.796 -8.198 -11.119 1.00 89.19 585 ALA A N 1
ATOM 4300 C CA . ALA A 1 585 ? 11.407 -9.140 -12.054 1.00 89.19 585 ALA A CA 1
ATOM 4301 C C . ALA A 1 585 ? 12.571 -8.524 -12.846 1.00 89.19 585 ALA A C 1
ATOM 4303 O O . ALA A 1 585 ? 13.558 -9.212 -13.106 1.00 89.19 585 ALA A O 1
ATOM 4304 N N . VAL A 1 586 ? 12.510 -7.228 -13.176 1.00 86.75 586 VAL A N 1
ATOM 4305 C CA . VAL A 1 586 ? 13.541 -6.527 -13.970 1.00 86.75 586 VAL A CA 1
ATOM 4306 C C . VAL A 1 586 ? 14.976 -6.747 -13.448 1.00 86.75 586 VAL A C 1
ATOM 4308 O O . VAL A 1 586 ? 15.857 -7.097 -14.238 1.00 86.75 586 VAL A O 1
ATOM 4311 N N . PRO A 1 587 ? 15.265 -6.604 -12.138 1.00 82.94 587 PRO A N 1
ATOM 4312 C CA . PRO A 1 587 ? 16.606 -6.822 -11.617 1.00 82.94 587 PRO A CA 1
ATOM 4313 C C . PRO A 1 587 ? 17.049 -8.292 -11.686 1.00 82.94 587 PRO A C 1
ATOM 4315 O O . PRO A 1 587 ? 18.241 -8.554 -11.824 1.00 82.94 587 PRO A O 1
ATOM 4318 N N . VAL A 1 588 ? 16.116 -9.243 -11.605 1.00 84.00 588 VAL A N 1
ATOM 4319 C CA . VAL A 1 588 ? 16.413 -10.684 -11.680 1.00 84.00 588 VAL A CA 1
ATOM 4320 C C . VAL A 1 588 ? 16.766 -11.095 -13.105 1.00 84.00 588 VAL A C 1
ATOM 4322 O O . VAL A 1 588 ? 17.707 -11.857 -13.304 1.00 84.00 588 VAL A O 1
ATOM 4325 N N . LEU A 1 589 ? 16.032 -10.572 -14.089 1.00 83.44 589 LEU A N 1
ATOM 4326 C CA . LEU A 1 589 ? 16.245 -10.875 -15.506 1.00 83.44 589 LEU A CA 1
ATOM 4327 C C . LEU A 1 589 ? 17.553 -10.268 -16.026 1.00 83.44 589 LEU A C 1
ATOM 4329 O O . LEU A 1 589 ? 18.270 -10.896 -16.802 1.00 83.44 589 LEU A O 1
ATOM 4333 N N . GLY A 1 590 ? 17.893 -9.070 -15.547 1.00 76.12 590 GLY A N 1
ATOM 4334 C CA . GLY A 1 590 ? 18.990 -8.274 -16.081 1.00 76.12 590 GLY A CA 1
ATOM 4335 C C . GLY A 1 590 ? 18.511 -7.373 -17.218 1.00 76.12 590 GLY A C 1
ATOM 4336 O O . GLY A 1 590 ? 17.710 -7.775 -18.054 1.00 76.12 590 GLY A O 1
ATOM 4337 N N . LEU A 1 591 ? 18.996 -6.130 -17.224 1.00 72.69 591 LEU A N 1
ATOM 4338 C CA . LEU A 1 591 ? 18.594 -5.116 -18.208 1.00 72.69 591 LEU A CA 1
ATOM 4339 C C . LEU A 1 591 ? 19.259 -5.317 -19.576 1.00 72.69 591 LEU A C 1
ATOM 4341 O O . LEU A 1 591 ? 18.769 -4.789 -20.563 1.00 72.69 591 LEU A O 1
ATOM 4345 N N . ASP A 1 592 ? 20.334 -6.106 -19.627 1.00 79.12 592 ASP A N 1
ATOM 4346 C CA . ASP A 1 592 ? 21.133 -6.338 -20.837 1.00 79.12 592 ASP A CA 1
ATOM 4347 C C . ASP A 1 592 ? 20.610 -7.519 -21.677 1.00 79.12 592 ASP A C 1
ATOM 4349 O O . ASP A 1 592 ? 21.222 -7.911 -22.669 1.00 79.12 592 ASP A O 1
ATOM 4353 N N . GLN A 1 593 ? 19.503 -8.139 -21.254 1.00 83.56 593 GLN A N 1
ATOM 4354 C CA . GLN A 1 593 ? 18.883 -9.243 -21.980 1.00 83.56 593 GLN A CA 1
ATOM 4355 C C . GLN A 1 593 ? 18.196 -8.746 -23.252 1.00 83.56 593 GLN A C 1
ATOM 4357 O O . GLN A 1 593 ? 17.680 -7.630 -23.306 1.00 83.56 593 GLN A O 1
ATOM 4362 N N . ALA A 1 594 ? 18.126 -9.616 -24.262 1.00 84.19 594 ALA A N 1
ATOM 4363 C CA . ALA A 1 594 ? 17.429 -9.304 -25.503 1.00 84.19 594 ALA A CA 1
ATOM 4364 C C . ALA A 1 594 ? 15.949 -8.942 -25.230 1.00 84.19 594 ALA A C 1
ATOM 4366 O O . ALA A 1 594 ? 15.291 -9.651 -24.454 1.00 84.19 594 ALA A O 1
ATOM 4367 N N . PRO A 1 595 ? 15.383 -7.918 -25.903 1.00 83.12 595 PRO A N 1
ATOM 4368 C CA . PRO A 1 595 ? 13.971 -7.541 -25.762 1.00 83.12 595 PRO A CA 1
ATOM 4369 C C . PRO A 1 595 ? 13.001 -8.719 -25.938 1.00 83.12 595 PRO A C 1
ATOM 4371 O O . PRO A 1 595 ? 12.014 -8.829 -25.210 1.00 83.12 595 PRO A O 1
ATOM 4374 N N . LEU A 1 596 ? 13.352 -9.661 -26.826 1.00 84.88 596 LEU A N 1
ATOM 4375 C CA . LEU A 1 596 ? 12.610 -10.897 -27.100 1.00 84.88 596 LEU A CA 1
ATOM 4376 C C . LEU A 1 596 ? 12.460 -11.827 -25.881 1.00 84.88 596 LEU A C 1
ATOM 4378 O O . LEU A 1 596 ? 11.576 -12.675 -25.861 1.00 84.88 596 LEU A O 1
ATOM 4382 N N . VAL A 1 597 ? 13.299 -11.675 -24.855 1.00 85.69 597 VAL A N 1
ATOM 4383 C CA . VAL A 1 597 ? 13.190 -12.409 -23.586 1.00 85.69 597 VAL A CA 1
ATOM 4384 C C . VAL A 1 597 ? 12.519 -11.543 -22.523 1.00 85.69 597 VAL A C 1
ATOM 4386 O O . VAL A 1 597 ? 11.638 -12.016 -21.800 1.00 85.69 597 VAL A O 1
ATOM 4389 N N . VAL A 1 598 ? 12.912 -10.270 -22.425 1.00 85.75 598 VAL A N 1
ATOM 4390 C CA . VAL A 1 598 ? 12.464 -9.370 -21.354 1.00 85.75 598 VAL A CA 1
ATOM 4391 C C . VAL A 1 598 ? 10.970 -9.086 -21.448 1.00 85.75 598 VAL A C 1
ATOM 4393 O O . VAL A 1 598 ? 10.258 -9.312 -20.469 1.00 85.75 598 VAL A O 1
ATOM 4396 N N . TYR A 1 599 ? 10.469 -8.627 -22.598 1.00 86.75 599 TYR A N 1
ATOM 4397 C CA . TYR A 1 599 ? 9.071 -8.200 -22.704 1.00 86.75 599 TYR A CA 1
ATOM 4398 C C . TYR A 1 599 ? 8.076 -9.349 -22.518 1.00 86.75 599 TYR A C 1
ATOM 4400 O O . TYR A 1 599 ? 7.173 -9.190 -21.694 1.00 86.75 599 TYR A O 1
ATOM 4408 N N . PRO A 1 600 ? 8.246 -10.528 -23.153 1.00 89.75 600 PRO A N 1
ATOM 4409 C CA . PRO A 1 600 ? 7.373 -11.674 -22.897 1.00 89.75 600 PRO A CA 1
ATOM 4410 C C . PRO A 1 600 ? 7.387 -12.118 -21.430 1.00 89.75 600 PRO A C 1
ATOM 4412 O O . PRO A 1 600 ? 6.346 -12.459 -20.869 1.00 89.75 600 PRO A O 1
ATOM 4415 N N . THR A 1 601 ? 8.550 -12.069 -20.772 1.00 91.25 601 THR A N 1
ATOM 4416 C CA . THR A 1 601 ? 8.653 -12.448 -19.358 1.00 91.25 601 THR A CA 1
ATOM 4417 C C . THR A 1 601 ? 7.931 -11.452 -18.455 1.00 91.25 601 THR A C 1
ATOM 4419 O O . THR A 1 601 ? 7.155 -11.861 -17.592 1.00 91.25 601 THR A O 1
ATOM 4422 N N . LEU A 1 602 ? 8.142 -10.148 -18.661 1.00 91.50 602 LEU A N 1
ATOM 4423 C CA . LEU A 1 602 ? 7.446 -9.108 -17.899 1.00 91.50 602 LEU A CA 1
ATOM 4424 C C . LEU A 1 602 ? 5.935 -9.156 -18.135 1.00 91.50 602 LEU A C 1
ATOM 4426 O O . LEU A 1 602 ? 5.183 -9.021 -17.177 1.00 91.50 602 LEU A O 1
ATOM 4430 N N . PHE A 1 603 ? 5.496 -9.437 -19.364 1.00 92.00 603 PHE A N 1
ATOM 4431 C CA . PHE A 1 603 ? 4.089 -9.659 -19.692 1.00 92.00 603 PHE A CA 1
ATOM 4432 C C . PHE A 1 603 ? 3.497 -10.787 -18.835 1.00 92.00 603 PHE A C 1
ATOM 4434 O O . PHE A 1 603 ? 2.521 -10.581 -18.117 1.00 92.00 603 PHE A O 1
ATOM 4441 N N . VAL A 1 604 ? 4.122 -11.970 -18.826 1.00 95.62 604 VAL A N 1
ATOM 4442 C CA . VAL A 1 604 ? 3.649 -13.111 -18.021 1.00 95.62 604 VAL A CA 1
ATOM 4443 C C . VAL A 1 604 ? 3.633 -12.782 -16.526 1.00 95.62 604 VAL A C 1
ATOM 4445 O O . VAL A 1 604 ? 2.660 -13.090 -15.836 1.00 95.62 604 VAL A O 1
ATOM 4448 N N . VAL A 1 605 ? 4.682 -12.132 -16.017 1.00 94.94 605 VAL A N 1
ATOM 4449 C CA . VAL A 1 605 ? 4.783 -11.735 -14.604 1.00 94.94 605 VAL A CA 1
ATOM 4450 C C . VAL A 1 605 ? 3.690 -10.729 -14.226 1.00 94.94 605 VAL A C 1
ATOM 4452 O O . VAL A 1 605 ? 3.073 -10.867 -13.168 1.00 94.94 605 VAL A O 1
ATOM 4455 N N . GLN A 1 606 ? 3.395 -9.763 -15.094 1.00 94.31 606 GLN A N 1
ATOM 4456 C CA . GLN A 1 606 ? 2.335 -8.781 -14.882 1.00 94.31 606 GLN A CA 1
ATOM 4457 C C . GLN A 1 606 ? 0.967 -9.461 -14.742 1.00 94.31 606 GLN A C 1
ATOM 4459 O O . GLN A 1 606 ? 0.267 -9.234 -13.750 1.00 94.31 606 GLN A O 1
ATOM 4464 N N . TYR A 1 607 ? 0.613 -10.358 -15.670 1.00 96.75 607 TYR A N 1
ATOM 4465 C CA . TYR A 1 607 ? -0.648 -11.107 -15.610 1.00 96.75 607 TYR A CA 1
ATOM 4466 C C . TYR A 1 607 ? -0.696 -12.103 -14.447 1.00 96.75 607 TYR A C 1
ATOM 4468 O O . TYR A 1 607 ? -1.763 -12.317 -13.871 1.00 96.75 607 TYR A O 1
ATOM 4476 N N . ALA A 1 608 ? 0.437 -12.656 -14.008 1.00 96.69 608 ALA A N 1
ATOM 4477 C CA . ALA A 1 608 ? 0.481 -13.430 -12.767 1.00 96.69 608 ALA A CA 1
ATOM 4478 C C . ALA A 1 608 ? 0.068 -12.573 -11.553 1.00 96.69 608 ALA A C 1
ATOM 4480 O O . ALA A 1 608 ? -0.655 -13.050 -10.675 1.00 96.69 608 ALA A O 1
ATOM 4481 N N . GLY A 1 609 ? 0.447 -11.290 -11.532 1.00 96.06 609 GLY A N 1
ATOM 4482 C CA . GLY A 1 609 ? -0.032 -10.320 -10.543 1.00 96.06 609 GLY A CA 1
ATOM 4483 C C . GLY A 1 609 ? -1.548 -10.092 -10.602 1.00 96.06 609 GLY A C 1
ATOM 4484 O O . GLY A 1 609 ? -2.203 -10.049 -9.561 1.00 96.06 609 GLY A O 1
ATOM 4485 N N . PHE A 1 610 ? -2.132 -10.019 -11.801 1.00 96.44 610 PHE A N 1
ATOM 4486 C CA . PHE A 1 610 ? -3.582 -9.852 -11.983 1.00 96.44 610 PHE A CA 1
ATOM 4487 C C . PHE A 1 610 ? -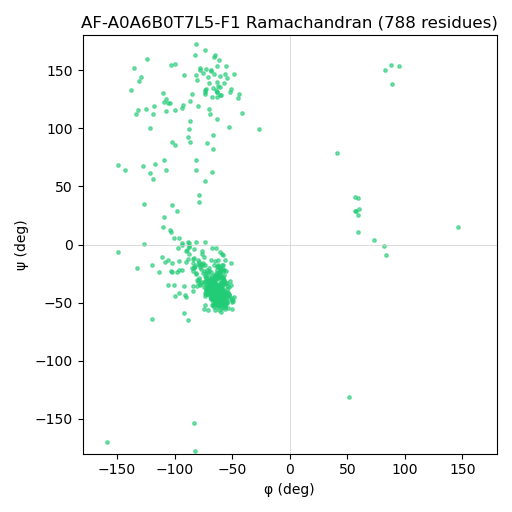4.343 -11.092 -11.491 1.00 96.44 610 PHE A C 1
ATOM 4489 O O . PHE A 1 610 ? -5.303 -10.982 -10.723 1.00 96.44 610 PHE A O 1
ATOM 4496 N N . ALA A 1 611 ? -3.866 -12.285 -11.857 1.00 96.75 611 ALA A N 1
ATOM 4497 C CA . ALA A 1 611 ? -4.415 -13.550 -11.380 1.00 96.75 611 ALA A CA 1
ATOM 4498 C C . ALA A 1 611 ? -4.345 -13.657 -9.847 1.00 96.75 611 ALA A C 1
ATOM 4500 O O . ALA A 1 611 ? -5.297 -14.112 -9.210 1.00 96.75 611 ALA A O 1
ATOM 4501 N N . LEU A 1 612 ? -3.257 -13.180 -9.233 1.00 96.38 612 LEU A N 1
ATOM 4502 C CA . LEU A 1 612 ? -3.103 -13.157 -7.780 1.00 96.38 612 LEU A CA 1
ATOM 4503 C C . LEU A 1 612 ? -4.145 -12.266 -7.092 1.00 96.38 612 LEU A C 1
ATOM 4505 O O . LEU A 1 612 ? -4.643 -12.636 -6.030 1.00 96.38 612 LEU A O 1
ATOM 4509 N N . VAL A 1 613 ? -4.525 -11.135 -7.692 1.00 96.75 613 VAL A N 1
ATOM 4510 C CA . VAL A 1 613 ? -5.605 -10.284 -7.167 1.00 96.75 613 VAL A CA 1
ATOM 4511 C C . VAL A 1 613 ? -6.964 -10.971 -7.291 1.00 96.75 613 VAL A C 1
ATOM 4513 O O . VAL A 1 613 ? -7.729 -10.963 -6.325 1.00 96.75 613 VAL A O 1
ATOM 4516 N N . ALA A 1 614 ? -7.248 -11.640 -8.413 1.00 96.06 614 ALA A N 1
ATOM 4517 C CA . ALA A 1 614 ? -8.472 -12.426 -8.574 1.00 96.06 614 ALA A CA 1
ATOM 4518 C C . ALA A 1 614 ? -8.570 -13.551 -7.522 1.00 96.06 614 ALA A C 1
ATOM 4520 O O . ALA A 1 614 ? -9.577 -13.666 -6.821 1.00 96.06 614 ALA A O 1
ATOM 4521 N N . VAL A 1 615 ? -7.501 -14.330 -7.330 1.00 95.06 615 VAL A N 1
ATOM 4522 C CA . VAL A 1 615 ? -7.427 -15.384 -6.299 1.00 95.06 615 VAL A CA 1
ATOM 4523 C C . VAL A 1 615 ? -7.514 -14.793 -4.888 1.00 95.06 615 VAL A C 1
ATOM 4525 O O . VAL A 1 615 ? -8.230 -15.318 -4.032 1.00 95.06 615 VAL A O 1
ATOM 4528 N N . GLY A 1 616 ? -6.828 -13.676 -4.642 1.00 93.69 616 GLY A N 1
ATOM 4529 C CA . GLY A 1 616 ? -6.850 -12.955 -3.372 1.00 93.69 616 GLY A CA 1
ATOM 4530 C C . GLY A 1 616 ? -8.248 -12.459 -3.007 1.00 93.69 616 GLY A C 1
ATOM 4531 O O . GLY A 1 616 ? -8.660 -12.593 -1.853 1.00 93.69 616 GLY A O 1
ATOM 4532 N N . PHE A 1 617 ? -9.016 -11.970 -3.985 1.00 93.62 617 PHE A N 1
ATOM 4533 C CA . PHE A 1 617 ? -10.419 -11.602 -3.803 1.00 93.62 617 PHE A CA 1
ATOM 4534 C C . PHE A 1 617 ? -11.258 -12.803 -3.367 1.00 93.62 617 PHE A C 1
ATOM 4536 O O . PHE A 1 617 ? -11.988 -12.706 -2.377 1.00 93.62 617 PHE A O 1
ATOM 4543 N N . LEU A 1 618 ? -11.134 -13.947 -4.048 1.00 93.75 618 LEU A N 1
ATOM 4544 C CA . LEU A 1 618 ? -11.870 -15.161 -3.682 1.00 93.75 618 LEU A CA 1
ATOM 4545 C C . LEU A 1 618 ? -11.529 -15.601 -2.251 1.00 93.75 618 LEU A C 1
ATOM 4547 O O . LEU A 1 618 ? -12.418 -15.792 -1.417 1.00 93.75 618 LEU A O 1
ATOM 4551 N N . TYR A 1 619 ? -10.236 -15.640 -1.927 1.00 92.69 619 TYR A N 1
ATOM 4552 C CA . TYR A 1 619 ? -9.744 -16.003 -0.602 1.00 92.69 619 TYR A CA 1
ATOM 4553 C C . TYR A 1 619 ? -10.264 -15.069 0.504 1.00 92.69 619 TYR A C 1
ATOM 4555 O O . TYR A 1 619 ? -10.808 -15.548 1.506 1.00 92.69 619 TYR A O 1
ATOM 4563 N N . ALA A 1 620 ? -10.142 -13.749 0.319 1.00 88.75 620 ALA A N 1
ATOM 4564 C CA . ALA A 1 620 ? -10.513 -12.730 1.305 1.00 88.75 620 ALA A CA 1
ATOM 4565 C C . ALA A 1 620 ? -12.032 -12.567 1.485 1.00 88.75 620 ALA A C 1
ATOM 4567 O O . ALA A 1 620 ? -12.483 -12.070 2.522 1.00 88.75 620 ALA A O 1
ATOM 4568 N N . THR A 1 621 ? -12.819 -12.985 0.492 1.00 87.00 621 THR A N 1
ATOM 4569 C CA . THR A 1 621 ? -14.288 -12.929 0.520 1.00 87.00 621 THR A CA 1
ATOM 4570 C C . THR A 1 621 ? -14.949 -14.279 0.787 1.00 87.00 621 THR A C 1
ATOM 4572 O O . THR A 1 621 ? -16.166 -14.388 0.685 1.00 87.00 621 THR A O 1
ATOM 4575 N N . HIS A 1 622 ? -14.167 -15.294 1.172 1.00 88.62 622 HIS A N 1
ATOM 4576 C CA . HIS A 1 622 ? -14.647 -16.651 1.457 1.00 88.62 622 HIS A CA 1
ATOM 4577 C C . HIS A 1 622 ? -15.348 -17.336 0.270 1.00 88.62 622 HIS A C 1
ATOM 4579 O O . HIS A 1 622 ? -16.126 -18.269 0.458 1.00 88.62 622 HIS A O 1
ATOM 4585 N N . ARG A 1 623 ? -15.024 -16.930 -0.961 1.00 89.56 623 ARG A N 1
ATOM 4586 C CA . ARG A 1 623 ? -15.487 -17.585 -2.186 1.00 89.56 623 ARG A CA 1
ATOM 4587 C C . ARG A 1 623 ? -14.522 -18.722 -2.539 1.00 89.56 623 ARG A C 1
ATOM 4589 O O . ARG A 1 623 ? -13.314 -18.517 -2.626 1.00 89.56 623 ARG A O 1
ATOM 4596 N N . GLY A 1 624 ? -15.041 -19.943 -2.663 1.00 88.12 624 GLY A N 1
ATOM 4597 C CA . GLY A 1 624 ? -14.254 -21.126 -3.035 1.00 88.12 624 GLY A CA 1
ATOM 4598 C C . GLY A 1 624 ? -14.040 -21.252 -4.547 1.00 88.12 624 GLY A C 1
ATOM 4599 O O . GLY A 1 624 ? -14.528 -20.432 -5.320 1.00 88.12 624 GLY A O 1
ATOM 4600 N N . LEU A 1 625 ? -13.370 -22.328 -4.979 1.00 89.88 625 LEU A N 1
ATOM 4601 C CA . LEU A 1 625 ? -13.142 -22.621 -6.406 1.00 89.88 625 LEU A CA 1
ATOM 4602 C C . LEU A 1 625 ? -14.440 -22.797 -7.207 1.00 89.88 625 LEU A C 1
ATOM 4604 O O . LEU A 1 625 ? -14.457 -22.494 -8.391 1.00 89.88 625 LEU A O 1
ATOM 4608 N N . ALA A 1 626 ? -15.537 -23.196 -6.554 1.00 91.81 626 ALA A N 1
ATOM 4609 C CA . ALA A 1 626 ? -16.865 -23.278 -7.169 1.00 91.81 626 ALA A CA 1
ATOM 4610 C C . ALA A 1 626 ? -17.406 -21.919 -7.661 1.00 91.81 626 ALA A C 1
ATOM 4612 O O . ALA A 1 626 ? -18.382 -21.877 -8.399 1.00 91.81 626 ALA A O 1
ATOM 4613 N N . TYR A 1 627 ? -16.793 -20.803 -7.252 1.00 93.25 627 TYR A N 1
ATOM 4614 C CA . TYR A 1 627 ? -17.114 -19.484 -7.793 1.00 93.25 627 TYR A CA 1
ATOM 4615 C C . TYR A 1 627 ? -16.529 -19.271 -9.201 1.00 93.25 627 TYR A C 1
ATOM 4617 O O . TYR A 1 627 ? -16.947 -18.339 -9.884 1.00 93.25 627 TYR A O 1
ATOM 4625 N N . VAL A 1 628 ? -15.573 -20.100 -9.637 1.00 96.00 628 VAL A N 1
ATOM 4626 C CA . VAL A 1 628 ? -14.939 -20.012 -10.958 1.00 96.00 628 VAL A CA 1
ATOM 4627 C C . VAL A 1 628 ? -15.648 -20.924 -11.954 1.00 96.00 628 VAL A C 1
ATOM 4629 O O . VAL A 1 628 ? -15.639 -22.143 -11.801 1.00 96.00 628 VAL A O 1
ATOM 4632 N N . ASP A 1 629 ? -16.225 -20.330 -12.999 1.00 94.19 629 ASP A N 1
ATOM 4633 C CA . ASP A 1 629 ? -17.028 -21.035 -14.005 1.00 94.19 629 ASP A CA 1
ATOM 4634 C C . ASP A 1 629 ? -16.155 -21.725 -15.069 1.00 94.19 629 ASP A C 1
ATOM 4636 O O . ASP A 1 629 ? -16.160 -21.379 -16.254 1.00 94.19 629 ASP A O 1
ATOM 4640 N N . LEU A 1 630 ? -15.359 -22.706 -14.637 1.00 93.56 630 LEU A N 1
ATOM 4641 C CA . LEU A 1 630 ? -14.528 -23.529 -15.516 1.00 93.56 630 LEU A CA 1
ATOM 4642 C C . LEU A 1 630 ? -15.325 -24.724 -16.043 1.00 93.56 630 LEU A C 1
ATOM 4644 O O . LEU A 1 630 ? -15.562 -25.700 -15.333 1.00 93.56 630 LEU A O 1
ATOM 4648 N N . SER A 1 631 ? -15.704 -24.662 -17.316 1.00 89.50 631 SER A N 1
ATOM 4649 C CA . SER A 1 631 ? -16.366 -25.750 -18.035 1.00 89.50 631 SER A CA 1
ATOM 4650 C C . SER A 1 631 ? -15.778 -25.884 -19.439 1.00 89.50 631 SER A C 1
ATOM 4652 O O . SER A 1 631 ? -15.594 -24.882 -20.133 1.00 89.50 631 SER A O 1
ATOM 4654 N N . LEU A 1 632 ? -15.448 -27.115 -19.851 1.00 91.19 632 LEU A N 1
ATOM 4655 C CA . LEU A 1 632 ? -14.953 -27.377 -21.206 1.00 91.19 632 LEU A CA 1
ATOM 4656 C C . LEU A 1 632 ? -16.035 -27.029 -22.242 1.00 91.19 632 LEU A C 1
ATOM 4658 O O . LEU A 1 632 ? -17.209 -27.336 -22.014 1.00 91.19 632 LEU A O 1
ATOM 4662 N N . PRO A 1 633 ? -15.660 -26.421 -23.382 1.00 90.69 633 PRO A N 1
ATOM 4663 C CA . PRO A 1 633 ? -16.624 -26.020 -24.392 1.00 90.69 633 PRO A CA 1
ATOM 4664 C C . PRO A 1 633 ? -17.267 -27.245 -25.051 1.00 90.69 633 PRO A C 1
ATOM 4666 O O . PRO A 1 633 ? -16.595 -28.120 -25.593 1.00 90.69 633 PRO A O 1
ATOM 4669 N N . SER A 1 634 ? -18.596 -27.279 -25.051 1.00 94.44 634 SER A N 1
ATOM 4670 C CA . SER A 1 634 ? -19.385 -28.191 -25.883 1.00 94.44 634 SER A CA 1
ATOM 4671 C C . SER A 1 634 ? -19.211 -27.877 -27.381 1.00 94.44 634 SER A C 1
ATOM 4673 O O . SER A 1 634 ? -18.866 -26.746 -27.732 1.00 94.44 634 SER A O 1
ATOM 4675 N N . PRO A 1 635 ? -19.535 -28.802 -28.306 1.00 93.81 635 PRO A N 1
ATOM 4676 C CA . PRO A 1 635 ? -19.458 -28.534 -29.749 1.00 93.81 635 PRO A CA 1
ATOM 4677 C C . PRO A 1 635 ? -20.255 -27.295 -30.190 1.00 93.81 635 PRO A C 1
ATOM 4679 O O . PRO A 1 635 ? -19.808 -26.522 -31.034 1.00 93.81 635 PRO A O 1
ATOM 4682 N N . ARG A 1 636 ? -21.412 -27.047 -29.561 1.00 95.38 636 ARG A N 1
ATOM 4683 C CA . ARG A 1 636 ? -22.201 -25.828 -29.790 1.00 95.38 636 ARG A CA 1
ATOM 4684 C C . ARG A 1 636 ? -21.450 -24.576 -29.338 1.00 95.38 636 ARG A C 1
ATOM 4686 O O . ARG A 1 636 ? -21.474 -23.568 -30.037 1.00 95.38 636 ARG A O 1
ATOM 4693 N N . GLN A 1 637 ? -20.782 -24.637 -28.188 1.00 95.31 637 GLN A N 1
ATOM 4694 C CA . GLN A 1 637 ? -19.968 -23.534 -27.681 1.00 95.31 637 GLN A CA 1
ATOM 4695 C C . GLN A 1 637 ? -18.719 -23.293 -28.533 1.00 95.31 637 GLN A C 1
ATOM 4697 O O . GLN A 1 637 ? -18.330 -22.143 -28.669 1.00 95.31 637 GLN A O 1
ATOM 4702 N N . VAL A 1 638 ? -18.151 -24.308 -29.193 1.00 95.50 638 VAL A N 1
ATOM 4703 C CA . VAL A 1 638 ? -17.100 -24.094 -30.208 1.00 95.50 638 VAL A CA 1
ATOM 4704 C C . VAL A 1 638 ? -17.621 -23.230 -31.363 1.00 95.50 638 VAL A C 1
ATOM 4706 O O . VAL A 1 638 ? -16.954 -22.282 -31.769 1.00 95.50 638 VAL A O 1
ATOM 4709 N N . GLY A 1 639 ? -18.850 -23.473 -31.834 1.00 96.19 639 GLY A N 1
ATOM 4710 C CA . GLY A 1 639 ? -19.508 -22.591 -32.806 1.00 96.19 639 GLY A CA 1
ATOM 4711 C C . GLY A 1 639 ? -19.711 -21.159 -32.287 1.00 96.19 639 GLY A C 1
ATOM 4712 O O . GLY A 1 639 ? -19.520 -20.202 -33.034 1.00 96.19 639 GLY A O 1
ATOM 4713 N N . ILE A 1 640 ? -20.032 -20.999 -30.996 1.00 97.44 640 ILE A N 1
ATOM 4714 C CA . ILE A 1 640 ? -20.131 -19.682 -30.339 1.00 97.44 640 ILE A CA 1
ATOM 4715 C C . ILE A 1 640 ? -18.765 -18.992 -30.271 1.00 97.44 640 ILE A C 1
ATOM 4717 O O . ILE A 1 640 ? -18.716 -17.782 -30.460 1.00 97.44 640 ILE A O 1
ATOM 4721 N N . ILE A 1 641 ? -17.665 -19.725 -30.059 1.00 97.75 641 ILE A N 1
ATOM 4722 C CA . ILE A 1 641 ? -16.311 -19.152 -30.085 1.00 97.75 641 ILE A CA 1
ATOM 4723 C C . ILE A 1 641 ? -16.041 -18.524 -31.454 1.00 97.75 641 ILE A C 1
ATOM 4725 O O . ILE A 1 641 ? -15.698 -17.347 -31.534 1.00 97.75 641 ILE A O 1
ATOM 4729 N N . VAL A 1 642 ? -16.270 -19.274 -32.535 1.00 97.50 642 VAL A N 1
ATOM 4730 C CA . VAL A 1 642 ? -16.067 -18.770 -33.904 1.00 97.50 642 VAL A CA 1
ATOM 4731 C C . VAL A 1 642 ? -16.967 -17.564 -34.184 1.00 97.50 642 VAL A C 1
ATOM 4733 O O . VAL A 1 642 ? -16.484 -16.522 -34.621 1.00 97.50 642 VAL A O 1
ATOM 4736 N N . GLY A 1 643 ? -18.266 -17.672 -33.887 1.00 97.88 643 GLY A N 1
ATOM 4737 C CA . GLY A 1 643 ? -19.216 -16.575 -34.084 1.00 97.88 643 GLY A CA 1
ATOM 4738 C C . GLY A 1 643 ? -18.884 -15.332 -33.252 1.00 97.88 643 GLY A C 1
ATOM 4739 O O . GLY A 1 643 ? -19.019 -14.216 -33.745 1.00 97.88 643 GLY A O 1
ATOM 4740 N N . GLY A 1 644 ? -18.403 -15.518 -32.021 1.00 97.81 644 GLY A N 1
ATOM 4741 C CA . GLY A 1 644 ? -17.969 -14.448 -31.127 1.00 97.81 644 GLY A CA 1
ATOM 4742 C C . GLY A 1 644 ? -16.755 -13.699 -31.665 1.00 97.81 644 GLY A C 1
ATOM 4743 O O . GLY A 1 644 ? -16.781 -12.473 -31.706 1.00 97.81 644 GLY A O 1
ATOM 4744 N N . VAL A 1 645 ? -15.739 -14.418 -32.157 1.00 97.94 645 VAL A N 1
ATOM 4745 C CA . VAL A 1 645 ? -14.558 -13.812 -32.800 1.00 97.94 645 VAL A CA 1
ATOM 4746 C C . VAL A 1 645 ? -14.972 -13.005 -34.031 1.00 97.94 645 VAL A C 1
ATOM 4748 O O . VAL A 1 645 ? -14.594 -11.842 -34.159 1.00 97.94 645 VAL A O 1
ATOM 4751 N N . VAL A 1 646 ? -15.803 -13.583 -34.907 1.00 98.31 646 VAL A N 1
ATOM 4752 C CA . VAL A 1 646 ? -16.309 -12.889 -36.104 1.00 98.31 646 VAL A CA 1
ATOM 4753 C C . VAL A 1 646 ? -17.086 -11.628 -35.720 1.00 98.31 646 VAL A C 1
ATOM 4755 O O . VAL A 1 646 ? -16.838 -10.565 -36.283 1.00 98.31 646 VAL A O 1
ATOM 4758 N N . ALA A 1 647 ? -17.983 -11.709 -34.736 1.00 98.12 647 ALA A N 1
ATOM 4759 C CA . ALA A 1 647 ? -18.745 -10.557 -34.264 1.00 98.12 647 ALA A CA 1
ATOM 4760 C C . ALA A 1 647 ? -17.839 -9.453 -33.687 1.00 98.12 647 ALA A C 1
ATOM 4762 O O . ALA A 1 647 ? -18.055 -8.278 -33.985 1.00 98.12 647 ALA A O 1
ATOM 4763 N N . SER A 1 648 ? -16.795 -9.807 -32.929 1.00 97.69 648 SER A N 1
ATOM 4764 C CA . SER A 1 648 ? -15.793 -8.847 -32.446 1.00 97.69 648 SER A CA 1
ATOM 4765 C C . SER A 1 648 ? -15.072 -8.137 -33.595 1.00 97.69 648 SER A C 1
ATOM 4767 O O . SER A 1 648 ? -14.926 -6.916 -33.555 1.00 97.69 648 SER A O 1
ATOM 4769 N N . PHE A 1 649 ? -14.694 -8.858 -34.656 1.00 96.50 649 PHE A N 1
ATOM 4770 C CA . PHE A 1 649 ? -14.070 -8.257 -35.839 1.00 96.50 649 PHE A CA 1
ATOM 4771 C C . PHE A 1 649 ? -15.017 -7.382 -36.656 1.00 96.50 649 PHE A C 1
ATOM 4773 O O . PHE A 1 649 ? -14.588 -6.357 -37.177 1.00 96.50 649 PHE A O 1
ATOM 4780 N N . VAL A 1 650 ? -16.302 -7.732 -36.743 1.00 97.62 650 VAL A N 1
ATOM 4781 C CA . VAL A 1 650 ? -17.310 -6.868 -37.376 1.00 97.62 650 VAL A CA 1
ATOM 4782 C C . VAL A 1 650 ? -17.424 -5.542 -36.622 1.00 97.62 650 VAL A C 1
ATOM 4784 O O . VAL A 1 650 ? -17.410 -4.486 -37.250 1.00 97.62 650 VAL A O 1
ATOM 4787 N N . ILE A 1 651 ? -17.476 -5.576 -35.285 1.00 96.06 651 ILE A N 1
ATOM 4788 C CA . ILE A 1 651 ? -17.500 -4.361 -34.453 1.00 96.06 651 ILE A CA 1
ATOM 4789 C C . ILE A 1 651 ? -16.237 -3.524 -34.687 1.00 96.06 651 ILE A C 1
ATOM 4791 O O . ILE A 1 651 ? -16.337 -2.320 -34.926 1.00 96.06 651 ILE A O 1
ATOM 4795 N N . TRP A 1 652 ? -15.064 -4.161 -34.657 1.00 93.56 652 TRP A N 1
ATOM 4796 C CA . TRP A 1 652 ? -13.788 -3.504 -34.935 1.00 93.56 652 TRP A CA 1
ATOM 4797 C C . TRP A 1 652 ? -13.767 -2.856 -36.325 1.00 93.56 652 TRP A C 1
ATOM 4799 O O . TRP A 1 652 ? -13.453 -1.676 -36.436 1.00 93.56 652 TRP A O 1
ATOM 4809 N N . ALA A 1 653 ? -14.181 -3.570 -37.374 1.00 92.69 653 ALA A N 1
ATOM 4810 C CA . ALA A 1 653 ? -14.182 -3.065 -38.746 1.00 92.69 653 ALA A CA 1
ATOM 4811 C C . ALA A 1 653 ? -15.121 -1.862 -38.924 1.00 92.69 653 ALA A C 1
ATOM 4813 O O . ALA A 1 653 ? -14.754 -0.878 -39.568 1.00 92.69 653 ALA A O 1
ATOM 4814 N N . VAL A 1 654 ? -16.314 -1.909 -38.319 1.00 93.69 654 VAL A N 1
ATOM 4815 C CA . VAL A 1 654 ? -17.257 -0.780 -38.316 1.00 93.69 654 VAL A CA 1
ATOM 4816 C C . VAL A 1 654 ? -16.651 0.431 -37.603 1.00 93.69 654 VAL A C 1
ATOM 4818 O O . VAL A 1 654 ? -16.735 1.544 -38.119 1.00 93.69 654 VAL A O 1
ATOM 4821 N N . ALA A 1 655 ? -16.008 0.234 -36.450 1.00 89.12 655 ALA A N 1
ATOM 4822 C CA . ALA A 1 655 ? -15.358 1.321 -35.723 1.00 89.12 655 ALA A CA 1
ATOM 4823 C C . ALA A 1 655 ? -14.194 1.932 -36.519 1.00 89.12 655 ALA A C 1
ATOM 4825 O O . ALA A 1 655 ? -14.115 3.155 -36.638 1.00 89.12 655 ALA A O 1
ATOM 4826 N N . SER A 1 656 ? -13.351 1.102 -37.136 1.00 86.94 656 SER A N 1
ATOM 4827 C CA . SER A 1 656 ? -12.258 1.539 -38.012 1.00 86.94 656 SER A CA 1
ATOM 4828 C C . SER A 1 656 ? -12.766 2.342 -39.212 1.00 86.94 656 SER A C 1
ATOM 4830 O O . SER A 1 656 ? -12.187 3.372 -39.552 1.00 86.94 656 SER A O 1
ATOM 4832 N N . LEU A 1 657 ? -13.889 1.936 -39.817 1.00 90.12 657 LEU A N 1
ATOM 4833 C CA . LEU A 1 657 ? -14.524 2.684 -40.903 1.00 90.12 657 LEU A CA 1
ATOM 4834 C C . LEU A 1 657 ? -15.008 4.064 -40.435 1.00 90.12 657 LEU A C 1
ATOM 4836 O O . LEU A 1 657 ? -14.825 5.049 -41.148 1.00 90.12 657 LEU A O 1
ATOM 4840 N N . ILE A 1 658 ? -15.601 4.157 -39.243 1.00 87.94 658 ILE A N 1
ATOM 4841 C CA . ILE A 1 658 ? -16.038 5.434 -38.659 1.00 87.94 658 ILE A CA 1
ATOM 4842 C C . ILE A 1 658 ? -14.835 6.354 -38.418 1.00 87.94 658 ILE A C 1
ATOM 4844 O O . ILE A 1 658 ? -14.869 7.513 -38.827 1.00 87.94 658 ILE A O 1
ATOM 4848 N N . VAL A 1 659 ? -13.762 5.838 -37.809 1.00 85.19 659 VAL A N 1
ATOM 4849 C CA . VAL A 1 659 ? -12.523 6.592 -37.547 1.00 85.19 659 VAL A CA 1
ATOM 4850 C C . VAL A 1 659 ? -11.930 7.134 -38.849 1.00 85.19 659 VAL A C 1
ATOM 4852 O O . VAL A 1 659 ? -11.642 8.329 -38.933 1.00 85.19 659 VAL A O 1
ATOM 4855 N N . ALA A 1 660 ? -11.833 6.293 -39.883 1.00 86.44 660 ALA A N 1
ATOM 4856 C CA . ALA A 1 660 ? -11.306 6.681 -41.188 1.00 86.44 660 ALA A CA 1
ATOM 4857 C C . ALA A 1 660 ? -12.155 7.768 -41.873 1.00 86.44 660 ALA A C 1
ATOM 4859 O O . ALA A 1 660 ? -11.610 8.756 -42.360 1.00 86.44 660 ALA A O 1
ATOM 4860 N N . ASN A 1 661 ? -13.486 7.628 -41.882 1.00 90.12 661 ASN A N 1
ATOM 4861 C CA . ASN A 1 661 ? -14.376 8.593 -42.545 1.00 90.12 661 ASN A CA 1
ATOM 4862 C C . ASN A 1 661 ? -14.453 9.945 -41.827 1.00 90.12 661 ASN A C 1
ATOM 4864 O O . ASN A 1 661 ? -14.701 10.965 -42.463 1.00 90.12 661 ASN A O 1
ATOM 4868 N N . LEU A 1 662 ? -14.252 9.965 -40.511 1.00 85.88 662 LEU A N 1
ATOM 4869 C CA . LEU A 1 662 ? -14.258 11.193 -39.719 1.00 85.88 662 LEU A CA 1
ATOM 4870 C C . LEU A 1 662 ? -12.881 11.878 -39.666 1.00 85.88 662 LEU A C 1
ATOM 4872 O O . LEU A 1 662 ? -12.749 12.907 -39.006 1.00 85.88 662 LEU A O 1
ATOM 4876 N N . GLY A 1 663 ? -11.863 11.325 -40.340 1.00 81.88 663 GLY A N 1
ATOM 4877 C CA . GLY A 1 663 ? -10.495 11.853 -40.320 1.00 81.88 663 GLY A CA 1
ATOM 4878 C C . GLY A 1 663 ? -9.889 11.870 -38.915 1.00 81.88 663 GLY A C 1
ATOM 4879 O O . GLY A 1 663 ? -9.121 12.770 -38.577 1.00 81.88 663 GLY A O 1
ATOM 4880 N N . LEU A 1 664 ? -10.293 10.922 -38.067 1.00 77.75 664 LEU A N 1
ATOM 4881 C CA . LEU A 1 664 ? -9.882 10.875 -36.672 1.00 77.75 664 LEU A CA 1
ATOM 4882 C C . LEU A 1 664 ? -8.496 10.231 -36.537 1.00 77.75 664 LEU A C 1
ATOM 4884 O O . LEU A 1 664 ? -8.175 9.304 -37.283 1.00 77.75 664 LEU A O 1
ATOM 4888 N N . PRO A 1 665 ? -7.676 10.682 -35.572 1.00 70.38 665 PRO A N 1
ATOM 4889 C CA . PRO A 1 665 ? -6.381 10.069 -35.310 1.00 70.38 665 PRO A CA 1
ATOM 4890 C C . PRO A 1 665 ? -6.561 8.616 -34.851 1.00 70.38 665 PRO A C 1
ATOM 4892 O O . PRO A 1 665 ? -7.304 8.346 -33.904 1.00 70.38 665 PRO A O 1
ATOM 4895 N N . ALA A 1 666 ? -5.874 7.689 -35.521 1.00 66.69 666 ALA A N 1
ATOM 4896 C CA . ALA A 1 666 ? -5.735 6.312 -35.062 1.00 66.69 666 ALA A CA 1
ATOM 4897 C C . ALA A 1 666 ? -4.733 6.249 -33.897 1.00 66.69 666 ALA A C 1
ATOM 4899 O O . ALA A 1 666 ? -3.797 7.046 -33.836 1.00 66.69 666 ALA A O 1
ATOM 4900 N N . THR A 1 667 ? -4.941 5.320 -32.960 1.00 65.75 667 THR A N 1
ATOM 4901 C CA . THR A 1 667 ? -4.033 5.120 -31.823 1.00 65.75 667 THR A CA 1
ATOM 4902 C C . THR A 1 667 ? -3.210 3.860 -32.001 1.00 65.75 667 THR A C 1
ATOM 4904 O O . THR A 1 667 ? -3.777 2.765 -32.011 1.00 65.75 667 THR A O 1
ATOM 4907 N N . ASP A 1 668 ? -1.894 4.005 -32.008 1.00 67.38 668 ASP A N 1
ATOM 4908 C CA . ASP A 1 668 ? -1.002 2.875 -31.794 1.00 67.38 668 ASP A CA 1
ATOM 4909 C C . ASP A 1 668 ? -0.9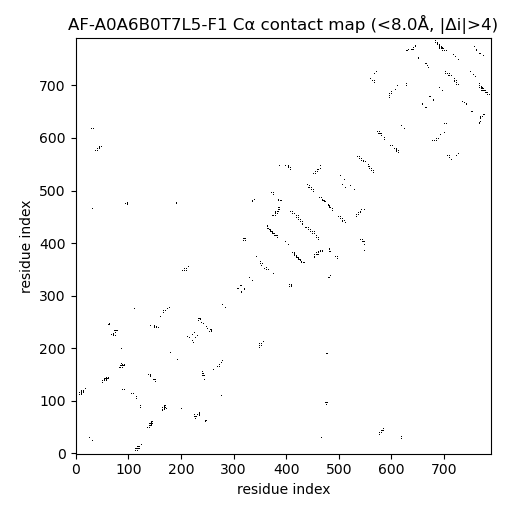39 2.533 -30.301 1.00 67.38 668 ASP A C 1
ATOM 4911 O O . ASP A 1 668 ? -1.126 3.383 -29.422 1.00 67.38 668 ASP A O 1
ATOM 4915 N N . HIS A 1 669 ? -0.720 1.258 -29.996 1.00 64.50 669 HIS A N 1
ATOM 4916 C CA . HIS A 1 669 ? -0.502 0.815 -28.624 1.00 64.50 669 HIS A CA 1
ATOM 4917 C C . HIS A 1 669 ? 0.902 1.249 -28.186 1.00 64.50 669 HIS A C 1
ATOM 4919 O O . HIS A 1 669 ? 1.871 0.922 -28.864 1.00 64.50 669 HIS A O 1
ATOM 4925 N N . ALA A 1 670 ? 1.045 1.900 -27.025 1.00 58.50 670 ALA A N 1
ATOM 4926 C CA . ALA A 1 670 ? 2.307 2.520 -26.584 1.00 58.50 670 ALA A CA 1
ATOM 4927 C C . ALA A 1 670 ? 3.513 1.563 -26.419 1.00 58.50 670 ALA A C 1
ATOM 4929 O O . ALA A 1 670 ? 4.616 2.012 -26.126 1.00 58.50 670 ALA A O 1
ATOM 4930 N N . LEU A 1 671 ? 3.297 0.253 -26.564 1.00 58.34 671 LEU A N 1
ATOM 4931 C CA . LEU A 1 671 ? 4.321 -0.790 -26.449 1.00 58.34 671 LEU A CA 1
ATOM 4932 C C . LEU A 1 671 ? 4.913 -1.229 -27.802 1.00 58.34 671 LEU A C 1
ATOM 4934 O O . LEU A 1 671 ? 5.925 -1.921 -27.800 1.00 58.34 671 LEU A O 1
ATOM 4938 N N . PHE A 1 672 ? 4.286 -0.886 -28.932 1.00 64.62 672 PHE A N 1
ATOM 4939 C CA . PHE A 1 672 ? 4.745 -1.298 -30.260 1.00 64.62 672 PHE A CA 1
ATOM 4940 C C . PHE A 1 672 ? 5.086 -0.066 -31.082 1.00 64.62 672 PHE A C 1
ATOM 4942 O O . PHE A 1 672 ? 4.201 0.709 -31.436 1.00 64.62 672 PHE A O 1
ATOM 4949 N N . ASP A 1 673 ? 6.372 0.093 -31.375 1.00 64.88 673 ASP A N 1
ATOM 4950 C CA . ASP A 1 673 ? 6.856 1.077 -32.329 1.00 64.88 673 ASP A CA 1
ATOM 4951 C C . ASP A 1 673 ? 7.117 0.362 -33.667 1.00 64.88 673 ASP A C 1
ATOM 4953 O O . ASP A 1 673 ? 7.983 -0.520 -33.728 1.00 64.88 673 ASP A O 1
ATOM 4957 N N . PRO A 1 674 ? 6.380 0.698 -34.743 1.00 61.69 674 PRO A N 1
ATOM 4958 C CA . PRO A 1 674 ? 6.616 0.148 -36.077 1.00 61.69 674 PRO A CA 1
ATOM 4959 C C . PRO A 1 674 ? 8.030 0.407 -36.616 1.00 61.69 674 PRO A C 1
ATOM 4961 O O . PRO A 1 674 ? 8.435 -0.249 -37.570 1.00 61.69 674 PRO A O 1
ATOM 4964 N N . SER A 1 675 ? 8.762 1.368 -36.042 1.00 60.19 675 SER A N 1
ATOM 4965 C CA . SER A 1 675 ? 10.131 1.715 -36.433 1.00 60.19 675 SER A CA 1
ATOM 4966 C C . SER A 1 675 ? 11.225 0.896 -35.733 1.00 60.19 675 SER A C 1
ATOM 4968 O O . SER A 1 675 ? 12.400 1.068 -36.054 1.00 60.19 675 SER A O 1
ATOM 4970 N N . ASP A 1 676 ? 10.864 -0.005 -34.812 1.00 67.44 676 ASP A N 1
ATOM 4971 C CA . ASP A 1 676 ? 11.801 -0.915 -34.142 1.00 67.44 676 ASP A CA 1
ATOM 4972 C C . ASP A 1 676 ? 11.897 -2.267 -34.879 1.00 67.44 676 ASP A C 1
ATOM 4974 O O . ASP A 1 676 ? 10.920 -3.014 -34.991 1.00 67.44 676 ASP A O 1
ATOM 4978 N N . ASP A 1 677 ? 13.106 -2.610 -35.338 1.00 61.44 677 ASP A N 1
ATOM 4979 C CA . ASP A 1 677 ? 13.425 -3.852 -36.059 1.00 61.44 677 ASP A CA 1
ATOM 4980 C C . ASP A 1 677 ? 13.086 -5.129 -35.256 1.00 61.44 677 ASP A C 1
ATOM 4982 O O . ASP A 1 677 ? 12.882 -6.203 -35.833 1.00 61.44 677 ASP A O 1
ATOM 4986 N N . ALA A 1 678 ? 13.008 -5.055 -33.921 1.00 63.69 678 ALA A N 1
ATOM 4987 C CA . ALA A 1 678 ? 12.647 -6.192 -33.070 1.00 63.69 678 ALA A CA 1
ATOM 4988 C C . ALA A 1 678 ? 11.130 -6.467 -33.016 1.00 63.69 678 ALA A C 1
ATOM 4990 O O . ALA A 1 678 ? 10.716 -7.569 -32.622 1.00 63.69 678 ALA A O 1
ATOM 4991 N N . THR A 1 679 ? 10.299 -5.503 -33.423 1.00 73.88 679 THR A N 1
ATOM 4992 C CA . THR A 1 679 ? 8.835 -5.539 -33.283 1.00 73.88 679 THR A CA 1
ATOM 4993 C C . THR A 1 679 ? 8.189 -6.756 -33.957 1.00 73.88 679 THR A C 1
ATOM 4995 O O . THR A 1 679 ? 7.409 -7.438 -33.286 1.00 73.88 679 THR A O 1
ATOM 4998 N N . PRO A 1 680 ? 8.523 -7.152 -35.204 1.00 82.00 680 PRO A N 1
ATOM 4999 C CA . PRO A 1 680 ? 7.868 -8.295 -35.848 1.00 82.00 680 PRO A CA 1
ATOM 5000 C C . PRO A 1 680 ? 8.054 -9.622 -35.095 1.00 82.00 680 PRO A C 1
ATOM 5002 O O . PRO A 1 680 ? 7.105 -10.385 -34.907 1.00 82.00 680 PRO A O 1
ATOM 5005 N N . THR A 1 681 ? 9.262 -9.900 -34.598 1.00 84.81 681 THR A N 1
ATOM 5006 C CA . THR A 1 681 ? 9.529 -11.153 -33.866 1.00 84.81 681 THR A CA 1
ATOM 5007 C C . THR A 1 681 ? 8.831 -11.156 -32.503 1.00 84.81 681 THR A C 1
ATOM 5009 O O . THR A 1 681 ? 8.314 -12.188 -32.070 1.00 84.81 681 THR A O 1
ATOM 5012 N N . LEU A 1 682 ? 8.756 -9.997 -31.840 1.00 84.94 682 LEU A N 1
ATOM 5013 C CA . LEU A 1 682 ? 8.005 -9.829 -30.594 1.00 84.94 682 LEU A CA 1
ATOM 5014 C C . LEU A 1 682 ? 6.508 -10.102 -30.786 1.00 84.94 682 LEU A C 1
ATOM 5016 O O . LEU A 1 682 ? 5.913 -10.796 -29.960 1.00 84.94 682 LEU A O 1
ATOM 5020 N N . LEU A 1 683 ? 5.909 -9.628 -31.884 1.00 86.25 683 LEU A N 1
ATOM 5021 C CA . LEU A 1 683 ? 4.497 -9.873 -32.197 1.00 86.25 683 LEU A CA 1
ATOM 5022 C C . LEU A 1 683 ? 4.192 -11.374 -32.313 1.00 86.25 683 LEU A C 1
ATOM 5024 O O . LEU A 1 683 ? 3.225 -11.844 -31.715 1.00 86.25 683 LEU A O 1
ATOM 5028 N N . LEU A 1 684 ? 5.045 -12.158 -32.983 1.00 89.38 684 LEU A N 1
ATOM 5029 C CA . LEU A 1 684 ? 4.868 -13.615 -33.073 1.00 89.38 684 LEU A CA 1
ATOM 5030 C C . LEU A 1 684 ? 4.912 -14.307 -31.705 1.00 89.38 684 LEU A C 1
ATOM 5032 O O . LEU A 1 684 ? 4.113 -15.208 -31.448 1.00 89.38 684 LEU A O 1
ATOM 5036 N N . VAL A 1 685 ? 5.816 -13.886 -30.813 1.00 91.38 685 VAL A N 1
ATOM 5037 C CA . VAL A 1 685 ? 5.907 -14.440 -29.450 1.00 91.38 685 VAL A CA 1
ATOM 5038 C C . VAL A 1 685 ? 4.684 -14.072 -28.608 1.00 91.38 685 VAL A C 1
ATOM 5040 O O . VAL A 1 685 ? 4.270 -14.850 -27.746 1.00 91.38 685 VAL A O 1
ATOM 5043 N N . LEU A 1 686 ? 4.067 -12.920 -28.863 1.00 90.38 686 LEU A N 1
ATOM 5044 C CA . LEU A 1 686 ? 2.877 -12.490 -28.137 1.00 90.38 686 LEU A CA 1
ATOM 5045 C C . LEU A 1 686 ? 1.620 -13.278 -28.507 1.00 90.38 686 LEU A C 1
ATOM 5047 O O . LEU A 1 686 ? 0.770 -13.442 -27.639 1.00 90.38 686 LEU A O 1
ATOM 5051 N N . VAL A 1 687 ? 1.504 -13.819 -29.725 1.00 93.00 687 VAL A N 1
ATOM 5052 C CA . VAL A 1 687 ? 0.337 -14.616 -30.163 1.00 93.00 687 VAL A CA 1
ATOM 5053 C C . VAL A 1 687 ? -0.037 -15.738 -29.173 1.00 93.00 687 VAL A C 1
ATOM 5055 O O . VAL A 1 687 ? -1.177 -15.757 -28.700 1.00 93.00 687 VAL A O 1
ATOM 5058 N N . PRO A 1 688 ? 0.867 -16.665 -28.789 1.00 95.56 688 PRO A N 1
ATOM 5059 C CA . PRO A 1 688 ? 0.534 -17.676 -27.786 1.00 95.56 688 PRO A CA 1
ATOM 5060 C C . PRO A 1 688 ? 0.292 -17.072 -26.393 1.00 95.56 688 PRO A C 1
ATOM 5062 O O . PRO A 1 688 ? -0.539 -17.582 -25.642 1.00 95.56 688 PRO A O 1
ATOM 5065 N N . LEU A 1 689 ? 0.966 -15.977 -26.032 1.00 96.06 689 LEU A N 1
ATOM 5066 C CA . LEU A 1 689 ? 0.788 -15.340 -24.724 1.00 96.06 689 LEU A CA 1
ATOM 5067 C C . LEU A 1 689 ? -0.573 -14.657 -24.583 1.00 96.06 689 LEU A C 1
ATOM 5069 O O . LEU A 1 689 ? -1.188 -14.752 -23.521 1.00 96.06 689 LEU A O 1
ATOM 5073 N N . VAL A 1 690 ? -1.098 -14.025 -25.631 1.00 95.00 690 VAL A N 1
ATOM 5074 C CA . VAL A 1 690 ? -2.446 -13.448 -25.571 1.00 95.00 690 VAL A CA 1
ATOM 5075 C C . VAL A 1 690 ? -3.528 -14.516 -25.498 1.00 95.00 690 VAL A C 1
ATOM 5077 O O . VAL A 1 690 ? -4.518 -14.336 -24.791 1.00 95.00 690 VAL A O 1
ATOM 5080 N N . LEU A 1 691 ? -3.299 -15.665 -26.138 1.00 95.31 691 LEU A N 1
ATOM 5081 C CA . LEU A 1 691 ? -4.236 -16.783 -26.127 1.00 95.31 691 LEU A CA 1
ATOM 5082 C C . LEU A 1 691 ? -4.273 -17.518 -24.780 1.00 95.31 691 LEU A C 1
ATOM 5084 O O . LEU A 1 691 ? -5.351 -17.867 -24.303 1.00 95.31 691 LEU A O 1
ATOM 5088 N N . PHE A 1 692 ? -3.111 -17.761 -24.167 1.00 96.69 692 PHE A N 1
ATOM 5089 C CA . PHE A 1 692 ? -3.001 -18.616 -22.978 1.00 96.69 692 PHE A CA 1
ATOM 5090 C C . PHE A 1 692 ? -2.767 -17.862 -21.665 1.00 96.69 692 PHE A C 1
ATOM 5092 O O . PHE A 1 692 ? -2.917 -18.460 -20.600 1.00 96.69 692 PHE A O 1
ATOM 5099 N N . VAL A 1 693 ? -2.423 -16.572 -21.713 1.00 97.62 693 VAL A N 1
ATOM 5100 C CA . VAL A 1 693 ? -2.152 -15.755 -20.520 1.00 97.62 693 VAL A CA 1
ATOM 5101 C C . VAL A 1 693 ? -3.110 -14.571 -20.435 1.00 97.62 693 VAL A C 1
ATOM 5103 O O . VAL A 1 693 ? -3.920 -14.540 -19.512 1.00 97.62 693 VAL A O 1
ATOM 5106 N N . ASN A 1 694 ? -3.074 -13.626 -21.381 1.00 96.81 694 ASN A N 1
ATOM 5107 C CA . ASN A 1 694 ? -3.883 -12.401 -21.279 1.00 96.81 694 ASN A CA 1
ATOM 5108 C C . ASN A 1 694 ? -5.395 -12.690 -21.337 1.00 96.81 694 ASN A C 1
ATOM 5110 O O . ASN A 1 694 ? -6.084 -12.387 -20.365 1.00 96.81 694 ASN A O 1
ATOM 5114 N N . GLY A 1 695 ? -5.902 -13.359 -22.380 1.00 96.50 695 GLY A N 1
ATOM 5115 C CA . GLY A 1 695 ? -7.331 -13.686 -22.488 1.00 96.50 695 GLY A CA 1
ATOM 5116 C C . GLY A 1 695 ? -7.878 -14.448 -21.266 1.00 96.50 695 GLY A C 1
ATOM 5117 O O . GLY A 1 695 ? -8.872 -14.026 -20.673 1.00 96.50 695 GLY A O 1
ATOM 5118 N N . PRO A 1 696 ? -7.236 -15.542 -20.815 1.00 97.69 696 PRO A N 1
ATOM 5119 C CA . PRO A 1 696 ? -7.666 -16.265 -19.618 1.00 97.69 696 PRO A CA 1
ATOM 5120 C C . PRO A 1 696 ? -7.652 -15.437 -18.329 1.00 97.69 696 PRO A C 1
ATOM 5122 O O . PRO A 1 696 ? -8.611 -15.491 -17.556 1.00 97.69 696 PRO A O 1
ATOM 5125 N N . VAL A 1 697 ? -6.585 -14.674 -18.077 1.00 98.25 697 VAL A N 1
ATOM 5126 C CA . VAL A 1 697 ? -6.440 -13.910 -16.828 1.00 98.25 697 VAL A CA 1
ATOM 5127 C C . VAL A 1 697 ? -7.378 -12.707 -16.792 1.00 98.25 697 VAL A C 1
ATOM 5129 O O . VAL A 1 697 ? -7.992 -12.447 -15.753 1.00 98.25 697 VAL A O 1
ATOM 5132 N N . GLU A 1 698 ? -7.533 -11.988 -17.902 1.00 97.88 698 GLU A N 1
ATOM 5133 C CA . GLU A 1 698 ? -8.451 -10.853 -17.959 1.00 97.88 698 GLU A CA 1
ATOM 5134 C C . GLU A 1 698 ? -9.897 -11.308 -17.829 1.00 97.88 698 GLU A C 1
ATOM 5136 O O . GLU A 1 698 ? -10.627 -10.768 -17.000 1.00 97.88 698 GLU A O 1
ATOM 5141 N N . GLU A 1 699 ? -10.323 -12.349 -18.541 1.00 98.19 699 GLU A N 1
ATOM 5142 C CA . GLU A 1 699 ? -11.704 -12.816 -18.410 1.00 98.19 699 GLU A CA 1
ATOM 5143 C C . GLU A 1 699 ? -11.982 -13.404 -17.010 1.00 98.19 699 GLU A C 1
ATOM 5145 O O . GLU A 1 699 ? -13.087 -13.240 -16.479 1.00 98.19 699 GLU A O 1
ATOM 5150 N N . LEU A 1 700 ? -10.979 -14.003 -16.346 1.00 98.12 700 LEU A N 1
ATOM 5151 C CA . LEU A 1 700 ? -11.093 -14.422 -14.944 1.00 98.12 700 LEU A CA 1
ATOM 5152 C C . LEU A 1 700 ? -11.394 -13.219 -14.039 1.00 98.12 700 LEU A C 1
ATOM 5154 O O . LEU A 1 700 ? -12.270 -13.295 -13.173 1.00 98.12 700 LEU A O 1
ATOM 5158 N N . LEU A 1 701 ? -10.680 -12.111 -14.234 1.00 98.12 701 LEU A N 1
ATOM 5159 C CA . LEU A 1 701 ? -10.842 -10.901 -13.437 1.00 98.12 701 LEU A CA 1
ATOM 5160 C C . LEU A 1 701 ? -12.141 -10.156 -13.780 1.00 98.12 701 LEU A C 1
ATOM 5162 O O . LEU A 1 701 ? -12.934 -9.851 -12.890 1.00 98.12 701 LEU A O 1
ATOM 5166 N N . TYR A 1 702 ? -12.388 -9.864 -15.054 1.00 98.38 702 TYR A N 1
ATOM 5167 C CA . TYR A 1 702 ? -13.462 -8.963 -15.469 1.00 98.38 702 TYR A CA 1
ATOM 5168 C C . TYR A 1 702 ? -14.822 -9.652 -15.588 1.00 98.38 702 TYR A C 1
ATOM 5170 O O . TYR A 1 702 ? -15.827 -9.046 -15.212 1.00 98.38 702 TYR A O 1
ATOM 5178 N N . ARG A 1 703 ? -14.889 -10.918 -16.024 1.00 98.06 703 ARG A N 1
ATOM 5179 C CA . ARG A 1 703 ? -16.162 -11.658 -16.115 1.00 98.06 703 ARG A CA 1
ATOM 5180 C C . ARG A 1 703 ? -16.452 -12.439 -14.855 1.00 98.06 703 ARG A C 1
ATOM 5182 O O . ARG A 1 703 ? -17.456 -12.208 -14.183 1.00 98.06 703 ARG A O 1
ATOM 5189 N N . ASN A 1 704 ? -15.543 -13.339 -14.503 1.00 97.06 704 ASN A N 1
ATOM 5190 C CA . ASN A 1 704 ? -15.818 -14.279 -13.432 1.00 97.06 704 ASN A CA 1
ATOM 5191 C C . ASN A 1 704 ? -15.748 -13.621 -12.046 1.00 97.06 704 ASN A C 1
ATOM 5193 O O . ASN A 1 704 ? -16.552 -13.949 -11.179 1.00 97.06 704 ASN A O 1
ATOM 5197 N N . VAL A 1 705 ? -14.832 -12.673 -11.815 1.00 97.50 705 VAL A N 1
ATOM 5198 C CA . VAL A 1 705 ? -14.767 -11.930 -10.545 1.00 97.50 705 VAL A CA 1
ATOM 5199 C C . VAL A 1 705 ? -15.664 -10.689 -10.569 1.00 97.50 705 VAL A C 1
ATOM 5201 O O . VAL A 1 705 ? -16.633 -10.641 -9.811 1.00 97.50 705 VAL A O 1
ATOM 5204 N N . ILE A 1 706 ? -15.375 -9.697 -11.417 1.00 98.06 706 ILE A N 1
ATOM 5205 C CA . ILE A 1 706 ? -16.023 -8.375 -11.377 1.00 98.06 706 ILE A CA 1
ATOM 5206 C C . ILE A 1 706 ? -17.482 -8.433 -11.848 1.00 98.06 706 ILE A C 1
ATOM 5208 O O . ILE A 1 706 ? -18.368 -8.049 -11.084 1.00 98.06 706 ILE A O 1
ATOM 5212 N N . GLN A 1 707 ? -17.766 -8.917 -13.063 1.00 98.38 707 GLN A N 1
ATOM 5213 C CA . GLN A 1 707 ? -19.137 -8.973 -13.590 1.00 98.38 707 GLN A CA 1
ATOM 5214 C C . GLN A 1 707 ? -20.032 -9.845 -12.704 1.00 98.38 707 GLN A C 1
ATOM 5216 O O . GLN A 1 707 ? -21.088 -9.379 -12.279 1.00 98.38 707 GLN A O 1
ATOM 5221 N N . LYS A 1 708 ? -19.594 -11.057 -12.339 1.00 95.88 708 LYS A N 1
ATOM 5222 C CA . LYS A 1 708 ? -20.350 -11.948 -11.441 1.00 95.88 708 LYS A CA 1
ATOM 5223 C C . LYS A 1 708 ? -20.632 -11.300 -10.085 1.00 95.88 708 LYS A C 1
ATOM 5225 O O . LYS A 1 708 ? -21.774 -11.311 -9.636 1.00 95.88 708 LYS A O 1
ATOM 5230 N N . TYR A 1 709 ? -19.645 -10.638 -9.478 1.00 95.31 709 TYR A N 1
ATOM 5231 C CA . TYR A 1 709 ? -19.857 -9.892 -8.234 1.00 95.31 709 TYR A CA 1
ATOM 5232 C C . TYR A 1 709 ? -20.899 -8.773 -8.397 1.00 95.31 709 TYR A C 1
ATOM 5234 O O . TYR A 1 709 ? -21.753 -8.580 -7.532 1.00 95.31 709 TYR A O 1
ATOM 5242 N N . LEU A 1 710 ? -20.883 -8.057 -9.524 1.00 97.38 710 LEU A N 1
ATOM 5243 C CA . LEU A 1 710 ? -21.862 -7.009 -9.819 1.00 97.38 710 LEU A CA 1
ATOM 5244 C C . LEU A 1 710 ? -23.285 -7.569 -10.002 1.00 97.38 710 LEU A C 1
ATOM 5246 O O . LEU A 1 710 ? -24.242 -6.910 -9.586 1.00 97.38 710 LEU A O 1
ATOM 5250 N N . THR A 1 711 ? -23.451 -8.786 -10.538 1.00 96.12 711 THR A N 1
ATOM 5251 C CA . THR A 1 711 ? -24.780 -9.431 -10.656 1.00 96.12 711 THR A CA 1
ATOM 5252 C C . THR A 1 711 ? -25.444 -9.711 -9.304 1.00 96.12 711 THR A C 1
ATOM 5254 O O . THR A 1 711 ? -26.665 -9.799 -9.223 1.00 96.12 711 THR A O 1
ATOM 5257 N N . GLU A 1 712 ? -24.684 -9.740 -8.202 1.00 93.12 712 GLU A N 1
ATOM 5258 C CA . GLU A 1 712 ? -25.248 -9.865 -6.849 1.00 93.12 712 GLU A CA 1
ATOM 5259 C C . GLU A 1 712 ? -26.044 -8.612 -6.409 1.00 93.12 712 GLU A C 1
ATOM 5261 O O . GLU A 1 712 ? -26.725 -8.631 -5.375 1.00 93.12 712 GLU A O 1
ATOM 5266 N N . ARG A 1 713 ? -25.925 -7.484 -7.130 1.00 95.06 713 ARG A N 1
ATOM 5267 C CA . ARG A 1 713 ? -26.518 -6.176 -6.765 1.00 95.06 713 ARG A CA 1
ATOM 5268 C C . ARG A 1 713 ? -27.249 -5.470 -7.905 1.00 95.06 713 ARG A C 1
ATOM 5270 O O . ARG A 1 713 ? -28.082 -4.588 -7.646 1.00 95.06 713 ARG A O 1
ATOM 5277 N N . PHE A 1 714 ? -26.941 -5.842 -9.138 1.00 97.38 714 PHE A N 1
ATOM 5278 C CA . PHE A 1 714 ? -27.486 -5.270 -10.359 1.00 97.38 714 PHE A CA 1
ATOM 5279 C C . PHE A 1 714 ? -28.117 -6.358 -11.224 1.00 97.38 714 PHE A C 1
ATOM 5281 O O . PHE A 1 714 ? -27.795 -7.535 -11.090 1.00 97.38 714 PHE A O 1
ATOM 5288 N N . SER A 1 715 ? -29.008 -5.962 -12.135 1.00 97.81 715 SER A N 1
ATOM 5289 C CA . SER A 1 715 ? -29.428 -6.870 -13.201 1.00 97.81 715 SER A CA 1
ATOM 5290 C C . SER A 1 715 ? -28.234 -7.215 -14.093 1.00 97.81 715 SER A C 1
ATOM 5292 O O . SER A 1 715 ? -27.302 -6.419 -14.234 1.00 97.81 715 SER A O 1
ATOM 5294 N N . VAL A 1 716 ? -28.286 -8.386 -14.726 1.00 98.12 716 VAL A N 1
ATOM 5295 C CA . VAL A 1 716 ? -27.233 -8.882 -15.621 1.00 98.12 716 VAL A CA 1
ATOM 5296 C C . VAL A 1 716 ? -26.794 -7.843 -16.670 1.00 98.12 716 VAL A C 1
ATOM 5298 O O . VAL A 1 716 ? -25.595 -7.571 -16.736 1.00 98.12 716 VAL A O 1
ATOM 5301 N N . PRO A 1 717 ? -27.693 -7.160 -17.418 1.00 98.38 717 PRO A N 1
ATOM 5302 C CA . PRO A 1 717 ? -27.260 -6.175 -18.414 1.00 98.38 717 PRO A CA 1
ATOM 5303 C C . PRO A 1 717 ? -26.494 -4.996 -17.803 1.00 98.38 717 PRO A C 1
ATOM 5305 O O . PRO A 1 717 ? -25.505 -4.532 -18.363 1.00 98.38 717 PRO A O 1
ATOM 5308 N N . VAL A 1 718 ? -26.916 -4.527 -16.625 1.00 98.38 718 VAL A N 1
ATOM 5309 C CA . VAL A 1 718 ? -26.248 -3.419 -15.930 1.00 98.38 718 VAL A CA 1
ATOM 5310 C C . VAL A 1 718 ? -24.880 -3.859 -15.403 1.00 98.38 718 VAL A C 1
ATOM 5312 O O . VAL A 1 718 ? -23.916 -3.103 -15.509 1.00 98.38 718 VAL A O 1
ATOM 5315 N N . ALA A 1 719 ? -24.766 -5.085 -14.885 1.00 98.44 719 ALA A N 1
ATOM 5316 C CA . ALA A 1 719 ? -23.491 -5.654 -14.455 1.00 98.44 719 ALA A CA 1
ATOM 5317 C C . ALA A 1 719 ? -22.499 -5.792 -15.623 1.00 98.44 719 ALA A C 1
ATOM 5319 O O . ALA A 1 719 ? -21.336 -5.423 -15.463 1.00 98.44 719 ALA A O 1
ATOM 5320 N N . ILE A 1 720 ? -22.962 -6.246 -16.797 1.00 98.75 720 ILE A N 1
ATOM 5321 C CA . ILE A 1 720 ? -22.156 -6.321 -18.028 1.00 98.75 720 ILE A CA 1
ATOM 5322 C C . ILE A 1 720 ? -21.647 -4.934 -18.418 1.00 98.75 720 ILE A C 1
ATOM 5324 O O . ILE A 1 720 ? -20.449 -4.769 -18.639 1.00 98.75 720 ILE A O 1
ATOM 5328 N N . VAL A 1 721 ? -22.524 -3.926 -18.459 1.00 98.69 721 VAL A N 1
ATOM 5329 C CA . VAL A 1 721 ? -22.144 -2.550 -18.817 1.00 98.69 721 VAL A CA 1
ATOM 5330 C C . VAL A 1 721 ? -21.097 -1.996 -17.850 1.00 98.69 721 VAL A C 1
ATOM 5332 O O . VAL A 1 721 ? -20.076 -1.471 -18.285 1.00 98.69 721 VAL A O 1
ATOM 5335 N N . ILE A 1 722 ? -21.297 -2.146 -16.539 1.00 98.62 722 ILE A N 1
ATOM 5336 C CA . ILE A 1 722 ? -20.344 -1.640 -15.540 1.00 98.62 722 ILE A CA 1
ATOM 5337 C C . ILE A 1 722 ? -19.001 -2.373 -15.649 1.00 98.62 722 ILE A C 1
ATOM 5339 O O . ILE A 1 722 ? -17.960 -1.720 -15.697 1.00 98.62 722 ILE A O 1
ATOM 5343 N N . ALA A 1 723 ? -19.001 -3.707 -15.724 1.00 98.62 723 ALA A N 1
ATOM 5344 C CA . ALA A 1 723 ? -17.773 -4.490 -15.862 1.00 98.62 723 ALA A CA 1
ATOM 5345 C C . ALA A 1 723 ? -17.009 -4.135 -17.146 1.00 98.62 723 ALA A C 1
ATOM 5347 O O . ALA A 1 723 ? -15.787 -4.011 -17.121 1.00 98.62 723 ALA A O 1
ATOM 5348 N N . SER A 1 724 ? -17.730 -3.902 -18.244 1.00 98.69 724 SER A N 1
ATOM 5349 C CA . SER A 1 724 ? -17.150 -3.525 -19.537 1.00 98.69 724 SER A CA 1
ATOM 5350 C C . SER A 1 724 ? -16.573 -2.112 -19.529 1.00 98.69 724 SER A C 1
ATOM 5352 O O . SER A 1 724 ? -15.524 -1.876 -20.122 1.00 98.69 724 SER A O 1
ATOM 5354 N N . ALA A 1 725 ? -17.203 -1.175 -18.814 1.00 98.50 725 ALA A N 1
ATOM 5355 C CA . ALA A 1 725 ? -16.658 0.166 -18.615 1.00 98.50 725 ALA A CA 1
ATOM 5356 C C . ALA A 1 725 ? -15.378 0.131 -17.768 1.00 98.50 725 ALA A C 1
ATOM 5358 O O . ALA A 1 725 ? -14.393 0.778 -18.115 1.00 98.50 725 ALA A O 1
ATOM 5359 N N . VAL A 1 726 ? -15.361 -0.664 -16.692 1.00 98.25 726 VAL A N 1
ATOM 5360 C CA . VAL A 1 726 ? -14.162 -0.876 -15.864 1.00 98.25 726 VAL A CA 1
ATOM 5361 C C . VAL A 1 726 ? -13.045 -1.534 -16.683 1.00 98.25 726 VAL A C 1
ATOM 5363 O O . VAL A 1 726 ? -11.906 -1.089 -16.616 1.00 98.25 726 VAL A O 1
ATOM 5366 N N . PHE A 1 727 ? -13.364 -2.535 -17.506 1.00 98.12 727 PHE A N 1
ATOM 5367 C CA . PHE A 1 727 ? -12.413 -3.149 -18.436 1.00 98.12 727 PHE A CA 1
ATOM 5368 C C . PHE A 1 727 ? -11.812 -2.124 -19.405 1.00 98.12 727 PHE A C 1
ATOM 5370 O O . PHE A 1 727 ? -10.593 -2.026 -19.511 1.00 98.12 727 PHE A O 1
ATOM 5377 N N . ALA A 1 728 ? -12.644 -1.314 -20.068 1.00 97.19 728 ALA A N 1
ATOM 5378 C CA . ALA A 1 728 ? -12.162 -0.287 -20.986 1.00 97.19 728 ALA A CA 1
ATOM 5379 C C . ALA A 1 728 ? -11.234 0.705 -20.267 1.00 97.19 728 ALA A C 1
ATOM 5381 O O . ALA A 1 728 ? -10.107 0.918 -20.702 1.00 97.19 728 ALA A O 1
ATOM 5382 N N . LEU A 1 729 ? -11.647 1.242 -19.113 1.00 95.69 729 LEU A N 1
ATOM 5383 C CA . LEU A 1 729 ? -10.842 2.191 -18.332 1.00 95.69 729 LEU A CA 1
ATOM 5384 C C . LEU A 1 729 ? -9.487 1.625 -17.880 1.00 95.69 729 LEU A C 1
ATOM 5386 O O . LEU A 1 729 ? -8.531 2.389 -17.747 1.00 95.69 729 LEU A O 1
ATOM 5390 N N . ALA A 1 730 ? -9.373 0.309 -17.693 1.00 94.81 730 ALA A N 1
ATOM 5391 C CA . ALA A 1 730 ? -8.107 -0.341 -17.359 1.00 94.81 730 ALA A CA 1
ATOM 5392 C C . ALA A 1 730 ? -7.025 -0.151 -18.437 1.00 94.81 730 ALA A C 1
ATOM 5394 O O . ALA A 1 730 ? -5.839 -0.238 -18.129 1.00 94.81 730 ALA A O 1
ATOM 5395 N N . HIS A 1 731 ? -7.426 0.160 -19.673 1.00 92.44 731 HIS A N 1
ATOM 5396 C CA . HIS A 1 731 ? -6.532 0.351 -20.814 1.00 92.44 731 HIS A CA 1
ATOM 5397 C C . HIS A 1 731 ? -6.042 1.796 -20.970 1.00 92.44 731 HIS A C 1
ATOM 5399 O O . HIS A 1 731 ? -5.189 2.059 -21.815 1.00 92.44 731 HIS A O 1
ATOM 5405 N N . VAL A 1 732 ? -6.515 2.747 -20.151 1.00 90.88 732 VAL A N 1
ATOM 5406 C CA . VAL A 1 732 ? -6.052 4.148 -20.202 1.00 90.88 732 VAL A CA 1
ATOM 5407 C C . VAL A 1 732 ? -4.518 4.264 -20.183 1.00 90.88 732 VAL A C 1
ATOM 5409 O O . VAL A 1 732 ? -3.993 4.975 -21.040 1.00 90.88 732 VAL A O 1
ATOM 5412 N N . PRO A 1 733 ? -3.765 3.559 -19.309 1.00 87.69 733 PRO A N 1
ATOM 5413 C CA . PRO A 1 733 ? -2.303 3.653 -19.292 1.00 87.69 733 PRO A CA 1
ATOM 5414 C C . PRO A 1 733 ? -1.617 3.225 -20.598 1.00 87.69 733 PRO A C 1
ATOM 5416 O O . PRO A 1 733 ? -0.508 3.675 -20.858 1.00 87.69 733 PRO A O 1
ATOM 5419 N N . ALA A 1 734 ? -2.252 2.384 -21.419 1.00 82.38 734 ALA A N 1
ATOM 5420 C CA . ALA A 1 734 ? -1.684 1.909 -22.682 1.00 82.38 734 ALA A CA 1
ATOM 5421 C C . ALA A 1 734 ? -1.885 2.888 -23.854 1.00 82.38 734 ALA A C 1
ATOM 5423 O O . ALA A 1 734 ? -1.152 2.818 -24.838 1.00 82.38 734 ALA A O 1
ATOM 5424 N N . TYR A 1 735 ? -2.856 3.804 -23.747 1.00 82.00 735 TYR A N 1
ATOM 5425 C CA . TYR A 1 735 ? -3.273 4.689 -24.844 1.00 82.00 735 TYR A CA 1
ATOM 5426 C C . TYR A 1 735 ? -3.270 6.184 -24.483 1.00 82.00 735 TYR A C 1
ATOM 5428 O O . TYR A 1 735 ? -3.617 7.019 -25.318 1.00 82.00 735 TYR A O 1
ATOM 5436 N N . TYR A 1 736 ? -2.893 6.564 -23.254 1.00 78.75 736 TYR A N 1
ATOM 5437 C CA . TYR A 1 736 ? -2.981 7.961 -22.799 1.00 78.75 736 TYR A CA 1
ATOM 5438 C C . TYR A 1 736 ? -2.130 8.935 -23.632 1.00 78.75 736 TYR A C 1
ATOM 5440 O O . TYR A 1 736 ? -2.463 10.118 -23.716 1.00 78.75 736 TYR A O 1
ATOM 5448 N N . SER A 1 737 ? -1.042 8.453 -24.239 1.00 75.00 737 SER A N 1
ATOM 5449 C CA . SER A 1 737 ? -0.114 9.248 -25.050 1.00 75.00 737 SER A CA 1
ATOM 5450 C C . SER A 1 737 ? -0.679 9.640 -26.418 1.00 75.00 737 SER A C 1
ATOM 5452 O O . SER A 1 737 ? -0.191 10.595 -27.014 1.00 75.00 737 SER A O 1
ATOM 5454 N N . ALA A 1 738 ? -1.733 8.972 -26.896 1.00 73.69 738 ALA A N 1
ATOM 5455 C CA . ALA A 1 738 ? -2.296 9.196 -28.229 1.00 73.69 738 ALA A CA 1
ATOM 5456 C C . ALA A 1 738 ? -3.254 10.407 -28.321 1.00 73.69 738 ALA A C 1
ATOM 5458 O O . ALA A 1 738 ? -3.823 10.690 -29.374 1.00 73.69 738 ALA A O 1
ATOM 5459 N N . GLY A 1 739 ? -3.446 11.138 -27.218 1.00 78.19 739 GLY A N 1
ATOM 5460 C CA . GLY A 1 739 ? -4.363 12.276 -27.127 1.00 78.19 739 GLY A CA 1
ATOM 5461 C C . GLY A 1 739 ? -5.797 11.880 -26.747 1.00 78.19 739 GLY A C 1
ATOM 5462 O O . GLY A 1 739 ? -6.251 10.761 -26.975 1.00 78.19 739 GLY A O 1
ATOM 5463 N N . LEU A 1 740 ? -6.534 12.820 -26.141 1.00 81.62 740 LEU A N 1
ATOM 5464 C CA . LEU A 1 740 ? -7.833 12.542 -25.504 1.00 81.62 740 LEU A CA 1
ATOM 5465 C C . LEU A 1 740 ? -8.913 12.060 -26.481 1.00 81.62 740 LEU A C 1
ATOM 5467 O O . LEU A 1 740 ? -9.700 11.180 -26.131 1.00 81.62 740 LEU A O 1
ATOM 5471 N N . THR A 1 741 ? -8.961 12.621 -27.691 1.00 83.88 741 THR A N 1
ATOM 5472 C CA . THR A 1 741 ? -9.938 12.224 -28.716 1.00 83.88 741 THR A CA 1
ATOM 5473 C C . THR A 1 741 ? -9.733 10.769 -29.114 1.00 83.88 741 THR A C 1
ATOM 5475 O O . THR A 1 741 ? -10.662 9.970 -29.040 1.00 83.88 741 THR A O 1
ATOM 5478 N N . ALA A 1 742 ? -8.499 10.419 -29.471 1.00 83.38 742 ALA A N 1
ATOM 5479 C CA . ALA A 1 742 ? -8.132 9.091 -29.933 1.00 83.38 742 ALA A CA 1
ATOM 5480 C C . ALA A 1 742 ? -8.332 8.044 -28.820 1.00 83.38 742 ALA A C 1
ATOM 5482 O O . ALA A 1 742 ? -9.003 7.034 -29.025 1.00 83.38 742 ALA A O 1
ATOM 5483 N N . LEU A 1 743 ? -7.892 8.366 -27.595 1.00 86.31 743 LEU A N 1
ATOM 5484 C CA . LEU A 1 743 ? -8.165 7.574 -26.395 1.00 86.31 743 LEU A CA 1
ATOM 5485 C C . LEU A 1 743 ? -9.669 7.308 -26.218 1.00 86.31 743 LEU A C 1
ATOM 5487 O O . LEU A 1 743 ? -10.068 6.174 -25.977 1.00 86.31 743 LEU A O 1
ATOM 5491 N N . SER A 1 744 ? -10.520 8.328 -26.363 1.00 87.81 744 SER A N 1
ATOM 5492 C CA . SER A 1 744 ? -11.971 8.186 -26.167 1.00 87.81 744 SER A CA 1
ATOM 5493 C C . SER A 1 744 ? -12.610 7.216 -27.168 1.00 87.81 744 SER A C 1
ATOM 5495 O O . SER A 1 744 ? -13.458 6.407 -26.780 1.00 87.81 744 SER A O 1
ATOM 5497 N N . PHE A 1 745 ? -12.192 7.248 -28.438 1.00 88.94 745 PHE A N 1
ATOM 5498 C CA . PHE A 1 745 ? -12.662 6.298 -29.453 1.00 88.94 745 PHE A CA 1
ATOM 5499 C C . PHE A 1 745 ? -12.196 4.873 -29.157 1.00 88.94 745 PHE A C 1
ATOM 5501 O O . PHE A 1 745 ? -13.017 3.954 -29.166 1.00 88.94 745 PHE A O 1
ATOM 5508 N N . THR A 1 746 ? -10.921 4.694 -28.809 1.00 88.75 746 THR A N 1
ATOM 5509 C CA . THR A 1 746 ? -10.359 3.382 -28.461 1.00 88.75 746 THR A CA 1
ATOM 5510 C C . THR A 1 746 ? -11.057 2.781 -27.243 1.00 88.75 746 THR A C 1
ATOM 5512 O O . THR A 1 746 ? -11.497 1.634 -27.288 1.00 88.75 746 THR A O 1
ATOM 5515 N N . LEU A 1 747 ? -11.276 3.562 -26.181 1.00 93.00 747 LEU A N 1
ATOM 5516 C CA . LEU A 1 747 ? -12.024 3.110 -25.003 1.00 93.00 747 LEU A CA 1
ATOM 5517 C C . LEU A 1 747 ? -13.479 2.752 -25.335 1.00 93.00 747 LEU A C 1
ATOM 5519 O O . LEU A 1 747 ? -14.009 1.785 -24.791 1.00 93.00 747 LEU A O 1
ATOM 5523 N N . THR A 1 748 ? -14.122 3.497 -26.239 1.00 94.50 748 THR A N 1
ATOM 5524 C CA . THR A 1 748 ? -15.495 3.207 -26.687 1.00 94.50 748 THR A CA 1
ATOM 5525 C C . THR A 1 748 ? -15.559 1.887 -27.452 1.00 94.50 748 THR A C 1
ATOM 5527 O O . THR A 1 748 ? -16.442 1.070 -27.194 1.00 94.50 748 THR A O 1
ATOM 5530 N N . LEU A 1 749 ? -14.603 1.636 -28.348 1.00 93.94 749 LEU A N 1
ATOM 5531 C CA . LEU A 1 749 ? -14.490 0.367 -29.064 1.00 93.94 749 LEU A CA 1
ATOM 5532 C C . LEU A 1 749 ? -14.289 -0.807 -28.094 1.00 93.94 749 LEU A C 1
ATOM 5534 O O . LEU A 1 749 ? -15.045 -1.780 -28.139 1.00 93.94 749 LEU A O 1
ATOM 5538 N N . LEU A 1 750 ? -13.323 -0.688 -27.177 1.00 95.19 750 LEU A N 1
ATOM 5539 C CA . LEU A 1 750 ? -13.053 -1.706 -26.156 1.00 95.19 750 LEU A CA 1
ATOM 5540 C C . LEU A 1 750 ? -14.282 -1.966 -25.280 1.00 95.19 750 LEU A C 1
ATOM 5542 O O . LEU A 1 750 ? -14.590 -3.115 -24.972 1.00 95.19 750 LEU A O 1
ATOM 5546 N N . PHE A 1 751 ? -15.026 -0.920 -24.919 1.00 98.31 751 PHE A N 1
ATOM 5547 C CA . PHE A 1 751 ? -16.270 -1.039 -24.166 1.00 98.31 751 PHE A CA 1
ATOM 5548 C C . PHE A 1 751 ? -17.334 -1.855 -24.916 1.00 98.31 751 PHE A C 1
ATOM 5550 O O . PHE A 1 751 ? -17.934 -2.756 -24.328 1.00 98.31 751 PHE A O 1
ATOM 5557 N N . VAL A 1 752 ? -17.566 -1.579 -26.205 1.00 98.25 752 VAL A N 1
ATOM 5558 C CA . VAL A 1 752 ? -18.583 -2.286 -27.007 1.00 98.25 752 VAL A CA 1
ATOM 5559 C C . VAL A 1 752 ? -18.214 -3.759 -27.194 1.00 98.25 752 VAL A C 1
ATOM 5561 O O . VAL A 1 752 ? -19.062 -4.634 -27.006 1.00 98.25 752 VAL A O 1
ATOM 5564 N N . ILE A 1 753 ? -16.949 -4.052 -27.501 1.00 98.19 753 ILE A N 1
ATOM 5565 C CA . ILE A 1 753 ? -16.455 -5.431 -27.624 1.00 98.19 753 ILE A CA 1
ATOM 5566 C C . ILE A 1 753 ? -16.552 -6.166 -26.278 1.00 98.19 753 ILE A C 1
ATOM 5568 O O . ILE A 1 753 ? -17.033 -7.296 -26.219 1.00 98.19 753 ILE A O 1
ATOM 5572 N N . SER A 1 754 ? -16.178 -5.508 -25.180 1.00 98.38 754 SER A N 1
ATOM 5573 C CA . SER A 1 754 ? -16.265 -6.080 -23.834 1.00 98.38 754 SER A CA 1
ATOM 5574 C C . SER A 1 754 ? -17.713 -6.369 -23.415 1.00 98.38 754 SER A C 1
ATOM 5576 O O . SER A 1 754 ? -17.965 -7.394 -22.780 1.00 98.38 754 SER A O 1
ATOM 5578 N N . CYS A 1 755 ? -18.685 -5.551 -23.843 1.00 98.69 755 CYS A N 1
ATOM 5579 C CA . CYS A 1 755 ? -20.110 -5.835 -23.650 1.00 98.69 755 CYS A CA 1
ATOM 5580 C C . CYS A 1 755 ? -20.548 -7.116 -24.377 1.00 98.69 755 CYS A C 1
ATOM 5582 O O . CYS A 1 755 ? -21.274 -7.926 -23.795 1.00 98.69 755 CYS A O 1
ATOM 5584 N N . LEU A 1 756 ? -20.094 -7.327 -25.621 1.00 98.56 756 LEU A N 1
ATOM 5585 C CA . LEU A 1 756 ? -20.349 -8.565 -26.368 1.00 98.56 756 LEU A CA 1
ATOM 5586 C C . LEU A 1 756 ? -19.783 -9.776 -25.614 1.00 98.56 756 LEU A C 1
ATOM 5588 O O . LEU A 1 756 ? -20.499 -10.752 -25.396 1.00 98.56 756 LEU A O 1
ATOM 5592 N N . TRP A 1 757 ? -18.527 -9.709 -25.175 1.00 98.50 757 TRP A N 1
ATOM 5593 C CA . TRP A 1 757 ? -17.892 -10.792 -24.418 1.00 98.50 757 TRP A CA 1
ATOM 5594 C C . TRP A 1 757 ? -18.595 -11.058 -23.085 1.00 98.50 757 TRP A C 1
ATOM 5596 O O . TRP A 1 757 ? -18.847 -12.212 -22.745 1.00 98.50 757 TRP A O 1
ATOM 5606 N N . GLY A 1 758 ? -18.994 -10.005 -22.367 1.00 98.25 758 GLY A N 1
ATOM 5607 C CA . GLY A 1 758 ? -19.760 -10.115 -21.127 1.00 98.25 758 GLY A CA 1
ATOM 5608 C C . GLY A 1 758 ? -21.118 -10.786 -21.313 1.00 98.25 758 GLY A C 1
ATOM 5609 O O . GLY A 1 758 ? -21.513 -11.595 -20.470 1.00 98.25 758 GLY A O 1
ATOM 5610 N N . TRP A 1 759 ? -21.798 -10.512 -22.428 1.00 98.44 759 TRP A N 1
ATOM 5611 C CA . TRP A 1 759 ? -23.039 -11.191 -22.801 1.00 98.44 759 TRP A CA 1
ATOM 5612 C C . TRP A 1 759 ? -22.811 -12.661 -23.176 1.00 98.44 759 TRP A C 1
ATOM 5614 O O . TRP A 1 759 ? -23.554 -13.524 -22.718 1.00 98.44 759 TRP A O 1
ATOM 5624 N N . ILE A 1 760 ? -21.765 -12.977 -23.951 1.00 98.19 760 ILE A N 1
ATOM 5625 C CA . ILE A 1 760 ? -21.433 -14.370 -24.300 1.00 98.19 760 ILE A CA 1
ATOM 5626 C C . ILE A 1 760 ? -21.077 -15.175 -23.045 1.00 98.19 760 ILE A C 1
ATOM 5628 O O . ILE A 1 760 ? -21.510 -16.320 -22.912 1.00 98.19 760 ILE A O 1
ATOM 5632 N N . TYR A 1 761 ? -20.315 -14.598 -22.116 1.00 98.25 761 TYR A N 1
ATOM 5633 C CA . TYR A 1 761 ? -19.999 -15.241 -20.842 1.00 98.25 761 TYR A CA 1
ATOM 5634 C C . TYR A 1 761 ? -21.267 -15.551 -20.038 1.00 98.25 761 TYR A C 1
ATOM 5636 O O . TYR A 1 761 ? -21.440 -16.690 -19.610 1.00 98.25 761 TYR A O 1
ATOM 5644 N N . ASP A 1 762 ? -22.176 -14.583 -19.898 1.00 97.62 762 ASP A N 1
ATOM 5645 C CA . ASP A 1 762 ? -23.454 -14.784 -19.204 1.00 97.62 762 ASP A CA 1
ATOM 5646 C C . ASP A 1 762 ? -24.309 -15.873 -19.873 1.00 97.62 762 ASP A C 1
ATOM 5648 O O . ASP A 1 762 ? -24.817 -16.774 -19.209 1.00 97.62 762 ASP A O 1
ATOM 5652 N N . TYR A 1 763 ? -24.382 -15.858 -21.207 1.00 96.81 763 TYR A N 1
ATOM 5653 C CA . TYR A 1 763 ? -25.141 -16.839 -21.982 1.00 96.81 763 TYR A CA 1
ATOM 5654 C C . TYR A 1 763 ? -24.560 -18.259 -21.902 1.00 96.81 763 TYR A C 1
ATOM 5656 O O . TYR A 1 763 ? -25.299 -19.244 -21.925 1.00 96.81 763 TYR A O 1
ATOM 5664 N N . THR A 1 764 ? -23.233 -18.389 -21.856 1.00 96.50 764 THR A N 1
ATOM 5665 C CA . THR A 1 764 ? -22.554 -19.693 -21.918 1.00 96.50 764 THR A CA 1
ATOM 5666 C C . THR A 1 764 ? -22.200 -20.272 -20.556 1.00 96.50 764 THR A C 1
ATOM 5668 O O . THR A 1 764 ? -21.989 -21.483 -20.478 1.00 96.50 764 THR A O 1
ATOM 5671 N N . GLY A 1 765 ? -22.098 -19.442 -19.513 1.00 94.94 765 GLY A N 1
ATOM 5672 C CA . GLY A 1 765 ? -21.641 -19.848 -18.183 1.00 94.94 765 GLY A CA 1
ATOM 5673 C C . GLY A 1 765 ? -20.251 -20.494 -18.197 1.00 94.94 765 GLY A C 1
ATOM 5674 O O . GLY A 1 765 ? -19.981 -21.384 -17.392 1.00 94.94 765 GLY A O 1
ATOM 5675 N N . SER A 1 766 ? -19.395 -20.127 -19.157 1.00 96.50 766 SER A N 1
ATOM 5676 C CA . SER A 1 766 ? -18.073 -20.730 -19.334 1.00 96.50 766 SER A CA 1
ATOM 5677 C C . SER A 1 766 ? -17.006 -19.662 -19.499 1.00 96.50 766 SER A C 1
ATOM 5679 O O . SER A 1 766 ? -16.969 -18.931 -20.492 1.00 96.50 766 SER A O 1
ATOM 5681 N N . LEU A 1 767 ? -16.086 -19.625 -18.537 1.00 96.50 767 LEU A N 1
ATOM 5682 C CA . LEU A 1 767 ? -14.902 -18.783 -18.605 1.00 96.50 767 LEU A CA 1
ATOM 5683 C C . LEU A 1 767 ? -14.019 -19.168 -19.803 1.00 96.50 767 LEU A C 1
ATOM 5685 O O . LEU A 1 767 ? -13.537 -18.296 -20.512 1.00 96.50 767 LEU A O 1
ATOM 5689 N N . LEU A 1 768 ? -13.873 -20.467 -20.092 1.00 96.94 768 LEU A N 1
ATOM 5690 C CA . LEU A 1 768 ? -13.024 -20.939 -21.191 1.00 96.94 768 LEU A CA 1
ATOM 5691 C C . LEU A 1 768 ? -13.521 -20.473 -22.567 1.00 96.94 768 LEU A C 1
ATOM 5693 O O . LEU A 1 768 ? -12.704 -20.152 -23.427 1.00 96.94 768 LEU A O 1
ATOM 5697 N N . VAL A 1 769 ? -14.841 -20.407 -22.775 1.00 98.06 769 VAL A N 1
ATOM 5698 C CA . VAL A 1 769 ? -15.430 -19.941 -24.043 1.00 98.06 769 VAL A CA 1
ATOM 5699 C C . VAL A 1 769 ? -15.095 -18.476 -24.299 1.00 98.06 769 VAL A C 1
ATOM 5701 O O . VAL A 1 769 ? -14.603 -18.141 -25.376 1.00 98.06 769 VAL A O 1
ATOM 5704 N N . VAL A 1 770 ? -15.331 -17.602 -23.318 1.00 97.94 770 VAL A N 1
ATOM 5705 C CA . VAL A 1 770 ? -15.066 -16.168 -23.483 1.00 97.94 770 VAL A CA 1
ATOM 5706 C C . VAL A 1 770 ? -13.562 -15.870 -23.535 1.00 97.94 770 VAL A C 1
ATOM 5708 O O . VAL A 1 770 ? -13.138 -15.072 -24.367 1.00 97.94 770 VAL A O 1
ATOM 5711 N N . SER A 1 771 ? -12.735 -16.584 -22.758 1.00 97.94 771 SER A N 1
ATOM 5712 C CA . SER A 1 771 ? -11.271 -16.480 -22.830 1.00 97.94 771 SER A CA 1
ATOM 5713 C C . SER A 1 771 ? -10.727 -16.883 -24.197 1.00 97.94 771 SER A C 1
ATOM 5715 O O . SER A 1 771 ? -9.817 -16.229 -24.698 1.00 97.94 771 SER A O 1
ATOM 5717 N N . ALA A 1 772 ? -11.291 -17.922 -24.823 1.00 97.81 772 ALA A N 1
ATOM 5718 C CA . ALA A 1 772 ? -10.911 -18.319 -26.173 1.00 97.81 772 ALA A CA 1
ATOM 5719 C C . ALA A 1 772 ? -11.285 -17.246 -27.205 1.00 97.81 772 ALA A C 1
ATOM 5721 O O . ALA A 1 772 ? -10.467 -16.930 -28.061 1.00 97.81 772 ALA A O 1
ATOM 5722 N N . ILE A 1 773 ? -12.481 -16.650 -27.112 1.00 98.38 773 ILE A N 1
ATOM 5723 C CA . ILE A 1 773 ? -12.903 -15.559 -28.010 1.00 98.38 773 ILE A CA 1
ATOM 5724 C C . ILE A 1 773 ? -11.964 -14.361 -27.881 1.00 98.38 773 ILE A C 1
ATOM 5726 O O . ILE A 1 773 ? -11.453 -13.877 -28.889 1.00 98.38 773 ILE A O 1
ATOM 5730 N N . HIS A 1 774 ? -11.716 -13.909 -26.652 1.00 97.94 774 HIS A N 1
ATOM 5731 C CA . HIS A 1 774 ? -10.833 -12.780 -26.378 1.00 97.94 774 HIS A CA 1
ATOM 5732 C C . HIS A 1 774 ? -9.404 -13.071 -26.864 1.00 97.94 774 HIS A C 1
ATOM 5734 O O . HIS A 1 774 ? -8.850 -12.317 -27.664 1.00 97.94 774 HIS A O 1
ATOM 5740 N N . GLY A 1 775 ? -8.828 -14.206 -26.461 1.00 96.94 775 GLY A N 1
ATOM 5741 C CA . GLY A 1 775 ? -7.475 -14.598 -26.851 1.00 96.94 775 GLY A CA 1
ATOM 5742 C C . GLY A 1 775 ? -7.300 -14.727 -28.367 1.00 96.94 775 GLY A C 1
ATOM 5743 O O . GLY A 1 775 ? -6.309 -14.239 -28.905 1.00 96.94 775 GLY A O 1
ATOM 5744 N N . LEU A 1 776 ? -8.269 -15.320 -29.076 1.00 97.75 776 LEU A N 1
ATOM 5745 C CA . LEU A 1 776 ? -8.243 -15.438 -30.540 1.00 97.75 776 LEU A CA 1
ATOM 5746 C C . LEU A 1 776 ? -8.406 -14.083 -31.235 1.00 97.75 776 LEU A C 1
ATOM 5748 O O . LEU A 1 776 ? -7.724 -13.833 -32.226 1.00 97.75 776 LEU A O 1
ATOM 5752 N N . TYR A 1 777 ? -9.271 -13.205 -30.723 1.00 96.38 777 TYR A N 1
ATOM 5753 C CA . TYR A 1 777 ? -9.418 -11.843 -31.238 1.00 96.38 777 TYR A CA 1
ATOM 5754 C C . TYR A 1 777 ? -8.087 -11.077 -31.163 1.00 96.38 777 TYR A C 1
ATOM 5756 O O . TYR A 1 777 ? -7.616 -10.566 -32.181 1.00 96.38 777 TYR A O 1
ATOM 5764 N N . ASN A 1 778 ? -7.423 -11.087 -30.001 1.00 94.12 778 ASN A N 1
ATOM 5765 C CA . ASN A 1 778 ? -6.119 -10.439 -29.825 1.00 94.12 778 ASN A CA 1
ATOM 5766 C C . ASN A 1 778 ? -5.032 -11.100 -30.685 1.00 94.12 778 ASN A C 1
ATOM 5768 O O . ASN A 1 778 ? -4.249 -10.407 -31.330 1.00 94.12 778 ASN A O 1
ATOM 5772 N N . ALA A 1 779 ? -5.000 -12.434 -30.740 1.00 94.50 779 ALA A N 1
ATOM 5773 C CA . ALA A 1 779 ? -4.033 -13.185 -31.536 1.00 94.50 779 ALA A CA 1
ATOM 5774 C C . ALA A 1 779 ? -4.119 -12.844 -33.030 1.00 94.50 779 ALA A C 1
ATOM 5776 O O . ALA A 1 779 ? -3.089 -12.645 -33.670 1.00 94.50 779 ALA A O 1
ATOM 5777 N N . VAL A 1 780 ? -5.332 -12.744 -33.582 1.00 93.94 780 VAL A N 1
ATOM 5778 C CA . VAL A 1 780 ? -5.541 -12.405 -34.996 1.00 93.94 780 VAL A CA 1
ATOM 5779 C C . VAL A 1 780 ? -5.169 -10.948 -35.281 1.00 93.94 780 VAL A C 1
ATOM 5781 O O . VAL A 1 780 ? -4.546 -10.693 -36.308 1.00 93.94 780 VAL A O 1
ATOM 5784 N N . LEU A 1 781 ? -5.470 -10.002 -34.381 1.00 90.06 781 LEU A N 1
ATOM 5785 C CA . LEU A 1 781 ? -5.019 -8.610 -34.528 1.00 90.06 781 LEU A CA 1
ATOM 5786 C C . LEU A 1 781 ? -3.489 -8.500 -34.544 1.00 90.06 781 LEU A C 1
ATOM 5788 O O . LEU A 1 781 ? -2.928 -7.842 -35.417 1.00 90.06 781 LEU A O 1
ATOM 5792 N N . ILE A 1 782 ? -2.815 -9.180 -33.614 1.00 88.81 782 ILE A N 1
ATOM 5793 C CA . ILE A 1 782 ? -1.349 -9.196 -33.520 1.00 88.81 782 ILE A CA 1
ATOM 5794 C C . ILE A 1 782 ? -0.727 -9.862 -34.752 1.00 88.81 782 ILE A C 1
ATOM 5796 O O . ILE A 1 782 ? 0.234 -9.339 -35.312 1.00 88.81 782 ILE A O 1
ATOM 5800 N N . ALA A 1 783 ? -1.284 -10.985 -35.210 1.00 89.50 783 ALA A N 1
ATOM 5801 C CA . ALA A 1 783 ? -0.824 -11.658 -36.422 1.00 89.50 783 ALA A CA 1
ATOM 5802 C C . ALA A 1 783 ? -1.043 -10.799 -37.680 1.00 89.50 783 ALA A C 1
ATOM 5804 O O . ALA A 1 783 ? -0.188 -10.774 -38.560 1.00 89.50 783 ALA A O 1
ATOM 5805 N N . GLY A 1 784 ? -2.157 -10.065 -37.759 1.00 88.31 784 GLY A N 1
ATOM 5806 C CA . GLY A 1 784 ? -2.414 -9.110 -38.836 1.00 88.31 784 GLY A CA 1
ATOM 5807 C C . GLY A 1 784 ? -1.405 -7.961 -38.849 1.00 88.31 784 GLY A C 1
ATOM 5808 O O . GLY A 1 784 ? -0.878 -7.633 -39.907 1.00 88.31 784 GLY A O 1
ATOM 5809 N N . LEU A 1 785 ? -1.077 -7.407 -37.676 1.00 85.00 785 LEU A N 1
ATOM 5810 C CA . LEU A 1 785 ? -0.040 -6.382 -37.541 1.00 85.00 785 LEU A CA 1
ATOM 5811 C C . LEU A 1 785 ? 1.341 -6.915 -37.945 1.00 85.00 785 LEU A C 1
ATOM 5813 O O . LEU A 1 785 ? 2.081 -6.221 -38.631 1.00 85.00 785 LEU A O 1
ATOM 5817 N N . TYR A 1 786 ? 1.671 -8.156 -37.579 1.00 87.00 786 TYR A N 1
ATOM 5818 C CA . TYR A 1 786 ? 2.900 -8.810 -38.033 1.00 87.00 786 TYR A CA 1
ATOM 5819 C C . TYR A 1 786 ? 2.978 -8.851 -39.565 1.00 87.00 786 TYR A C 1
ATOM 5821 O O . TYR A 1 786 ? 3.949 -8.362 -40.127 1.00 87.00 786 TYR A O 1
ATOM 5829 N N . VAL A 1 787 ? 1.923 -9.336 -40.231 1.00 89.56 787 VAL A N 1
ATOM 5830 C CA . VAL A 1 787 ? 1.845 -9.393 -41.704 1.00 89.56 787 VAL A CA 1
ATOM 5831 C C . VAL A 1 787 ? 1.885 -8.003 -42.349 1.00 89.56 787 VAL A C 1
ATOM 5833 O O . VAL A 1 787 ? 2.325 -7.870 -43.480 1.00 89.56 787 VAL A O 1
ATOM 5836 N N . GLN A 1 788 ? 1.418 -6.956 -41.668 1.00 84.06 788 GLN A N 1
ATOM 5837 C CA . GLN A 1 788 ? 1.499 -5.588 -42.184 1.00 84.06 788 GLN A CA 1
ATOM 5838 C C . GLN A 1 788 ? 2.928 -5.021 -42.135 1.00 84.06 788 GLN A C 1
ATOM 5840 O O . GLN A 1 788 ? 3.275 -4.179 -42.962 1.00 84.06 788 GLN A O 1
ATOM 5845 N N . LEU A 1 789 ? 3.728 -5.440 -41.151 1.00 81.75 789 LEU A N 1
ATOM 5846 C CA . LEU A 1 789 ? 5.088 -4.946 -40.917 1.00 81.75 789 LEU A CA 1
ATOM 5847 C C . LEU A 1 789 ? 6.172 -5.750 -41.653 1.00 81.75 789 LEU A C 1
ATOM 5849 O O . LEU A 1 789 ? 7.303 -5.274 -41.743 1.00 81.75 789 LEU A O 1
ATOM 5853 N N . THR A 1 790 ? 5.853 -6.949 -42.149 1.00 82.81 790 THR A N 1
ATOM 5854 C CA . THR A 1 790 ? 6.765 -7.845 -42.886 1.00 82.81 790 THR A CA 1
ATOM 5855 C C . THR A 1 790 ? 6.287 -8.070 -44.305 1.00 82.81 790 THR A C 1
ATOM 5857 O O . THR A 1 790 ? 7.122 -7.987 -45.231 1.00 82.81 790 THR A O 1
#

Sequence (790 aa):
MSSLWNDLRVGLRIGRASVRDRFRRQTDSRREKAAFVLLGLFILPGFVLFVRQAYSLGVLSRGGIEAPAVLAVARNALLPMMGVLTVVAGLEAVQQLGDDSVRSLLLTSASTRAIVVGKIVSLLVTWFVLLGLGFSVLVAYAAGARTPLFPVAVLVALVPVFVLVLLAGLALGYLLWLGVDLLGLSEGSRQLVTAVLYLGVVIAMFAGGSLVGGASARGGITGLIPTGEPLTPIGWYADLFFVGSPMTPTLGARTLLAAALILGAVPLALGLVVRLAPLYWYASPADEGSEQETATAFEKAPSELIGRTPGTLTGRYPTLRVLLAIVRNARRQPNQYVYLFYYLFPILPILVQQLISTPEAVPLSVGASFVLLGVWLAGGVFCLNPLGTEGSMLSQLVLAERRAESFVHARLLAGSLLGVTLTTAGVVLFAAANGSIGVRVAVPAVIFAAGAAVTSAALALGLGSVLPKFEAVEVFQSIETVAPSIIAAIVHAVLSALLLVAGIATALGVGSPETPLSALQQVGAVGGYVVTLGFLGDASRRYAVARFRDHGYDVVRTDRPFAVYAAVGLMVLSFLIGQAVSIAAVPVLGLDQAPLVVYPTLFVVQYAGFALVAVGFLYATHRGLAYVDLSLPSPRQVGIIVGGVVASFVIWAVASLIVANLGLPATDHALFDPSDDATPTLLLVLVPLVLFVNGPVEELLYRNVIQKYLTERFSVPVAIVIASAVFALAHVPAYYSAGLTALSFTLTLLFVISCLWGWIYDYTGSLLVVSAIHGLYNAVLIAGLYVQLT

Radius of gyration: 30.92 Å; Cα contacts (8 Å, |Δi|>4): 1025; chains: 1; bounding box: 79×66×90 Å

InterPro domains:
  IPR003675 CAAX prenyl protease 2/Lysostaphin resistance protein A-like domain [PF02517] (682-780)